Protein AF-A0A8J6L860-F1 (afdb_monomer)

Sequence (988 aa):
MKTRPRNGDGERKEIFDSDAHKYDPVCLTKCSTPLKFLQSPFRNQSGESDSSRTCSDIARYATASSALSSTSIPGWSAEDQSDADRVIGTTGSHSKRRNTMSLLVQPSPELQIHIRKELNEDVNTRDSDLQAIKDWLQKQPHLPDTWDEQRIMTFLRGCKFSLEKCKRKLDMYFTMRAAIPEFFTNRDISRSELQEISKIAQGPPLPGLTPDGKRVTIMRAAIKDFETPNIADVMKIALMIGDVRLAAEEVGVAGDVFILDASVASVNHFSKITPTIVKKFLVCVQEAYPVKLKEVHVVNASPIVDTIINWVKPFIKEKIRNRIHIHSDMESLYKFVPKDILPEEYGGTAGKIDDFNAQWMKTLAEYTPWFKEQESIKADESKRPGKPTNYEDLFGLDVKGCETIAIQSTRSPQDVPSRSKSETLCRQVSPQCVTAPVLKCQIPAAHHANIPTLKPYSPRYRVSAKRDLRAKRGRQRVGAAGNHLKFNIDALCNSISSQSSRRLLHPAAFFLRIIRTDNRLSNFQMPNINFLVLLFTAATSTTCQSMAPFAPDYRTALKLSLLFYEAQRSGRLPESNRVSWRRDSALDDKGLHGEDLSGGYYDASDFVKFSFTMAFTTTILAWGMLSFDDAYTETGQRDHGLDAVKWATDYFIKCHISPFEFYGQVGDFAMDHTFWGRPEDLNMTRPAYKIDVDHPGSDLAGEASAALAAASLLFKHKNRTYSEELLKHAVQLYEFATTHRGLYHDAIPGAKAYYESSGYGDELTWAAVWLYKVTKEVKYIEQAENFYSKFRIKDRPNEFFYNKKVAGIQLLLAEQTLRLEYITTIKNFCDYSINDQTRTPLGLVFIDKSGTLSHAANAAFICLQAALSLNISETSYINFAKEQIDYILGSKGRSFVVGFGQDYPKQPHHSASSCPDLPEPCGWKQFTWKGPNPQILYGALVSGPDQNDHYEDVREEFLYNEVTLDYNAGFQSALAGLIHCEKRKSEG

Radius of gyration: 39.2 Å; Cα contacts (8 Å, |Δi|>4): 1390; chains: 1; bounding box: 128×118×116 Å

Structure (mmCIF, N/CA/C/O backbone):
data_AF-A0A8J6L860-F1
#
_entry.id   AF-A0A8J6L860-F1
#
loop_
_atom_site.group_PDB
_atom_site.id
_atom_site.type_symbol
_atom_site.label_atom_id
_atom_site.label_alt_id
_atom_site.label_comp_id
_atom_site.label_asym_id
_atom_site.label_entity_id
_atom_site.label_seq_id
_atom_site.pdbx_PDB_ins_code
_atom_site.Cartn_x
_atom_site.Cartn_y
_atom_site.Cartn_z
_atom_site.occupancy
_atom_site.B_iso_or_equiv
_atom_site.auth_seq_id
_atom_site.auth_comp_id
_atom_site.auth_asym_id
_atom_site.auth_atom_id
_atom_site.pdbx_PDB_model_num
ATOM 1 N N . MET A 1 1 ? -59.777 -2.600 30.588 1.00 31.81 1 MET A N 1
ATOM 2 C CA . MET A 1 1 ? -60.382 -3.687 31.394 1.00 31.81 1 MET A CA 1
ATOM 3 C C . MET A 1 1 ? -59.303 -4.719 31.722 1.00 31.81 1 MET A C 1
ATOM 5 O O . MET A 1 1 ? -58.434 -4.910 30.889 1.00 31.81 1 MET A O 1
ATOM 9 N N . LYS A 1 2 ? -59.342 -5.275 32.947 1.00 32.47 2 LYS A N 1
ATOM 10 C CA . LYS A 1 2 ? -59.153 -6.692 33.364 1.00 32.47 2 LYS A CA 1
ATOM 11 C C . LYS A 1 2 ? -58.474 -7.682 32.372 1.00 32.47 2 LYS A C 1
ATOM 13 O O . LYS A 1 2 ? -58.843 -7.670 31.211 1.00 32.47 2 LYS A O 1
ATOM 18 N N . THR A 1 3 ? -57.607 -8.641 32.750 1.00 34.12 3 THR A N 1
ATOM 19 C CA . THR A 1 3 ? -57.008 -9.043 34.055 1.00 34.12 3 THR A CA 1
ATOM 20 C C . THR A 1 3 ? -55.812 -10.010 33.849 1.00 34.12 3 THR A C 1
ATOM 22 O O . THR A 1 3 ? -55.745 -10.710 32.849 1.00 34.12 3 THR A O 1
ATOM 25 N N . ARG A 1 4 ? -54.911 -10.070 34.844 1.00 36.47 4 ARG A N 1
ATOM 26 C CA . ARG A 1 4 ? -53.842 -11.078 35.135 1.00 36.47 4 ARG A CA 1
ATOM 27 C C . ARG A 1 4 ? -54.463 -12.365 35.789 1.00 36.47 4 ARG A C 1
ATOM 29 O O . ARG A 1 4 ? -55.690 -12.351 35.900 1.00 36.47 4 ARG A O 1
ATOM 36 N N . PRO A 1 5 ? -53.755 -13.355 36.422 1.00 61.44 5 PRO A N 1
ATOM 37 C CA . PRO A 1 5 ? -52.343 -13.851 36.398 1.00 61.44 5 PRO A CA 1
ATOM 38 C C . PRO A 1 5 ? -52.194 -15.423 36.543 1.00 61.44 5 PRO A C 1
ATOM 40 O O . PRO A 1 5 ? -53.185 -16.132 36.419 1.00 61.44 5 PRO A O 1
ATOM 43 N N . ARG A 1 6 ? -50.997 -15.901 36.988 1.00 35.69 6 ARG A N 1
ATOM 44 C CA . ARG A 1 6 ? -50.663 -17.112 37.825 1.00 35.69 6 ARG A CA 1
ATOM 45 C C . ARG A 1 6 ? -50.344 -18.455 37.135 1.00 35.69 6 ARG A C 1
ATOM 47 O O . ARG A 1 6 ? -50.904 -18.721 36.086 1.00 35.69 6 ARG A O 1
ATOM 54 N N . ASN A 1 7 ? -49.571 -19.397 37.719 1.00 34.84 7 ASN A N 1
ATOM 55 C CA . ASN A 1 7 ? -48.450 -19.461 38.715 1.00 34.84 7 ASN A CA 1
ATOM 56 C C . ASN A 1 7 ? -48.052 -20.964 38.865 1.00 34.84 7 ASN A C 1
ATOM 58 O O . ASN A 1 7 ? -48.911 -21.803 38.607 1.00 34.84 7 ASN A O 1
ATOM 62 N N . GLY A 1 8 ? -46.877 -21.314 39.425 1.00 27.33 8 GLY A N 1
ATOM 63 C CA . GLY A 1 8 ? -46.715 -22.612 40.125 1.00 27.33 8 GLY A CA 1
ATOM 64 C C . GLY A 1 8 ? -45.305 -23.226 40.192 1.00 27.33 8 GLY A C 1
ATOM 65 O O . GLY A 1 8 ? -44.854 -23.812 39.215 1.00 27.33 8 GLY A O 1
ATOM 66 N N . ASP A 1 9 ? -44.666 -23.160 41.365 1.00 32.56 9 ASP A N 1
ATOM 67 C CA . ASP A 1 9 ? -43.409 -23.851 41.722 1.00 32.56 9 ASP A CA 1
ATOM 68 C C . ASP A 1 9 ? -43.644 -25.254 42.340 1.00 32.56 9 ASP A C 1
ATOM 70 O O . ASP A 1 9 ? -44.756 -25.562 42.773 1.00 32.56 9 ASP A O 1
ATOM 74 N N . GLY A 1 10 ? -42.585 -26.071 42.494 1.00 26.58 10 GLY A N 1
ATOM 75 C CA . GLY A 1 10 ? -42.608 -27.287 43.334 1.00 26.58 10 GLY A CA 1
ATOM 76 C C . GLY A 1 10 ? -41.278 -28.069 43.402 1.00 26.58 10 GLY A C 1
ATOM 77 O O . GLY A 1 10 ? -40.791 -28.547 42.384 1.00 26.58 10 GLY A O 1
ATOM 78 N N . GLU A 1 11 ? -40.696 -28.222 44.601 1.00 32.41 11 GLU A N 1
ATOM 79 C CA . GLU A 1 11 ? -39.440 -28.962 44.875 1.00 32.41 11 GLU A CA 1
ATOM 80 C C . GLU A 1 11 ? -39.653 -30.392 45.464 1.00 32.41 11 GLU A C 1
ATOM 82 O O . GLU A 1 11 ? -40.742 -30.692 45.947 1.00 32.41 11 GLU A O 1
ATOM 87 N N . ARG A 1 12 ? -38.531 -31.141 45.627 1.00 31.02 12 ARG A N 1
ATOM 88 C CA . ARG A 1 12 ? -38.214 -32.231 46.613 1.00 31.02 12 ARG A CA 1
ATOM 89 C C . ARG A 1 12 ? -38.563 -33.693 46.257 1.00 31.02 12 ARG A C 1
ATOM 91 O O . ARG A 1 12 ? -39.517 -33.918 45.533 1.00 31.02 12 ARG A O 1
ATOM 98 N N . LYS A 1 13 ? -37.906 -34.737 46.817 1.00 29.11 13 LYS A N 1
ATOM 99 C CA . LYS A 1 13 ? -36.521 -35.008 47.338 1.00 29.11 13 LYS A CA 1
ATOM 100 C C . LYS A 1 13 ? -36.453 -36.512 47.764 1.00 29.11 13 LYS A C 1
ATOM 102 O O . LYS A 1 13 ? -37.504 -37.125 47.883 1.00 29.11 13 LYS A O 1
ATOM 107 N N . GLU A 1 14 ? -35.255 -37.017 48.110 1.00 28.80 14 GLU A N 1
ATOM 108 C CA . GLU A 1 14 ? -34.944 -38.279 48.859 1.00 28.80 14 GLU A CA 1
ATOM 109 C C . GLU A 1 14 ? -34.822 -39.597 48.049 1.00 28.80 14 GLU A C 1
ATOM 111 O O . GLU A 1 14 ? -35.475 -39.711 47.020 1.00 28.80 14 GLU A O 1
ATOM 116 N N . ILE A 1 15 ? -34.104 -40.677 48.431 1.00 28.36 15 ILE A N 1
ATOM 117 C CA . ILE A 1 15 ? -32.822 -41.066 49.117 1.00 28.36 15 ILE A CA 1
ATOM 118 C C . ILE A 1 15 ? -32.886 -42.627 49.220 1.00 28.36 15 ILE A C 1
ATOM 120 O O . ILE A 1 15 ? -33.987 -43.137 49.398 1.00 28.36 15 ILE A O 1
ATOM 124 N N . PHE A 1 16 ? -31.740 -43.339 49.150 1.00 27.27 16 PHE A N 1
ATOM 125 C CA . PHE A 1 16 ? -31.344 -44.600 49.856 1.00 27.27 16 PHE A CA 1
ATOM 126 C C . PHE A 1 16 ? -30.558 -45.626 48.994 1.00 27.27 16 PHE A C 1
ATOM 128 O O . PHE A 1 16 ? -31.070 -46.090 47.983 1.00 27.27 16 PHE A O 1
ATOM 135 N N . ASP A 1 17 ? -29.318 -45.915 49.448 1.00 28.09 17 ASP A N 1
ATOM 136 C CA . ASP A 1 17 ? -28.683 -47.227 49.765 1.00 28.09 17 ASP A CA 1
ATOM 137 C C . ASP A 1 17 ? -28.700 -48.426 48.783 1.00 28.09 17 ASP A C 1
ATOM 139 O O . ASP A 1 17 ? -29.532 -48.511 47.892 1.00 28.09 17 ASP A O 1
ATOM 143 N N . SER A 1 18 ? -27.808 -49.429 48.889 1.00 26.98 18 SER A N 1
ATOM 144 C CA . SER A 1 18 ? -26.554 -49.636 49.662 1.00 26.98 18 SER A CA 1
ATOM 145 C C . SER A 1 18 ? -25.741 -50.789 49.027 1.00 26.98 18 SER A C 1
ATOM 147 O O . SER A 1 18 ? -26.252 -51.481 48.152 1.00 26.98 18 SER A O 1
ATOM 149 N N . ASP A 1 19 ? -24.481 -50.989 49.455 1.00 26.42 19 ASP A N 1
ATOM 150 C CA . ASP A 1 19 ? -23.903 -52.289 49.897 1.00 26.42 19 ASP A CA 1
ATOM 151 C C . ASP A 1 19 ? -22.392 -52.448 49.641 1.00 26.42 19 ASP A C 1
ATOM 153 O O . ASP A 1 19 ? -21.812 -51.905 48.701 1.00 26.42 19 ASP A O 1
ATOM 157 N N . ALA A 1 20 ? -21.733 -53.200 50.534 1.00 28.86 20 ALA A N 1
ATOM 158 C CA . ALA A 1 20 ? -20.285 -53.399 50.558 1.00 28.86 20 ALA A CA 1
ATOM 159 C C . ALA A 1 20 ? -19.888 -54.740 51.198 1.00 28.86 20 ALA A C 1
ATOM 161 O O . ALA A 1 20 ? -20.325 -55.018 52.310 1.00 28.86 20 ALA A O 1
ATOM 162 N N . HIS A 1 21 ? -18.954 -55.490 50.595 1.00 27.77 21 HIS A N 1
ATOM 163 C CA . HIS A 1 21 ? -18.159 -56.579 51.208 1.00 27.77 21 HIS A CA 1
ATOM 164 C C . HIS A 1 21 ? -16.763 -56.588 50.535 1.00 27.77 21 HIS A C 1
ATOM 166 O O . HIS A 1 21 ? -16.681 -56.502 49.317 1.00 27.77 21 HIS A O 1
ATOM 172 N N . LYS A 1 22 ? -15.635 -56.421 51.250 1.00 26.94 22 LYS A N 1
ATOM 173 C CA . LYS A 1 22 ? -14.897 -57.382 52.113 1.00 26.94 22 LYS A CA 1
ATOM 174 C C . LYS A 1 22 ? -14.359 -58.620 51.369 1.00 26.94 22 LYS A C 1
ATOM 176 O O . LYS A 1 22 ? -15.152 -59.493 51.049 1.00 26.94 22 LYS A O 1
ATOM 181 N N . TYR A 1 23 ? -13.032 -58.739 51.213 1.00 24.69 23 TYR A N 1
ATOM 182 C CA . TYR A 1 23 ? -12.157 -59.668 51.971 1.00 24.69 23 TYR A CA 1
ATOM 183 C C . TYR A 1 23 ? -10.672 -59.573 51.523 1.00 24.69 23 TYR A C 1
ATOM 185 O O . TYR A 1 23 ? -10.376 -59.449 50.342 1.00 24.69 23 TYR A O 1
ATOM 193 N N . ASP A 1 24 ? -9.769 -59.636 52.505 1.00 25.81 24 ASP A N 1
ATOM 194 C CA . ASP A 1 24 ? -8.293 -59.819 52.443 1.00 25.81 24 ASP A CA 1
ATOM 195 C C . ASP A 1 24 ? -8.001 -61.313 52.832 1.00 25.81 24 ASP A C 1
ATOM 197 O O . ASP A 1 24 ? -9.002 -62.009 53.065 1.00 25.81 24 ASP A O 1
ATOM 201 N N . PRO A 1 25 ? -6.771 -61.869 53.055 1.00 46.25 25 PRO A N 1
ATOM 202 C CA . PRO A 1 25 ? -5.385 -61.338 52.977 1.00 46.25 25 PRO A CA 1
ATOM 203 C C . PRO A 1 25 ? -4.306 -62.350 52.431 1.00 46.25 25 PRO A C 1
ATOM 205 O O . PRO A 1 25 ? -4.651 -63.369 51.843 1.00 46.25 25 PRO A O 1
ATOM 208 N N . VAL A 1 26 ? -3.007 -62.112 52.753 1.00 26.14 26 VAL A N 1
ATOM 209 C CA . VAL A 1 26 ? -1.888 -63.086 53.028 1.00 26.14 26 VAL A CA 1
ATOM 210 C C . VAL A 1 26 ? -0.647 -63.087 52.083 1.00 26.14 26 VAL A C 1
ATOM 212 O O . VAL A 1 26 ? -0.594 -63.821 51.107 1.00 26.14 26 VAL A O 1
ATOM 215 N N . CYS A 1 27 ? 0.396 -62.342 52.519 1.00 25.17 27 CYS A N 1
ATOM 216 C CA . CYS A 1 27 ? 1.804 -62.764 52.800 1.00 25.17 27 CYS A CA 1
ATOM 217 C C . CYS A 1 27 ? 2.771 -63.256 51.674 1.00 25.17 27 CYS A C 1
ATOM 219 O O . CYS A 1 27 ? 2.351 -63.905 50.733 1.00 25.17 27 CYS A O 1
ATOM 221 N N . LEU A 1 28 ? 4.115 -63.076 51.741 1.00 26.67 28 LEU A N 1
ATOM 222 C CA . LEU A 1 28 ? 5.022 -62.445 52.741 1.00 26.67 28 LEU A CA 1
ATOM 223 C C . LEU A 1 28 ? 6.470 -62.201 52.203 1.00 26.67 28 LEU A C 1
ATOM 225 O O . LEU A 1 28 ? 6.894 -62.878 51.276 1.00 26.67 28 LEU A O 1
ATOM 229 N N . THR A 1 29 ? 7.283 -61.413 52.943 1.00 27.39 29 THR A N 1
ATOM 230 C CA . THR A 1 29 ? 8.785 -61.342 52.938 1.00 27.39 29 THR A CA 1
ATOM 231 C C . THR A 1 29 ? 9.505 -60.810 51.668 1.00 27.39 29 THR A C 1
ATOM 233 O O . THR A 1 29 ? 8.960 -60.900 50.581 1.00 27.39 29 THR A O 1
ATOM 236 N N . LYS A 1 30 ? 10.731 -60.232 51.705 1.00 26.64 30 LYS A N 1
ATOM 237 C CA . LYS A 1 30 ? 11.638 -59.779 52.804 1.00 26.64 30 LYS A CA 1
ATOM 238 C C . LYS A 1 30 ? 12.645 -58.703 52.305 1.00 26.64 30 LYS A C 1
ATOM 240 O O . LYS A 1 30 ? 13.163 -58.884 51.219 1.00 26.64 30 LYS A O 1
ATOM 245 N N . CYS A 1 31 ? 12.980 -57.718 53.162 1.00 24.58 31 CYS A N 1
ATOM 246 C CA . CYS A 1 31 ? 14.293 -57.031 53.374 1.00 24.58 31 CYS A CA 1
ATOM 247 C C . CYS A 1 31 ? 15.133 -56.465 52.181 1.00 24.58 31 CYS A C 1
ATOM 249 O O . CYS A 1 31 ? 15.217 -57.071 51.129 1.00 24.58 31 CYS A O 1
ATOM 251 N N . SER A 1 32 ? 15.893 -55.357 52.287 1.00 24.58 32 SER A N 1
ATOM 252 C CA . SER A 1 32 ? 16.137 -54.392 53.389 1.00 24.58 32 SER A CA 1
ATOM 253 C C . SER A 1 32 ? 16.923 -53.136 52.927 1.00 24.58 32 SER A C 1
ATOM 255 O O . SER A 1 32 ? 17.854 -53.246 52.136 1.00 24.58 32 SER A O 1
ATOM 257 N N . THR A 1 33 ? 16.599 -51.964 53.489 1.00 26.97 33 THR A N 1
ATOM 258 C CA . THR A 1 33 ? 17.367 -50.680 53.523 1.00 26.97 33 THR A CA 1
ATOM 259 C C . THR A 1 33 ? 18.262 -50.619 54.811 1.00 26.97 33 THR A C 1
ATOM 261 O O . THR A 1 33 ? 18.306 -51.673 55.451 1.00 26.97 33 THR A O 1
ATOM 264 N N . PRO A 1 34 ? 18.959 -49.525 55.283 1.00 43.94 34 PRO A N 1
ATOM 265 C CA . PRO A 1 34 ? 18.867 -48.080 54.931 1.00 43.94 34 PRO A CA 1
ATOM 266 C C . PRO A 1 34 ? 20.106 -47.107 55.096 1.00 43.94 34 PRO A C 1
ATOM 268 O O . PRO A 1 34 ? 21.119 -47.435 55.697 1.00 43.94 34 PRO A O 1
ATOM 271 N N . LEU A 1 35 ? 19.909 -45.840 54.660 1.00 27.00 35 LEU A N 1
ATOM 272 C CA . LEU A 1 35 ? 20.277 -44.511 55.258 1.00 27.00 35 LEU A CA 1
ATOM 273 C C . LEU A 1 35 ? 21.695 -44.125 55.779 1.00 27.00 35 LEU A C 1
ATOM 275 O O . LEU A 1 35 ? 22.199 -44.729 56.722 1.00 27.00 35 LEU A O 1
ATOM 279 N N . LYS A 1 36 ? 22.161 -42.916 55.372 1.00 24.98 36 LYS A N 1
ATOM 280 C CA . LYS A 1 36 ? 22.391 -41.655 56.169 1.00 24.98 36 LYS A CA 1
ATOM 281 C C . LYS A 1 36 ? 23.241 -40.633 55.354 1.00 24.98 36 LYS A C 1
ATOM 283 O O . LYS A 1 36 ? 23.889 -41.059 54.412 1.00 24.98 36 LYS A O 1
ATOM 288 N N . PHE A 1 37 ? 23.461 -39.350 55.692 1.00 25.78 37 PHE A N 1
ATOM 289 C CA . PHE A 1 37 ? 22.685 -38.163 56.144 1.00 25.78 37 PHE A CA 1
ATOM 290 C C . PHE A 1 37 ? 23.717 -37.042 56.513 1.00 25.78 37 PHE A C 1
ATOM 292 O O . PHE A 1 37 ? 24.736 -37.366 57.110 1.00 25.78 37 PHE A O 1
ATOM 299 N N . LEU A 1 38 ? 23.385 -35.757 56.277 1.00 27.30 38 LEU A N 1
ATOM 300 C CA . LEU A 1 38 ? 23.886 -34.506 56.929 1.00 27.30 38 LEU A CA 1
ATOM 301 C C . LEU A 1 38 ? 25.161 -33.735 56.452 1.00 27.30 38 LEU A C 1
ATOM 303 O O . LEU A 1 38 ? 26.289 -34.130 56.703 1.00 27.30 38 LEU A O 1
ATOM 307 N N . GLN A 1 39 ? 24.881 -32.495 56.001 1.00 26.42 39 GLN A N 1
ATOM 308 C CA . GLN A 1 39 ? 25.417 -31.177 56.443 1.00 26.42 39 GLN A CA 1
ATOM 309 C C . GLN A 1 39 ? 26.743 -30.545 55.925 1.00 26.42 39 GLN A C 1
ATOM 311 O O . GLN A 1 39 ? 27.729 -31.185 55.593 1.00 26.42 39 GLN A O 1
ATOM 316 N N . SER A 1 40 ? 26.654 -29.204 55.859 1.00 25.06 40 SER A N 1
ATOM 317 C CA . SER A 1 40 ? 27.565 -28.103 55.449 1.00 25.06 40 SER A CA 1
ATOM 318 C C . SER A 1 40 ? 28.614 -27.732 56.544 1.00 25.06 40 SER A C 1
ATOM 320 O O . SER A 1 40 ? 28.620 -28.470 57.528 1.00 25.06 40 SER A O 1
ATOM 322 N N . PRO A 1 41 ? 29.388 -26.594 56.550 1.00 44.06 41 PRO A N 1
ATOM 323 C CA . PRO A 1 41 ? 29.355 -25.351 55.724 1.00 44.06 41 PRO A CA 1
ATOM 324 C C . PRO A 1 41 ? 30.735 -24.655 55.430 1.00 44.06 41 PRO A C 1
ATOM 326 O O . PRO A 1 41 ? 31.785 -25.264 55.582 1.00 44.06 41 PRO A O 1
ATOM 329 N N . PHE A 1 42 ? 30.691 -23.347 55.088 1.00 25.00 42 PHE A N 1
ATOM 330 C CA . PHE A 1 42 ? 31.715 -22.264 55.178 1.00 25.00 42 PHE A CA 1
ATOM 331 C C . PHE A 1 42 ? 32.274 -21.612 53.887 1.00 25.00 42 PHE A C 1
ATOM 333 O O . PHE A 1 42 ? 31.846 -21.928 52.783 1.00 25.00 42 PHE A O 1
ATOM 340 N N . ARG A 1 43 ? 33.007 -20.495 54.071 1.00 25.72 43 ARG A N 1
ATOM 341 C CA . ARG A 1 43 ? 32.874 -19.218 53.328 1.00 25.72 43 ARG A CA 1
ATOM 342 C C . ARG A 1 43 ? 34.220 -18.455 53.248 1.00 25.72 43 ARG A C 1
ATOM 344 O O . ARG A 1 43 ? 34.984 -18.543 54.200 1.00 25.72 43 ARG A O 1
ATOM 351 N N . ASN A 1 44 ? 34.348 -17.566 52.245 1.00 26.69 44 ASN A N 1
ATOM 352 C CA . ASN A 1 44 ? 35.176 -16.329 52.169 1.00 26.69 44 ASN A CA 1
ATOM 353 C C . ASN A 1 44 ? 36.672 -16.350 51.733 1.00 26.69 44 ASN A C 1
ATOM 355 O O . ASN A 1 44 ? 37.453 -17.145 52.232 1.00 26.69 44 ASN A O 1
ATOM 359 N N . GLN A 1 45 ? 37.022 -15.280 50.975 1.00 26.09 45 GLN A N 1
ATOM 360 C CA . GLN A 1 45 ? 38.319 -14.543 50.879 1.00 26.09 45 GLN A CA 1
ATOM 361 C C . GLN A 1 45 ? 39.519 -15.211 50.149 1.00 26.09 45 GLN A C 1
ATOM 363 O O . GLN A 1 45 ? 39.629 -16.427 50.172 1.00 26.09 45 GLN A O 1
ATOM 368 N N . SER A 1 46 ? 40.483 -14.506 49.511 1.00 25.88 46 SER A N 1
ATOM 369 C CA . SER A 1 46 ? 40.605 -13.121 48.952 1.00 25.88 46 SER A CA 1
ATOM 370 C C . SER A 1 46 ? 42.002 -12.904 48.296 1.00 25.88 46 SER A C 1
ATOM 372 O O . SER A 1 46 ? 42.934 -13.584 48.709 1.00 25.88 46 SER A O 1
ATOM 374 N N . GLY A 1 47 ? 42.177 -11.899 47.414 1.00 24.66 47 GLY A N 1
ATOM 375 C CA . GLY A 1 47 ? 43.479 -11.403 46.875 1.00 24.66 47 GLY A CA 1
ATOM 376 C C . GLY A 1 47 ? 43.799 -11.901 45.448 1.00 24.66 47 GLY A C 1
ATOM 377 O O . GLY A 1 47 ? 43.474 -13.044 45.147 1.00 24.66 47 GLY A O 1
ATOM 378 N N . GLU A 1 48 ? 44.273 -11.123 44.455 1.00 26.39 48 GLU A N 1
ATOM 379 C CA . GLU A 1 48 ? 45.360 -10.101 44.386 1.00 26.39 48 GLU A CA 1
ATOM 380 C C . GLU A 1 48 ? 46.758 -10.679 44.706 1.00 26.39 48 GLU A C 1
ATOM 382 O O . GLU A 1 48 ? 46.883 -11.410 45.682 1.00 26.39 48 GLU A O 1
ATOM 387 N N . SER A 1 49 ? 47.845 -10.410 43.959 1.00 25.80 49 SER A N 1
ATOM 388 C CA . SER A 1 49 ? 48.077 -9.606 42.731 1.00 25.80 49 SER A CA 1
ATOM 389 C C . SER A 1 49 ? 49.399 -10.029 42.031 1.00 25.80 49 SER A C 1
ATOM 391 O O . SER A 1 49 ? 50.128 -10.836 42.594 1.00 25.80 49 SER A O 1
ATOM 393 N N . ASP A 1 50 ? 49.707 -9.442 40.855 1.00 26.67 50 ASP A N 1
ATOM 394 C CA . ASP A 1 50 ? 51.063 -9.095 40.337 1.00 26.67 50 ASP A CA 1
ATOM 395 C C . ASP A 1 50 ? 52.192 -10.162 40.186 1.00 26.67 50 ASP A C 1
ATOM 397 O O . ASP A 1 50 ? 52.275 -11.145 40.902 1.00 26.67 50 ASP A O 1
ATOM 401 N N . SER A 1 51 ? 53.211 -10.012 39.321 1.00 26.22 51 SER A N 1
ATOM 402 C CA . SER A 1 51 ? 53.398 -9.198 38.102 1.00 26.22 51 SER A CA 1
ATOM 403 C C . SER A 1 51 ? 54.703 -9.592 37.363 1.00 26.22 51 SER A C 1
ATOM 405 O O . SER A 1 51 ? 55.649 -10.092 37.968 1.00 26.22 51 SER A O 1
ATOM 407 N N . SER A 1 52 ? 54.807 -9.163 36.097 1.00 24.48 52 SER A N 1
ATOM 408 C CA . SER A 1 52 ? 56.040 -8.664 35.444 1.00 24.48 52 SER A CA 1
ATOM 409 C C . SER A 1 52 ? 57.066 -9.618 34.783 1.00 24.48 52 SER A C 1
ATOM 411 O O . SER A 1 52 ? 57.365 -10.700 35.273 1.00 24.48 52 SER A O 1
ATOM 413 N N . ARG A 1 53 ? 57.701 -9.050 33.731 1.00 26.09 53 ARG A N 1
ATOM 414 C CA . ARG A 1 53 ? 59.031 -9.341 33.129 1.00 26.09 53 ARG A CA 1
ATOM 415 C C . ARG A 1 53 ? 59.183 -10.541 32.176 1.00 26.09 53 ARG A C 1
ATOM 417 O O . ARG A 1 53 ? 58.739 -11.630 32.497 1.00 26.09 53 ARG A O 1
ATOM 424 N N . THR A 1 54 ? 59.920 -10.469 31.052 1.00 25.41 54 THR A N 1
ATOM 425 C CA . THR A 1 54 ? 60.288 -9.407 30.055 1.00 25.41 54 THR A CA 1
ATOM 426 C C . THR A 1 54 ? 61.261 -10.044 29.048 1.00 25.41 54 THR A C 1
ATOM 428 O O . THR A 1 54 ? 62.193 -10.668 29.537 1.00 25.41 54 THR A O 1
ATOM 431 N N . CYS A 1 55 ? 61.155 -9.731 27.741 1.00 23.48 55 CYS A N 1
ATOM 432 C CA . CYS A 1 55 ? 62.249 -9.733 26.728 1.00 23.48 55 CYS A CA 1
ATOM 433 C C . CYS A 1 55 ? 63.042 -11.052 26.475 1.00 23.48 55 CYS A C 1
ATOM 435 O O . CYS A 1 55 ? 63.147 -11.902 27.345 1.00 23.48 55 CYS A O 1
ATOM 437 N N . SER A 1 56 ? 63.681 -11.304 25.325 1.00 25.27 56 SER A N 1
ATOM 438 C CA . SER A 1 56 ? 63.667 -10.716 23.967 1.00 25.27 56 SER A CA 1
ATOM 439 C C . SER A 1 56 ? 64.391 -11.686 22.995 1.00 25.27 56 SER A C 1
ATOM 441 O O . SER A 1 56 ? 65.003 -12.646 23.452 1.00 25.27 56 SER A O 1
ATOM 443 N N . ASP A 1 57 ? 64.360 -11.385 21.685 1.00 25.50 57 ASP A N 1
ATOM 444 C CA . ASP A 1 57 ? 65.346 -11.793 20.651 1.00 25.50 57 ASP A CA 1
ATOM 445 C C . ASP A 1 57 ? 65.486 -13.290 20.256 1.00 25.50 57 ASP A C 1
ATOM 447 O O . ASP A 1 57 ? 65.381 -14.190 21.073 1.00 25.50 57 ASP A O 1
ATOM 451 N N . ILE A 1 58 ? 65.891 -13.701 19.047 1.00 25.19 58 ILE A N 1
ATOM 452 C CA . ILE A 1 58 ? 65.696 -13.304 17.638 1.00 25.19 58 ILE A CA 1
ATOM 453 C C . ILE A 1 58 ? 66.315 -14.465 16.807 1.00 25.19 58 ILE A C 1
ATOM 455 O O . ILE A 1 58 ? 67.433 -14.885 17.084 1.00 25.19 58 ILE A O 1
ATOM 459 N N . ALA A 1 59 ? 65.600 -14.955 15.783 1.00 24.77 59 ALA A N 1
ATOM 460 C CA . ALA A 1 59 ? 66.066 -15.674 14.573 1.00 24.77 59 ALA A CA 1
ATOM 461 C C . ALA A 1 59 ? 67.132 -16.814 14.636 1.00 24.77 59 ALA A C 1
ATOM 463 O O . ALA A 1 59 ? 68.298 -16.578 14.939 1.00 24.77 59 ALA A O 1
ATOM 464 N N . ARG A 1 60 ? 66.844 -17.965 13.987 1.00 24.91 60 ARG A N 1
ATOM 465 C CA . ARG A 1 60 ? 67.255 -18.239 12.579 1.00 24.91 60 ARG A CA 1
ATOM 466 C C . ARG A 1 60 ? 66.759 -19.591 12.018 1.00 24.91 60 ARG A C 1
ATOM 468 O O . ARG A 1 60 ? 66.425 -20.517 12.739 1.00 24.91 60 ARG A O 1
ATOM 475 N N . TYR A 1 61 ? 66.728 -19.623 10.687 1.00 24.39 61 TYR A N 1
ATOM 476 C CA . TYR A 1 61 ? 66.281 -20.650 9.738 1.00 24.39 61 TYR A CA 1
ATOM 477 C C . TYR A 1 61 ? 66.613 -22.138 10.004 1.00 24.39 61 TYR A C 1
ATOM 479 O O . TYR A 1 61 ? 67.760 -22.504 10.226 1.00 24.39 61 TYR A O 1
ATOM 487 N N . ALA A 1 62 ? 65.589 -22.970 9.774 1.00 24.58 62 ALA A N 1
ATOM 488 C CA . ALA A 1 62 ? 65.561 -24.195 8.956 1.00 24.58 62 ALA A CA 1
ATOM 489 C C . ALA A 1 62 ? 66.821 -25.088 8.829 1.00 24.58 62 ALA A C 1
ATOM 491 O O . ALA A 1 62 ? 67.757 -24.753 8.108 1.00 24.58 62 ALA A O 1
ATOM 492 N N . THR A 1 63 ? 66.740 -26.325 9.337 1.00 24.08 63 THR A N 1
ATOM 493 C CA . THR A 1 63 ? 66.662 -27.593 8.555 1.00 24.08 63 THR A CA 1
ATOM 494 C C . THR A 1 63 ? 66.998 -28.803 9.438 1.00 24.08 63 THR A C 1
ATOM 496 O O . THR A 1 63 ? 68.085 -28.863 9.993 1.00 24.08 63 THR A O 1
ATOM 499 N N . ALA A 1 64 ? 66.081 -29.776 9.526 1.00 23.64 64 ALA A N 1
ATOM 500 C CA . ALA A 1 64 ? 66.334 -31.224 9.642 1.00 23.64 64 ALA A CA 1
ATOM 501 C C . ALA A 1 64 ? 65.021 -31.936 10.008 1.00 23.64 64 ALA A C 1
ATOM 503 O O . ALA A 1 64 ? 64.422 -31.658 11.043 1.00 23.64 64 ALA A O 1
ATOM 504 N N . SER A 1 65 ? 64.578 -32.856 9.153 1.00 25.11 65 SER A N 1
ATOM 505 C CA . SER A 1 65 ? 63.530 -33.822 9.502 1.00 25.11 65 SER A CA 1
ATOM 506 C C . SER A 1 65 ? 64.136 -35.007 10.276 1.00 25.11 65 SER A C 1
ATOM 508 O O . SER A 1 65 ? 65.355 -35.165 10.319 1.00 25.11 65 SER A O 1
ATOM 510 N N . SER A 1 66 ? 63.272 -35.876 10.806 1.00 26.02 66 SER A N 1
ATOM 511 C CA . SER A 1 66 ? 63.557 -37.180 11.437 1.00 26.02 66 SER A CA 1
ATOM 512 C C . SER A 1 66 ? 64.272 -37.199 12.803 1.00 26.02 66 SER A C 1
ATOM 514 O O . SER A 1 66 ? 65.489 -37.316 12.883 1.00 26.02 66 SER A O 1
ATOM 516 N N . ALA A 1 67 ? 63.478 -37.235 13.881 1.00 25.75 67 ALA A N 1
ATOM 517 C CA . ALA A 1 67 ? 63.519 -38.273 14.929 1.00 25.75 67 ALA A CA 1
ATOM 518 C C . ALA A 1 67 ? 62.352 -38.081 15.926 1.00 25.75 67 ALA A C 1
ATOM 520 O O . ALA A 1 67 ? 61.813 -36.984 16.017 1.00 25.75 67 ALA A O 1
ATOM 521 N N . LEU A 1 68 ? 62.035 -39.133 16.701 1.00 25.50 68 LEU A N 1
ATOM 522 C CA . LEU A 1 68 ? 60.973 -39.236 17.728 1.00 25.50 68 LEU A CA 1
ATOM 523 C C . LEU A 1 68 ? 59.550 -39.393 17.146 1.00 25.50 68 LEU A C 1
ATOM 525 O O . LEU A 1 68 ? 58.906 -38.423 16.773 1.00 25.50 68 LEU A O 1
ATOM 529 N N . SER A 1 69 ? 59.054 -40.604 16.869 1.00 26.77 69 SER A N 1
ATOM 530 C CA . SER A 1 69 ? 58.732 -41.729 17.778 1.00 26.77 69 SER A CA 1
ATOM 531 C C . SER A 1 69 ? 57.525 -41.471 18.692 1.00 26.77 69 SER A C 1
ATOM 533 O O . SER A 1 69 ? 57.656 -40.876 19.758 1.00 26.77 69 SER A O 1
ATOM 535 N N . SER A 1 70 ? 56.378 -41.998 18.258 1.00 35.03 70 SER A N 1
ATOM 536 C CA . SER A 1 70 ? 55.164 -42.330 19.018 1.00 35.03 70 SER A CA 1
ATOM 537 C C . SER A 1 70 ? 55.175 -42.077 20.537 1.00 35.03 70 SER A C 1
ATOM 539 O O . SER A 1 70 ? 55.665 -42.900 21.315 1.00 35.03 70 SER A O 1
ATOM 541 N N . THR A 1 71 ? 54.468 -41.033 20.961 1.00 28.12 71 THR A N 1
ATOM 542 C CA . THR A 1 71 ? 53.832 -40.956 22.283 1.00 28.12 71 THR A CA 1
ATOM 543 C C . THR A 1 71 ? 52.332 -40.765 22.081 1.00 28.12 71 THR A C 1
ATOM 545 O O . THR A 1 71 ? 51.883 -39.762 21.536 1.00 28.12 71 THR A O 1
ATOM 548 N N . SER A 1 72 ? 51.547 -41.763 22.488 1.00 30.91 72 SER A N 1
ATOM 549 C CA . SER A 1 72 ? 50.085 -41.749 22.382 1.00 30.91 72 SER A CA 1
ATOM 550 C C . SER A 1 72 ? 49.478 -40.684 23.297 1.00 30.91 72 SER A C 1
ATOM 552 O O . SER A 1 72 ? 49.731 -40.700 24.505 1.00 30.91 72 SER A O 1
ATOM 554 N N . ILE A 1 73 ? 48.634 -39.809 22.748 1.00 36.66 73 ILE A N 1
ATOM 555 C CA . ILE A 1 73 ? 47.854 -38.846 23.534 1.00 36.66 73 ILE A CA 1
ATOM 556 C C . ILE A 1 73 ? 46.747 -39.617 24.282 1.00 36.66 73 ILE A C 1
ATOM 558 O O . ILE A 1 73 ? 45.957 -40.308 23.633 1.00 36.66 73 ILE A O 1
ATOM 562 N N . PRO A 1 74 ? 46.651 -39.542 25.625 1.00 27.03 74 PRO A N 1
ATOM 563 C CA . PRO A 1 74 ? 45.633 -40.286 26.364 1.00 27.03 74 PRO A CA 1
ATOM 564 C C . PRO A 1 74 ? 44.217 -39.800 26.021 1.00 27.03 74 PRO A C 1
ATOM 566 O O . PRO A 1 74 ? 43.849 -38.676 26.355 1.00 27.03 74 PRO A O 1
ATOM 569 N N . GLY A 1 75 ? 43.417 -40.662 25.386 1.00 37.47 75 GLY A N 1
ATOM 570 C CA . GLY A 1 75 ? 42.002 -40.406 25.082 1.00 37.47 75 GLY A CA 1
ATOM 571 C C . GLY A 1 75 ? 41.592 -40.544 23.613 1.00 37.47 75 GLY A C 1
ATOM 572 O O . GLY A 1 75 ? 40.402 -40.446 23.333 1.00 37.47 75 GLY A O 1
ATOM 573 N N . TRP A 1 76 ? 42.528 -40.779 22.689 1.00 35.28 76 TRP A N 1
ATOM 574 C CA . TRP A 1 76 ? 42.213 -41.049 21.278 1.00 35.28 76 TRP A CA 1
ATOM 575 C C . TRP A 1 76 ? 41.784 -42.505 21.056 1.00 35.28 76 TRP A C 1
ATOM 577 O O . TRP A 1 76 ? 42.324 -43.422 21.682 1.00 35.28 76 TRP A O 1
ATOM 587 N N . SER A 1 77 ? 40.833 -42.723 20.144 1.00 40.50 77 SER A N 1
ATOM 588 C CA . SER A 1 77 ? 40.548 -44.054 19.605 1.00 40.50 77 SER A CA 1
ATOM 589 C C . SER A 1 77 ? 41.564 -44.423 18.514 1.00 40.50 77 SER A C 1
ATOM 591 O O . SER A 1 77 ? 42.231 -43.559 17.942 1.00 40.50 77 SER A O 1
ATOM 593 N N . ALA A 1 78 ? 41.685 -45.715 18.192 1.00 35.03 78 ALA A N 1
ATOM 594 C CA . ALA A 1 78 ? 42.587 -46.171 17.127 1.00 35.03 78 ALA A CA 1
ATOM 595 C C . ALA A 1 78 ? 42.209 -45.612 15.736 1.00 35.03 78 ALA A C 1
ATOM 597 O O . ALA A 1 78 ? 43.059 -45.520 14.851 1.00 35.03 78 ALA A O 1
ATOM 598 N N . GLU A 1 79 ? 40.949 -45.215 15.555 1.00 45.59 79 GLU A N 1
ATOM 599 C CA . GLU A 1 79 ? 40.412 -44.676 14.305 1.00 45.59 79 GLU A CA 1
ATOM 600 C C . GLU A 1 79 ? 40.743 -43.181 14.145 1.00 45.59 79 GLU A C 1
ATOM 602 O O . GLU A 1 79 ? 41.130 -42.774 13.047 1.00 45.59 79 GLU A O 1
ATOM 607 N N . ASP A 1 80 ? 40.736 -42.396 15.235 1.00 39.91 80 ASP A N 1
ATOM 608 C CA . ASP A 1 80 ? 41.181 -40.986 15.245 1.00 39.91 80 ASP A CA 1
ATOM 609 C C . ASP A 1 80 ? 42.644 -40.846 14.789 1.00 39.91 80 ASP A C 1
ATOM 611 O O . ASP A 1 80 ? 42.998 -39.935 14.038 1.00 39.91 80 ASP A O 1
ATOM 615 N N . GLN A 1 81 ? 43.495 -41.793 15.204 1.00 37.31 81 GLN A N 1
ATOM 616 C CA . GLN A 1 81 ? 44.894 -41.864 14.781 1.00 37.31 81 GLN A CA 1
ATOM 617 C C . GLN A 1 81 ? 45.007 -42.139 13.267 1.00 37.31 81 GLN A C 1
ATOM 619 O O . GLN A 1 81 ? 45.825 -41.528 12.583 1.00 37.31 81 GLN A O 1
ATOM 624 N N . SER A 1 82 ? 44.143 -43.009 12.729 1.00 36.06 82 SER A N 1
ATOM 625 C CA . SER A 1 82 ? 44.156 -43.388 11.311 1.00 36.06 82 SER A CA 1
ATOM 626 C C . SER A 1 82 ? 43.674 -42.276 10.367 1.00 36.06 82 SER A C 1
ATOM 628 O O . SER A 1 82 ? 44.208 -42.148 9.267 1.00 36.06 82 SER A O 1
ATOM 630 N N . ASP A 1 83 ? 42.711 -41.443 10.787 1.00 40.12 83 ASP A N 1
ATOM 631 C CA . ASP A 1 83 ? 42.205 -40.309 9.990 1.00 40.12 83 ASP A CA 1
ATOM 632 C C . ASP A 1 83 ? 43.305 -39.227 9.857 1.00 40.12 83 ASP A C 1
ATOM 634 O O . ASP A 1 83 ? 43.445 -38.613 8.800 1.00 40.12 83 ASP A O 1
ATOM 638 N N . ALA A 1 84 ? 44.161 -39.063 10.880 1.00 34.81 84 ALA A N 1
ATOM 639 C CA . ALA A 1 84 ? 45.339 -38.190 10.833 1.00 34.81 84 ALA A CA 1
ATOM 640 C C . ALA A 1 84 ? 46.435 -38.708 9.877 1.00 34.81 84 ALA A C 1
ATOM 642 O O . ALA A 1 84 ? 46.961 -37.937 9.072 1.00 34.81 84 ALA A O 1
ATOM 643 N N . ASP A 1 85 ? 46.737 -40.010 9.902 1.00 31.45 85 ASP A N 1
ATOM 644 C CA . ASP A 1 85 ? 47.722 -40.620 8.993 1.00 31.45 85 ASP A CA 1
ATOM 645 C C . ASP A 1 85 ? 47.229 -40.643 7.530 1.00 31.45 85 ASP A C 1
ATOM 647 O O . ASP A 1 85 ? 48.006 -40.449 6.590 1.00 31.45 85 ASP A O 1
ATOM 651 N N . ARG A 1 86 ? 45.917 -40.809 7.308 1.00 37.34 86 ARG A N 1
ATOM 652 C CA . ARG A 1 86 ? 45.304 -40.850 5.967 1.00 37.34 86 ARG A CA 1
ATOM 653 C C . ARG A 1 86 ? 45.326 -39.495 5.250 1.00 37.34 86 ARG A C 1
ATOM 655 O O . ARG A 1 86 ? 45.417 -39.468 4.024 1.00 37.34 86 ARG A O 1
ATOM 662 N N . VAL A 1 87 ? 45.329 -38.383 5.991 1.00 39.16 87 VAL A N 1
ATOM 663 C CA . VAL A 1 87 ? 45.535 -37.022 5.449 1.00 39.16 87 VAL A CA 1
ATOM 664 C C . VAL A 1 87 ? 46.949 -36.833 4.874 1.00 39.16 87 VAL A C 1
ATOM 666 O O . VAL A 1 87 ? 47.144 -36.007 3.983 1.00 39.16 87 VAL A O 1
ATOM 669 N N . ILE A 1 88 ? 47.933 -37.618 5.327 1.00 32.94 88 ILE A N 1
ATOM 670 C CA . ILE A 1 88 ? 49.340 -37.506 4.907 1.00 32.94 88 ILE A CA 1
ATOM 671 C C . ILE A 1 88 ? 49.650 -38.376 3.671 1.00 32.94 88 ILE A C 1
ATOM 673 O O . ILE A 1 88 ? 50.621 -38.109 2.960 1.00 32.94 88 ILE A O 1
ATOM 677 N N . GLY A 1 89 ? 48.821 -39.381 3.353 1.00 32.47 89 GLY A N 1
ATOM 678 C CA . GLY A 1 89 ? 49.113 -40.338 2.283 1.00 32.47 89 GLY A CA 1
ATOM 679 C C . GLY A 1 89 ? 47.916 -40.805 1.455 1.00 32.47 89 GLY A C 1
ATOM 680 O O . GLY A 1 89 ? 47.284 -41.803 1.785 1.00 32.47 89 GLY A O 1
ATOM 681 N N . THR A 1 90 ? 47.685 -40.179 0.296 1.00 27.78 90 THR A N 1
ATOM 682 C CA . THR A 1 90 ? 47.259 -40.876 -0.942 1.00 27.78 90 THR A CA 1
ATOM 683 C C . THR A 1 90 ? 47.393 -39.967 -2.170 1.00 27.78 90 THR A C 1
ATOM 685 O O . THR A 1 90 ? 46.865 -38.859 -2.211 1.00 27.78 90 THR A O 1
ATOM 688 N N . THR A 1 91 ? 48.089 -40.443 -3.204 1.00 32.03 91 THR A N 1
ATOM 689 C CA . THR A 1 91 ? 48.250 -39.760 -4.498 1.00 32.03 91 THR A CA 1
ATOM 690 C C . THR A 1 91 ? 47.509 -40.521 -5.600 1.00 32.03 91 THR A C 1
ATOM 692 O O . THR A 1 91 ? 47.759 -41.704 -5.813 1.00 32.03 91 THR A O 1
ATOM 695 N N . GLY A 1 92 ? 46.616 -39.853 -6.343 1.00 24.16 92 GLY A N 1
ATOM 696 C CA . GLY A 1 92 ? 45.932 -40.480 -7.482 1.00 24.16 92 GLY A CA 1
ATOM 697 C C . GLY A 1 92 ? 44.897 -39.603 -8.202 1.00 24.16 92 GLY A C 1
ATOM 698 O O . GLY A 1 92 ? 43.887 -39.232 -7.628 1.00 24.16 92 GLY A O 1
ATOM 699 N N . SER A 1 93 ? 45.131 -39.348 -9.495 1.00 24.36 93 SER A N 1
ATOM 700 C CA . SER A 1 93 ? 44.137 -38.924 -10.507 1.00 24.36 93 SER A CA 1
ATOM 701 C C . SER A 1 93 ? 43.427 -37.548 -10.406 1.00 24.36 93 SER A C 1
ATOM 703 O O . SER A 1 93 ? 42.210 -37.453 -10.310 1.00 24.36 93 SER A O 1
ATOM 705 N N . HIS A 1 94 ? 44.191 -36.485 -10.678 1.00 30.50 94 HIS A N 1
ATOM 706 C CA . HIS A 1 94 ? 43.849 -35.471 -11.701 1.00 30.50 94 HIS A CA 1
ATOM 707 C C . HIS A 1 94 ? 42.548 -34.637 -11.571 1.00 30.50 94 HIS A C 1
ATOM 709 O O . HIS A 1 94 ? 41.666 -34.669 -12.424 1.00 30.50 94 HIS A O 1
ATOM 715 N N . SER A 1 95 ? 42.580 -33.668 -10.655 1.00 30.88 95 SER A N 1
ATOM 716 C CA . SER A 1 95 ? 42.256 -32.270 -10.992 1.00 30.88 95 SER A CA 1
ATOM 717 C C . SER A 1 95 ? 43.318 -31.364 -10.358 1.00 30.88 95 SER A C 1
ATOM 719 O O . SER A 1 95 ? 43.875 -31.702 -9.311 1.00 30.88 95 SER A O 1
ATOM 721 N N . LYS A 1 96 ? 43.689 -30.251 -11.006 1.00 34.59 96 LYS A N 1
ATOM 722 C CA . LYS A 1 96 ? 44.802 -29.396 -10.550 1.00 34.59 96 LYS A CA 1
ATOM 723 C C . LYS A 1 96 ? 44.441 -28.691 -9.234 1.00 34.59 96 LYS A C 1
ATOM 725 O O . LYS A 1 96 ? 43.876 -27.598 -9.278 1.00 34.59 96 LYS A O 1
ATOM 730 N N . ARG A 1 97 ? 44.854 -29.249 -8.085 1.00 40.66 97 ARG A N 1
ATOM 731 C CA . ARG A 1 97 ? 44.944 -28.509 -6.811 1.00 40.66 97 ARG A CA 1
ATOM 732 C C . ARG A 1 97 ? 45.867 -27.299 -7.015 1.00 40.66 97 ARG A C 1
ATOM 734 O O . ARG A 1 97 ? 47.088 -27.438 -7.028 1.00 40.66 97 ARG A O 1
ATOM 741 N N . ARG A 1 98 ? 45.280 -26.118 -7.245 1.00 47.94 98 ARG A N 1
ATOM 742 C CA . ARG A 1 98 ? 45.995 -24.831 -7.175 1.00 47.94 98 ARG A CA 1
ATOM 743 C C . ARG A 1 98 ? 46.344 -24.561 -5.711 1.00 47.94 98 ARG A C 1
ATOM 745 O O . ARG A 1 98 ? 45.750 -25.151 -4.816 1.00 47.94 98 ARG A O 1
ATOM 752 N N . ASN A 1 99 ? 47.342 -23.717 -5.479 1.00 39.12 99 ASN A N 1
ATOM 753 C CA . ASN A 1 99 ? 48.053 -23.617 -4.205 1.00 39.12 99 ASN A CA 1
ATOM 754 C C . ASN A 1 99 ? 47.247 -22.863 -3.114 1.00 39.12 99 ASN A C 1
ATOM 756 O O . ASN A 1 99 ? 47.615 -21.766 -2.710 1.00 39.12 99 ASN A O 1
ATOM 760 N N . THR A 1 100 ? 46.122 -23.426 -2.659 1.00 45.91 100 THR A N 1
ATOM 761 C CA . THR A 1 100 ? 45.167 -22.806 -1.714 1.00 45.91 100 THR A CA 1
ATOM 762 C C . THR A 1 100 ? 45.622 -22.783 -0.253 1.00 45.91 100 THR A C 1
ATOM 764 O O . THR A 1 100 ? 45.029 -22.055 0.545 1.00 45.91 100 THR A O 1
ATOM 767 N N . MET A 1 101 ? 46.685 -23.514 0.106 1.00 42.03 101 MET A N 1
ATOM 768 C CA . MET A 1 101 ? 47.159 -23.687 1.492 1.00 42.03 101 MET A CA 1
ATOM 769 C C . MET A 1 101 ? 47.553 -22.393 2.234 1.00 42.03 101 MET A C 1
ATOM 771 O O . MET A 1 101 ? 47.758 -22.440 3.442 1.00 42.03 101 MET A O 1
ATOM 775 N N . SER A 1 102 ? 47.657 -21.243 1.557 1.00 59.97 102 SER A N 1
ATOM 776 C CA . SER A 1 102 ? 48.016 -19.958 2.179 1.00 59.97 102 SER A CA 1
ATOM 777 C C . SER A 1 102 ? 46.849 -18.989 2.413 1.00 59.97 102 SER A C 1
ATOM 779 O O . SER A 1 102 ? 47.097 -17.880 2.880 1.00 59.97 102 SER A O 1
ATOM 781 N N . LEU A 1 103 ? 45.615 -19.322 2.013 1.00 80.62 103 LEU A N 1
ATOM 782 C CA . LEU A 1 103 ? 44.503 -18.355 2.016 1.00 80.62 103 LEU A CA 1
ATOM 783 C C . LEU A 1 103 ? 43.676 -18.378 3.306 1.00 80.62 103 LEU A C 1
ATOM 785 O O . LEU A 1 103 ? 43.286 -17.329 3.808 1.00 80.62 103 LEU A O 1
ATOM 789 N N . LEU A 1 104 ? 43.395 -19.571 3.831 1.00 90.19 104 LEU A N 1
ATOM 790 C CA . LEU A 1 104 ? 42.548 -19.784 5.003 1.00 90.19 104 LEU A CA 1
ATOM 791 C C . LEU A 1 104 ? 43.174 -20.846 5.909 1.00 90.19 104 LEU A C 1
ATOM 793 O O . LEU A 1 104 ? 43.385 -21.983 5.480 1.00 90.19 104 LEU A O 1
ATOM 797 N N . VAL A 1 105 ? 43.427 -20.495 7.173 1.00 91.19 105 VAL A N 1
ATOM 798 C CA . VAL A 1 105 ? 43.878 -21.457 8.186 1.00 91.19 105 VAL A CA 1
ATOM 799 C C . VAL A 1 105 ? 42.735 -22.432 8.463 1.00 91.19 105 VAL A C 1
ATOM 801 O O . VAL A 1 105 ? 41.602 -22.015 8.727 1.00 91.19 105 VAL A O 1
ATOM 804 N N . GLN A 1 106 ? 43.028 -23.728 8.368 1.00 91.62 106 GLN A N 1
ATOM 805 C CA . GLN A 1 106 ? 42.083 -24.798 8.688 1.00 91.62 106 GLN A CA 1
ATOM 806 C C . GLN A 1 106 ? 42.018 -25.018 10.212 1.00 91.62 106 GLN A C 1
ATOM 808 O O . GLN A 1 106 ? 42.999 -24.739 10.905 1.00 91.62 106 GLN A O 1
ATOM 813 N N . PRO A 1 107 ? 40.902 -25.530 10.763 1.00 91.56 107 PRO A N 1
ATOM 814 C CA . PRO A 1 107 ? 40.809 -25.827 12.192 1.00 91.56 107 PRO A CA 1
ATOM 815 C C . PRO A 1 107 ? 41.858 -26.859 12.641 1.00 91.56 107 PRO A C 1
ATOM 817 O O . PRO A 1 107 ? 42.108 -27.836 11.927 1.00 91.56 107 PRO A O 1
ATOM 820 N N . SER A 1 108 ? 42.432 -26.683 13.838 1.00 91.38 108 SER A N 1
ATOM 821 C CA . SER A 1 108 ? 43.334 -27.682 14.441 1.00 91.38 108 SER A CA 1
ATOM 822 C C . SER A 1 108 ? 42.596 -29.005 14.710 1.00 91.38 108 SER A C 1
ATOM 824 O O . SER A 1 108 ? 41.368 -28.982 14.831 1.00 91.38 108 SER A O 1
ATOM 826 N N . PRO A 1 109 ? 43.283 -30.156 14.832 1.00 89.88 109 PRO A N 1
ATOM 827 C CA . PRO A 1 109 ? 42.634 -31.450 15.073 1.00 89.88 109 PRO A CA 1
ATOM 828 C C . PRO A 1 109 ? 41.655 -31.447 16.261 1.00 89.88 109 PRO A C 1
ATOM 830 O O . PRO A 1 109 ? 40.553 -31.982 16.167 1.00 89.88 109 PRO A O 1
ATOM 833 N N . GLU A 1 110 ? 41.998 -30.758 17.349 1.00 88.50 110 GLU A N 1
ATOM 834 C CA . GLU A 1 110 ? 41.161 -30.619 18.548 1.00 88.50 110 GLU A CA 1
ATOM 835 C C . GLU A 1 110 ? 39.877 -29.833 18.243 1.00 88.50 110 GLU A C 1
ATOM 837 O O . GLU A 1 110 ? 38.776 -30.205 18.660 1.00 88.50 110 GLU A O 1
ATOM 842 N N . LEU A 1 111 ? 40.008 -28.755 17.467 1.00 90.44 111 LEU A N 1
ATOM 843 C CA . LEU A 1 111 ? 38.893 -27.916 17.044 1.00 90.44 111 LEU A CA 1
ATOM 844 C C . LEU A 1 111 ? 38.020 -28.618 15.992 1.00 90.44 111 LEU A C 1
ATOM 846 O O . LEU A 1 111 ? 36.800 -28.451 16.001 1.00 90.44 111 LEU A O 1
ATOM 850 N N . GLN A 1 112 ? 38.604 -29.466 15.138 1.00 91.12 112 GLN A N 1
ATOM 851 C CA . GLN A 1 112 ? 37.860 -30.315 14.205 1.00 91.12 112 GLN A CA 1
ATOM 852 C C . GLN A 1 112 ? 36.927 -31.279 14.940 1.00 91.12 112 GLN A C 1
ATOM 854 O O . GLN A 1 112 ? 35.790 -31.437 14.507 1.00 91.12 112 GLN A O 1
ATOM 859 N N . ILE A 1 113 ? 37.343 -31.880 16.062 1.00 88.69 113 ILE A N 1
ATOM 860 C CA . ILE A 1 113 ? 36.470 -32.751 16.873 1.00 88.69 113 ILE A CA 1
ATOM 861 C C . ILE A 1 113 ? 35.235 -31.970 17.359 1.00 88.69 113 ILE A C 1
ATOM 863 O O . ILE A 1 113 ? 34.104 -32.458 17.266 1.00 88.69 113 ILE A O 1
ATOM 867 N N . HIS A 1 114 ? 35.427 -30.730 17.824 1.00 88.31 114 HIS A N 1
ATOM 868 C CA . HIS A 1 114 ? 34.321 -29.862 18.235 1.00 88.31 114 HIS A CA 1
ATOM 869 C C . HIS A 1 114 ? 33.402 -29.494 17.059 1.00 88.31 114 HIS A C 1
ATOM 871 O O . HIS A 1 114 ? 32.179 -29.613 17.169 1.00 88.31 114 HIS A O 1
ATOM 877 N N . ILE A 1 115 ? 33.981 -29.099 15.921 1.00 91.31 115 ILE A N 1
ATOM 878 C CA . ILE A 1 115 ? 33.237 -28.737 14.709 1.00 91.31 115 ILE A CA 1
ATOM 879 C C . ILE A 1 115 ? 32.447 -29.940 14.186 1.00 91.31 115 ILE A C 1
ATOM 881 O O . ILE A 1 115 ? 31.240 -29.811 14.008 1.00 91.31 115 ILE A O 1
ATOM 885 N N . ARG A 1 116 ? 33.063 -31.118 14.009 1.00 91.00 116 ARG A N 1
ATOM 886 C CA . ARG A 1 116 ? 32.384 -32.348 13.554 1.00 91.00 116 ARG A CA 1
ATOM 887 C C . ARG A 1 116 ? 31.149 -32.634 14.416 1.00 91.00 116 ARG A C 1
ATOM 889 O O . ARG A 1 116 ? 30.050 -32.786 13.885 1.00 91.00 116 ARG A O 1
ATOM 896 N N . LYS A 1 117 ? 31.292 -32.559 15.747 1.00 89.06 117 LYS A N 1
ATOM 897 C CA . LYS A 1 117 ? 30.176 -32.698 16.698 1.00 89.06 117 LYS A CA 1
ATOM 898 C C . LYS A 1 117 ? 29.098 -31.622 16.531 1.00 89.06 117 LYS A C 1
ATOM 900 O O . LYS A 1 117 ? 27.916 -31.946 16.592 1.00 89.06 117 LYS A O 1
ATOM 905 N N . GLU A 1 118 ? 29.458 -30.355 16.317 1.00 88.50 118 GLU A N 1
ATOM 906 C CA . GLU A 1 118 ? 28.463 -29.313 16.038 1.00 88.50 118 GLU A CA 1
ATOM 907 C C . GLU A 1 118 ? 27.739 -29.551 14.696 1.00 88.50 118 GLU A C 1
ATOM 909 O O . GLU A 1 118 ? 26.549 -29.241 14.562 1.00 88.50 118 GLU A O 1
ATOM 914 N N . LEU A 1 119 ? 28.439 -30.059 13.685 1.00 90.00 119 LEU A N 1
ATOM 915 C CA . LEU A 1 119 ? 27.902 -30.265 12.342 1.00 90.00 119 LEU A CA 1
ATOM 916 C C . LEU A 1 119 ? 27.177 -31.602 12.170 1.00 90.00 119 LEU A C 1
ATOM 918 O O . LEU A 1 119 ? 26.647 -31.840 11.089 1.00 90.00 119 LEU A O 1
ATOM 922 N N . ASN A 1 120 ? 27.105 -32.433 13.212 1.00 92.38 120 ASN A N 1
ATOM 923 C CA . ASN A 1 120 ? 26.646 -33.820 13.126 1.00 92.38 120 ASN A CA 1
ATOM 924 C C . ASN A 1 120 ? 27.416 -34.625 12.052 1.00 92.38 120 ASN A C 1
ATOM 926 O O . ASN A 1 120 ? 26.834 -35.478 11.391 1.00 92.38 120 ASN A O 1
ATOM 930 N N . GLU A 1 121 ? 28.704 -34.328 11.851 1.00 92.38 121 GLU A N 1
ATOM 931 C CA . GLU A 1 121 ? 29.584 -35.092 10.962 1.00 92.38 121 GLU A CA 1
ATOM 932 C C . GLU A 1 121 ? 30.066 -36.346 11.691 1.00 92.38 121 GLU A C 1
ATOM 934 O O . GLU A 1 121 ? 30.918 -36.267 12.579 1.00 92.38 121 GLU A O 1
ATOM 939 N N . ASP A 1 122 ? 29.519 -37.499 11.315 1.00 90.31 122 ASP A N 1
ATOM 940 C CA . ASP A 1 122 ? 30.031 -38.805 11.718 1.00 90.31 122 ASP A CA 1
ATOM 941 C C . ASP A 1 122 ? 30.997 -39.327 10.644 1.00 90.31 122 ASP A C 1
ATOM 943 O O . ASP A 1 122 ? 30.664 -39.457 9.465 1.00 90.31 122 ASP A O 1
ATOM 947 N N . VAL A 1 123 ? 32.225 -39.617 11.073 1.00 87.44 123 VAL A N 1
ATOM 948 C CA . VAL A 1 123 ? 33.335 -40.065 10.220 1.00 87.44 123 VAL A CA 1
ATOM 949 C C . VAL A 1 123 ? 33.006 -41.385 9.516 1.00 87.44 123 VAL A C 1
ATOM 951 O O . VAL A 1 123 ? 33.463 -41.605 8.398 1.00 87.44 123 VAL A O 1
ATOM 954 N N . ASN A 1 124 ? 32.168 -42.226 10.127 1.00 90.38 124 ASN A N 1
ATOM 955 C CA . ASN A 1 124 ? 31.793 -43.536 9.596 1.00 90.38 124 ASN A CA 1
ATOM 956 C C . ASN A 1 124 ? 30.736 -43.463 8.486 1.00 90.38 124 ASN A C 1
ATOM 958 O O . ASN A 1 124 ? 30.614 -44.392 7.689 1.00 90.38 124 ASN A O 1
ATOM 962 N N . THR A 1 125 ? 29.963 -42.375 8.430 1.00 92.31 125 THR A N 1
ATOM 963 C CA . THR A 1 125 ? 28.835 -42.217 7.499 1.00 92.31 125 THR A CA 1
ATOM 964 C C . THR A 1 125 ? 29.038 -41.103 6.471 1.00 92.31 125 THR A C 1
ATOM 966 O O . THR A 1 125 ? 28.454 -41.193 5.391 1.00 92.31 125 THR A O 1
ATOM 969 N N . ARG A 1 126 ? 29.926 -40.122 6.716 1.00 92.75 126 ARG A N 1
ATOM 970 C CA . ARG A 1 126 ? 30.160 -38.964 5.822 1.00 92.75 126 ARG A CA 1
ATOM 971 C C . ARG A 1 126 ? 30.425 -39.333 4.354 1.00 92.75 126 ARG A C 1
ATOM 973 O O . ARG A 1 126 ? 29.921 -38.657 3.460 1.00 92.75 126 ARG A O 1
ATOM 980 N N . ASP A 1 127 ? 31.170 -40.410 4.101 1.00 94.31 127 ASP A N 1
ATOM 981 C CA . ASP A 1 127 ? 31.527 -40.845 2.742 1.00 94.31 127 ASP A CA 1
ATOM 982 C C . ASP A 1 127 ? 30.333 -41.530 2.043 1.00 94.31 127 ASP A C 1
ATOM 984 O O . ASP A 1 127 ? 30.121 -41.364 0.840 1.00 94.31 127 ASP A O 1
ATOM 988 N N . SER A 1 128 ? 29.490 -42.235 2.810 1.00 95.75 128 SER A N 1
ATOM 989 C CA . SER A 1 128 ? 28.223 -42.798 2.325 1.00 95.75 128 SER A CA 1
ATOM 990 C C . SER A 1 128 ? 27.189 -41.703 2.047 1.00 95.75 128 SER A C 1
ATOM 992 O O . SER A 1 128 ? 26.463 -41.788 1.059 1.00 95.75 128 SER A O 1
ATOM 994 N N . ASP A 1 129 ? 27.135 -40.660 2.877 1.00 96.56 129 ASP A N 1
ATOM 995 C CA . ASP A 1 129 ? 26.271 -39.492 2.676 1.00 96.56 129 ASP A CA 1
ATOM 996 C C . ASP A 1 129 ? 26.693 -38.681 1.440 1.00 96.56 129 ASP A C 1
ATOM 998 O O . ASP A 1 129 ? 25.846 -38.281 0.636 1.00 96.56 129 ASP A O 1
ATOM 1002 N N . LEU A 1 130 ? 28.002 -38.497 1.234 1.00 96.56 130 LEU A N 1
ATOM 1003 C CA . LEU A 1 130 ? 28.566 -37.922 0.010 1.00 96.56 130 LEU A CA 1
ATOM 1004 C C . LEU A 1 130 ? 28.142 -38.730 -1.224 1.00 96.56 130 LEU A C 1
ATOM 1006 O O . LEU A 1 130 ? 27.653 -38.154 -2.200 1.00 96.56 130 LEU A O 1
ATOM 1010 N N . GLN A 1 131 ? 28.270 -40.059 -1.172 1.00 97.19 131 GLN A N 1
ATOM 1011 C CA . GLN A 1 131 ? 27.845 -40.922 -2.272 1.00 97.19 131 GLN A CA 1
ATOM 1012 C C . GLN A 1 131 ? 26.325 -40.862 -2.499 1.00 97.19 131 GLN A C 1
ATOM 1014 O O . GLN A 1 131 ? 25.894 -40.768 -3.645 1.00 97.19 131 GLN A O 1
ATOM 1019 N N . ALA A 1 132 ? 25.508 -40.797 -1.445 1.00 97.44 132 ALA A N 1
ATOM 1020 C CA . ALA A 1 132 ? 24.055 -40.662 -1.561 1.00 97.44 132 ALA A CA 1
ATOM 1021 C C . ALA A 1 132 ? 23.616 -39.346 -2.240 1.00 97.44 132 ALA A C 1
ATOM 1023 O O . ALA A 1 132 ? 22.602 -39.324 -2.944 1.00 97.44 132 ALA A O 1
ATOM 1024 N N . ILE A 1 133 ? 24.370 -38.251 -2.067 1.00 98.00 133 ILE A N 1
ATOM 1025 C CA . ILE A 1 133 ? 24.137 -36.996 -2.800 1.00 98.00 133 ILE A CA 1
ATOM 1026 C C . ILE A 1 133 ? 24.574 -37.113 -4.267 1.00 98.00 133 ILE A C 1
ATOM 1028 O O . ILE A 1 133 ? 23.827 -36.679 -5.145 1.00 98.00 133 ILE A O 1
ATOM 1032 N N . LYS A 1 134 ? 25.721 -37.742 -4.557 1.00 97.69 134 LYS A N 1
ATOM 1033 C CA . LYS A 1 134 ? 26.177 -38.008 -5.938 1.00 97.69 134 LYS A CA 1
ATOM 1034 C C . LYS A 1 134 ? 25.170 -38.874 -6.709 1.00 97.69 134 LYS A C 1
ATOM 1036 O O . LYS A 1 134 ? 24.745 -38.504 -7.801 1.00 97.69 134 LYS A O 1
ATOM 1041 N N . ASP A 1 135 ? 24.704 -39.961 -6.098 1.00 96.88 135 ASP A N 1
ATOM 1042 C CA . ASP A 1 135 ? 23.683 -40.861 -6.648 1.00 96.88 135 ASP A CA 1
ATOM 1043 C C . ASP A 1 135 ? 22.320 -40.178 -6.843 1.00 96.88 135 ASP A C 1
ATOM 1045 O O . ASP A 1 135 ? 21.493 -40.652 -7.625 1.00 96.88 135 ASP A O 1
ATOM 1049 N N . TRP A 1 136 ? 22.034 -39.111 -6.090 1.00 96.81 136 TRP A N 1
ATOM 1050 C CA . TRP A 1 136 ? 20.825 -38.305 -6.255 1.00 96.81 136 TRP A CA 1
ATOM 1051 C C . TRP A 1 136 ? 20.961 -37.297 -7.403 1.00 96.81 136 TRP A C 1
ATOM 1053 O O . TRP A 1 136 ? 20.015 -37.182 -8.185 1.00 96.81 136 TRP A O 1
ATOM 1063 N N . LEU A 1 137 ? 22.118 -36.634 -7.544 1.00 96.25 137 LEU A N 1
ATOM 1064 C CA . LEU A 1 137 ? 22.414 -35.709 -8.649 1.00 96.25 137 LEU A CA 1
ATOM 1065 C C . LEU A 1 137 ? 22.266 -36.402 -10.010 1.00 96.25 137 LEU A C 1
ATOM 1067 O O . LEU A 1 137 ? 21.532 -35.911 -10.861 1.00 96.25 137 LEU A O 1
ATOM 1071 N N . GLN A 1 138 ? 22.820 -37.609 -10.168 1.00 95.00 138 GLN A N 1
ATOM 1072 C CA . GLN A 1 138 ? 22.659 -38.431 -11.381 1.00 95.00 138 GLN A CA 1
ATOM 1073 C C . GLN A 1 138 ? 21.197 -38.767 -11.732 1.00 95.00 138 GLN A C 1
ATOM 1075 O O . GLN A 1 138 ? 20.898 -39.129 -12.868 1.00 95.00 138 GLN A O 1
ATOM 1080 N N . LYS A 1 139 ? 20.274 -38.668 -10.766 1.00 94.88 139 LYS A N 1
ATOM 1081 C CA . LYS A 1 139 ? 18.834 -38.915 -10.949 1.00 94.88 139 LYS A CA 1
ATOM 1082 C C . LYS A 1 139 ? 18.033 -37.626 -11.177 1.00 94.88 139 LYS A C 1
ATOM 1084 O O . LYS A 1 139 ? 16.820 -37.717 -11.350 1.00 94.88 139 LYS A O 1
ATOM 1089 N N . GLN A 1 140 ? 18.667 -36.449 -11.145 1.00 95.31 140 GLN A N 1
ATOM 1090 C CA . GLN A 1 140 ? 18.028 -35.151 -11.376 1.00 95.31 140 GLN A CA 1
ATOM 1091 C C . GLN A 1 140 ? 18.363 -34.645 -12.790 1.00 95.31 140 GLN A C 1
ATOM 1093 O O . GLN A 1 140 ? 19.415 -34.041 -12.979 1.00 95.31 140 GLN A O 1
ATOM 1098 N N . PRO A 1 141 ? 17.496 -34.853 -13.799 1.00 94.06 141 PRO A N 1
ATOM 1099 C CA . PRO A 1 141 ? 17.815 -34.538 -15.198 1.00 94.06 141 PRO A CA 1
ATOM 1100 C C . PRO A 1 141 ? 18.010 -33.039 -15.498 1.00 94.06 141 PRO A C 1
ATOM 1102 O O . PRO A 1 141 ? 18.521 -32.699 -16.564 1.00 94.06 141 PRO A O 1
ATOM 1105 N N . HIS A 1 142 ? 17.622 -32.146 -14.582 1.00 94.75 142 HIS A N 1
ATOM 1106 C CA . HIS A 1 142 ? 17.864 -30.700 -14.645 1.00 94.75 142 HIS A CA 1
ATOM 1107 C C . HIS A 1 142 ? 19.145 -30.236 -13.946 1.00 94.75 142 HIS A C 1
ATOM 1109 O O . HIS A 1 142 ? 19.488 -29.064 -14.069 1.00 94.75 142 HIS A O 1
ATOM 1115 N N . LEU A 1 143 ? 19.840 -31.096 -13.198 1.00 95.19 143 LEU A N 1
ATOM 1116 C CA . LEU A 1 143 ? 21.076 -30.747 -12.489 1.00 95.19 143 LEU A CA 1
ATOM 1117 C C . LEU A 1 143 ? 22.300 -31.372 -13.182 1.00 95.19 143 LEU A C 1
ATOM 1119 O O . LEU A 1 143 ? 22.148 -32.298 -13.979 1.00 95.19 143 LEU A O 1
ATOM 1123 N N . PRO A 1 144 ? 23.525 -30.897 -12.888 1.00 93.06 144 PRO A N 1
ATOM 1124 C CA . PRO A 1 144 ? 24.740 -31.585 -13.311 1.00 93.06 144 PRO A CA 1
ATOM 1125 C C . PRO A 1 144 ? 24.784 -33.017 -12.757 1.00 93.06 144 PRO A C 1
ATOM 1127 O O . PRO A 1 144 ? 24.614 -33.227 -11.555 1.00 93.06 144 PRO A O 1
ATOM 1130 N N . ASP A 1 145 ? 25.056 -33.990 -13.628 1.00 86.94 145 ASP A N 1
ATOM 1131 C CA . ASP A 1 145 ? 25.191 -35.412 -13.278 1.00 86.94 145 ASP A CA 1
ATOM 1132 C C . ASP A 1 145 ? 26.415 -35.702 -12.388 1.00 86.94 145 ASP A C 1
ATOM 1134 O O . ASP A 1 145 ? 26.459 -36.688 -11.648 1.00 86.94 145 ASP A O 1
ATOM 1138 N N . THR A 1 146 ? 27.406 -34.816 -12.452 1.00 86.88 146 THR A N 1
ATOM 1139 C CA . THR A 1 146 ? 28.687 -34.880 -11.763 1.00 86.88 146 THR A CA 1
ATOM 1140 C C . THR A 1 146 ? 29.087 -33.489 -11.272 1.00 86.88 146 THR A C 1
ATOM 1142 O O . THR A 1 146 ? 28.857 -32.471 -11.928 1.00 86.88 146 THR A O 1
ATOM 1145 N N . TRP A 1 147 ? 29.687 -33.425 -10.081 1.00 92.19 147 TRP A N 1
ATOM 1146 C CA . TRP A 1 147 ? 30.211 -32.184 -9.513 1.00 92.19 147 TRP A CA 1
ATOM 1147 C C . TRP A 1 147 ? 31.353 -32.461 -8.530 1.00 92.19 147 TRP A C 1
ATOM 1149 O O . TRP A 1 147 ? 31.640 -33.608 -8.194 1.00 92.19 147 TRP A O 1
ATOM 1159 N N . ASP A 1 148 ? 32.015 -31.395 -8.088 1.00 90.75 148 ASP A N 1
ATOM 1160 C CA . ASP A 1 148 ? 33.181 -31.447 -7.207 1.00 90.75 148 ASP A CA 1
ATOM 1161 C C . ASP A 1 148 ? 32.828 -32.003 -5.812 1.00 90.75 148 ASP A C 1
ATOM 1163 O O . ASP A 1 148 ? 32.017 -31.428 -5.081 1.00 90.75 148 ASP A O 1
ATOM 1167 N N . GLU A 1 149 ? 33.451 -33.124 -5.437 1.00 93.69 149 GLU A N 1
ATOM 1168 C CA . GLU A 1 149 ? 33.162 -33.839 -4.187 1.00 93.69 149 GLU A CA 1
ATOM 1169 C C . GLU A 1 149 ? 33.469 -33.015 -2.932 1.00 93.69 149 GLU A C 1
ATOM 1171 O O . GLU A 1 149 ? 32.708 -33.071 -1.964 1.00 93.69 149 GLU A O 1
ATOM 1176 N N . GLN A 1 150 ? 34.534 -32.206 -2.950 1.00 91.31 150 GLN A N 1
ATOM 1177 C CA . GLN A 1 150 ? 34.894 -31.349 -1.822 1.00 91.31 150 GLN A CA 1
ATOM 1178 C C . GLN A 1 150 ? 33.822 -30.275 -1.606 1.00 91.31 150 GLN A C 1
ATOM 1180 O O . GLN A 1 150 ? 33.421 -30.008 -0.473 1.00 91.31 150 GLN A O 1
ATOM 1185 N N . ARG A 1 151 ? 33.291 -29.696 -2.687 1.00 94.06 151 ARG A N 1
ATOM 1186 C CA . ARG A 1 151 ? 32.193 -28.723 -2.613 1.00 94.06 151 ARG A CA 1
ATOM 1187 C C . ARG A 1 151 ? 30.890 -29.386 -2.159 1.00 94.06 151 ARG A C 1
ATOM 1189 O O . ARG A 1 151 ? 30.196 -28.795 -1.332 1.00 94.06 151 ARG A O 1
ATOM 1196 N N . ILE A 1 152 ? 30.584 -30.615 -2.591 1.00 95.81 152 ILE A N 1
ATOM 1197 C CA . ILE A 1 152 ? 29.443 -31.390 -2.055 1.00 95.81 152 ILE A CA 1
ATOM 1198 C C . ILE A 1 152 ? 29.617 -31.643 -0.546 1.00 95.81 152 ILE A C 1
ATOM 1200 O O . ILE A 1 152 ? 28.679 -31.424 0.223 1.00 95.81 152 ILE A O 1
ATOM 1204 N N . MET A 1 153 ? 30.818 -32.017 -0.095 1.00 94.88 153 MET A N 1
ATOM 1205 C CA . MET A 1 153 ? 31.131 -32.204 1.326 1.00 94.88 153 MET A CA 1
ATOM 1206 C C . MET A 1 153 ? 30.955 -30.900 2.128 1.00 94.88 153 MET A C 1
ATOM 1208 O O . MET A 1 153 ? 30.341 -30.899 3.198 1.00 94.88 153 MET A O 1
ATOM 1212 N N . THR A 1 154 ? 31.380 -29.754 1.587 1.00 94.94 154 THR A N 1
ATOM 1213 C CA . THR A 1 154 ? 31.104 -28.434 2.182 1.00 94.94 154 THR A CA 1
ATOM 1214 C C . THR A 1 154 ? 29.597 -28.141 2.265 1.00 94.94 154 THR A C 1
ATOM 1216 O O . THR A 1 154 ? 29.129 -27.590 3.266 1.00 94.94 154 THR A O 1
ATOM 1219 N N . PHE A 1 155 ? 28.800 -28.561 1.275 1.00 96.19 155 PHE A N 1
ATOM 1220 C CA . PHE A 1 155 ? 27.336 -28.469 1.333 1.00 96.19 155 PHE A CA 1
ATOM 1221 C C . PHE A 1 155 ? 26.725 -29.362 2.425 1.00 96.19 155 PHE A C 1
ATOM 1223 O O . PHE A 1 155 ? 25.861 -28.886 3.169 1.00 96.19 155 PHE A O 1
ATOM 1230 N N . LEU A 1 156 ? 27.182 -30.609 2.582 1.00 95.56 156 LEU A N 1
ATOM 1231 C CA . LEU A 1 156 ? 26.771 -31.502 3.678 1.00 95.56 156 LEU A CA 1
ATOM 1232 C C . LEU A 1 156 ? 27.084 -30.881 5.049 1.00 95.56 156 LEU A C 1
ATOM 1234 O O . LEU A 1 156 ? 26.188 -30.741 5.888 1.00 95.56 156 LEU A O 1
ATOM 1238 N N . ARG A 1 157 ? 28.310 -30.381 5.237 1.00 94.12 157 ARG A N 1
ATOM 1239 C CA . ARG A 1 157 ? 28.765 -29.665 6.445 1.00 94.12 157 ARG A CA 1
ATOM 1240 C C . ARG A 1 157 ? 27.981 -28.388 6.742 1.00 94.12 157 ARG A C 1
ATOM 1242 O O . ARG A 1 157 ? 27.769 -28.049 7.909 1.00 94.12 157 ARG A O 1
ATOM 1249 N N . GLY A 1 158 ? 27.544 -27.653 5.721 1.00 91.88 158 GLY A N 1
ATOM 1250 C CA . GLY A 1 158 ? 26.637 -26.510 5.879 1.00 91.88 158 GLY A CA 1
ATOM 1251 C C . GLY A 1 158 ? 25.220 -26.919 6.286 1.00 91.88 158 GLY A C 1
ATOM 1252 O O . GLY A 1 158 ? 24.573 -26.248 7.090 1.00 91.88 158 GLY A O 1
ATOM 1253 N N . CYS A 1 159 ? 24.761 -28.067 5.789 1.00 93.75 159 CYS A N 1
ATOM 1254 C CA . CYS A 1 159 ? 23.443 -28.637 6.070 1.00 93.75 159 CYS A CA 1
ATOM 1255 C C . CYS A 1 159 ? 23.366 -29.451 7.371 1.00 93.75 159 CYS A C 1
ATOM 1257 O O . CYS A 1 159 ? 22.286 -29.951 7.702 1.00 93.75 159 CYS A O 1
ATOM 1259 N N . LYS A 1 160 ? 24.478 -29.563 8.109 1.00 93.31 160 LYS A N 1
ATOM 1260 C CA . LYS A 1 160 ? 24.662 -30.454 9.265 1.00 93.31 160 LYS A CA 1
ATOM 1261 C C . LYS A 1 160 ? 24.339 -31.925 8.945 1.00 93.31 160 LYS A C 1
ATOM 1263 O O . LYS A 1 160 ? 23.490 -32.522 9.607 1.00 93.31 160 LYS A O 1
ATOM 1268 N N . PHE A 1 161 ? 24.892 -32.427 7.835 1.00 94.06 161 PHE A N 1
ATOM 1269 C CA . PHE A 1 161 ? 24.687 -33.778 7.277 1.00 94.06 161 PHE A CA 1
ATOM 1270 C C . PHE A 1 161 ? 23.218 -34.183 7.037 1.00 94.06 161 PHE A C 1
ATOM 1272 O O . PHE A 1 161 ? 22.882 -35.326 6.756 1.00 94.06 161 PHE A O 1
ATOM 1279 N N . SER A 1 162 ? 22.298 -33.216 7.037 1.00 95.81 162 SER A N 1
ATOM 1280 C CA . SER A 1 162 ? 20.910 -33.450 6.652 1.00 95.81 162 SER A CA 1
ATOM 1281 C C . SER A 1 162 ? 20.801 -33.535 5.127 1.00 95.81 162 SER A C 1
ATOM 1283 O O . SER A 1 162 ? 20.717 -32.500 4.459 1.00 95.81 162 SER A O 1
ATOM 1285 N N . LEU A 1 163 ? 20.769 -34.760 4.588 1.00 95.88 163 LEU A N 1
ATOM 1286 C CA . LEU A 1 163 ? 20.694 -35.032 3.145 1.00 95.88 163 LEU A CA 1
ATOM 1287 C C . LEU A 1 163 ? 19.590 -34.221 2.446 1.00 95.88 163 LEU A C 1
ATOM 1289 O O . LEU A 1 163 ? 19.864 -33.538 1.468 1.00 95.88 163 LEU A O 1
ATOM 1293 N N . GLU A 1 164 ? 18.370 -34.189 2.986 1.00 94.56 164 GLU A N 1
ATOM 1294 C CA . GLU A 1 164 ? 17.250 -33.435 2.389 1.00 94.56 164 GLU A CA 1
ATOM 1295 C C . GLU A 1 164 ? 17.469 -31.913 2.357 1.00 94.56 164 GLU A C 1
ATOM 1297 O O . GLU A 1 164 ? 17.026 -31.230 1.432 1.00 94.56 164 GLU A O 1
ATOM 1302 N N . LYS A 1 165 ? 18.189 -31.352 3.338 1.00 93.31 165 LYS A N 1
ATOM 1303 C CA . LYS A 1 165 ? 18.596 -29.938 3.284 1.00 93.31 165 LYS A CA 1
ATOM 1304 C C . LYS A 1 165 ? 19.702 -29.735 2.251 1.00 93.31 165 LYS A C 1
ATOM 1306 O O . LYS A 1 165 ? 19.654 -28.741 1.536 1.00 93.31 165 LYS A O 1
ATOM 1311 N N . CYS A 1 166 ? 20.645 -30.673 2.152 1.00 96.25 166 CYS A N 1
ATOM 1312 C CA . CYS A 1 166 ? 21.730 -30.646 1.174 1.00 96.25 166 CYS A CA 1
ATOM 1313 C C . CYS A 1 166 ? 21.187 -30.663 -0.259 1.00 96.25 166 CYS A C 1
ATOM 1315 O O . CYS A 1 166 ? 21.468 -29.734 -1.011 1.00 96.25 166 CYS A O 1
ATOM 1317 N N . LYS A 1 167 ? 20.308 -31.619 -0.586 1.00 96.25 167 LYS A N 1
ATOM 1318 C CA . LYS A 1 167 ? 19.600 -31.714 -1.873 1.00 96.25 167 LYS A CA 1
ATOM 1319 C C . LYS A 1 167 ? 18.900 -30.404 -2.237 1.00 96.25 167 LYS A C 1
ATOM 1321 O O . LYS A 1 167 ? 19.172 -29.838 -3.290 1.00 96.25 167 LYS A O 1
ATOM 1326 N N . ARG A 1 168 ? 18.068 -29.863 -1.332 1.00 93.81 168 ARG A N 1
ATOM 1327 C CA . ARG A 1 168 ? 17.350 -28.597 -1.573 1.00 93.81 168 ARG A CA 1
ATOM 1328 C C . ARG A 1 168 ? 18.294 -27.409 -1.784 1.00 93.81 168 ARG A C 1
ATOM 1330 O O . ARG A 1 168 ? 18.024 -26.580 -2.646 1.00 93.81 168 ARG A O 1
ATOM 1337 N N . LYS A 1 169 ? 19.386 -27.311 -1.014 1.00 94.88 169 LYS A N 1
ATOM 1338 C CA . LYS A 1 169 ? 20.379 -26.239 -1.186 1.00 94.88 169 LYS A CA 1
ATOM 1339 C C . LYS A 1 169 ? 21.157 -26.378 -2.496 1.00 94.88 169 LYS A C 1
ATOM 1341 O O . LYS A 1 169 ? 21.365 -25.369 -3.155 1.00 94.88 169 LYS A O 1
ATOM 1346 N N . LEU A 1 170 ? 21.554 -27.590 -2.887 1.00 96.19 170 LEU A N 1
ATOM 1347 C CA . LEU A 1 170 ? 22.260 -27.856 -4.147 1.00 96.19 170 LEU A CA 1
ATOM 1348 C C . LEU A 1 170 ? 21.386 -27.553 -5.367 1.00 96.19 170 LEU A C 1
ATOM 1350 O O . LEU A 1 170 ? 21.837 -26.864 -6.278 1.00 96.19 170 LEU A O 1
ATOM 1354 N N . ASP A 1 171 ? 20.131 -28.004 -5.360 1.00 94.19 171 ASP A N 1
ATOM 1355 C CA . ASP A 1 171 ? 19.165 -27.690 -6.415 1.00 94.19 171 ASP A CA 1
ATOM 1356 C C . ASP A 1 171 ? 19.002 -26.166 -6.561 1.00 94.19 171 ASP A C 1
ATOM 1358 O O . ASP A 1 171 ? 19.252 -25.603 -7.630 1.00 94.19 171 ASP A O 1
ATOM 1362 N N . MET A 1 172 ? 18.729 -25.474 -5.448 1.00 93.19 172 MET A N 1
ATOM 1363 C CA . MET A 1 172 ? 18.641 -24.014 -5.416 1.00 93.19 172 MET A CA 1
ATOM 1364 C C . MET A 1 172 ? 19.943 -23.349 -5.891 1.00 93.19 172 MET A C 1
ATOM 1366 O O . MET A 1 172 ? 19.897 -22.390 -6.651 1.00 93.19 172 MET A O 1
ATOM 1370 N N . TYR A 1 173 ? 21.114 -23.867 -5.511 1.00 95.38 173 TYR A N 1
ATOM 1371 C CA . TYR A 1 173 ? 22.418 -23.355 -5.940 1.00 95.38 173 TYR A CA 1
ATOM 1372 C C . TYR A 1 173 ? 22.600 -23.388 -7.459 1.00 95.38 173 TYR A C 1
ATOM 1374 O O . TYR A 1 173 ? 22.963 -22.367 -8.042 1.00 95.38 173 TYR A O 1
ATOM 1382 N N . PHE A 1 174 ? 22.295 -24.500 -8.127 1.00 95.06 174 PHE A N 1
ATOM 1383 C CA . PHE A 1 174 ? 22.365 -24.556 -9.591 1.00 95.06 174 PHE A CA 1
ATOM 1384 C C . PHE A 1 174 ? 21.258 -23.736 -10.269 1.00 95.06 174 PHE A C 1
ATOM 1386 O O . PHE A 1 174 ? 21.505 -23.142 -11.321 1.00 95.06 174 PHE A O 1
ATOM 1393 N N . THR A 1 175 ? 20.083 -23.637 -9.643 1.00 93.31 175 THR A N 1
ATOM 1394 C CA . THR A 1 175 ? 18.950 -22.826 -10.118 1.00 93.31 175 THR A CA 1
ATOM 1395 C C . THR A 1 175 ? 19.281 -21.331 -10.103 1.00 93.31 175 THR A C 1
ATOM 1397 O O . THR A 1 175 ? 19.154 -20.663 -11.125 1.00 93.31 175 THR A O 1
ATOM 1400 N N . MET A 1 176 ? 19.810 -20.797 -8.994 1.00 91.88 176 MET A N 1
ATOM 1401 C CA . MET A 1 176 ? 20.219 -19.385 -8.883 1.00 91.88 176 MET A CA 1
ATOM 1402 C C . MET A 1 176 ? 21.278 -18.988 -9.916 1.00 91.88 176 MET A C 1
ATOM 1404 O O . MET A 1 176 ? 21.257 -17.864 -10.414 1.00 91.88 176 MET A O 1
ATOM 1408 N N . ARG A 1 177 ? 22.174 -19.916 -10.277 1.00 93.06 177 ARG A N 1
ATOM 1409 C CA . ARG A 1 177 ? 23.215 -19.708 -11.299 1.00 93.06 177 ARG A CA 1
ATOM 1410 C C . ARG A 1 177 ? 22.662 -19.617 -12.720 1.00 93.06 177 ARG A C 1
ATOM 1412 O O . ARG A 1 177 ? 23.290 -18.984 -13.563 1.00 93.06 177 ARG A O 1
ATOM 1419 N N . ALA A 1 178 ? 21.513 -20.239 -12.986 1.00 89.88 178 ALA A N 1
ATOM 1420 C CA . ALA A 1 178 ? 20.773 -20.047 -14.229 1.00 89.88 178 ALA A CA 1
ATOM 1421 C C . ALA A 1 178 ? 19.915 -18.781 -14.189 1.00 89.88 178 ALA A C 1
ATOM 1423 O O . ALA A 1 178 ? 19.894 -18.034 -15.164 1.00 89.88 178 ALA A O 1
ATOM 1424 N N . ALA A 1 179 ? 19.252 -18.536 -13.059 1.00 89.31 179 ALA A N 1
ATOM 1425 C CA . ALA A 1 179 ? 18.289 -17.461 -12.902 1.00 89.31 179 ALA A CA 1
ATOM 1426 C C . ALA A 1 179 ? 18.932 -16.063 -12.894 1.00 89.31 179 ALA A C 1
ATOM 1428 O O . ALA A 1 179 ? 18.414 -15.178 -13.562 1.00 89.31 179 ALA A O 1
ATOM 1429 N N . ILE A 1 180 ? 20.031 -15.847 -12.156 1.00 91.56 180 ILE A N 1
ATOM 1430 C CA . ILE A 1 180 ? 20.555 -14.501 -11.844 1.00 91.56 180 ILE A CA 1
ATOM 1431 C C . ILE A 1 180 ? 21.878 -14.223 -12.598 1.00 91.56 180 ILE A C 1
ATOM 1433 O O . ILE A 1 180 ? 22.968 -14.287 -12.004 1.00 91.56 180 ILE A O 1
ATOM 1437 N N . PRO A 1 181 ? 21.849 -13.936 -13.916 1.00 90.50 181 PRO A N 1
ATOM 1438 C CA . PRO A 1 181 ? 23.061 -13.725 -14.701 1.00 90.50 181 PRO A CA 1
ATOM 1439 C C . PRO A 1 181 ? 23.875 -12.516 -14.229 1.00 90.50 181 PRO A C 1
ATOM 1441 O O . PRO A 1 181 ? 25.101 -12.537 -14.360 1.00 90.50 181 PRO A O 1
ATOM 1444 N N . GLU A 1 182 ? 23.244 -11.500 -13.630 1.00 91.50 182 GLU A N 1
ATOM 1445 C CA . GLU A 1 182 ? 23.923 -10.318 -13.095 1.00 91.50 182 GLU A CA 1
ATOM 1446 C C . GLU A 1 182 ? 24.896 -10.645 -11.951 1.00 91.50 182 GLU A C 1
ATOM 1448 O O . GLU A 1 182 ? 25.849 -9.896 -11.745 1.00 91.50 182 GLU A O 1
ATOM 1453 N N . PHE A 1 183 ? 24.720 -11.782 -11.265 1.00 94.25 183 PHE A N 1
ATOM 1454 C CA . PHE A 1 183 ? 25.656 -12.296 -10.259 1.00 94.25 183 PHE A CA 1
ATOM 1455 C C . PHE A 1 183 ? 26.583 -13.392 -10.796 1.00 94.25 183 PHE A C 1
ATOM 1457 O O . PHE A 1 183 ? 27.736 -13.467 -10.374 1.00 94.25 183 PHE A O 1
ATOM 1464 N N . PHE A 1 184 ? 26.099 -14.262 -11.690 1.00 94.50 184 PHE A N 1
ATOM 1465 C CA . PHE A 1 184 ? 26.796 -15.510 -12.032 1.00 94.50 184 PHE A CA 1
ATOM 1466 C C . PHE A 1 184 ? 27.506 -15.533 -13.395 1.00 94.50 184 PHE A C 1
ATOM 1468 O O . PHE A 1 184 ? 28.295 -16.452 -13.629 1.00 94.50 184 PHE A O 1
ATOM 1475 N N . THR A 1 185 ? 27.313 -14.518 -14.245 1.00 92.00 185 THR A N 1
ATOM 1476 C CA . THR A 1 185 ? 28.032 -14.362 -15.528 1.00 92.00 185 THR A CA 1
ATOM 1477 C C . THR A 1 185 ? 29.129 -13.299 -15.471 1.00 92.00 185 THR A C 1
ATOM 1479 O O . THR A 1 185 ? 29.108 -12.405 -14.618 1.00 92.00 185 THR A O 1
ATOM 1482 N N . ASN A 1 186 ? 30.068 -13.367 -16.420 1.00 93.25 186 ASN A N 1
ATOM 1483 C CA . ASN A 1 186 ? 31.182 -12.428 -16.575 1.00 93.25 186 ASN A CA 1
ATOM 1484 C C . ASN A 1 186 ? 32.055 -12.300 -15.310 1.00 93.25 186 ASN A C 1
ATOM 1486 O O . ASN A 1 186 ? 32.509 -11.209 -14.957 1.00 93.25 186 ASN A O 1
ATOM 1490 N N . ARG A 1 187 ? 32.282 -13.415 -14.605 1.00 94.62 187 ARG A N 1
ATOM 1491 C CA . ARG A 1 187 ? 32.959 -13.428 -13.295 1.00 94.62 187 ARG A CA 1
ATOM 1492 C C . ARG A 1 187 ? 34.482 -13.439 -13.424 1.00 94.62 187 ARG A C 1
ATOM 1494 O O . ARG A 1 187 ? 35.140 -14.450 -13.195 1.00 94.62 187 ARG A O 1
ATOM 1501 N N . ASP A 1 188 ? 35.028 -12.282 -13.778 1.00 94.69 188 ASP A N 1
ATOM 1502 C CA . ASP A 1 188 ? 36.462 -12.044 -13.933 1.00 94.69 188 ASP A CA 1
ATOM 1503 C C . ASP A 1 188 ? 36.866 -10.738 -13.236 1.00 94.69 188 ASP A C 1
ATOM 1505 O O . ASP A 1 188 ? 36.519 -9.647 -13.686 1.00 94.69 188 ASP A O 1
ATOM 1509 N N . ILE A 1 189 ? 37.617 -10.850 -12.136 1.00 94.25 189 ILE A N 1
ATOM 1510 C CA . ILE A 1 189 ? 38.041 -9.704 -11.313 1.00 94.25 189 ILE A CA 1
ATOM 1511 C C . ILE A 1 189 ? 39.033 -8.776 -12.038 1.00 94.25 189 ILE A C 1
ATOM 1513 O O . ILE A 1 189 ? 39.305 -7.680 -11.560 1.00 94.25 189 ILE A O 1
ATOM 1517 N N . SER A 1 190 ? 39.592 -9.195 -13.182 1.00 92.44 190 SER A N 1
ATOM 1518 C CA . SER A 1 190 ? 40.475 -8.347 -13.993 1.00 92.44 190 SER A CA 1
ATOM 1519 C C . SER A 1 190 ? 39.726 -7.306 -14.835 1.00 92.44 190 SER A C 1
ATOM 1521 O O . SER A 1 190 ? 40.349 -6.388 -15.366 1.00 92.44 190 SER A O 1
ATOM 1523 N N . ARG A 1 191 ? 38.393 -7.413 -14.932 1.00 92.81 191 ARG A N 1
ATOM 1524 C CA . ARG A 1 191 ? 37.540 -6.445 -15.631 1.00 92.81 191 ARG A CA 1
ATOM 1525 C C . ARG A 1 191 ? 37.520 -5.104 -14.898 1.00 92.81 191 ARG A C 1
ATOM 1527 O O . ARG A 1 191 ? 37.360 -5.067 -13.679 1.00 92.81 191 ARG A O 1
ATOM 1534 N N . SER A 1 192 ? 37.626 -4.014 -15.655 1.00 90.06 192 SER A N 1
ATOM 1535 C CA . SER A 1 192 ? 37.699 -2.627 -15.168 1.00 90.06 192 SER A CA 1
ATOM 1536 C C . SER A 1 192 ? 36.672 -2.294 -14.083 1.00 90.06 192 SER A C 1
ATOM 1538 O O . SER A 1 192 ? 37.017 -1.768 -13.031 1.00 90.06 192 SER A O 1
ATOM 1540 N N . GLU A 1 193 ? 35.414 -2.653 -14.312 1.00 90.06 193 GLU A N 1
ATOM 1541 C CA . GLU A 1 193 ? 34.291 -2.388 -13.423 1.00 90.06 193 GLU A CA 1
ATOM 1542 C C . GLU A 1 193 ? 34.431 -3.101 -12.069 1.00 90.06 193 GLU A C 1
ATOM 1544 O O . GLU A 1 193 ? 34.157 -2.501 -11.031 1.00 90.06 193 GLU A O 1
ATOM 1549 N N . LEU A 1 194 ? 34.938 -4.341 -12.046 1.00 92.38 194 LEU A N 1
ATOM 1550 C CA . LEU A 1 194 ? 35.160 -5.074 -10.798 1.00 92.38 194 LEU A CA 1
ATOM 1551 C C . LEU A 1 194 ? 36.454 -4.627 -10.104 1.00 92.38 194 LEU A C 1
ATOM 1553 O O . LEU A 1 194 ? 36.509 -4.608 -8.875 1.00 92.38 194 LEU A O 1
ATOM 1557 N N . GLN A 1 195 ? 37.467 -4.201 -10.869 1.00 90.62 195 GLN A N 1
ATOM 1558 C CA . GLN A 1 195 ? 38.682 -3.602 -10.318 1.00 90.62 195 GLN A CA 1
ATOM 1559 C C . GLN A 1 195 ? 38.387 -2.290 -9.589 1.00 90.62 195 GLN A C 1
ATOM 1561 O O . GLN A 1 195 ? 38.810 -2.149 -8.442 1.00 90.62 195 GLN A O 1
ATOM 1566 N N . GLU A 1 196 ? 37.636 -1.357 -10.185 1.00 88.25 196 GLU A N 1
ATOM 1567 C CA . GLU A 1 196 ? 37.250 -0.117 -9.495 1.00 88.25 196 GLU A CA 1
ATOM 1568 C C . GLU A 1 196 ? 36.407 -0.405 -8.245 1.00 88.25 196 GLU A C 1
ATOM 1570 O O . GLU A 1 196 ? 36.667 0.159 -7.181 1.00 88.25 196 GLU A O 1
ATOM 1575 N N . ILE A 1 197 ? 35.476 -1.362 -8.317 1.00 88.25 197 ILE A N 1
ATOM 1576 C CA . ILE A 1 197 ? 34.692 -1.774 -7.146 1.00 88.25 197 ILE A CA 1
ATOM 1577 C C . ILE A 1 197 ? 35.581 -2.356 -6.042 1.00 88.25 197 ILE A C 1
ATOM 1579 O O . ILE A 1 197 ? 35.379 -2.009 -4.884 1.00 88.25 197 ILE A O 1
ATOM 1583 N N . SER A 1 198 ? 36.595 -3.165 -6.364 1.00 87.38 198 SER A N 1
ATOM 1584 C CA . SER A 1 198 ? 37.499 -3.760 -5.362 1.00 87.38 198 SER A CA 1
ATOM 1585 C C . SER A 1 198 ? 38.377 -2.748 -4.605 1.00 87.38 198 SER A C 1
ATOM 1587 O O . SER A 1 198 ? 38.875 -3.055 -3.518 1.00 87.38 198 SER A O 1
ATOM 1589 N N . LYS A 1 199 ? 38.554 -1.536 -5.159 1.00 86.00 199 LYS A N 1
ATOM 1590 C CA . LYS A 1 199 ? 39.204 -0.392 -4.490 1.00 86.00 199 LYS A CA 1
ATOM 1591 C C . LYS A 1 199 ? 38.248 0.347 -3.554 1.00 86.00 199 LYS A C 1
ATOM 1593 O O . LYS A 1 199 ? 38.691 0.968 -2.595 1.00 86.00 199 LYS A O 1
ATOM 1598 N N . ILE A 1 200 ? 36.951 0.306 -3.856 1.00 86.75 200 ILE A N 1
ATOM 1599 C CA . ILE A 1 200 ? 35.890 1.005 -3.126 1.00 86.75 200 ILE A CA 1
ATOM 1600 C C . ILE A 1 200 ? 35.366 0.138 -1.982 1.00 86.75 200 ILE A C 1
ATOM 1602 O O . ILE A 1 200 ? 35.365 0.578 -0.838 1.00 86.75 200 ILE A O 1
ATOM 1606 N N . ALA A 1 201 ? 34.932 -1.087 -2.277 1.00 88.50 201 ALA A N 1
ATOM 1607 C CA . ALA A 1 201 ? 34.281 -2.006 -1.353 1.00 88.50 201 ALA A CA 1
ATOM 1608 C C . ALA A 1 201 ? 35.143 -3.255 -1.135 1.00 88.50 201 ALA A C 1
ATOM 1610 O O . ALA A 1 201 ? 35.587 -3.901 -2.083 1.00 88.50 201 ALA A O 1
ATOM 1611 N N . GLN A 1 202 ? 35.349 -3.608 0.130 1.00 91.94 202 GLN A N 1
ATOM 1612 C CA . GLN A 1 202 ? 36.186 -4.725 0.553 1.00 91.94 202 GLN A CA 1
ATOM 1613 C C . GLN A 1 202 ? 35.368 -5.684 1.409 1.00 91.94 202 GLN A C 1
ATOM 1615 O O . GLN A 1 202 ? 34.592 -5.257 2.263 1.00 91.94 202 GLN A O 1
ATOM 1620 N N . GLY A 1 203 ? 35.552 -6.982 1.177 1.00 93.81 203 GLY A N 1
ATOM 1621 C CA . GLY A 1 203 ? 34.836 -8.047 1.878 1.00 93.81 203 GLY A CA 1
ATOM 1622 C C . GLY A 1 203 ? 35.683 -9.268 2.258 1.00 93.81 203 GLY A C 1
ATOM 1623 O O . GLY A 1 203 ? 35.161 -10.372 2.097 1.00 93.81 203 GLY A O 1
ATOM 1624 N N . PRO A 1 204 ? 36.971 -9.151 2.656 1.00 94.94 204 PRO A N 1
ATOM 1625 C CA . PRO A 1 204 ? 37.834 -10.314 2.840 1.00 94.94 204 PRO A CA 1
ATOM 1626 C C . PRO A 1 204 ? 37.404 -11.196 4.031 1.00 94.94 204 PRO A C 1
ATOM 1628 O O . PRO A 1 204 ? 37.286 -10.719 5.166 1.00 94.94 204 PRO A O 1
ATOM 1631 N N . PRO A 1 205 ? 37.240 -12.513 3.813 1.00 95.56 205 PRO A N 1
ATOM 1632 C CA . PRO A 1 205 ? 37.336 -13.517 4.865 1.00 95.56 205 PRO A CA 1
ATOM 1633 C C . PRO A 1 205 ? 38.738 -13.499 5.481 1.00 95.56 205 PRO A C 1
ATOM 1635 O O . PRO A 1 205 ? 39.737 -13.561 4.762 1.00 95.56 205 PRO A O 1
ATOM 1638 N N . LEU A 1 206 ? 38.816 -13.438 6.808 1.00 95.19 206 LEU A N 1
ATOM 1639 C CA . LEU A 1 206 ? 40.086 -13.428 7.529 1.00 95.19 206 LEU A CA 1
ATOM 1640 C C . LEU A 1 206 ? 40.701 -14.840 7.572 1.00 95.19 206 LEU A C 1
ATOM 1642 O O . LEU A 1 206 ? 39.966 -15.828 7.700 1.00 95.19 206 LEU A O 1
ATOM 1646 N N . PRO A 1 207 ? 42.040 -14.967 7.509 1.00 91.62 207 PRO A N 1
ATOM 1647 C CA . PRO A 1 207 ? 42.700 -16.270 7.484 1.00 91.62 207 PRO A CA 1
ATOM 1648 C C . PRO A 1 207 ? 42.568 -17.026 8.811 1.00 91.62 207 PRO A C 1
ATOM 1650 O O . PRO A 1 207 ? 42.563 -18.255 8.799 1.00 91.62 207 PRO A O 1
ATOM 1653 N N . GLY A 1 208 ? 42.431 -16.318 9.937 1.00 90.69 208 GLY A N 1
ATOM 1654 C CA . GLY A 1 208 ? 42.232 -16.901 11.266 1.00 90.69 208 GLY A CA 1
ATOM 1655 C C . GLY A 1 208 ? 40.816 -17.439 11.517 1.00 90.69 208 GLY A C 1
ATOM 1656 O O . GLY A 1 208 ? 39.889 -17.240 10.726 1.00 90.69 208 GLY A O 1
ATOM 1657 N N . LEU A 1 209 ? 40.662 -18.116 12.654 1.00 92.62 209 LEU A N 1
ATOM 1658 C CA . LEU A 1 209 ? 39.397 -18.627 13.186 1.00 92.62 209 LEU A CA 1
ATOM 1659 C C . LEU A 1 209 ? 39.214 -18.131 14.621 1.00 92.62 209 LEU A C 1
ATOM 1661 O O . LEU A 1 209 ? 40.195 -17.939 15.337 1.00 92.62 209 LEU A O 1
ATOM 1665 N N . THR A 1 210 ? 37.969 -17.976 15.066 1.00 93.19 210 THR A N 1
ATOM 1666 C CA . THR A 1 210 ? 37.681 -17.807 16.499 1.00 93.19 210 THR A CA 1
ATOM 1667 C C . THR A 1 210 ? 38.039 -19.088 17.282 1.00 93.19 210 THR A C 1
ATOM 1669 O O . THR A 1 210 ? 38.085 -20.170 16.690 1.00 93.19 210 THR A O 1
ATOM 1672 N N . PRO A 1 211 ? 38.230 -19.024 18.615 1.00 90.19 211 PRO A N 1
ATOM 1673 C CA . PRO A 1 211 ? 38.474 -20.196 19.464 1.00 90.19 211 PRO A CA 1
ATOM 1674 C C . PRO A 1 211 ? 37.391 -21.283 19.391 1.00 90.19 211 PRO A C 1
ATOM 1676 O O . PRO A 1 211 ? 37.677 -22.449 19.637 1.00 90.19 211 PRO A O 1
ATOM 1679 N N . ASP A 1 212 ? 36.156 -20.917 19.034 1.00 89.94 212 ASP A N 1
ATOM 1680 C CA . ASP A 1 212 ? 35.042 -21.836 18.770 1.00 89.94 212 ASP A CA 1
ATOM 1681 C C . ASP A 1 212 ? 34.874 -22.194 17.275 1.00 89.94 212 ASP A C 1
ATOM 1683 O O . ASP A 1 212 ? 33.870 -22.777 16.871 1.00 89.94 212 ASP A O 1
ATOM 1687 N N . GLY A 1 213 ? 35.874 -21.884 16.444 1.00 92.62 213 GLY A N 1
ATOM 1688 C CA . GLY A 1 213 ? 36.010 -22.382 15.075 1.00 92.62 213 GLY A CA 1
ATOM 1689 C C . GLY A 1 213 ? 35.123 -21.709 14.035 1.00 92.62 213 GLY A C 1
ATOM 1690 O O . GLY A 1 213 ? 34.788 -22.340 13.030 1.00 92.62 213 GLY A O 1
ATOM 1691 N N . LYS A 1 214 ? 34.724 -20.453 14.250 1.00 94.50 214 LYS A N 1
ATOM 1692 C CA . LYS A 1 214 ? 33.985 -19.643 13.271 1.00 94.50 214 LYS A CA 1
ATOM 1693 C C . LYS A 1 214 ? 34.949 -18.866 12.369 1.00 94.50 214 LYS A C 1
ATOM 1695 O O . LYS A 1 214 ? 35.982 -18.376 12.827 1.00 94.50 214 LYS A O 1
ATOM 1700 N N . ARG A 1 215 ? 34.580 -18.698 11.096 1.00 94.81 215 ARG A N 1
ATOM 1701 C CA . ARG A 1 215 ? 35.276 -17.813 10.146 1.00 94.81 215 ARG A CA 1
ATOM 1702 C C . ARG A 1 215 ? 34.730 -16.394 10.272 1.00 94.81 215 ARG A C 1
ATOM 1704 O O . ARG A 1 215 ? 33.517 -16.206 10.200 1.00 94.81 215 ARG A O 1
ATOM 1711 N N . VAL A 1 216 ? 35.609 -15.403 10.398 1.00 96.38 216 VAL A N 1
ATOM 1712 C CA . VAL A 1 216 ? 35.237 -13.979 10.386 1.00 96.38 216 VAL A CA 1
ATOM 1713 C C . VAL A 1 216 ? 35.401 -13.417 8.972 1.00 96.38 216 VAL A C 1
ATOM 1715 O O . VAL A 1 216 ? 36.402 -13.682 8.313 1.00 96.38 216 VAL A O 1
ATOM 1718 N N . THR A 1 217 ? 34.428 -12.642 8.495 1.00 96.19 217 THR A N 1
ATOM 1719 C CA . THR A 1 217 ? 34.511 -11.853 7.253 1.00 96.19 217 THR A CA 1
ATOM 1720 C C . THR A 1 217 ? 34.204 -10.397 7.576 1.00 96.19 217 THR A C 1
ATOM 1722 O O . THR A 1 217 ? 33.176 -10.122 8.195 1.00 96.19 217 THR A O 1
ATOM 1725 N N . ILE A 1 218 ? 35.074 -9.469 7.173 1.00 95.38 218 ILE A N 1
ATOM 1726 C CA . ILE A 1 218 ? 34.859 -8.030 7.388 1.00 95.38 218 ILE A CA 1
ATOM 1727 C C . ILE A 1 218 ? 34.428 -7.386 6.075 1.00 95.38 218 ILE A C 1
ATOM 1729 O O . ILE A 1 218 ? 35.072 -7.585 5.050 1.00 95.38 218 ILE A O 1
ATOM 1733 N N . MET A 1 219 ? 33.345 -6.613 6.116 1.00 93.25 219 MET A N 1
ATOM 1734 C CA . MET A 1 219 ? 32.805 -5.853 4.993 1.00 93.25 219 MET A CA 1
ATOM 1735 C C . MET A 1 219 ? 32.896 -4.357 5.307 1.00 93.25 219 MET A C 1
ATOM 1737 O O . MET A 1 219 ? 32.257 -3.890 6.249 1.00 93.25 219 MET A O 1
ATOM 1741 N N . ARG A 1 220 ? 33.674 -3.607 4.518 1.00 90.19 220 ARG A N 1
ATOM 1742 C CA . ARG A 1 220 ? 33.853 -2.147 4.638 1.00 90.19 220 ARG A CA 1
ATOM 1743 C C . ARG A 1 220 ? 33.863 -1.483 3.260 1.00 90.19 220 ARG A C 1
ATOM 1745 O O . ARG A 1 220 ? 34.112 -2.160 2.263 1.00 90.19 220 ARG A O 1
ATOM 1752 N N . ALA A 1 221 ? 33.697 -0.161 3.197 1.00 85.25 221 ALA A N 1
ATOM 1753 C CA . ALA A 1 221 ? 34.261 0.603 2.081 1.00 85.25 221 ALA A CA 1
ATOM 1754 C C . ALA A 1 221 ? 35.617 1.189 2.503 1.00 85.25 221 ALA A C 1
ATOM 1756 O O . ALA A 1 221 ? 35.771 1.653 3.632 1.00 85.25 221 ALA A O 1
ATOM 1757 N N . ALA A 1 222 ? 36.608 1.126 1.616 1.00 81.69 222 ALA A N 1
ATOM 1758 C CA . ALA A 1 222 ? 37.973 1.590 1.870 1.00 81.69 222 ALA A CA 1
ATOM 1759 C C . ALA A 1 222 ? 38.153 3.099 1.620 1.00 81.69 222 ALA A C 1
ATOM 1761 O O . ALA A 1 222 ? 39.130 3.693 2.072 1.00 81.69 222 ALA A O 1
ATOM 1762 N N . ILE A 1 223 ? 37.204 3.727 0.921 1.00 78.56 223 ILE A N 1
ATOM 1763 C CA . ILE A 1 223 ? 37.193 5.155 0.586 1.00 78.56 223 ILE A CA 1
ATOM 1764 C C . ILE A 1 223 ? 35.912 5.770 1.166 1.00 78.56 223 ILE A C 1
ATOM 1766 O O . ILE A 1 223 ? 34.867 5.122 1.176 1.00 78.56 223 ILE A O 1
ATOM 1770 N N . LYS A 1 224 ? 35.986 7.005 1.678 1.00 67.38 224 LYS A N 1
ATOM 1771 C CA . LYS A 1 224 ? 34.832 7.715 2.267 1.00 67.38 224 LYS A CA 1
ATOM 1772 C C . LYS A 1 224 ? 33.921 8.370 1.233 1.00 67.38 224 LYS A C 1
ATOM 1774 O O . LYS A 1 224 ? 32.707 8.308 1.387 1.00 67.38 224 LYS A O 1
ATOM 1779 N N . ASP A 1 225 ? 34.517 8.950 0.196 1.00 68.06 225 ASP A N 1
ATOM 1780 C CA . ASP A 1 225 ? 33.825 9.727 -0.829 1.00 68.06 225 ASP A CA 1
ATOM 1781 C C . ASP A 1 225 ? 33.947 9.010 -2.180 1.00 68.06 225 ASP A C 1
ATOM 1783 O O . ASP A 1 225 ? 34.994 9.049 -2.828 1.00 68.06 225 ASP A O 1
ATOM 1787 N N . PHE A 1 226 ? 32.889 8.313 -2.594 1.00 70.25 226 PHE A N 1
ATOM 1788 C CA . PHE A 1 226 ? 32.809 7.638 -3.889 1.00 70.25 226 PHE A CA 1
ATOM 1789 C C . PHE A 1 226 ? 31.376 7.682 -4.429 1.00 70.25 226 PHE A C 1
ATOM 1791 O O . PHE A 1 226 ? 30.407 7.701 -3.671 1.00 70.25 226 PHE A O 1
ATOM 1798 N N . GLU A 1 227 ? 31.217 7.677 -5.753 1.00 70.00 227 GLU A N 1
ATOM 1799 C CA . GLU A 1 227 ? 29.896 7.461 -6.338 1.00 70.00 227 GLU A CA 1
ATOM 1800 C C . GLU A 1 227 ? 29.466 6.012 -6.130 1.00 70.00 227 GLU A C 1
ATOM 1802 O O . GLU A 1 227 ? 30.212 5.088 -6.453 1.00 70.00 227 GLU A O 1
ATOM 1807 N N . THR A 1 228 ? 28.242 5.811 -5.642 1.00 64.94 228 THR A N 1
ATOM 1808 C CA . THR A 1 228 ? 27.674 4.486 -5.384 1.00 64.94 228 THR A CA 1
ATOM 1809 C C . THR A 1 228 ? 27.843 3.575 -6.605 1.00 64.94 228 THR A C 1
ATOM 1811 O O . THR A 1 228 ? 27.267 3.884 -7.660 1.00 64.94 228 THR A O 1
ATOM 1814 N N . PRO A 1 229 ? 28.626 2.486 -6.496 1.00 72.12 229 PRO A N 1
ATOM 1815 C CA . PRO A 1 229 ? 28.927 1.619 -7.626 1.00 72.12 229 PRO A CA 1
ATOM 1816 C C . PRO A 1 229 ? 27.711 0.776 -8.019 1.00 72.12 229 PRO A C 1
ATOM 1818 O O . PRO A 1 229 ? 26.678 0.789 -7.345 1.00 72.12 229 PRO A O 1
ATOM 1821 N N . ASN A 1 230 ? 27.845 -0.017 -9.086 1.00 83.88 230 ASN A N 1
ATOM 1822 C CA . ASN A 1 230 ? 26.861 -1.050 -9.381 1.00 83.88 230 ASN A CA 1
ATOM 1823 C C . ASN A 1 230 ? 26.822 -2.081 -8.239 1.00 83.88 230 ASN A C 1
ATOM 1825 O O . ASN A 1 230 ? 27.728 -2.897 -8.068 1.00 83.88 230 ASN A O 1
ATOM 1829 N N . ILE A 1 231 ? 25.744 -2.052 -7.459 1.00 86.31 231 ILE A N 1
ATOM 1830 C CA . ILE A 1 231 ? 25.554 -2.901 -6.281 1.00 86.31 231 ILE A CA 1
ATOM 1831 C C . ILE A 1 231 ? 25.500 -4.387 -6.664 1.00 86.31 231 ILE A C 1
ATOM 1833 O O . ILE A 1 231 ? 25.966 -5.235 -5.901 1.00 86.31 231 ILE A O 1
ATOM 1837 N N . ALA A 1 232 ? 25.016 -4.711 -7.869 1.00 89.75 232 ALA A N 1
ATOM 1838 C CA . ALA A 1 232 ? 25.022 -6.082 -8.372 1.00 89.75 232 ALA A CA 1
ATOM 1839 C C . ALA A 1 232 ? 26.449 -6.630 -8.545 1.00 89.75 232 ALA A C 1
ATOM 1841 O O . ALA A 1 232 ? 26.694 -7.802 -8.268 1.00 89.75 232 ALA A O 1
ATOM 1842 N N . ASP A 1 233 ? 27.407 -5.779 -8.919 1.00 91.94 233 ASP A N 1
ATOM 1843 C CA . ASP A 1 233 ? 28.809 -6.165 -9.068 1.00 91.94 233 ASP A CA 1
ATOM 1844 C C . ASP A 1 233 ? 29.544 -6.272 -7.716 1.00 91.94 233 ASP A C 1
ATOM 1846 O O . ASP A 1 233 ? 30.382 -7.157 -7.540 1.00 91.94 233 ASP A O 1
ATOM 1850 N N . VAL A 1 234 ? 29.166 -5.473 -6.708 1.00 90.62 234 VAL A N 1
ATOM 1851 C CA . VAL A 1 234 ? 29.615 -5.683 -5.312 1.00 90.62 234 VAL A CA 1
ATOM 1852 C C . VAL A 1 234 ? 29.155 -7.061 -4.810 1.00 90.62 234 VAL A C 1
ATOM 1854 O O . VAL A 1 234 ? 29.940 -7.841 -4.266 1.00 90.62 234 VAL A O 1
ATOM 1857 N N . MET A 1 235 ? 27.882 -7.394 -5.042 1.00 92.88 235 MET A N 1
ATOM 1858 C CA . MET A 1 235 ? 27.290 -8.686 -4.678 1.00 92.88 235 MET A CA 1
ATOM 1859 C C . MET A 1 235 ? 27.905 -9.854 -5.468 1.00 92.88 235 MET A C 1
ATOM 1861 O O . MET A 1 235 ? 28.154 -10.914 -4.891 1.00 92.88 235 MET A O 1
ATOM 1865 N N . LYS A 1 236 ? 28.235 -9.653 -6.751 1.00 95.38 236 LYS A N 1
ATOM 1866 C CA . LYS A 1 236 ? 28.986 -10.605 -7.587 1.00 95.38 236 LYS A CA 1
ATOM 1867 C C . LYS A 1 236 ? 30.343 -10.947 -6.976 1.00 95.38 236 LYS A C 1
ATOM 1869 O O . LYS A 1 236 ? 30.644 -12.130 -6.839 1.00 95.38 236 LYS A O 1
ATOM 1874 N N . ILE A 1 237 ? 31.133 -9.956 -6.550 1.00 95.44 237 ILE A N 1
ATOM 1875 C CA . ILE A 1 237 ? 32.438 -10.198 -5.905 1.00 95.44 237 ILE A CA 1
ATOM 1876 C C . ILE A 1 237 ? 32.260 -10.995 -4.601 1.00 95.44 237 ILE A C 1
ATOM 1878 O O . ILE A 1 237 ? 32.986 -11.963 -4.370 1.00 95.44 237 ILE A O 1
ATOM 1882 N N . ALA A 1 238 ? 31.249 -10.674 -3.785 1.00 95.00 238 ALA A N 1
ATOM 1883 C CA . ALA A 1 238 ? 30.945 -11.438 -2.572 1.00 95.00 238 ALA A CA 1
ATOM 1884 C C . ALA A 1 238 ? 30.575 -12.910 -2.868 1.00 95.00 238 ALA A C 1
ATOM 1886 O O . ALA A 1 238 ? 31.026 -13.818 -2.166 1.00 95.00 238 ALA A O 1
ATOM 1887 N N . LEU A 1 239 ? 29.810 -13.174 -3.935 1.00 95.88 239 LEU A N 1
ATOM 1888 C CA . LEU A 1 239 ? 29.463 -14.534 -4.372 1.00 95.88 239 LEU A CA 1
ATOM 1889 C C . LEU A 1 239 ? 30.641 -15.264 -5.044 1.00 95.88 239 LEU A C 1
ATOM 1891 O O . LEU A 1 239 ? 30.759 -16.479 -4.902 1.00 95.88 239 LEU A O 1
ATOM 1895 N N . MET A 1 240 ? 31.556 -14.549 -5.708 1.00 96.50 240 MET A N 1
ATOM 1896 C CA . MET A 1 240 ? 32.826 -15.099 -6.205 1.00 96.50 240 MET A CA 1
ATOM 1897 C C . MET A 1 240 ? 33.723 -15.569 -5.051 1.00 96.50 240 MET A C 1
ATOM 1899 O O . MET A 1 240 ? 34.232 -16.689 -5.096 1.00 96.50 240 MET A O 1
ATOM 1903 N N . ILE A 1 241 ? 33.857 -14.766 -3.988 1.00 95.50 241 ILE A N 1
ATOM 1904 C CA . ILE A 1 241 ? 34.538 -15.164 -2.742 1.00 95.50 241 ILE A CA 1
ATOM 1905 C C . ILE A 1 241 ? 33.841 -16.386 -2.129 1.00 95.50 241 ILE A C 1
ATOM 1907 O O . ILE A 1 241 ? 34.505 -17.367 -1.789 1.00 95.50 241 ILE A O 1
ATOM 1911 N N . GLY A 1 242 ? 32.506 -16.366 -2.040 1.00 94.19 242 GLY A N 1
ATOM 1912 C CA . GLY A 1 242 ? 31.707 -17.495 -1.560 1.00 94.19 242 GLY A CA 1
ATOM 1913 C C . GLY A 1 242 ? 31.972 -18.791 -2.333 1.00 94.19 242 GLY A C 1
ATOM 1914 O O . GLY A 1 242 ? 32.189 -19.832 -1.719 1.00 94.19 242 GLY A O 1
ATOM 1915 N N . ASP A 1 243 ? 32.023 -18.729 -3.666 1.00 94.25 243 ASP A N 1
ATOM 1916 C CA . ASP A 1 243 ? 32.309 -19.877 -4.536 1.00 94.25 243 ASP A CA 1
ATOM 1917 C C . ASP A 1 243 ? 33.711 -20.465 -4.319 1.00 94.25 243 ASP A C 1
ATOM 1919 O O . ASP A 1 243 ? 33.848 -21.689 -4.291 1.00 94.25 243 ASP A O 1
ATOM 1923 N N . VAL A 1 244 ? 34.734 -19.623 -4.127 1.00 94.69 244 VAL A N 1
ATOM 1924 C CA . VAL A 1 244 ? 36.107 -20.072 -3.820 1.00 94.69 244 VAL A CA 1
ATOM 1925 C C . VAL A 1 244 ? 36.182 -20.684 -2.418 1.00 94.69 244 VAL A C 1
ATOM 1927 O O . VAL A 1 244 ? 36.800 -21.735 -2.234 1.00 94.69 244 VAL A O 1
ATOM 1930 N N . ARG A 1 245 ? 35.492 -20.097 -1.429 1.00 93.31 245 ARG A N 1
ATOM 1931 C CA . ARG A 1 245 ? 35.417 -20.643 -0.061 1.00 93.31 245 ARG A CA 1
ATOM 1932 C C . ARG A 1 245 ? 34.828 -22.053 -0.002 1.00 93.31 245 ARG A C 1
ATOM 1934 O O . ARG A 1 245 ? 35.252 -22.825 0.851 1.00 93.31 245 ARG A O 1
ATOM 1941 N N . LEU A 1 246 ? 33.916 -22.422 -0.911 1.00 91.44 246 LEU A N 1
ATOM 1942 C CA . LEU A 1 246 ? 33.357 -23.783 -0.960 1.00 91.44 246 LEU A CA 1
ATOM 1943 C C . LEU A 1 246 ? 34.424 -24.872 -1.147 1.00 91.44 246 LEU A C 1
ATOM 1945 O O . LEU A 1 246 ? 34.222 -25.990 -0.673 1.00 91.44 246 LEU A O 1
ATOM 1949 N N . ALA A 1 247 ? 35.524 -24.548 -1.834 1.00 87.25 247 ALA A N 1
ATOM 1950 C CA . ALA A 1 247 ? 36.668 -25.435 -2.028 1.00 87.25 247 ALA A CA 1
ATOM 1951 C C . ALA A 1 247 ? 37.795 -25.187 -1.004 1.00 87.25 247 ALA A C 1
ATOM 1953 O O . ALA A 1 247 ? 38.483 -26.129 -0.628 1.00 87.25 247 ALA A O 1
ATOM 1954 N N . ALA A 1 248 ? 37.983 -23.942 -0.544 1.00 88.62 248 ALA A N 1
ATOM 1955 C CA . ALA A 1 248 ? 39.079 -23.570 0.361 1.00 88.62 248 ALA A CA 1
ATOM 1956 C C . ALA A 1 248 ? 38.847 -23.918 1.851 1.00 88.62 248 ALA A C 1
ATOM 1958 O O . ALA A 1 248 ? 39.800 -23.950 2.627 1.00 88.62 248 ALA A O 1
ATOM 1959 N N . GLU A 1 249 ? 37.608 -24.168 2.283 1.00 88.12 249 GLU A N 1
ATOM 1960 C CA . GLU A 1 249 ? 37.286 -24.607 3.654 1.00 88.12 249 GLU A CA 1
ATOM 1961 C C . GLU A 1 249 ? 37.308 -26.152 3.733 1.00 88.12 249 GLU A C 1
ATOM 1963 O O . GLU A 1 249 ? 36.269 -26.798 3.881 1.00 88.12 249 GLU A O 1
ATOM 1968 N N . GLU A 1 250 ? 38.497 -26.753 3.596 1.00 83.31 250 GLU A N 1
ATOM 1969 C CA . GLU A 1 250 ? 38.706 -28.201 3.395 1.00 83.31 250 GLU A CA 1
ATOM 1970 C C . GLU A 1 250 ? 38.077 -29.092 4.479 1.00 83.31 250 GLU A C 1
ATOM 1972 O O . GLU A 1 250 ? 37.511 -30.144 4.165 1.00 83.31 250 GLU A O 1
ATOM 1977 N N . VAL A 1 251 ? 38.126 -28.666 5.747 1.00 81.44 251 VAL A N 1
ATOM 1978 C CA . VAL A 1 251 ? 37.547 -29.411 6.888 1.00 81.44 251 VAL A CA 1
ATOM 1979 C C . VAL A 1 251 ? 36.231 -28.797 7.395 1.00 81.44 251 VAL A C 1
ATOM 1981 O O . VAL A 1 251 ? 35.498 -29.405 8.172 1.00 81.44 251 VAL A O 1
ATOM 1984 N N . GLY A 1 252 ? 35.876 -27.614 6.892 1.00 84.06 252 GLY A N 1
ATOM 1985 C CA . GLY A 1 252 ? 34.704 -26.853 7.312 1.00 84.06 252 GLY A CA 1
ATOM 1986 C C . GLY A 1 252 ? 34.850 -26.162 8.674 1.00 84.06 252 GLY A C 1
ATOM 1987 O O . GLY A 1 252 ? 35.661 -26.524 9.520 1.00 84.06 252 GLY A O 1
ATOM 1988 N N . VAL A 1 253 ? 34.018 -25.140 8.880 1.00 92.25 253 VAL A N 1
ATOM 1989 C CA . VAL A 1 253 ? 33.997 -24.293 10.085 1.00 92.25 253 VAL A CA 1
ATOM 1990 C C . VAL A 1 253 ? 32.696 -24.461 10.878 1.00 92.25 253 VAL A C 1
ATOM 1992 O O . VAL A 1 253 ? 31.663 -24.866 10.325 1.00 92.25 253 VAL A O 1
ATOM 1995 N N . ALA A 1 254 ? 32.717 -24.108 12.166 1.00 90.88 254 ALA A N 1
ATOM 1996 C CA . ALA A 1 254 ? 31.540 -24.075 13.043 1.00 90.88 254 ALA A CA 1
ATOM 1997 C C . ALA A 1 254 ? 30.422 -23.195 12.450 1.00 90.88 254 ALA A C 1
ATOM 1999 O O . ALA A 1 254 ? 29.237 -23.544 12.459 1.00 90.88 254 ALA A O 1
ATOM 2000 N N . GLY A 1 255 ? 30.814 -22.064 11.863 1.00 92.44 255 GLY A N 1
ATOM 2001 C CA . GLY A 1 255 ? 29.968 -21.195 11.057 1.00 92.44 255 GLY A CA 1
ATOM 2002 C C . GLY A 1 255 ? 30.658 -19.882 10.710 1.00 92.44 255 GLY A C 1
ATOM 2003 O O . GLY A 1 255 ? 31.877 -19.768 10.824 1.00 92.44 255 GLY A O 1
ATOM 2004 N N . ASP A 1 256 ? 29.865 -18.901 10.296 1.00 93.25 256 ASP A N 1
ATOM 2005 C CA . ASP A 1 256 ? 30.346 -17.620 9.781 1.00 93.25 256 ASP A CA 1
ATOM 2006 C C . ASP A 1 256 ? 29.931 -16.462 10.698 1.00 93.25 256 ASP A C 1
ATOM 2008 O O . ASP A 1 256 ? 28.783 -16.398 11.151 1.00 93.25 256 ASP A O 1
ATOM 2012 N N . VAL A 1 257 ? 30.858 -15.535 10.930 1.00 96.00 257 VAL A N 1
ATOM 2013 C CA . VAL A 1 257 ? 30.640 -14.244 11.591 1.00 96.00 257 VAL A CA 1
ATOM 2014 C C . VAL A 1 257 ? 30.933 -13.143 10.581 1.00 96.00 257 VAL A C 1
ATOM 2016 O O . VAL A 1 257 ? 32.003 -13.130 9.972 1.00 96.00 257 VAL A O 1
ATOM 2019 N N . PHE A 1 258 ? 30.001 -12.210 10.410 1.00 95.38 258 PHE A N 1
ATOM 2020 C CA . PHE A 1 258 ? 30.198 -11.046 9.545 1.00 95.38 258 PHE A CA 1
ATOM 2021 C C . PHE A 1 258 ? 30.344 -9.786 10.388 1.00 95.38 258 PHE A C 1
ATOM 2023 O O . PHE A 1 258 ? 29.533 -9.550 11.280 1.00 95.38 258 PHE A O 1
ATOM 2030 N N . ILE A 1 259 ? 31.351 -8.969 10.092 1.00 96.00 259 ILE A N 1
ATOM 2031 C CA . ILE A 1 259 ? 31.523 -7.634 10.668 1.00 96.00 259 ILE A CA 1
ATOM 2032 C C . ILE A 1 259 ? 31.250 -6.625 9.556 1.00 96.00 259 ILE A C 1
ATOM 2034 O O . ILE A 1 259 ? 31.930 -6.633 8.534 1.00 96.00 259 ILE A O 1
ATOM 2038 N N . LEU A 1 260 ? 30.241 -5.781 9.742 1.00 92.44 260 LEU A N 1
ATOM 2039 C CA . LEU A 1 260 ? 29.855 -4.714 8.828 1.00 92.44 260 LEU A CA 1
ATOM 2040 C C . LEU A 1 260 ? 30.367 -3.388 9.394 1.00 92.44 260 LEU A C 1
ATOM 2042 O O . LEU A 1 260 ? 29.904 -2.939 10.444 1.00 92.44 260 LEU A O 1
ATOM 2046 N N . ASP A 1 261 ? 31.322 -2.768 8.710 1.00 91.56 261 ASP A N 1
ATOM 2047 C CA . ASP A 1 261 ? 31.841 -1.453 9.067 1.00 91.56 261 ASP A CA 1
ATOM 2048 C C . ASP A 1 261 ? 31.020 -0.358 8.382 1.00 91.56 261 ASP A C 1
ATOM 2050 O O . ASP A 1 261 ? 31.077 -0.167 7.165 1.00 91.56 261 ASP A O 1
ATOM 2054 N N . ALA A 1 262 ? 30.244 0.365 9.185 1.00 86.31 262 ALA A N 1
ATOM 2055 C CA . ALA A 1 262 ? 29.349 1.414 8.726 1.00 86.31 262 ALA A CA 1
ATOM 2056 C C . ALA A 1 262 ? 29.954 2.831 8.807 1.00 86.31 262 ALA A C 1
ATOM 2058 O O . ALA A 1 262 ? 29.235 3.804 8.578 1.00 86.31 262 ALA A O 1
ATOM 2059 N N . SER A 1 263 ? 31.267 2.969 9.053 1.00 82.75 263 SER A N 1
ATOM 2060 C CA . SER A 1 263 ? 31.983 4.264 9.149 1.00 82.75 263 SER A CA 1
ATOM 2061 C C . SER A 1 263 ? 31.863 5.170 7.914 1.00 82.75 263 SER A C 1
ATOM 2063 O O . SER A 1 263 ? 32.159 6.366 7.977 1.00 82.75 263 SER A O 1
ATOM 2065 N N . VAL A 1 264 ? 31.448 4.583 6.794 1.00 71.50 264 VAL A N 1
ATOM 2066 C CA . VAL A 1 264 ? 31.299 5.175 5.459 1.00 71.50 264 VAL A CA 1
ATOM 2067 C C . VAL A 1 264 ? 29.860 5.074 4.929 1.00 71.50 264 VAL A C 1
ATOM 2069 O O . VAL A 1 264 ? 29.595 5.412 3.778 1.00 71.50 264 VAL A O 1
ATOM 2072 N N . ALA A 1 265 ? 28.904 4.590 5.730 1.00 68.38 265 ALA A N 1
ATOM 2073 C CA . ALA A 1 265 ? 27.511 4.466 5.309 1.00 68.38 265 ALA A CA 1
ATOM 2074 C C . ALA A 1 265 ? 26.849 5.853 5.193 1.00 68.38 265 ALA A C 1
ATOM 2076 O O . ALA A 1 265 ? 26.814 6.620 6.155 1.00 68.38 265 ALA A O 1
ATOM 2077 N N . SER A 1 266 ? 26.302 6.165 4.014 1.00 68.50 266 SER A N 1
ATOM 2078 C CA . SER A 1 266 ? 25.613 7.426 3.712 1.00 68.50 266 SER A CA 1
ATOM 2079 C C . SER A 1 266 ? 24.309 7.167 2.949 1.00 68.50 266 SER A C 1
ATOM 2081 O O . SER A 1 266 ? 24.134 6.096 2.362 1.00 68.50 266 SER A O 1
ATOM 2083 N N . VAL A 1 267 ? 23.398 8.150 2.922 1.00 60.94 267 VAL A N 1
ATOM 2084 C CA . VAL A 1 267 ? 22.136 8.051 2.155 1.00 60.94 267 VAL A CA 1
ATOM 2085 C C . VAL A 1 267 ? 22.440 7.843 0.669 1.00 60.94 267 VAL A C 1
ATOM 2087 O O . VAL A 1 267 ? 21.837 6.991 0.020 1.00 60.94 267 VAL A O 1
ATOM 2090 N N . ASN A 1 268 ? 23.450 8.546 0.149 1.00 65.69 268 ASN A N 1
ATOM 2091 C CA . ASN A 1 268 ? 23.870 8.450 -1.246 1.00 65.69 268 ASN A CA 1
ATOM 2092 C C . ASN A 1 268 ? 24.338 7.026 -1.591 1.00 65.69 268 ASN A C 1
ATOM 2094 O O . ASN A 1 268 ? 23.932 6.488 -2.623 1.00 65.69 268 ASN A O 1
ATOM 2098 N N . HIS A 1 269 ? 25.097 6.380 -0.697 1.00 66.44 269 HIS A N 1
ATOM 2099 C CA . HIS A 1 269 ? 25.553 4.991 -0.857 1.00 66.44 269 HIS A CA 1
ATOM 2100 C C . HIS A 1 269 ? 24.402 3.968 -0.831 1.00 66.44 269 HIS A C 1
ATOM 2102 O O . HIS A 1 269 ? 24.538 2.889 -1.404 1.00 66.44 269 HIS A O 1
ATOM 2108 N N . PHE A 1 270 ? 23.260 4.308 -0.224 1.00 64.31 270 PHE A N 1
ATOM 2109 C CA . PHE A 1 270 ? 22.067 3.453 -0.182 1.00 64.31 270 PHE A CA 1
ATOM 2110 C C . PHE A 1 270 ? 21.043 3.725 -1.290 1.00 64.31 270 PHE A C 1
ATOM 2112 O O . PHE A 1 270 ? 20.328 2.805 -1.673 1.00 64.31 270 PHE A O 1
ATOM 2119 N N . SER A 1 271 ? 21.004 4.932 -1.861 1.00 64.62 271 SER A N 1
ATOM 2120 C CA . SER A 1 271 ? 20.008 5.326 -2.877 1.00 64.62 271 SER A CA 1
ATOM 2121 C C . SER A 1 271 ? 19.959 4.436 -4.132 1.00 64.62 271 SER A C 1
ATOM 2123 O O . SER A 1 271 ? 18.898 4.295 -4.729 1.00 64.62 271 SER A O 1
ATOM 2125 N N . LYS A 1 272 ? 21.070 3.783 -4.514 1.00 69.44 272 LYS A N 1
ATOM 2126 C CA . LYS A 1 272 ? 21.123 2.848 -5.660 1.00 69.44 272 LYS A CA 1
ATOM 2127 C C . LYS A 1 272 ? 20.883 1.372 -5.282 1.00 69.44 272 LYS A C 1
ATOM 2129 O O . LYS A 1 272 ? 21.040 0.490 -6.126 1.00 69.44 272 LYS A O 1
ATOM 2134 N N . ILE A 1 273 ? 20.549 1.068 -4.024 1.00 75.69 273 ILE A N 1
ATOM 2135 C CA . ILE A 1 273 ? 20.297 -0.301 -3.546 1.00 75.69 273 ILE A CA 1
ATOM 2136 C C . ILE A 1 273 ? 18.799 -0.610 -3.667 1.00 75.69 273 ILE A C 1
ATOM 2138 O O . ILE A 1 273 ? 17.996 -0.200 -2.832 1.00 75.69 273 ILE A O 1
ATOM 2142 N N . THR A 1 274 ? 18.408 -1.377 -4.687 1.00 78.50 274 THR A N 1
ATOM 2143 C CA . THR A 1 274 ? 16.998 -1.762 -4.873 1.00 78.50 274 THR A CA 1
ATOM 2144 C C . THR A 1 274 ? 16.581 -2.914 -3.941 1.00 78.50 274 THR A C 1
ATOM 2146 O O . THR A 1 274 ? 17.385 -3.813 -3.666 1.00 78.50 274 THR A O 1
ATOM 2149 N N . PRO A 1 275 ? 15.308 -2.978 -3.493 1.00 76.62 275 PRO A N 1
ATOM 2150 C CA . PRO A 1 275 ? 14.784 -4.144 -2.770 1.00 76.62 275 PRO A CA 1
ATOM 2151 C C . PRO A 1 275 ? 14.967 -5.446 -3.566 1.00 76.62 275 PRO A C 1
ATOM 2153 O O . PRO A 1 275 ? 15.330 -6.481 -3.013 1.00 76.62 275 PRO A O 1
ATOM 2156 N N . THR A 1 276 ? 14.778 -5.359 -4.884 1.00 81.94 276 THR A N 1
ATOM 2157 C CA . THR A 1 276 ? 14.964 -6.409 -5.893 1.00 81.94 276 THR A CA 1
ATOM 2158 C C . THR A 1 276 ? 16.347 -7.059 -5.810 1.00 81.94 276 THR A C 1
ATOM 2160 O O . THR A 1 276 ? 16.437 -8.276 -5.637 1.00 81.94 276 THR A O 1
ATOM 2163 N N . ILE A 1 277 ? 17.436 -6.281 -5.893 1.00 85.44 277 ILE A N 1
ATOM 2164 C CA . ILE A 1 277 ? 18.797 -6.848 -5.898 1.00 85.44 277 ILE A CA 1
ATOM 2165 C C . ILE A 1 277 ? 19.173 -7.428 -4.525 1.00 85.44 277 ILE A C 1
ATOM 2167 O O . ILE A 1 277 ? 19.783 -8.496 -4.444 1.00 85.44 277 ILE A O 1
ATOM 2171 N N . VAL A 1 278 ? 18.708 -6.796 -3.441 1.00 84.75 278 VAL A N 1
ATOM 2172 C CA . VAL A 1 278 ? 18.889 -7.288 -2.066 1.00 84.75 278 VAL A CA 1
ATOM 2173 C C . VAL A 1 278 ? 18.136 -8.597 -1.833 1.00 84.75 278 VAL A C 1
ATOM 2175 O O . VAL A 1 278 ? 18.715 -9.527 -1.276 1.00 84.75 278 VAL A O 1
ATOM 2178 N N . LYS A 1 279 ? 16.888 -8.728 -2.305 1.00 83.81 279 LYS A N 1
ATOM 2179 C CA . LYS A 1 279 ? 16.099 -9.967 -2.202 1.00 83.81 279 LYS A CA 1
ATOM 2180 C C . LYS A 1 279 ? 16.774 -11.114 -2.959 1.00 83.81 279 LYS A C 1
ATOM 2182 O O . LYS A 1 279 ? 16.965 -12.177 -2.373 1.00 83.81 279 LYS A O 1
ATOM 2187 N N . LYS A 1 280 ? 17.228 -10.888 -4.201 1.00 89.19 280 LYS A N 1
ATOM 2188 C CA . LYS A 1 280 ? 17.994 -11.877 -4.991 1.00 89.19 280 LYS A CA 1
ATOM 2189 C C . LYS A 1 280 ? 19.251 -12.355 -4.254 1.00 89.19 280 LYS A C 1
ATOM 2191 O O . LYS A 1 280 ? 19.475 -13.559 -4.123 1.00 89.19 280 LYS A O 1
ATOM 2196 N N . PHE A 1 281 ? 20.052 -11.427 -3.723 1.00 90.62 281 PHE A N 1
ATOM 2197 C CA . PHE A 1 281 ? 21.271 -11.754 -2.974 1.00 90.62 281 PHE A CA 1
ATOM 2198 C C . PHE A 1 281 ? 20.971 -12.502 -1.667 1.00 90.62 281 PHE A C 1
ATOM 2200 O O . PHE A 1 281 ? 21.615 -13.504 -1.355 1.00 90.62 281 PHE A O 1
ATOM 2207 N N . LEU A 1 282 ? 19.948 -12.073 -0.925 1.00 88.00 282 LEU A N 1
ATOM 2208 C CA . LEU A 1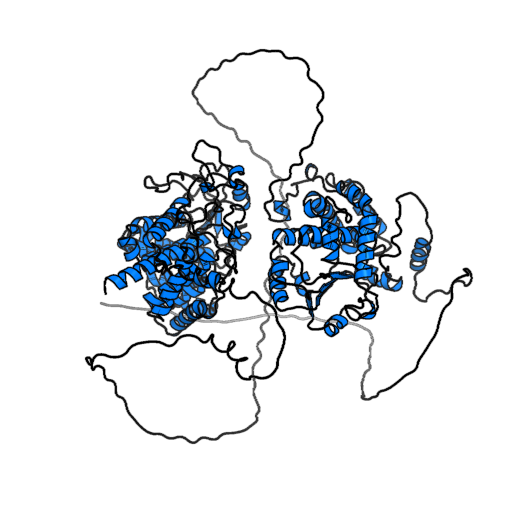 282 ? 19.523 -12.727 0.309 1.00 88.00 282 LEU A CA 1
ATOM 2209 C C . LEU A 1 282 ? 18.953 -14.132 0.074 1.00 88.00 282 LEU A C 1
ATOM 2211 O O . LEU A 1 282 ? 19.159 -14.990 0.931 1.00 88.00 282 LEU A O 1
ATOM 2215 N N . VAL A 1 283 ? 18.290 -14.399 -1.057 1.00 87.25 283 VAL A N 1
ATOM 2216 C CA . VAL A 1 283 ? 17.877 -15.759 -1.456 1.00 87.25 283 VAL A CA 1
ATOM 2217 C C . VAL A 1 283 ? 19.098 -16.609 -1.820 1.00 87.25 283 VAL A C 1
ATOM 2219 O O . VAL A 1 283 ? 19.211 -17.733 -1.329 1.00 87.25 283 VAL A O 1
ATOM 2222 N N . CYS A 1 284 ? 20.068 -16.065 -2.568 1.00 91.50 284 CYS A N 1
ATOM 2223 C CA . CYS A 1 284 ? 21.335 -16.757 -2.834 1.00 91.50 284 CYS A CA 1
ATOM 2224 C C . CYS A 1 284 ? 22.022 -17.193 -1.532 1.00 91.50 284 CYS A C 1
ATOM 2226 O O . CYS A 1 284 ? 22.302 -18.375 -1.342 1.00 91.50 284 CYS A O 1
ATOM 2228 N N . VAL A 1 285 ? 22.261 -16.264 -0.604 1.00 89.38 285 VAL A N 1
ATOM 2229 C CA . VAL A 1 285 ? 23.017 -16.553 0.624 1.00 89.38 285 VAL A CA 1
ATOM 2230 C C . VAL A 1 285 ? 22.229 -17.433 1.607 1.00 89.38 285 VAL A C 1
ATOM 2232 O O . VAL A 1 285 ? 22.814 -18.332 2.210 1.00 89.38 285 VAL A O 1
ATOM 2235 N N . GLN A 1 286 ? 20.914 -17.225 1.771 1.00 85.19 286 GLN A N 1
ATOM 2236 C CA . GLN A 1 286 ? 20.110 -17.990 2.740 1.00 85.19 286 GLN A CA 1
ATOM 2237 C C . GLN A 1 286 ? 19.665 -19.360 2.219 1.00 85.19 286 GLN A C 1
ATOM 2239 O O . GLN A 1 286 ? 19.721 -20.338 2.970 1.00 85.19 286 GLN A O 1
ATOM 2244 N N . GLU A 1 287 ? 19.252 -19.468 0.953 1.00 86.94 287 GLU A N 1
ATOM 2245 C CA . GLU A 1 287 ? 18.668 -20.695 0.397 1.00 86.94 287 GLU A CA 1
ATOM 2246 C C . GLU A 1 287 ? 19.662 -21.484 -0.451 1.00 86.94 287 GLU A C 1
ATOM 2248 O O . GLU A 1 287 ? 19.765 -22.693 -0.262 1.00 86.94 287 GLU A O 1
ATOM 2253 N N . ALA A 1 288 ? 20.474 -20.831 -1.279 1.00 92.00 288 ALA A N 1
ATOM 2254 C CA . ALA A 1 288 ? 21.383 -21.511 -2.202 1.00 92.00 288 ALA A CA 1
ATOM 2255 C C . ALA A 1 288 ? 22.723 -21.917 -1.550 1.00 92.00 288 ALA A C 1
ATOM 2257 O O . ALA A 1 288 ? 23.116 -23.079 -1.597 1.00 92.00 288 ALA A O 1
ATOM 2258 N N . TYR A 1 289 ? 23.417 -20.996 -0.877 1.00 93.81 289 TYR A N 1
ATOM 2259 C CA . TYR A 1 289 ? 24.737 -21.278 -0.296 1.00 93.81 289 TYR A CA 1
ATOM 2260 C C . TYR A 1 289 ? 24.658 -22.042 1.044 1.00 93.81 289 TYR A C 1
ATOM 2262 O O . TYR A 1 289 ? 23.712 -21.860 1.816 1.00 93.81 289 TYR A O 1
ATOM 2270 N N . PRO A 1 290 ? 25.662 -22.870 1.389 1.00 91.94 290 PRO A N 1
ATOM 2271 C CA . PRO A 1 290 ? 25.719 -23.648 2.632 1.00 91.94 290 PRO A CA 1
ATOM 2272 C C . PRO A 1 290 ? 26.231 -22.841 3.849 1.00 91.94 290 PRO A C 1
ATOM 2274 O O . PRO A 1 290 ? 26.795 -23.408 4.785 1.00 91.94 290 PRO A O 1
ATOM 2277 N N . VAL A 1 291 ? 26.042 -21.516 3.844 1.00 87.12 291 VAL A N 1
ATOM 2278 C CA . VAL A 1 291 ? 26.529 -20.586 4.879 1.00 87.12 291 VAL A CA 1
ATOM 2279 C C . VAL A 1 291 ? 25.815 -20.824 6.211 1.00 87.12 291 VAL A C 1
ATOM 2281 O O . VAL A 1 291 ? 24.584 -20.865 6.287 1.00 87.12 291 VAL A O 1
ATOM 2284 N N . LYS A 1 292 ? 26.591 -20.930 7.295 1.00 88.81 292 LYS A N 1
ATOM 2285 C CA . LYS A 1 292 ? 26.081 -21.132 8.661 1.00 88.81 292 LYS A CA 1
ATOM 2286 C C . LYS A 1 292 ? 26.275 -19.856 9.462 1.00 88.81 292 LYS A C 1
ATOM 2288 O O . LYS A 1 292 ? 27.046 -19.827 10.419 1.00 88.81 292 LYS A O 1
ATOM 2293 N N . LEU A 1 293 ? 25.549 -18.808 9.080 1.00 90.38 293 LEU A N 1
ATOM 2294 C CA . LEU A 1 293 ? 25.595 -17.521 9.768 1.00 90.38 293 LEU A CA 1
ATOM 2295 C C . LEU A 1 293 ? 25.340 -17.708 11.273 1.00 90.38 293 LEU A C 1
ATOM 2297 O O . LEU A 1 293 ? 24.292 -18.241 11.663 1.00 90.38 293 LEU A O 1
ATOM 2301 N N . LYS A 1 294 ? 26.301 -17.311 12.109 1.00 92.81 294 LYS A N 1
ATOM 2302 C CA . LYS A 1 294 ? 26.219 -17.347 13.575 1.00 92.81 294 LYS A CA 1
ATOM 2303 C C . LYS A 1 294 ? 25.813 -15.987 14.113 1.00 92.81 294 LYS A C 1
ATOM 2305 O O . LYS A 1 294 ? 24.786 -15.904 14.779 1.00 92.81 294 LYS A O 1
ATOM 2310 N N . GLU A 1 295 ? 26.579 -14.965 13.751 1.00 93.12 295 GLU A N 1
ATOM 2311 C CA . GLU A 1 295 ? 26.510 -13.601 14.276 1.00 93.12 295 GLU A CA 1
ATOM 2312 C C . GLU A 1 295 ? 26.785 -12.598 13.142 1.00 93.12 295 GLU A C 1
ATOM 2314 O O . GLU A 1 295 ? 27.559 -12.870 12.219 1.00 93.12 295 GLU A O 1
ATOM 2319 N N . VAL A 1 296 ? 26.133 -11.440 13.210 1.00 93.12 296 VAL A N 1
ATOM 2320 C CA . VAL A 1 296 ? 26.423 -10.254 12.402 1.00 93.12 296 VAL A CA 1
ATOM 2321 C C . VAL A 1 296 ? 26.705 -9.120 13.374 1.00 93.12 296 VAL A C 1
ATOM 2323 O O . VAL A 1 296 ? 25.872 -8.804 14.218 1.00 93.12 296 VAL A O 1
ATOM 2326 N N . HIS A 1 297 ? 27.865 -8.499 13.258 1.00 94.75 297 HIS A N 1
ATOM 2327 C CA . HIS A 1 297 ? 28.274 -7.368 14.074 1.00 94.75 297 HIS A CA 1
ATOM 2328 C C . HIS A 1 297 ? 28.302 -6.116 13.209 1.00 94.75 297 HIS A C 1
ATOM 2330 O O . HIS A 1 297 ? 28.883 -6.139 12.131 1.00 94.75 297 HIS A O 1
ATOM 2336 N N . VAL A 1 298 ? 27.699 -5.024 13.668 1.00 92.75 298 VAL A N 1
ATOM 2337 C CA . VAL A 1 298 ? 27.761 -3.728 12.988 1.00 92.75 298 VAL A CA 1
ATOM 2338 C C . VAL A 1 298 ? 28.577 -2.780 13.850 1.00 92.75 298 VAL A C 1
ATOM 2340 O O . VAL A 1 298 ? 28.241 -2.562 15.013 1.00 92.75 298 VAL A O 1
ATOM 2343 N N . VAL A 1 299 ? 29.663 -2.254 13.290 1.00 93.12 299 VAL A N 1
ATOM 2344 C CA . VAL A 1 299 ? 30.611 -1.359 13.969 1.00 93.12 299 VAL A CA 1
ATOM 2345 C C . VAL A 1 299 ? 30.677 -0.011 13.266 1.00 93.12 299 VAL A C 1
ATOM 2347 O O . VAL A 1 299 ? 30.296 0.109 12.101 1.00 93.12 299 VAL A O 1
ATOM 2350 N N . ASN A 1 300 ? 31.163 1.009 13.979 1.00 87.94 300 ASN A N 1
ATOM 2351 C CA . ASN A 1 300 ? 31.234 2.392 13.495 1.00 87.94 300 ASN A CA 1
ATOM 2352 C C . ASN A 1 300 ? 29.875 2.917 12.986 1.00 87.94 300 ASN A C 1
ATOM 2354 O O . ASN A 1 300 ? 29.807 3.677 12.020 1.00 87.94 300 ASN A O 1
ATOM 2358 N N . ALA A 1 301 ? 28.784 2.474 13.616 1.00 81.31 301 ALA A N 1
ATOM 2359 C CA . ALA A 1 301 ? 27.434 2.804 13.196 1.00 81.31 301 ALA A CA 1
ATOM 2360 C C . ALA A 1 301 ? 27.106 4.281 13.459 1.00 81.31 301 ALA A C 1
ATOM 2362 O O . ALA A 1 301 ? 27.173 4.754 14.592 1.00 81.31 301 ALA A O 1
ATOM 2363 N N . SER A 1 302 ? 26.706 5.000 12.410 1.00 77.81 302 SER A N 1
ATOM 2364 C CA . SER A 1 302 ? 26.033 6.296 12.534 1.00 77.81 302 SER A CA 1
ATOM 2365 C C . SER A 1 302 ? 24.504 6.095 12.570 1.00 77.81 302 SER A C 1
ATOM 2367 O O . SER A 1 302 ? 24.031 5.020 12.195 1.00 77.81 302 SER A O 1
ATOM 2369 N N . PRO A 1 303 ? 23.692 7.096 12.972 1.00 72.06 303 PRO A N 1
ATOM 2370 C CA . PRO A 1 303 ? 22.233 6.939 13.103 1.00 72.06 303 PRO A CA 1
ATOM 2371 C C . PRO A 1 303 ? 21.491 6.476 11.833 1.00 72.06 303 PRO A C 1
ATOM 2373 O O . PRO A 1 303 ? 20.372 5.974 11.910 1.00 72.06 303 PRO A O 1
ATOM 2376 N N . ILE A 1 304 ? 22.109 6.594 10.651 1.00 67.38 304 ILE A N 1
ATOM 2377 C CA . ILE A 1 304 ? 21.558 6.056 9.396 1.00 67.38 304 ILE A CA 1
ATOM 2378 C C . ILE A 1 304 ? 21.468 4.520 9.395 1.00 67.38 304 ILE A C 1
ATOM 2380 O O . ILE A 1 304 ? 20.627 3.943 8.706 1.00 67.38 304 ILE A O 1
ATOM 2384 N N . VAL A 1 305 ? 22.308 3.844 10.184 1.00 69.94 305 VAL A N 1
ATOM 2385 C CA . VAL A 1 305 ? 22.387 2.380 10.250 1.00 69.94 305 VAL A CA 1
ATOM 2386 C C . VAL A 1 305 ? 21.094 1.770 10.771 1.00 69.94 305 VAL A C 1
ATOM 2388 O O . VAL A 1 305 ? 20.676 0.738 10.256 1.00 69.94 305 VAL A O 1
ATOM 2391 N N . ASP A 1 306 ? 20.400 2.424 11.702 1.00 73.75 306 ASP A N 1
ATOM 2392 C CA . ASP A 1 306 ? 19.094 1.953 12.172 1.00 73.75 306 ASP A CA 1
ATOM 2393 C C . ASP A 1 306 ? 18.032 2.030 11.065 1.00 73.75 306 ASP A C 1
ATOM 2395 O O . ASP A 1 306 ? 17.201 1.131 10.932 1.00 73.75 306 ASP A O 1
ATOM 2399 N N . THR A 1 307 ? 18.096 3.059 10.211 1.00 66.94 307 THR A N 1
ATOM 2400 C CA . THR A 1 307 ? 17.219 3.194 9.033 1.00 66.94 307 THR A CA 1
ATOM 2401 C C . THR A 1 307 ? 17.482 2.060 8.041 1.00 66.94 307 THR A C 1
ATOM 2403 O O . THR A 1 307 ? 16.553 1.380 7.607 1.00 66.94 307 THR A O 1
ATOM 2406 N N . ILE A 1 308 ? 18.759 1.791 7.754 1.00 67.75 308 ILE A N 1
ATOM 2407 C CA . ILE A 1 308 ? 19.205 0.692 6.889 1.00 67.75 308 ILE A CA 1
ATOM 2408 C C . ILE A 1 308 ? 18.751 -0.659 7.450 1.00 67.75 308 ILE A C 1
ATOM 2410 O O . ILE A 1 308 ? 18.114 -1.438 6.745 1.00 67.75 308 ILE A O 1
ATOM 2414 N N . ILE A 1 309 ? 19.032 -0.943 8.725 1.00 71.44 309 ILE A N 1
ATOM 2415 C CA . ILE A 1 309 ? 18.670 -2.212 9.365 1.00 71.44 309 ILE A CA 1
ATOM 2416 C C . ILE A 1 309 ? 17.156 -2.407 9.338 1.00 71.44 309 ILE A C 1
ATOM 2418 O O . ILE A 1 309 ? 16.714 -3.505 9.007 1.00 71.44 309 ILE A O 1
ATOM 2422 N N . ASN A 1 310 ? 16.362 -1.369 9.620 1.00 72.25 310 ASN A N 1
ATOM 2423 C CA . ASN A 1 310 ? 14.903 -1.445 9.551 1.00 72.25 310 ASN A CA 1
ATOM 2424 C C . ASN A 1 310 ? 14.380 -1.651 8.118 1.00 72.25 310 ASN A C 1
ATOM 2426 O O . ASN A 1 310 ? 13.417 -2.398 7.956 1.00 72.25 310 ASN A O 1
ATOM 2430 N N . TRP A 1 311 ? 15.034 -1.095 7.093 1.00 71.19 311 TRP A N 1
ATOM 2431 C CA . TRP A 1 311 ? 14.691 -1.319 5.681 1.00 71.19 311 TRP A CA 1
ATOM 2432 C C . TRP A 1 311 ? 15.068 -2.721 5.174 1.00 71.19 311 TRP A C 1
ATOM 2434 O O . TRP A 1 311 ? 14.289 -3.331 4.446 1.00 71.19 311 TRP A O 1
ATOM 2444 N N . VAL A 1 312 ? 16.216 -3.286 5.579 1.00 66.69 312 VAL A N 1
ATOM 2445 C CA . VAL A 1 312 ? 16.584 -4.672 5.207 1.00 66.69 312 VAL A CA 1
ATOM 2446 C C . VAL A 1 312 ? 15.782 -5.700 6.031 1.00 66.69 312 VAL A C 1
ATOM 2448 O O . VAL A 1 312 ? 15.539 -6.818 5.571 1.00 66.69 312 VAL A O 1
ATOM 2451 N N . LYS A 1 313 ? 15.322 -5.333 7.239 1.00 73.88 313 LYS A N 1
ATOM 2452 C CA . LYS A 1 313 ? 14.612 -6.204 8.198 1.00 73.88 313 LYS A CA 1
ATOM 2453 C C . LYS A 1 313 ? 13.537 -7.100 7.570 1.00 73.88 313 LYS A C 1
ATOM 2455 O O . LYS A 1 313 ? 13.589 -8.297 7.863 1.00 73.88 313 LYS A O 1
ATOM 2460 N N . PRO A 1 314 ? 12.602 -6.615 6.722 1.00 73.75 314 PRO A N 1
ATOM 2461 C CA . PRO A 1 314 ? 11.540 -7.437 6.140 1.00 73.75 314 PRO A CA 1
ATOM 2462 C C . PRO A 1 314 ? 12.082 -8.648 5.371 1.00 73.75 314 PRO A C 1
ATOM 2464 O O . PRO A 1 314 ? 11.560 -9.748 5.527 1.00 73.75 314 PRO A O 1
ATOM 2467 N N . PHE A 1 315 ? 13.191 -8.477 4.645 1.00 70.44 315 PHE A N 1
ATOM 2468 C CA . PHE A 1 315 ? 13.831 -9.513 3.823 1.00 70.44 315 PHE A CA 1
ATOM 2469 C C . PHE A 1 315 ? 14.696 -10.503 4.629 1.00 70.44 315 PHE A C 1
ATOM 2471 O O . PHE A 1 315 ? 15.074 -11.566 4.131 1.00 70.44 315 PHE A O 1
ATOM 2478 N N . ILE A 1 316 ? 15.015 -10.173 5.884 1.00 74.38 316 ILE A N 1
ATOM 2479 C CA . ILE A 1 316 ? 15.817 -11.005 6.786 1.00 74.38 316 ILE A CA 1
ATOM 2480 C C . ILE A 1 316 ? 14.888 -11.899 7.613 1.00 74.38 316 ILE A C 1
ATOM 2482 O O . ILE A 1 316 ? 14.027 -11.405 8.343 1.00 74.38 316 ILE A O 1
ATOM 2486 N N . LYS A 1 317 ? 15.106 -13.221 7.576 1.00 75.94 317 LYS A N 1
ATOM 2487 C CA . LYS A 1 317 ? 14.394 -14.184 8.437 1.00 75.94 317 LYS A CA 1
ATOM 2488 C C . LYS A 1 317 ? 14.628 -13.871 9.918 1.00 75.94 317 LYS A C 1
ATOM 2490 O O . LYS A 1 317 ? 15.749 -13.563 10.313 1.00 75.94 317 LYS A O 1
ATOM 2495 N N . GLU A 1 318 ? 13.606 -14.025 10.761 1.00 78.25 318 GLU A N 1
ATOM 2496 C CA . GLU A 1 318 ? 13.651 -13.704 12.203 1.00 78.25 318 GLU A CA 1
ATOM 2497 C C . GLU A 1 318 ? 14.886 -14.279 12.922 1.00 78.25 318 GLU A C 1
ATOM 2499 O O . GLU A 1 318 ? 15.586 -13.575 13.648 1.00 78.25 318 GLU A O 1
ATOM 2504 N N . LYS A 1 319 ? 15.233 -15.536 12.619 1.00 78.25 319 LYS A N 1
ATOM 2505 C CA . LYS A 1 319 ? 16.432 -16.215 13.131 1.00 78.25 319 LYS A CA 1
ATOM 2506 C C . LYS A 1 319 ? 17.740 -15.456 12.871 1.00 78.25 319 LYS A C 1
ATOM 2508 O O . LYS A 1 319 ? 18.666 -15.598 13.660 1.00 78.25 319 LYS A O 1
ATOM 2513 N N . ILE A 1 320 ? 17.843 -14.713 11.769 1.00 80.94 320 ILE A N 1
ATOM 2514 C CA . ILE A 1 320 ? 19.004 -13.876 11.439 1.00 80.94 320 ILE A CA 1
ATOM 2515 C C . ILE A 1 320 ? 18.872 -12.490 12.080 1.00 80.94 320 ILE A C 1
ATOM 2517 O O . ILE A 1 320 ? 19.868 -11.993 12.592 1.00 80.94 320 ILE A O 1
ATOM 2521 N N . ARG A 1 321 ? 17.665 -11.901 12.148 1.00 80.94 321 ARG A N 1
ATOM 2522 C CA . ARG A 1 321 ? 17.433 -10.626 12.866 1.00 80.94 321 ARG A CA 1
ATOM 2523 C C . ARG A 1 321 ? 17.946 -10.698 14.309 1.00 80.94 321 ARG A C 1
ATOM 2525 O O . ARG A 1 321 ? 18.655 -9.806 14.753 1.00 80.94 321 ARG A O 1
ATOM 2532 N N . ASN A 1 322 ? 17.677 -11.813 14.991 1.00 86.06 322 ASN A N 1
ATOM 2533 C CA . ASN A 1 322 ? 18.088 -12.069 16.379 1.00 86.06 322 ASN A CA 1
ATOM 2534 C C . ASN A 1 322 ? 19.598 -12.360 16.555 1.00 86.06 322 ASN A C 1
ATOM 2536 O O . ASN A 1 322 ? 20.024 -12.733 17.645 1.00 86.06 322 ASN A O 1
ATOM 2540 N N . ARG A 1 323 ? 20.397 -12.239 15.487 1.00 89.50 323 ARG A N 1
ATOM 2541 C CA . ARG A 1 323 ? 21.858 -12.443 15.457 1.00 89.50 323 ARG A CA 1
ATOM 2542 C C . ARG A 1 323 ? 22.620 -11.189 15.030 1.00 89.50 323 ARG A C 1
ATOM 2544 O O . ARG A 1 323 ? 23.826 -11.264 14.814 1.00 89.50 323 ARG A O 1
ATOM 2551 N N . ILE A 1 324 ? 21.919 -10.068 14.854 1.00 89.81 324 ILE A N 1
ATOM 2552 C CA . ILE A 1 324 ? 22.519 -8.771 14.545 1.00 89.81 324 ILE A CA 1
ATOM 2553 C C . ILE A 1 324 ? 22.824 -8.064 15.867 1.00 89.81 324 ILE A C 1
ATOM 2555 O O . ILE A 1 324 ? 21.936 -7.860 16.693 1.00 89.81 324 ILE A O 1
ATOM 2559 N N . HIS A 1 325 ? 24.081 -7.678 16.048 1.00 91.25 325 HIS A N 1
ATOM 2560 C CA . HIS A 1 325 ? 24.590 -6.956 17.206 1.00 91.25 325 HIS A CA 1
ATOM 2561 C C . HIS A 1 325 ? 25.177 -5.628 16.725 1.00 91.25 325 HIS A C 1
ATOM 2563 O O . HIS A 1 325 ? 26.086 -5.627 15.898 1.00 91.25 325 HIS A O 1
ATOM 2569 N N . ILE A 1 326 ? 24.661 -4.506 17.224 1.00 89.88 326 ILE A N 1
ATOM 2570 C CA . ILE A 1 326 ? 25.194 -3.172 16.926 1.00 89.88 326 ILE A CA 1
ATOM 2571 C C . ILE A 1 326 ? 26.112 -2.770 18.082 1.00 89.88 326 ILE A C 1
ATOM 2573 O O . ILE A 1 326 ? 25.718 -2.865 19.245 1.00 89.88 326 ILE A O 1
ATOM 2577 N N . HIS A 1 327 ? 27.327 -2.344 17.753 1.00 91.31 327 HIS A N 1
ATOM 2578 C CA . HIS A 1 327 ? 28.388 -2.033 18.706 1.00 91.31 327 HIS A CA 1
ATOM 2579 C C . HIS A 1 327 ? 28.632 -0.525 18.769 1.00 91.31 327 HIS A C 1
ATOM 2581 O O . HIS A 1 327 ? 28.881 0.110 17.743 1.00 91.31 327 HIS A O 1
ATOM 2587 N N . SER A 1 328 ? 28.590 0.045 19.976 1.00 84.75 328 SER A N 1
ATOM 2588 C CA . SER A 1 328 ? 28.906 1.460 20.237 1.00 84.75 328 SER A CA 1
ATOM 2589 C C . SER A 1 328 ? 30.397 1.777 20.105 1.00 84.75 328 SER A C 1
ATOM 2591 O O . SER A 1 328 ? 30.778 2.919 19.861 1.00 84.75 328 SER A O 1
ATOM 2593 N N . ASP A 1 329 ? 31.235 0.762 20.299 1.00 89.25 329 ASP A N 1
ATOM 2594 C CA . ASP A 1 329 ? 32.685 0.848 20.427 1.00 89.25 329 ASP A CA 1
ATOM 2595 C C . ASP A 1 329 ? 33.315 -0.534 20.179 1.00 89.25 329 ASP A C 1
ATOM 2597 O O . ASP A 1 329 ? 32.642 -1.566 20.250 1.00 89.25 329 ASP A O 1
ATOM 2601 N N . MET A 1 330 ? 34.621 -0.584 19.910 1.00 91.81 330 MET A N 1
ATOM 2602 C CA . MET A 1 330 ? 35.298 -1.856 19.622 1.00 91.81 330 MET A CA 1
ATOM 2603 C C . MET A 1 330 ? 35.431 -2.771 20.851 1.00 91.81 330 MET A C 1
ATOM 2605 O O . MET A 1 330 ? 35.474 -3.987 20.692 1.00 91.81 330 MET A O 1
ATOM 2609 N N . GLU A 1 331 ? 35.402 -2.236 22.076 1.00 93.00 331 GLU A N 1
ATOM 2610 C CA . GLU A 1 331 ? 35.412 -3.056 23.300 1.00 93.00 331 GLU A CA 1
ATOM 2611 C C . GLU A 1 331 ? 34.116 -3.877 23.448 1.00 93.00 331 GLU A C 1
ATOM 2613 O O . GLU A 1 331 ? 34.117 -4.968 24.023 1.00 93.00 331 GLU A O 1
ATOM 2618 N N . SER A 1 332 ? 32.998 -3.404 22.887 1.00 93.56 332 SER A N 1
ATOM 2619 C CA . SER A 1 332 ? 31.770 -4.190 22.755 1.00 93.56 332 SER A CA 1
ATOM 2620 C C . SER A 1 332 ? 31.864 -5.294 21.687 1.00 93.56 332 SER A C 1
ATOM 2622 O O . SER A 1 332 ? 31.353 -6.388 21.938 1.00 93.56 332 SER A O 1
ATOM 2624 N N . LEU A 1 333 ? 32.612 -5.087 20.591 1.00 95.06 333 LEU A N 1
ATOM 2625 C CA . LEU A 1 333 ? 32.924 -6.132 19.600 1.00 95.06 333 LEU A CA 1
ATOM 2626 C C . LEU A 1 333 ? 33.837 -7.226 20.179 1.00 95.06 333 LEU A C 1
ATOM 2628 O O . LEU A 1 333 ? 33.563 -8.410 19.968 1.00 95.06 333 LEU A O 1
ATOM 2632 N N . TYR A 1 334 ? 34.884 -6.859 20.930 1.00 95.06 334 TYR A N 1
ATOM 2633 C CA . TYR A 1 334 ? 35.884 -7.814 21.441 1.00 95.06 334 TYR A CA 1
ATOM 2634 C C . TYR A 1 334 ? 35.309 -8.882 22.393 1.00 95.06 334 TYR A C 1
ATOM 2636 O O . TYR A 1 334 ? 35.951 -9.897 22.654 1.00 95.06 334 TYR A O 1
ATOM 2644 N N . LYS A 1 335 ? 34.081 -8.685 22.892 1.00 92.19 335 LYS A N 1
ATOM 2645 C CA . LYS A 1 335 ? 33.325 -9.670 23.691 1.00 92.19 335 LYS A CA 1
ATOM 2646 C C . LYS A 1 335 ? 32.802 -10.851 22.863 1.00 92.19 335 LYS A C 1
ATOM 2648 O O . LYS A 1 335 ? 32.443 -11.870 23.445 1.00 92.19 335 LYS A O 1
ATOM 2653 N N . PHE A 1 336 ? 32.736 -10.700 21.540 1.00 91.31 336 PHE A N 1
ATOM 2654 C CA . PHE A 1 336 ? 32.231 -11.697 20.591 1.00 91.31 336 PHE A CA 1
ATOM 2655 C C . PHE A 1 336 ? 33.338 -12.205 19.659 1.00 91.31 336 PHE A C 1
ATOM 2657 O O . PHE A 1 336 ? 33.436 -13.406 19.412 1.00 91.31 336 PHE A O 1
ATOM 2664 N N . VAL A 1 337 ? 34.193 -11.300 19.167 1.00 94.00 337 VAL A N 1
ATOM 2665 C CA . VAL A 1 337 ? 35.287 -11.621 18.239 1.00 94.00 337 VAL A CA 1
ATOM 2666 C C . VAL A 1 337 ? 36.629 -11.263 18.883 1.00 94.00 337 VAL A C 1
ATOM 2668 O O . VAL A 1 337 ? 36.853 -10.084 19.155 1.00 94.00 337 VAL A O 1
ATOM 2671 N N . PRO A 1 338 ? 37.530 -12.233 19.132 1.00 93.19 338 PRO A N 1
ATOM 2672 C CA . PRO A 1 338 ? 38.812 -11.962 19.776 1.00 93.19 338 PRO A CA 1
ATOM 2673 C C . PRO A 1 338 ? 39.672 -10.955 19.015 1.00 93.19 338 PRO A C 1
ATOM 2675 O O . PRO A 1 338 ? 39.706 -10.926 17.785 1.00 93.19 338 PRO A O 1
ATOM 2678 N N . LYS A 1 339 ? 40.378 -10.121 19.776 1.00 93.94 339 LYS A N 1
ATOM 2679 C CA . LYS A 1 339 ? 41.149 -8.990 19.255 1.00 93.94 339 LYS A CA 1
ATOM 2680 C C . LYS A 1 339 ? 42.352 -9.430 18.419 1.00 93.94 339 LYS A C 1
ATOM 2682 O O . LYS A 1 339 ? 42.669 -8.796 17.424 1.00 93.94 339 LYS A O 1
ATOM 2687 N N . ASP A 1 340 ? 42.995 -10.532 18.782 1.00 92.50 340 ASP A N 1
ATOM 2688 C CA . ASP A 1 340 ? 44.189 -11.064 18.121 1.00 92.50 340 ASP A CA 1
ATOM 2689 C C . ASP A 1 340 ? 43.949 -11.486 16.661 1.00 92.50 340 ASP A C 1
ATOM 2691 O O . ASP A 1 340 ? 44.835 -11.303 15.824 1.00 92.50 340 ASP A O 1
ATOM 2695 N N . ILE A 1 341 ? 42.740 -11.969 16.339 1.00 92.56 341 ILE A N 1
ATOM 2696 C CA . ILE A 1 341 ? 42.358 -12.388 14.979 1.00 92.56 341 ILE A CA 1
ATOM 2697 C C . ILE A 1 341 ? 41.805 -11.254 14.103 1.00 92.56 341 ILE A C 1
ATOM 2699 O O . ILE A 1 341 ? 41.526 -11.481 12.925 1.00 92.56 341 ILE A O 1
ATOM 2703 N N . LEU A 1 342 ? 41.616 -10.052 14.656 1.00 95.94 342 LEU A N 1
ATOM 2704 C CA . LEU A 1 342 ? 41.147 -8.883 13.912 1.00 95.94 342 LEU A CA 1
ATOM 2705 C C . LEU A 1 342 ? 42.316 -8.139 13.232 1.00 95.94 342 LEU A C 1
ATOM 2707 O O . LEU A 1 342 ? 43.455 -8.219 13.705 1.00 95.94 342 LEU A O 1
ATOM 2711 N N . PRO A 1 343 ? 42.060 -7.394 12.140 1.00 95.81 343 PRO A N 1
ATOM 2712 C CA . PRO A 1 343 ? 43.068 -6.531 11.530 1.00 95.81 343 PRO A CA 1
ATOM 2713 C C . PRO A 1 343 ? 43.492 -5.355 12.423 1.00 95.81 343 PRO A C 1
ATOM 2715 O O . PRO A 1 343 ? 42.761 -4.957 13.336 1.00 95.81 343 PRO A O 1
ATOM 2718 N N . GLU A 1 344 ? 44.642 -4.755 12.109 1.00 95.69 344 GLU A N 1
ATOM 2719 C CA . GLU A 1 344 ? 45.193 -3.562 12.776 1.00 95.69 344 GLU A CA 1
ATOM 2720 C C . GLU A 1 344 ? 44.175 -2.408 12.842 1.00 95.69 344 GLU A C 1
ATOM 2722 O O . GLU A 1 344 ? 44.050 -1.737 13.867 1.00 95.69 344 GLU A O 1
ATOM 2727 N N . GLU A 1 345 ? 43.387 -2.211 11.779 1.00 93.44 345 GLU A N 1
ATOM 2728 C CA . GLU A 1 345 ? 42.367 -1.158 11.680 1.00 93.44 345 GLU A CA 1
ATOM 2729 C C . GLU A 1 345 ? 41.213 -1.327 12.687 1.00 93.44 345 GLU A C 1
ATOM 2731 O O . GLU A 1 345 ? 40.543 -0.354 13.032 1.00 93.44 345 GLU A O 1
ATOM 2736 N N . TYR A 1 346 ? 41.015 -2.546 13.195 1.00 94.31 346 TYR A N 1
ATOM 2737 C CA . TYR A 1 346 ? 40.047 -2.893 14.240 1.00 94.31 346 TYR A CA 1
ATOM 2738 C C . TYR A 1 346 ? 40.747 -3.179 15.578 1.00 94.31 346 TYR A C 1
ATOM 2740 O O . TYR A 1 346 ? 40.216 -3.894 16.424 1.00 94.31 346 TYR A O 1
ATOM 2748 N N . GLY A 1 347 ? 41.956 -2.633 15.766 1.00 92.62 347 GLY A N 1
ATOM 2749 C CA . GLY A 1 347 ? 42.750 -2.733 16.991 1.00 92.62 347 GLY A CA 1
ATOM 2750 C C . GLY A 1 347 ? 43.393 -4.099 17.239 1.00 92.62 347 GLY A C 1
ATOM 2751 O O . GLY A 1 347 ? 43.881 -4.328 18.348 1.00 92.62 347 GLY A O 1
ATOM 2752 N N . GLY A 1 348 ? 43.363 -5.001 16.257 1.00 94.00 348 GLY A N 1
ATOM 2753 C CA . GLY A 1 348 ? 43.903 -6.350 16.366 1.00 94.00 348 GLY A CA 1
ATOM 2754 C C . GLY A 1 348 ? 45.349 -6.502 15.902 1.00 94.00 348 GLY A C 1
ATOM 2755 O O . GLY A 1 348 ? 46.063 -5.523 15.692 1.00 94.00 348 GLY A O 1
ATOM 2756 N N . THR A 1 349 ? 45.793 -7.755 15.773 1.00 93.62 349 THR A N 1
ATOM 2757 C CA . THR A 1 349 ? 47.189 -8.114 15.453 1.00 93.62 349 THR A CA 1
ATOM 2758 C C . THR A 1 349 ? 47.334 -9.055 14.256 1.00 93.62 349 THR A C 1
ATOM 2760 O O . THR A 1 349 ? 48.432 -9.540 14.000 1.00 93.62 349 THR A O 1
ATOM 2763 N N . ALA A 1 350 ? 46.260 -9.327 13.508 1.00 90.31 350 ALA A N 1
ATOM 2764 C CA . ALA A 1 350 ? 46.312 -10.256 12.376 1.00 90.31 350 ALA A CA 1
ATOM 2765 C C . ALA A 1 350 ? 47.104 -9.714 11.165 1.00 90.31 350 ALA A C 1
ATOM 2767 O O . ALA A 1 350 ? 47.506 -10.495 10.304 1.00 90.31 350 ALA A O 1
ATOM 2768 N N . GLY A 1 351 ? 47.321 -8.397 11.093 1.00 93.19 351 GLY A N 1
ATOM 2769 C CA . GLY A 1 351 ? 47.851 -7.676 9.931 1.00 93.19 351 GLY A CA 1
ATOM 2770 C C . GLY A 1 351 ? 46.825 -6.678 9.388 1.00 93.19 351 GLY A C 1
ATOM 2771 O O . GLY A 1 351 ? 45.825 -6.398 10.049 1.00 93.19 351 GLY A O 1
ATOM 2772 N N . LYS A 1 352 ? 47.051 -6.134 8.191 1.00 94.75 352 LYS A N 1
ATOM 2773 C CA . LYS A 1 352 ? 46.178 -5.106 7.599 1.00 94.75 352 LYS A CA 1
ATOM 2774 C C . LYS A 1 352 ? 45.078 -5.713 6.748 1.00 94.75 352 LYS A C 1
ATOM 2776 O O . LYS A 1 352 ? 45.310 -6.649 5.982 1.00 94.75 352 LYS A O 1
ATOM 2781 N N . ILE A 1 353 ? 43.880 -5.139 6.819 1.00 93.31 353 ILE A N 1
ATOM 2782 C CA . ILE A 1 353 ? 42.746 -5.626 6.021 1.00 93.31 353 ILE A CA 1
ATOM 2783 C C . ILE A 1 353 ? 42.967 -5.454 4.508 1.00 93.31 353 ILE A C 1
ATOM 2785 O O . ILE A 1 353 ? 42.497 -6.283 3.726 1.00 93.31 353 ILE A O 1
ATOM 2789 N N . ASP A 1 354 ? 43.725 -4.435 4.094 1.00 92.50 354 ASP A N 1
ATOM 2790 C CA . ASP A 1 354 ? 44.066 -4.206 2.685 1.00 92.50 354 ASP A CA 1
ATOM 2791 C C . ASP A 1 354 ? 44.950 -5.323 2.106 1.00 92.50 354 ASP A C 1
ATOM 2793 O O . ASP A 1 354 ? 44.738 -5.730 0.961 1.00 92.50 354 ASP A O 1
ATOM 2797 N N . ASP A 1 355 ? 45.861 -5.894 2.903 1.00 94.00 355 ASP A N 1
ATOM 2798 C CA . ASP A 1 355 ? 46.705 -7.023 2.488 1.00 94.00 355 ASP A CA 1
ATOM 2799 C C . ASP A 1 355 ? 45.861 -8.295 2.287 1.00 94.00 355 ASP A C 1
ATOM 2801 O O . ASP A 1 355 ? 46.009 -8.995 1.279 1.00 94.00 355 ASP A O 1
ATOM 2805 N N . PHE A 1 356 ? 44.904 -8.560 3.187 1.00 93.56 356 PHE A N 1
ATOM 2806 C CA . PHE A 1 356 ? 43.943 -9.657 3.021 1.00 93.56 356 PHE A CA 1
ATOM 2807 C C . PHE A 1 356 ? 43.048 -9.451 1.796 1.00 93.56 356 PHE A C 1
ATOM 2809 O O . PHE A 1 356 ? 42.832 -10.387 1.024 1.00 93.56 356 PHE A O 1
ATOM 2816 N N . ASN A 1 357 ? 42.545 -8.233 1.574 1.00 93.69 357 ASN A N 1
ATOM 2817 C CA . ASN A 1 357 ? 41.739 -7.925 0.395 1.00 93.69 357 ASN A CA 1
ATOM 2818 C C . ASN A 1 357 ? 42.551 -8.122 -0.896 1.00 93.69 357 ASN A C 1
ATOM 2820 O O . ASN A 1 357 ? 42.070 -8.772 -1.822 1.00 93.69 357 ASN A O 1
ATOM 2824 N N . ALA A 1 358 ? 43.804 -7.658 -0.943 1.00 93.25 358 ALA A N 1
ATOM 2825 C CA . ALA A 1 358 ? 44.704 -7.874 -2.075 1.00 93.25 358 ALA A CA 1
ATOM 2826 C C . ALA A 1 358 ? 44.986 -9.369 -2.327 1.00 93.25 358 ALA A C 1
ATOM 2828 O O . ALA A 1 358 ? 44.961 -9.813 -3.478 1.00 93.25 358 ALA A O 1
ATOM 2829 N N . GLN A 1 359 ? 45.185 -10.169 -1.271 1.00 94.31 359 GLN A N 1
ATOM 2830 C CA . GLN A 1 359 ? 45.351 -11.623 -1.377 1.00 94.31 359 GLN A CA 1
ATOM 2831 C C . GLN A 1 359 ? 44.097 -12.302 -1.956 1.00 94.31 359 GLN A C 1
ATOM 2833 O O . GLN A 1 359 ? 44.206 -13.165 -2.837 1.00 94.31 359 GLN A O 1
ATOM 2838 N N . TRP A 1 360 ? 42.904 -11.887 -1.521 1.00 95.25 360 TRP A N 1
ATOM 2839 C CA . TRP A 1 360 ? 41.639 -12.375 -2.072 1.00 95.25 360 TRP A CA 1
ATOM 2840 C C . TRP A 1 360 ? 41.436 -11.949 -3.527 1.00 95.25 360 TRP A C 1
ATOM 2842 O O . TRP A 1 360 ? 41.128 -12.807 -4.350 1.00 95.25 360 TRP A O 1
ATOM 2852 N N . MET A 1 361 ? 41.678 -10.685 -3.891 1.00 94.88 361 MET A N 1
ATOM 2853 C CA . MET A 1 361 ? 41.549 -10.221 -5.282 1.00 94.88 361 MET A CA 1
ATOM 2854 C C . MET A 1 361 ? 42.525 -10.943 -6.219 1.00 94.88 361 MET A C 1
ATOM 2856 O O . MET A 1 361 ? 42.130 -11.384 -7.300 1.00 94.88 361 MET A O 1
ATOM 2860 N N . LYS A 1 362 ? 43.774 -11.163 -5.783 1.00 94.75 362 LYS A N 1
ATOM 2861 C CA . LYS A 1 362 ? 44.741 -11.999 -6.509 1.00 94.75 362 LYS A CA 1
ATOM 2862 C C . LYS A 1 362 ? 44.214 -13.425 -6.695 1.00 94.75 362 LYS A C 1
ATOM 2864 O O . LYS A 1 362 ? 44.274 -13.960 -7.800 1.00 94.75 362 LYS A O 1
ATOM 2869 N N . THR A 1 363 ? 43.651 -14.020 -5.644 1.00 94.62 363 THR A N 1
ATOM 2870 C CA . THR A 1 363 ? 43.067 -15.365 -5.721 1.00 94.62 363 THR A CA 1
ATOM 2871 C C . THR A 1 363 ? 41.889 -15.414 -6.696 1.00 94.62 363 THR A C 1
ATOM 2873 O O . THR A 1 363 ? 41.824 -16.319 -7.521 1.00 94.62 363 THR A O 1
ATOM 2876 N N . LEU A 1 364 ? 40.990 -14.424 -6.681 1.00 95.75 364 LEU A N 1
ATOM 2877 C CA . LEU A 1 364 ? 39.887 -14.348 -7.644 1.00 95.75 364 LEU A CA 1
ATOM 2878 C C . LEU A 1 364 ? 40.396 -14.285 -9.096 1.00 95.75 364 LEU A C 1
ATOM 2880 O O . LEU A 1 364 ? 39.817 -14.943 -9.958 1.00 95.75 364 LEU A O 1
ATOM 2884 N N . ALA A 1 365 ? 41.504 -13.580 -9.358 1.00 95.06 365 ALA A N 1
ATOM 2885 C CA . ALA A 1 365 ? 42.125 -13.511 -10.684 1.00 95.06 365 ALA A CA 1
ATOM 2886 C C . ALA A 1 365 ? 42.736 -14.858 -11.105 1.00 95.06 365 ALA A C 1
ATOM 2888 O O . ALA A 1 365 ? 42.550 -15.307 -12.236 1.00 95.06 365 ALA A O 1
ATOM 2889 N N . GLU A 1 366 ? 43.396 -15.558 -10.178 1.00 95.00 366 GLU A N 1
ATOM 2890 C CA . GLU A 1 366 ? 43.869 -16.930 -10.400 1.00 95.00 366 GLU A CA 1
ATOM 2891 C C . GLU A 1 366 ? 42.710 -17.917 -10.640 1.00 95.00 366 GLU A C 1
ATOM 2893 O O . GLU A 1 366 ? 42.904 -18.944 -11.296 1.00 95.00 366 GLU A O 1
ATOM 2898 N N . TYR A 1 367 ? 41.498 -17.613 -10.161 1.00 94.88 367 TYR A N 1
ATOM 2899 C CA . TYR A 1 367 ? 40.279 -18.396 -10.381 1.00 94.88 367 TYR A CA 1
ATOM 2900 C C . TYR A 1 367 ? 39.471 -17.996 -11.632 1.00 94.88 367 TYR A C 1
ATOM 2902 O O . TYR A 1 367 ? 38.619 -18.789 -12.031 1.00 94.88 367 TYR A O 1
ATOM 2910 N N . THR A 1 368 ? 39.758 -16.885 -12.327 1.00 94.12 368 THR A N 1
ATOM 2911 C CA . THR A 1 368 ? 39.050 -16.465 -13.564 1.00 94.12 368 THR A CA 1
ATOM 2912 C C . THR A 1 368 ? 38.824 -17.607 -14.582 1.00 94.12 368 THR A C 1
ATOM 2914 O O . THR A 1 368 ? 37.685 -17.785 -15.027 1.00 94.12 368 THR A O 1
ATOM 2917 N N . PRO A 1 369 ? 39.816 -18.465 -14.921 1.00 95.31 369 PRO A N 1
ATOM 2918 C CA . PRO A 1 369 ? 39.590 -19.582 -15.848 1.00 95.31 369 PRO A CA 1
ATOM 2919 C C . PRO A 1 369 ? 38.565 -20.610 -15.343 1.00 95.31 369 PRO A C 1
ATOM 2921 O O . PRO A 1 369 ? 37.831 -21.187 -16.139 1.00 95.31 369 PRO A O 1
ATOM 2924 N N . TRP A 1 370 ? 38.508 -20.823 -14.025 1.00 94.19 370 TRP A N 1
ATOM 2925 C CA . TRP A 1 370 ? 37.543 -21.719 -13.387 1.00 94.19 370 TRP A CA 1
ATOM 2926 C C . TRP A 1 370 ? 36.162 -21.069 -13.298 1.00 94.19 370 TRP A C 1
ATOM 2928 O O . TRP A 1 370 ? 35.166 -21.717 -13.597 1.00 94.19 370 TRP A O 1
ATOM 2938 N N . PHE A 1 371 ? 36.071 -19.774 -12.973 1.00 95.25 371 PHE A N 1
ATOM 2939 C CA . PHE A 1 371 ? 34.787 -19.073 -12.966 1.00 95.25 371 PHE A CA 1
ATOM 2940 C C . PHE A 1 371 ? 34.076 -19.170 -14.317 1.00 95.25 371 PHE A C 1
ATOM 2942 O O . PHE A 1 371 ? 32.876 -19.450 -14.316 1.00 95.25 371 PHE A O 1
ATOM 2949 N N . LYS A 1 372 ? 34.829 -19.026 -15.419 1.00 93.12 372 LYS A N 1
ATOM 2950 C CA . LYS A 1 372 ? 34.364 -19.169 -16.808 1.00 93.12 372 LYS A CA 1
ATOM 2951 C C . LYS A 1 372 ? 33.836 -20.572 -17.126 1.00 93.12 372 LYS A C 1
ATOM 2953 O O . LYS A 1 372 ? 32.783 -20.699 -17.740 1.00 93.12 372 LYS A O 1
ATOM 2958 N N . GLU A 1 373 ? 34.533 -21.620 -16.690 1.00 92.62 373 GLU A N 1
ATOM 2959 C CA . GLU A 1 373 ? 34.065 -23.012 -16.793 1.00 92.62 373 GLU A CA 1
ATOM 2960 C C . GLU A 1 373 ? 32.733 -23.196 -16.040 1.00 92.62 373 GLU A C 1
ATOM 2962 O O . GLU A 1 373 ? 31.749 -23.698 -16.588 1.00 92.62 373 GLU A O 1
ATOM 2967 N N . GLN A 1 374 ? 32.664 -22.682 -14.809 1.00 89.62 374 GLN A N 1
ATOM 2968 C CA . GLN A 1 374 ? 31.491 -22.775 -13.941 1.00 89.62 374 GLN A CA 1
ATOM 2969 C C . GLN A 1 374 ? 30.278 -21.941 -14.419 1.00 89.62 374 GLN A C 1
ATOM 2971 O O . GLN A 1 374 ? 29.203 -22.106 -13.845 1.00 89.62 374 GLN A O 1
ATOM 2976 N N . GLU A 1 375 ? 30.383 -21.065 -15.430 1.00 89.38 375 GLU A N 1
ATOM 2977 C CA . GLU A 1 375 ? 29.207 -20.371 -16.012 1.00 89.38 375 GLU A CA 1
ATOM 2978 C C . GLU A 1 375 ? 28.314 -21.323 -16.830 1.00 89.38 375 GLU A C 1
ATOM 2980 O O . GLU A 1 375 ? 27.115 -21.083 -16.985 1.00 89.38 375 GLU A O 1
ATOM 2985 N N . SER A 1 376 ? 28.881 -22.436 -17.311 1.00 89.06 376 SER A N 1
ATOM 2986 C CA . SER A 1 376 ? 28.133 -23.508 -17.982 1.00 89.06 376 SER A CA 1
ATOM 2987 C C . SER A 1 376 ? 27.440 -24.473 -17.007 1.00 89.06 376 SER A C 1
ATOM 2989 O O . SER A 1 376 ? 26.486 -25.147 -17.387 1.00 89.06 376 SER A O 1
ATOM 2991 N N . ILE A 1 377 ? 27.880 -24.508 -15.743 1.00 92.62 377 ILE A N 1
ATOM 2992 C CA . ILE A 1 377 ? 27.408 -25.444 -14.713 1.00 92.62 377 ILE A CA 1
ATOM 2993 C C . ILE A 1 377 ? 26.301 -24.772 -13.888 1.00 92.62 377 ILE A C 1
ATOM 2995 O O . ILE A 1 377 ? 26.551 -24.016 -12.939 1.00 92.62 377 ILE A O 1
ATOM 2999 N N . LYS A 1 378 ? 25.062 -25.040 -14.301 1.00 93.25 378 LYS A N 1
ATOM 3000 C CA . LYS A 1 378 ? 23.810 -24.458 -13.800 1.00 93.25 378 LYS A CA 1
ATOM 3001 C C . LYS A 1 378 ? 22.638 -25.408 -14.078 1.00 93.25 378 LYS A C 1
ATOM 3003 O O . LYS A 1 378 ? 22.818 -26.387 -14.798 1.00 93.25 378 LYS A O 1
ATOM 3008 N N . ALA A 1 379 ? 21.465 -25.129 -13.514 1.00 93.12 379 ALA A N 1
ATOM 3009 C CA . ALA A 1 379 ? 20.279 -25.945 -13.760 1.00 93.12 379 ALA A CA 1
ATOM 3010 C C . ALA A 1 379 ? 19.724 -25.742 -15.184 1.00 93.12 379 ALA A C 1
ATOM 3012 O O . ALA A 1 379 ? 19.750 -24.632 -15.720 1.00 93.12 379 ALA A O 1
ATOM 3013 N N . ASP A 1 380 ? 19.19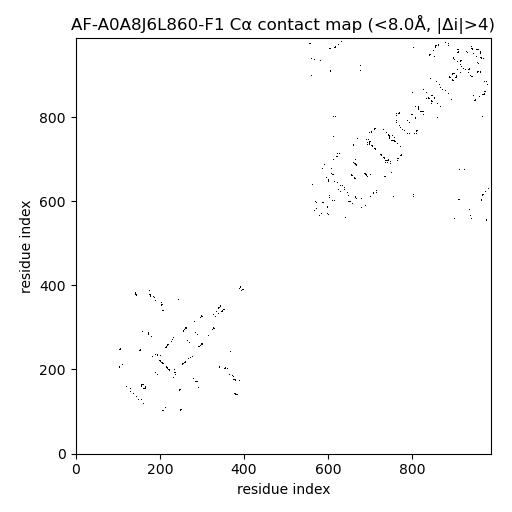5 -26.814 -15.769 1.00 92.50 380 ASP A N 1
ATOM 3014 C CA . ASP A 1 380 ? 18.414 -26.814 -17.006 1.00 92.50 380 ASP A CA 1
ATOM 3015 C C . ASP A 1 380 ? 16.934 -27.035 -16.667 1.00 92.50 380 ASP A C 1
ATOM 3017 O O . ASP A 1 380 ? 16.439 -28.164 -16.621 1.00 92.50 380 ASP A O 1
ATOM 3021 N N . GLU A 1 381 ? 16.226 -25.935 -16.406 1.00 89.12 381 GLU A N 1
ATOM 3022 C CA . GLU A 1 381 ? 14.817 -25.944 -15.993 1.00 89.12 381 GLU A CA 1
ATOM 3023 C C . GLU A 1 381 ? 13.883 -26.645 -16.994 1.00 89.12 381 GLU A C 1
ATOM 3025 O O . GLU A 1 381 ? 12.836 -27.148 -16.590 1.00 89.12 381 GLU A O 1
ATOM 3030 N N . SER A 1 382 ? 14.271 -26.765 -18.273 1.00 88.81 382 SER A N 1
ATOM 3031 C CA . SER A 1 382 ? 13.482 -27.489 -19.284 1.00 88.81 382 SER A CA 1
ATOM 3032 C C . SER A 1 382 ? 13.371 -28.994 -19.008 1.00 88.81 382 SER A C 1
ATOM 3034 O O . SER A 1 382 ? 12.467 -29.655 -19.519 1.00 88.81 382 SER A O 1
ATOM 3036 N N . LYS A 1 383 ? 14.274 -29.536 -18.181 1.00 92.00 383 LYS A N 1
ATOM 3037 C CA . LYS A 1 383 ? 14.335 -30.953 -17.807 1.00 92.00 383 LYS A CA 1
ATOM 3038 C C . LYS A 1 383 ? 13.810 -31.232 -16.398 1.00 92.00 383 LYS A C 1
ATOM 3040 O O . LYS A 1 383 ? 13.827 -32.390 -15.983 1.00 92.00 383 LYS A O 1
ATOM 3045 N N . ARG A 1 384 ? 13.380 -30.217 -15.636 1.00 92.44 384 ARG A N 1
ATOM 3046 C CA . ARG A 1 384 ? 13.027 -30.383 -14.215 1.00 92.44 384 ARG A CA 1
ATOM 3047 C C . ARG A 1 384 ? 11.817 -31.316 -14.050 1.00 92.44 384 ARG A C 1
ATOM 3049 O O . ARG A 1 384 ? 10.779 -31.067 -14.660 1.00 92.44 384 ARG A O 1
ATOM 3056 N N . PRO A 1 385 ? 11.887 -32.356 -13.195 1.00 82.50 385 PRO A N 1
ATOM 3057 C CA . PRO A 1 385 ? 10.714 -33.154 -12.853 1.00 82.50 385 PRO A CA 1
ATOM 3058 C C . PRO A 1 385 ? 9.670 -32.309 -12.102 1.00 82.50 385 PRO A C 1
ATOM 3060 O O . PRO A 1 385 ? 9.934 -31.830 -11.000 1.00 82.50 385 PRO A O 1
ATOM 3063 N N . GLY A 1 386 ? 8.474 -32.156 -12.675 1.00 78.56 386 GLY A N 1
ATOM 3064 C CA . GLY A 1 386 ? 7.383 -31.358 -12.098 1.00 78.56 386 GLY A CA 1
ATOM 3065 C C . GLY A 1 386 ? 7.249 -29.973 -12.741 1.00 78.56 386 GLY A C 1
ATOM 3066 O O . GLY A 1 386 ? 7.490 -29.821 -13.935 1.00 78.56 386 GLY A O 1
ATOM 3067 N N . LYS A 1 387 ? 6.821 -28.965 -11.967 1.00 68.56 387 LYS A N 1
ATOM 3068 C CA . LYS A 1 387 ? 6.769 -27.569 -12.437 1.00 68.56 387 LYS A CA 1
ATOM 3069 C C . LYS A 1 387 ? 8.209 -27.021 -12.524 1.00 68.56 387 LYS A C 1
ATOM 3071 O O . LYS A 1 387 ? 8.938 -27.156 -11.537 1.00 68.56 387 LYS A O 1
ATOM 3076 N N . PRO A 1 388 ? 8.625 -26.398 -13.643 1.00 71.38 388 PRO A N 1
ATOM 3077 C CA . PRO A 1 388 ? 9.862 -25.625 -13.704 1.00 71.38 388 PRO A CA 1
ATOM 3078 C C . PRO A 1 388 ? 9.882 -24.533 -12.634 1.00 71.38 388 PRO A C 1
ATOM 3080 O O . PRO A 1 388 ? 8.843 -23.956 -12.306 1.00 71.38 388 PRO A O 1
ATOM 3083 N N . THR A 1 389 ? 11.064 -24.225 -12.114 1.00 68.88 389 THR A N 1
ATOM 3084 C CA . THR A 1 389 ? 11.233 -23.165 -11.122 1.00 68.88 389 THR A CA 1
ATOM 3085 C C . THR A 1 389 ? 11.395 -21.839 -11.863 1.00 68.88 389 THR A C 1
ATOM 3087 O O . THR A 1 389 ? 12.483 -21.523 -12.345 1.00 68.88 389 THR A O 1
ATOM 3090 N N . ASN A 1 390 ? 10.307 -21.079 -12.016 1.00 61.31 390 ASN A N 1
ATOM 3091 C CA . ASN A 1 390 ? 10.343 -19.787 -12.704 1.00 61.31 390 ASN A CA 1
ATOM 3092 C C . ASN A 1 390 ? 10.903 -18.675 -11.794 1.00 61.31 390 ASN A C 1
ATOM 3094 O O . ASN A 1 390 ? 11.009 -18.799 -10.571 1.00 61.31 390 ASN A O 1
ATOM 3098 N N . TYR A 1 391 ? 11.282 -17.564 -12.422 1.00 57.03 391 TYR A N 1
ATOM 3099 C CA . TYR A 1 391 ? 11.850 -16.404 -11.734 1.00 57.03 391 TYR A CA 1
ATOM 3100 C C . TYR A 1 391 ? 10.859 -15.758 -10.750 1.00 57.03 391 TYR A C 1
ATOM 3102 O O . TYR A 1 391 ? 11.238 -15.301 -9.669 1.00 57.03 391 TYR A O 1
ATOM 3110 N N . GLU A 1 392 ? 9.580 -15.781 -11.124 1.00 53.25 392 GLU A N 1
ATOM 3111 C CA . GLU A 1 392 ? 8.456 -15.250 -10.357 1.00 53.25 392 GLU A CA 1
ATOM 3112 C C . GLU A 1 392 ? 8.250 -16.024 -9.042 1.00 53.25 392 GLU A C 1
ATOM 3114 O O . GLU A 1 392 ? 8.230 -15.394 -7.988 1.00 53.25 392 GLU A O 1
ATOM 3119 N N . ASP A 1 393 ? 8.207 -17.367 -9.050 1.00 59.69 393 ASP A N 1
ATOM 3120 C CA . ASP A 1 393 ? 8.064 -18.180 -7.826 1.00 59.69 393 ASP A CA 1
ATOM 3121 C C . ASP A 1 393 ? 9.268 -17.997 -6.874 1.00 59.69 393 ASP A C 1
ATOM 3123 O O . ASP A 1 393 ? 9.121 -18.026 -5.650 1.00 59.69 393 ASP A O 1
ATOM 3127 N N . LEU A 1 394 ? 10.478 -17.820 -7.423 1.00 59.12 394 LEU A N 1
ATOM 3128 C CA . LEU A 1 394 ? 11.726 -17.720 -6.651 1.00 59.12 394 LEU A CA 1
ATOM 3129 C C . LEU A 1 394 ? 11.887 -16.401 -5.910 1.00 59.12 394 LEU A C 1
ATOM 3131 O O . LEU A 1 394 ? 12.385 -16.373 -4.779 1.00 59.12 394 LEU A O 1
ATOM 3135 N N . PHE A 1 395 ? 11.534 -15.301 -6.570 1.00 64.06 395 PHE A N 1
ATOM 3136 C CA . PHE A 1 395 ? 11.814 -13.972 -6.051 1.00 64.06 395 PHE A CA 1
ATOM 3137 C C . PHE A 1 395 ? 10.567 -13.128 -5.833 1.00 64.06 395 PHE A C 1
ATOM 3139 O O . PHE A 1 395 ? 10.694 -12.103 -5.170 1.00 64.06 395 PHE A O 1
ATOM 3146 N N . GLY A 1 396 ? 9.385 -13.514 -6.316 1.00 49.56 396 GLY A N 1
ATOM 3147 C CA . GLY A 1 396 ? 8.195 -12.656 -6.331 1.00 49.56 396 GLY A CA 1
ATOM 3148 C C . GLY A 1 396 ? 8.505 -11.313 -6.992 1.00 49.56 396 GLY A C 1
ATOM 3149 O O . GLY A 1 396 ? 8.318 -10.273 -6.365 1.00 49.56 396 GLY A O 1
ATOM 3150 N N . LEU A 1 397 ? 9.142 -11.367 -8.165 1.00 37.69 397 LEU A N 1
ATOM 3151 C CA . LEU A 1 397 ? 9.631 -10.226 -8.936 1.00 37.69 397 LEU A CA 1
ATOM 3152 C C . LEU A 1 397 ? 9.414 -10.519 -10.421 1.00 37.69 397 LEU A C 1
ATOM 3154 O O . LEU A 1 397 ? 10.011 -11.463 -10.943 1.00 37.69 397 LEU A O 1
ATOM 3158 N N . ASP A 1 398 ? 8.638 -9.672 -11.092 1.00 33.91 398 ASP A N 1
ATOM 3159 C CA . ASP A 1 398 ? 8.581 -9.645 -12.550 1.00 33.91 398 ASP A CA 1
ATOM 3160 C C . ASP A 1 398 ? 9.966 -9.337 -13.120 1.00 33.91 398 ASP A C 1
ATOM 3162 O O . ASP A 1 398 ? 10.541 -8.275 -12.871 1.00 33.91 398 ASP A O 1
ATOM 3166 N N . VAL A 1 399 ? 10.502 -10.251 -13.930 1.00 26.56 399 VAL A N 1
ATOM 3167 C CA . VAL A 1 399 ? 11.644 -9.957 -14.801 1.00 26.56 399 VAL A CA 1
ATOM 3168 C C . VAL A 1 399 ? 11.378 -10.522 -16.184 1.00 26.56 399 VAL A C 1
ATOM 3170 O O . VAL A 1 399 ? 11.656 -11.682 -16.485 1.00 26.56 399 VAL A O 1
ATOM 3173 N N . LYS A 1 400 ? 10.903 -9.647 -17.069 1.00 29.42 400 LYS A N 1
ATOM 3174 C CA . LYS A 1 400 ? 10.994 -9.879 -18.507 1.00 29.42 400 LYS A CA 1
ATOM 3175 C C . LYS A 1 400 ? 12.399 -9.582 -19.010 1.00 29.42 400 LYS A C 1
ATOM 3177 O O . LYS A 1 400 ? 12.952 -8.524 -18.725 1.00 29.42 400 LYS A O 1
ATOM 3182 N N . GLY A 1 401 ? 12.868 -10.438 -19.914 1.00 29.27 401 GLY A N 1
ATOM 3183 C CA . GLY A 1 401 ? 13.787 -10.025 -20.972 1.00 29.27 401 GLY A CA 1
ATOM 3184 C C . GLY A 1 401 ? 15.254 -10.386 -20.769 1.00 29.27 401 GLY A C 1
ATOM 3185 O O . GLY A 1 401 ? 16.081 -9.509 -20.546 1.00 29.27 401 GLY A O 1
ATOM 3186 N N . CYS A 1 402 ? 15.601 -11.655 -21.003 1.00 23.16 402 CYS A N 1
ATOM 3187 C CA . CYS A 1 402 ? 16.914 -11.993 -21.560 1.00 23.16 402 CYS A CA 1
ATOM 3188 C C . CYS A 1 402 ? 16.890 -13.330 -22.326 1.00 23.16 402 CYS A C 1
ATOM 3190 O O . CYS A 1 402 ? 17.544 -14.297 -21.938 1.00 23.16 402 CYS A O 1
ATOM 3192 N N . GLU A 1 403 ? 16.153 -13.400 -23.441 1.00 26.58 403 GLU A N 1
ATOM 3193 C CA . GLU A 1 403 ? 16.431 -14.456 -24.421 1.00 26.58 403 GLU A CA 1
ATOM 3194 C C . GLU A 1 403 ? 17.705 -14.104 -25.191 1.00 26.58 403 GLU A C 1
ATOM 3196 O O . GLU A 1 403 ? 17.822 -13.059 -25.834 1.00 26.58 403 GLU A O 1
ATOM 3201 N N . THR A 1 404 ? 18.696 -14.986 -25.085 1.00 26.23 404 THR A N 1
ATOM 3202 C CA . THR A 1 404 ? 19.979 -14.832 -25.768 1.00 26.23 404 THR A CA 1
ATOM 3203 C C . THR A 1 404 ? 19.804 -15.157 -27.247 1.00 26.23 404 THR A C 1
ATOM 3205 O O . THR A 1 404 ? 19.382 -16.260 -27.591 1.00 26.23 404 THR A O 1
ATOM 3208 N N . ILE A 1 405 ? 20.184 -14.228 -28.128 1.00 25.30 405 ILE A N 1
ATOM 3209 C CA . ILE A 1 405 ? 20.211 -14.460 -29.577 1.00 25.30 405 ILE A CA 1
ATOM 3210 C C . ILE A 1 405 ? 21.225 -15.570 -29.882 1.00 25.30 405 ILE A C 1
ATOM 3212 O O . ILE A 1 405 ? 22.436 -15.341 -29.927 1.00 25.30 405 ILE A O 1
ATOM 3216 N N . ALA A 1 406 ? 20.728 -16.783 -30.117 1.00 24.78 406 ALA A N 1
ATOM 3217 C CA . ALA A 1 406 ? 21.526 -17.884 -30.629 1.00 24.78 406 ALA A CA 1
ATOM 3218 C C . ALA A 1 406 ? 21.818 -17.646 -32.118 1.00 24.78 406 ALA A C 1
ATOM 3220 O O . ALA A 1 406 ? 21.014 -17.965 -32.993 1.00 24.78 406 ALA A O 1
ATOM 3221 N N . ILE A 1 407 ? 22.990 -17.079 -32.407 1.00 27.00 407 ILE A N 1
ATOM 3222 C CA . ILE A 1 407 ? 23.515 -16.969 -33.771 1.00 27.00 407 ILE A CA 1
ATOM 3223 C C . ILE A 1 407 ? 23.783 -18.387 -34.294 1.00 27.00 407 ILE A C 1
ATOM 3225 O O . ILE A 1 407 ? 24.812 -18.984 -33.976 1.00 27.00 407 ILE A O 1
ATOM 3229 N N . GLN A 1 408 ? 22.885 -18.921 -35.124 1.00 25.25 408 GLN A N 1
ATOM 3230 C CA . GLN A 1 408 ? 23.211 -20.043 -36.003 1.00 25.25 408 GLN A CA 1
ATOM 3231 C C . GLN A 1 408 ? 23.643 -19.534 -37.379 1.00 25.25 408 GLN A C 1
ATOM 3233 O O . GLN A 1 408 ? 23.078 -18.599 -37.945 1.00 25.25 408 GLN A O 1
ATOM 3238 N N . SER A 1 409 ? 24.721 -20.132 -37.879 1.00 26.14 409 SER A N 1
ATOM 3239 C CA . SER A 1 409 ? 25.473 -19.659 -39.037 1.00 26.14 409 SER A CA 1
ATOM 3240 C C . SER A 1 409 ? 24.742 -19.865 -40.360 1.00 26.14 409 SER A C 1
ATOM 3242 O O . SER A 1 409 ? 24.170 -20.924 -40.615 1.00 26.14 409 SER A O 1
ATOM 3244 N N . THR A 1 410 ? 24.896 -18.901 -41.260 1.00 25.91 410 THR A N 1
ATOM 3245 C CA . THR A 1 410 ? 24.466 -18.993 -42.653 1.00 25.91 410 THR A CA 1
ATOM 3246 C C . THR A 1 410 ? 25.271 -20.033 -43.445 1.00 25.91 410 THR A C 1
ATOM 3248 O O . THR A 1 410 ? 26.499 -19.984 -43.505 1.00 25.91 410 THR A O 1
ATOM 3251 N N . ARG A 1 411 ? 24.571 -20.928 -44.155 1.00 26.53 411 ARG A N 1
ATOM 3252 C CA . ARG A 1 411 ? 25.090 -21.614 -45.351 1.00 26.53 411 ARG A CA 1
ATOM 3253 C C . ARG A 1 411 ? 24.021 -21.655 -46.448 1.00 26.53 411 ARG A C 1
ATOM 3255 O O . ARG A 1 411 ? 23.031 -22.352 -46.300 1.00 26.53 411 ARG A O 1
ATOM 3262 N N . SER A 1 412 ? 24.287 -20.862 -47.492 1.00 25.88 412 SER A N 1
ATOM 3263 C CA . SER A 1 412 ? 23.910 -20.955 -48.923 1.00 25.88 412 SER A CA 1
ATOM 3264 C C . SER A 1 412 ? 22.565 -21.581 -49.375 1.00 25.88 412 SER A C 1
ATOM 3266 O O . SER A 1 412 ? 22.220 -22.677 -48.945 1.00 25.88 412 SER A O 1
A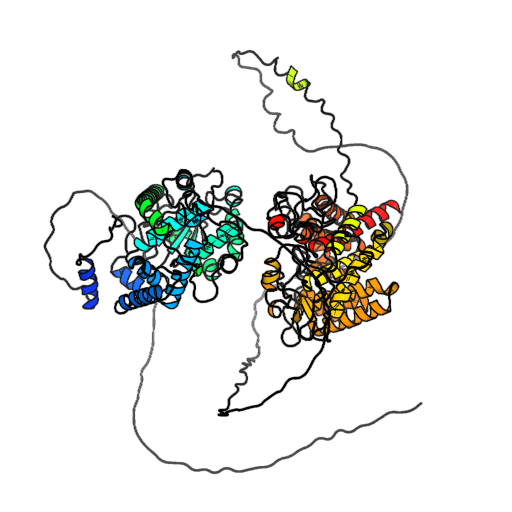TOM 3268 N N . PRO A 1 413 ? 21.865 -20.962 -50.352 1.00 36.72 413 PRO A N 1
ATOM 3269 C CA . PRO A 1 413 ? 20.559 -21.410 -50.847 1.00 36.72 413 PRO A CA 1
ATOM 3270 C C . PRO A 1 413 ? 20.644 -22.402 -52.020 1.00 36.72 413 PRO A C 1
ATOM 3272 O O . PRO A 1 413 ? 21.616 -22.370 -52.774 1.00 36.72 413 PRO A O 1
ATOM 3275 N N . GLN A 1 414 ? 19.560 -23.151 -52.263 1.00 26.20 414 GLN A N 1
ATOM 3276 C CA . GLN A 1 414 ? 19.138 -23.533 -53.620 1.00 26.20 414 GLN A CA 1
ATOM 3277 C C . GLN A 1 414 ? 17.632 -23.877 -53.704 1.00 26.20 414 GLN A C 1
ATOM 3279 O O . GLN A 1 414 ? 17.057 -24.449 -52.784 1.00 26.20 414 GLN A O 1
ATOM 3284 N N . ASP A 1 415 ? 17.048 -23.486 -54.839 1.00 25.11 415 ASP A N 1
ATOM 3285 C CA . ASP A 1 415 ? 15.861 -24.018 -55.530 1.00 25.11 415 ASP A CA 1
ATOM 3286 C C . ASP A 1 415 ? 14.424 -23.834 -54.975 1.00 25.11 415 ASP A C 1
ATOM 3288 O O . ASP A 1 415 ? 13.830 -24.644 -54.267 1.00 25.11 415 ASP A O 1
ATOM 3292 N N . VAL A 1 416 ? 13.817 -22.762 -55.495 1.00 24.91 416 VAL A N 1
ATOM 3293 C CA . VAL A 1 416 ? 12.389 -22.557 -55.833 1.00 24.91 416 VAL A CA 1
ATOM 3294 C C . VAL A 1 416 ? 12.093 -23.481 -57.058 1.00 24.91 416 VAL A C 1
ATOM 3296 O O . VAL A 1 416 ? 13.001 -23.573 -57.887 1.00 24.91 416 VAL A O 1
ATOM 3299 N N . PRO A 1 417 ? 10.902 -24.120 -57.282 1.00 37.25 417 PRO A N 1
ATOM 3300 C CA . PRO A 1 417 ? 9.666 -23.345 -57.437 1.00 37.25 417 PRO A CA 1
ATOM 3301 C C . PRO A 1 417 ? 8.259 -23.973 -57.220 1.00 37.25 417 PRO A C 1
ATOM 3303 O O . PRO A 1 417 ? 7.912 -25.046 -57.699 1.00 37.25 417 PRO A O 1
ATOM 3306 N N . SER A 1 418 ? 7.360 -23.087 -56.768 1.00 24.12 418 SER A N 1
ATOM 3307 C CA . SER A 1 418 ? 5.996 -22.851 -57.301 1.00 24.12 418 SER A CA 1
ATOM 3308 C C . SER A 1 418 ? 4.858 -23.883 -57.156 1.00 24.12 418 SER A C 1
ATOM 3310 O O . SER A 1 418 ? 4.924 -24.990 -57.678 1.00 24.12 418 SER A O 1
ATOM 3312 N N . ARG A 1 419 ? 3.724 -23.378 -56.631 1.00 25.77 419 ARG A N 1
ATOM 3313 C CA . ARG A 1 419 ? 2.325 -23.391 -57.158 1.00 25.77 419 ARG A CA 1
ATOM 3314 C C . ARG A 1 419 ? 1.352 -23.449 -55.965 1.00 25.77 419 ARG A C 1
ATOM 3316 O O . ARG A 1 419 ? 1.395 -24.403 -55.209 1.00 25.77 419 ARG A O 1
ATOM 3323 N N . SER A 1 420 ? 0.616 -22.395 -55.599 1.00 24.34 420 SER A N 1
ATOM 3324 C CA . SER A 1 420 ? -0.422 -21.604 -56.302 1.00 24.34 420 SER A CA 1
ATOM 3325 C C . SER A 1 420 ? -1.831 -22.205 -56.211 1.00 24.34 420 SER A C 1
ATOM 3327 O O . SER A 1 420 ? -2.009 -23.345 -56.628 1.00 24.34 420 SER A O 1
ATOM 3329 N N . LYS A 1 421 ? -2.804 -21.333 -55.884 1.00 26.84 421 LYS A N 1
ATOM 3330 C CA . LYS A 1 421 ? -4.277 -21.506 -55.906 1.00 26.84 421 LYS A CA 1
ATOM 3331 C C . LYS A 1 421 ? -4.852 -22.286 -54.708 1.00 26.84 421 LYS A C 1
ATOM 3333 O O . LYS A 1 421 ? -4.365 -23.371 -54.435 1.00 26.84 421 LYS A O 1
ATOM 3338 N N . SER A 1 422 ? -5.754 -21.773 -53.856 1.00 25.64 422 SER A N 1
ATOM 3339 C CA . SER A 1 422 ? -6.902 -20.820 -53.917 1.00 25.64 422 SER A CA 1
ATOM 3340 C C . SER A 1 422 ? -8.256 -21.536 -53.904 1.00 25.64 422 SER A C 1
ATOM 3342 O O . SER A 1 422 ? -8.329 -22.669 -54.357 1.00 25.64 422 SER A O 1
ATOM 3344 N N . GLU A 1 423 ? -9.298 -20.818 -53.451 1.00 26.28 423 GLU A N 1
ATOM 3345 C CA . GLU A 1 423 ? -10.710 -21.242 -53.305 1.00 26.28 423 GLU A CA 1
ATOM 3346 C C . GLU A 1 423 ? -10.930 -22.096 -52.034 1.00 26.28 423 GLU A C 1
ATOM 3348 O O . GLU A 1 423 ? -10.389 -23.184 -51.900 1.00 26.28 423 GLU A O 1
ATOM 3353 N N . THR A 1 424 ? -11.583 -21.635 -50.958 1.00 25.38 424 THR A N 1
ATOM 3354 C CA . THR A 1 424 ? -12.727 -20.710 -50.778 1.00 25.38 424 THR A CA 1
ATOM 3355 C C . THR A 1 424 ? -14.039 -21.258 -51.351 1.00 25.38 424 THR A C 1
ATOM 3357 O O . THR A 1 424 ? -14.244 -21.134 -52.549 1.00 25.38 424 THR A O 1
ATOM 3360 N N . LEU A 1 425 ? -14.958 -21.757 -50.503 1.00 25.91 425 LEU A N 1
ATOM 3361 C CA . LEU A 1 425 ? -16.259 -21.109 -50.207 1.00 25.91 425 LEU A CA 1
ATOM 3362 C C . LEU A 1 425 ? -17.127 -21.921 -49.202 1.00 25.91 425 LEU A C 1
ATOM 3364 O O . LEU A 1 425 ? -17.510 -23.046 -49.479 1.00 25.91 425 LEU A O 1
ATOM 3368 N N . CYS A 1 426 ? -17.523 -21.264 -48.104 1.00 23.58 426 CYS A N 1
ATOM 3369 C CA . CYS A 1 426 ? -18.883 -21.199 -47.526 1.00 23.58 426 CYS A CA 1
ATOM 3370 C C . CYS A 1 426 ? -19.775 -22.419 -47.160 1.00 23.58 426 CYS A C 1
ATOM 3372 O O . CYS A 1 426 ? -19.990 -23.332 -47.944 1.00 23.58 426 CYS A O 1
ATOM 3374 N N . ARG A 1 427 ? -20.576 -22.140 -46.102 1.00 26.00 427 ARG A N 1
ATOM 3375 C CA . ARG A 1 427 ? -21.989 -22.540 -45.845 1.00 26.00 427 ARG A CA 1
ATOM 3376 C C . ARG A 1 427 ? -22.263 -23.968 -45.316 1.00 26.00 427 ARG A C 1
ATOM 3378 O O . ARG A 1 427 ? -21.610 -24.908 -45.730 1.00 26.00 427 ARG A O 1
ATOM 3385 N N . GLN A 1 428 ? -23.277 -24.213 -44.466 1.00 25.39 428 GLN A N 1
ATOM 3386 C CA . GLN A 1 428 ? -24.037 -23.365 -43.512 1.00 25.39 428 GLN A CA 1
ATOM 3387 C C . GLN A 1 428 ? -24.983 -24.254 -42.657 1.00 25.39 428 GLN A C 1
ATOM 3389 O O . GLN A 1 428 ? -25.461 -25.259 -43.164 1.00 25.39 428 GLN A O 1
ATOM 3394 N N . VAL A 1 429 ? -25.358 -23.787 -41.455 1.00 24.73 429 VAL A N 1
ATOM 3395 C CA . VAL A 1 429 ? -26.518 -24.216 -40.619 1.00 24.73 429 VAL A CA 1
ATOM 3396 C C . VAL A 1 429 ? -26.468 -25.603 -39.923 1.00 24.73 429 VAL A C 1
ATOM 3398 O O . VAL A 1 429 ? -26.126 -26.628 -40.498 1.00 24.73 429 VAL A O 1
ATOM 3401 N N . SER A 1 430 ? -26.851 -25.580 -38.639 1.00 24.19 430 SER A N 1
ATOM 3402 C CA . SER A 1 430 ? -27.072 -26.678 -37.671 1.00 24.19 430 SER A CA 1
ATOM 3403 C C . SER A 1 430 ? -28.468 -27.344 -37.854 1.00 24.19 430 SER A C 1
ATOM 3405 O O . SER A 1 430 ? -29.075 -27.151 -38.905 1.00 24.19 430 SER A O 1
ATOM 3407 N N . PRO A 1 431 ? -29.120 -27.969 -36.841 1.00 47.47 431 PRO A N 1
ATOM 3408 C CA . PRO A 1 431 ? -28.664 -28.779 -35.692 1.00 47.47 431 PRO A CA 1
ATOM 3409 C C . PRO A 1 431 ? -29.382 -30.161 -35.619 1.00 47.47 431 PRO A C 1
ATOM 3411 O O . PRO A 1 431 ? -30.344 -30.377 -36.348 1.00 47.47 431 PRO A O 1
ATOM 3414 N N . GLN A 1 432 ? -29.019 -31.046 -34.670 1.00 24.25 432 GLN A N 1
ATOM 3415 C CA . GLN A 1 432 ? -29.958 -31.700 -33.715 1.00 24.25 432 GLN A CA 1
ATOM 3416 C C . GLN A 1 432 ? -29.273 -32.709 -32.762 1.00 24.25 432 GLN A C 1
ATOM 3418 O O . GLN A 1 432 ? -28.141 -33.132 -32.979 1.00 24.25 432 GLN A O 1
ATOM 3423 N N . CYS A 1 433 ? -29.958 -33.021 -31.656 1.00 23.70 433 CYS A N 1
ATOM 3424 C CA . CYS A 1 433 ? -29.517 -33.871 -30.538 1.00 23.70 433 CYS A CA 1
ATOM 3425 C C . CYS A 1 433 ? -29.610 -35.385 -30.831 1.00 23.70 433 CYS A C 1
ATOM 3427 O O . CYS A 1 433 ? -30.275 -35.761 -31.788 1.00 23.70 433 CYS A O 1
ATOM 3429 N N . VAL A 1 434 ? -29.081 -36.237 -29.926 1.00 24.98 434 VAL A N 1
ATOM 3430 C CA . VAL A 1 434 ? -29.852 -37.279 -29.180 1.00 24.98 434 VAL A CA 1
ATOM 3431 C C . VAL A 1 434 ? -28.957 -38.153 -28.254 1.00 24.98 434 VAL A C 1
ATOM 3433 O O . VAL A 1 434 ? -28.056 -38.839 -28.712 1.00 24.98 434 VAL A O 1
ATOM 3436 N N . THR A 1 435 ? -29.270 -38.104 -26.947 1.00 24.30 435 THR A N 1
ATOM 3437 C CA . THR A 1 435 ? -29.128 -39.100 -25.838 1.00 24.30 435 THR A CA 1
ATOM 3438 C C . THR A 1 435 ? -27.830 -39.874 -25.505 1.00 24.30 435 THR A C 1
ATOM 3440 O O . THR A 1 435 ? -27.079 -40.328 -26.356 1.00 24.30 435 THR A O 1
ATOM 3443 N N . ALA A 1 436 ? -27.669 -40.124 -24.193 1.00 25.20 436 ALA A N 1
ATOM 3444 C CA . ALA A 1 436 ? -26.658 -40.974 -23.541 1.00 25.20 436 ALA A CA 1
ATOM 3445 C C . ALA A 1 436 ? -26.917 -42.499 -23.679 1.00 25.20 436 ALA A C 1
ATOM 3447 O O . ALA A 1 436 ? -27.928 -42.903 -24.256 1.00 25.20 436 ALA A O 1
ATOM 3448 N N . PRO A 1 437 ? -26.068 -43.355 -23.068 1.00 30.97 437 PRO A N 1
ATOM 3449 C CA . PRO A 1 437 ? -26.546 -43.981 -21.823 1.00 30.97 437 PRO A CA 1
ATOM 3450 C C . PRO A 1 437 ? -25.513 -44.112 -20.680 1.00 30.97 437 PRO A C 1
ATOM 3452 O O . PRO A 1 437 ? -24.304 -44.006 -20.856 1.00 30.97 437 PRO A O 1
ATOM 3455 N N . VAL A 1 438 ? -26.045 -44.383 -19.484 1.00 26.47 438 VAL A N 1
ATOM 3456 C CA . VAL A 1 438 ? -25.344 -44.627 -18.208 1.00 26.47 438 VAL A CA 1
ATOM 3457 C C . VAL A 1 438 ? -25.128 -46.128 -17.986 1.00 26.47 438 VAL A C 1
ATOM 3459 O O . VAL A 1 438 ? -26.035 -46.906 -18.280 1.00 26.47 438 VAL A O 1
ATOM 3462 N N . LEU A 1 439 ? -24.028 -46.537 -17.332 1.00 23.95 439 LEU A N 1
ATOM 3463 C CA . LEU A 1 439 ? -23.994 -47.819 -16.610 1.00 23.95 439 LEU A CA 1
ATOM 3464 C C . LEU A 1 439 ? -23.098 -47.814 -15.350 1.00 23.95 439 LEU A C 1
ATOM 3466 O O . LEU A 1 439 ? -21.949 -47.387 -15.357 1.00 23.95 439 LEU A O 1
ATOM 3470 N N . LYS A 1 440 ? -23.708 -48.299 -14.262 1.00 23.25 440 LYS A N 1
ATOM 3471 C CA . LYS A 1 440 ? -23.172 -48.686 -12.936 1.00 23.25 440 LYS A CA 1
ATOM 3472 C C . LYS A 1 440 ? -22.265 -49.936 -13.062 1.00 23.25 440 LYS A C 1
ATOM 3474 O O . LYS A 1 440 ? -22.314 -50.576 -14.103 1.00 23.25 440 LYS A O 1
ATOM 3479 N N . CYS A 1 441 ? -21.514 -50.463 -12.086 1.00 22.94 441 CYS A N 1
ATOM 3480 C CA . CYS A 1 441 ? -21.130 -50.171 -10.686 1.00 22.94 441 CYS A CA 1
ATOM 3481 C C . CYS A 1 441 ? -19.998 -51.175 -10.339 1.00 22.94 441 CYS A C 1
ATOM 3483 O O . CYS A 1 441 ? -20.019 -52.260 -10.911 1.00 22.94 441 CYS A O 1
ATOM 3485 N N . GLN A 1 442 ? -19.153 -50.929 -9.323 1.00 23.45 442 GLN A N 1
ATOM 3486 C CA . GLN A 1 442 ? -18.971 -51.851 -8.173 1.00 23.45 442 GLN A CA 1
ATOM 3487 C C . GLN A 1 442 ? -17.972 -51.332 -7.120 1.00 23.45 442 GLN A C 1
ATOM 3489 O O . GLN A 1 442 ? -17.169 -50.442 -7.377 1.00 23.45 442 GLN A O 1
ATOM 3494 N N . ILE A 1 443 ? -18.104 -51.879 -5.910 1.00 25.94 443 ILE A N 1
ATOM 3495 C CA . ILE A 1 443 ? -17.446 -51.507 -4.646 1.00 25.94 443 ILE A CA 1
ATOM 3496 C C . ILE A 1 443 ? -16.634 -52.724 -4.162 1.00 25.94 443 ILE A C 1
ATOM 3498 O O . ILE A 1 443 ? -17.039 -53.854 -4.442 1.00 25.94 443 ILE A O 1
ATOM 3502 N N . PRO A 1 444 ? -15.562 -52.532 -3.373 1.00 26.88 444 PRO A N 1
ATOM 3503 C CA . PRO A 1 444 ? -15.474 -53.300 -2.123 1.00 26.88 444 PRO A CA 1
ATOM 3504 C C . PRO A 1 444 ? -15.303 -52.411 -0.880 1.00 26.88 444 PRO A C 1
ATOM 3506 O O . PRO A 1 444 ? -14.500 -51.482 -0.855 1.00 26.88 444 PRO A O 1
ATOM 3509 N N . ALA A 1 445 ? -16.050 -52.746 0.171 1.00 24.38 445 ALA A N 1
ATOM 3510 C CA . ALA A 1 445 ? -15.802 -52.328 1.554 1.00 24.38 445 ALA A CA 1
ATOM 3511 C C . ALA A 1 445 ? -14.997 -53.455 2.259 1.00 24.38 445 ALA A C 1
ATOM 3513 O O . ALA A 1 445 ? -14.789 -54.504 1.656 1.00 24.38 445 ALA A O 1
ATOM 3514 N N . ALA A 1 446 ? -14.515 -53.383 3.501 1.00 25.59 446 ALA A N 1
ATOM 3515 C CA . ALA A 1 446 ? -14.551 -52.383 4.571 1.00 25.59 446 ALA A CA 1
ATOM 3516 C C . ALA A 1 446 ? -13.354 -52.656 5.515 1.00 25.59 446 ALA A C 1
ATOM 3518 O O . ALA A 1 446 ? -12.806 -53.753 5.466 1.00 25.59 446 ALA A O 1
ATOM 3519 N N . HIS A 1 447 ? -13.037 -51.755 6.455 1.00 26.36 447 HIS A N 1
ATOM 3520 C CA . HIS A 1 447 ? -12.867 -52.150 7.868 1.00 26.36 447 HIS A CA 1
ATOM 3521 C C . HIS A 1 447 ? -12.842 -50.937 8.814 1.00 26.36 447 HIS A C 1
ATOM 3523 O O . HIS A 1 447 ? -12.128 -49.965 8.591 1.00 26.36 447 HIS A O 1
ATOM 3529 N N . HIS A 1 448 ? -13.629 -51.017 9.891 1.00 26.52 448 HIS A N 1
ATOM 3530 C CA . HIS A 1 448 ? -13.658 -50.043 10.986 1.00 26.52 448 HIS A CA 1
ATOM 3531 C C . HIS A 1 448 ? -12.555 -50.302 12.022 1.00 26.52 448 HIS A C 1
ATOM 3533 O O . HIS A 1 448 ? -12.312 -51.451 12.388 1.00 26.52 448 HIS A O 1
ATOM 3539 N N . ALA A 1 449 ? -12.038 -49.225 12.620 1.00 25.64 449 ALA A N 1
ATOM 3540 C CA . ALA A 1 449 ? -11.538 -49.205 13.996 1.00 25.64 449 ALA A CA 1
ATOM 3541 C C . ALA A 1 449 ? -11.900 -47.855 14.651 1.00 25.64 449 ALA A C 1
ATOM 3543 O O . ALA A 1 449 ? -11.950 -46.827 13.978 1.00 25.64 449 ALA A O 1
ATOM 3544 N N . ASN A 1 450 ? -12.208 -47.869 15.949 1.00 24.89 450 ASN A N 1
ATOM 3545 C CA . ASN A 1 450 ? -12.843 -46.770 16.688 1.00 24.89 450 ASN A CA 1
ATOM 3546 C C . ASN A 1 450 ? -11.890 -46.144 17.727 1.00 24.89 450 ASN A C 1
ATOM 3548 O O . ASN A 1 450 ? -11.302 -46.915 18.473 1.00 24.89 450 ASN A O 1
ATOM 3552 N N . ILE A 1 451 ? -11.926 -44.798 17.867 1.00 25.28 451 ILE A N 1
ATOM 3553 C CA . ILE A 1 451 ? -11.982 -44.026 19.151 1.00 25.28 451 ILE A CA 1
ATOM 3554 C C . ILE A 1 451 ? -10.720 -44.121 20.078 1.00 25.28 451 ILE A C 1
ATOM 3556 O O . ILE A 1 451 ? -10.190 -45.212 20.242 1.00 25.28 451 ILE A O 1
ATOM 3560 N N . PRO A 1 452 ? -10.217 -43.036 20.740 1.00 29.72 452 PRO A N 1
ATOM 3561 C CA . PRO A 1 452 ? -11.012 -41.978 21.380 1.00 29.72 452 PRO A CA 1
ATOM 3562 C C . PRO A 1 452 ? -10.602 -40.502 21.213 1.00 29.72 452 PRO A C 1
ATOM 3564 O O . PRO A 1 452 ? -9.449 -40.114 21.058 1.00 29.72 452 PRO A O 1
ATOM 3567 N N . THR A 1 453 ? -11.619 -39.670 21.436 1.00 25.19 453 THR A N 1
ATOM 3568 C CA . THR A 1 453 ? -11.565 -38.246 21.789 1.00 25.19 453 THR A CA 1
ATOM 3569 C C . THR A 1 453 ? -10.870 -37.973 23.131 1.00 25.19 453 THR A C 1
ATOM 3571 O O . THR A 1 453 ? -11.184 -38.633 24.124 1.00 25.19 453 THR A O 1
ATOM 3574 N N . LEU A 1 454 ? -10.072 -36.903 23.215 1.00 24.55 454 LEU A N 1
ATOM 3575 C CA . LEU A 1 454 ? -9.621 -36.302 24.479 1.00 24.55 454 LEU A CA 1
ATOM 3576 C C . LEU A 1 454 ? -10.349 -34.973 24.746 1.00 24.55 454 LEU A C 1
ATOM 3578 O O . LEU A 1 454 ? -10.477 -34.133 23.858 1.00 24.55 454 LEU A O 1
ATOM 3582 N N . LYS A 1 455 ? -10.826 -34.786 25.984 1.00 25.17 455 LYS A N 1
ATOM 3583 C CA . LYS A 1 455 ? -11.441 -33.541 26.490 1.00 25.17 455 LYS A CA 1
ATOM 3584 C C . LYS A 1 455 ? -10.419 -32.707 27.295 1.00 25.17 455 LYS A C 1
ATOM 3586 O O . LYS A 1 455 ? -9.393 -33.248 27.704 1.00 25.17 455 LYS A O 1
ATOM 3591 N N . PRO A 1 456 ? -10.656 -31.395 27.496 1.00 27.53 456 PRO A N 1
ATOM 3592 C CA . PRO A 1 456 ? -9.595 -30.441 27.822 1.00 27.53 456 PRO A CA 1
ATOM 3593 C C . PRO A 1 456 ? -9.189 -30.418 29.301 1.00 27.53 456 PRO A C 1
ATOM 3595 O O . PRO A 1 456 ? -10.015 -30.593 30.197 1.00 27.53 456 PRO A O 1
ATOM 3598 N N . TYR A 1 457 ? -7.918 -30.090 29.548 1.00 23.08 457 TYR A N 1
ATOM 3599 C CA . TYR A 1 457 ? -7.385 -29.792 30.878 1.00 23.08 457 TYR A CA 1
ATOM 3600 C C . TYR A 1 457 ? -7.509 -28.300 31.214 1.00 23.08 457 TYR A C 1
ATOM 3602 O O . TYR A 1 457 ? -7.083 -27.440 30.448 1.00 23.08 457 TYR A O 1
ATOM 3610 N N . SER A 1 458 ? -8.013 -28.000 32.412 1.00 23.00 458 SER A N 1
ATOM 3611 C CA . SER A 1 458 ? -7.999 -26.660 33.011 1.00 23.00 458 SER A CA 1
ATOM 3612 C C . SER A 1 458 ? -7.227 -26.672 34.335 1.00 23.00 458 SER A C 1
ATOM 3614 O O . SER A 1 458 ? -7.529 -27.529 35.170 1.00 23.00 458 SER A O 1
ATOM 3616 N N . PRO A 1 459 ? -6.350 -25.696 34.623 1.00 27.86 459 PRO A N 1
ATOM 3617 C CA . PRO A 1 459 ? -5.878 -25.440 35.977 1.00 27.86 459 PRO A CA 1
ATOM 3618 C C . PRO A 1 459 ? -6.670 -24.288 36.615 1.00 27.86 459 PRO A C 1
ATOM 3620 O O . PRO A 1 459 ? -6.535 -23.127 36.234 1.00 27.86 459 PRO A O 1
ATOM 3623 N N . ARG A 1 460 ? -7.468 -24.593 37.646 1.00 22.38 460 ARG A N 1
ATOM 3624 C CA . ARG A 1 460 ? -7.921 -23.580 38.614 1.00 22.38 460 ARG A CA 1
ATOM 3625 C C . ARG A 1 460 ? -6.811 -23.364 39.644 1.00 22.38 460 ARG A C 1
ATOM 3627 O O . ARG A 1 460 ? -6.455 -24.313 40.332 1.00 22.38 460 ARG A O 1
ATOM 3634 N N . TYR A 1 461 ? -6.377 -22.123 39.853 1.00 23.97 461 TYR A N 1
ATOM 3635 C CA . TYR A 1 461 ? -5.694 -21.722 41.088 1.00 23.97 461 TYR A CA 1
ATOM 3636 C C . TYR A 1 461 ? -6.522 -20.671 41.832 1.00 23.97 461 TYR A C 1
ATOM 3638 O O . TYR A 1 461 ? -6.946 -19.672 41.256 1.00 23.97 461 TYR A O 1
ATOM 3646 N N . ARG A 1 462 ? -6.786 -20.922 43.121 1.00 20.38 462 ARG A N 1
ATOM 3647 C CA . ARG A 1 462 ? -7.579 -20.047 43.999 1.00 20.38 462 ARG A CA 1
ATOM 3648 C C . ARG A 1 462 ? -7.091 -20.148 45.448 1.00 20.38 462 ARG A C 1
ATOM 3650 O O . ARG A 1 462 ? -7.559 -21.000 46.193 1.00 20.38 462 ARG A O 1
ATOM 3657 N N . VAL A 1 463 ? -6.196 -19.248 45.852 1.00 24.69 463 VAL A N 1
ATOM 3658 C CA . VAL A 1 463 ? -5.817 -18.967 47.254 1.00 24.69 463 VAL A CA 1
ATOM 3659 C C . VAL A 1 463 ? -5.600 -17.446 47.314 1.00 24.69 463 VAL A C 1
ATOM 3661 O O . VAL A 1 463 ? -4.727 -16.931 46.633 1.00 24.69 463 VAL A O 1
ATOM 3664 N N . SER A 1 464 ? -6.564 -16.662 47.807 1.00 23.22 464 SER A N 1
ATOM 3665 C CA . SER A 1 464 ? -6.796 -16.317 49.224 1.00 23.22 464 SER A CA 1
ATOM 3666 C C . SER A 1 464 ? -5.744 -15.355 49.798 1.00 23.22 464 SER A C 1
ATOM 3668 O O . SER A 1 464 ? -4.568 -15.684 49.896 1.00 23.22 464 SER A O 1
ATOM 3670 N N . ALA A 1 465 ? -6.201 -14.175 50.224 1.00 25.94 465 ALA A N 1
ATOM 3671 C CA . ALA A 1 465 ? -5.376 -13.068 50.710 1.00 25.94 465 ALA A CA 1
ATOM 3672 C C . ALA A 1 465 ? -5.187 -13.048 52.242 1.00 25.94 465 ALA A C 1
ATOM 3674 O O . ALA A 1 465 ? -6.073 -13.475 52.980 1.00 25.94 465 ALA A O 1
ATOM 3675 N N . LYS A 1 466 ? -4.075 -12.444 52.695 1.00 24.27 466 LYS A N 1
ATOM 3676 C CA . LYS A 1 466 ? -3.839 -11.722 53.975 1.00 24.27 466 LYS A CA 1
ATOM 3677 C C . LYS A 1 466 ? -2.457 -11.041 53.839 1.00 24.27 466 LYS A C 1
ATOM 3679 O O . LYS A 1 466 ? -1.511 -11.734 53.497 1.00 24.27 466 LYS A O 1
ATOM 3684 N N . ARG A 1 467 ? -2.328 -9.709 53.742 1.00 27.88 467 ARG A N 1
ATOM 3685 C CA . ARG A 1 467 ? -2.410 -8.610 54.743 1.00 27.88 467 ARG A CA 1
ATOM 3686 C C . ARG A 1 467 ? -1.224 -8.512 55.721 1.00 27.88 467 ARG A C 1
ATOM 3688 O O . ARG A 1 467 ? -0.818 -9.521 56.278 1.00 27.88 467 ARG A O 1
ATOM 3695 N N . ASP A 1 468 ? -0.842 -7.249 55.972 1.00 27.80 468 ASP A N 1
ATOM 3696 C CA . ASP A 1 468 ? 0.021 -6.706 57.046 1.00 27.80 468 ASP A CA 1
ATOM 3697 C C . ASP A 1 468 ? 1.561 -6.862 56.864 1.00 27.80 468 ASP A C 1
ATOM 3699 O O . ASP A 1 468 ? 2.012 -7.880 56.361 1.00 27.80 468 ASP A O 1
ATOM 3703 N N . LEU A 1 469 ? 2.449 -5.885 57.179 1.00 26.22 469 LEU A N 1
ATOM 3704 C CA . LEU A 1 469 ? 2.345 -4.682 58.045 1.00 26.22 469 LEU A CA 1
ATOM 3705 C C . LEU A 1 469 ? 3.384 -3.542 57.726 1.00 26.22 469 LEU A C 1
ATOM 3707 O O . LEU A 1 469 ? 4.558 -3.811 57.521 1.00 26.22 469 LEU A O 1
ATOM 3711 N N . ARG A 1 470 ? 2.943 -2.266 57.819 1.00 27.41 470 ARG A N 1
ATOM 3712 C CA . ARG A 1 470 ? 3.629 -0.988 58.237 1.00 27.41 470 ARG A CA 1
ATOM 3713 C C . ARG A 1 470 ? 5.110 -0.626 57.907 1.00 27.41 470 ARG A C 1
ATOM 3715 O O . ARG A 1 470 ? 6.019 -1.190 58.501 1.00 27.41 470 ARG A O 1
ATOM 3722 N N . ALA A 1 471 ? 5.285 0.612 57.397 1.00 26.59 471 ALA A N 1
ATOM 3723 C CA . ALA A 1 471 ? 5.885 1.798 58.085 1.00 26.59 471 ALA A CA 1
ATOM 3724 C C . ALA A 1 471 ? 5.558 3.106 57.290 1.00 26.59 471 ALA A C 1
ATOM 3726 O O . ALA A 1 471 ? 5.657 3.088 56.074 1.00 26.59 471 ALA A O 1
ATOM 3727 N N . LYS A 1 472 ? 4.928 4.179 57.831 1.00 27.75 472 LYS A N 1
ATOM 3728 C CA . LYS A 1 472 ? 5.459 5.309 58.664 1.00 27.75 472 LYS A CA 1
ATOM 3729 C C . LYS A 1 472 ? 6.561 6.125 57.938 1.00 27.75 472 LYS A C 1
ATOM 3731 O O . LYS A 1 472 ? 7.550 5.514 57.581 1.00 27.75 472 LYS A O 1
ATOM 3736 N N . ARG A 1 473 ? 6.545 7.463 57.743 1.00 28.58 473 ARG A N 1
ATOM 3737 C CA . ARG A 1 473 ? 5.770 8.674 58.186 1.00 28.58 473 ARG A CA 1
ATOM 3738 C C . ARG A 1 473 ? 5.730 9.686 56.994 1.00 28.58 473 A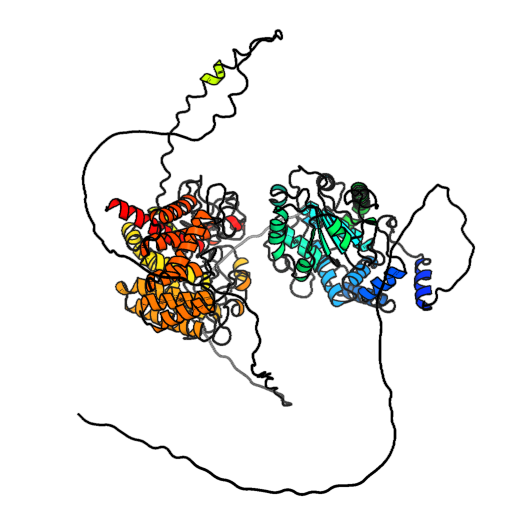RG A C 1
ATOM 3740 O O . ARG A 1 473 ? 6.414 9.436 56.018 1.00 28.58 473 ARG A O 1
ATOM 3747 N N . GLY A 1 474 ? 5.022 10.826 56.974 1.00 25.97 474 GLY A N 1
ATOM 3748 C CA . GLY A 1 474 ? 4.222 11.539 57.983 1.00 25.97 474 GLY A CA 1
ATOM 3749 C C . GLY A 1 474 ? 3.357 12.662 57.361 1.00 25.97 474 GLY A C 1
ATOM 3750 O O . GLY A 1 474 ? 3.432 12.916 56.166 1.00 25.97 474 GLY A O 1
ATOM 3751 N N . ARG A 1 475 ? 2.494 13.297 58.168 1.00 28.52 475 ARG A N 1
ATOM 3752 C CA . ARG A 1 475 ? 1.515 14.328 57.751 1.00 28.52 475 ARG A CA 1
ATOM 3753 C C . ARG A 1 475 ? 2.018 15.745 58.046 1.00 28.52 475 ARG A C 1
ATOM 3755 O O . ARG A 1 475 ? 2.604 15.931 59.107 1.00 28.52 475 ARG A O 1
ATOM 3762 N N . GLN A 1 476 ? 1.507 16.737 57.313 1.00 25.86 476 GLN A N 1
ATOM 3763 C CA . GLN A 1 476 ? 0.856 17.887 57.962 1.00 25.86 476 GLN A CA 1
ATOM 3764 C C . GLN A 1 476 ? -0.265 18.487 57.092 1.00 25.86 476 GLN A C 1
ATOM 3766 O O . GLN A 1 476 ? -0.201 18.457 55.868 1.00 25.86 476 GLN A O 1
ATOM 3771 N N . ARG A 1 477 ? -1.328 18.964 57.752 1.00 26.33 477 ARG A N 1
ATOM 3772 C CA . ARG A 1 477 ? -2.474 19.704 57.190 1.00 26.33 477 ARG A CA 1
ATOM 3773 C C . ARG A 1 477 ? -2.468 21.103 57.806 1.00 26.33 477 ARG A C 1
ATOM 3775 O O . ARG A 1 477 ? -2.297 21.168 59.020 1.00 26.33 477 ARG A O 1
ATOM 3782 N N . VAL A 1 478 ? -2.858 22.125 57.047 1.00 27.00 478 VAL A N 1
ATOM 3783 C CA . VAL A 1 478 ? -3.746 23.221 57.498 1.00 27.00 478 VAL A CA 1
ATOM 3784 C C . VAL A 1 478 ? -4.637 23.596 56.299 1.00 27.00 478 VAL A C 1
ATOM 3786 O O . VAL A 1 478 ? -4.258 23.328 55.161 1.00 27.00 478 VAL A O 1
ATOM 3789 N N . GLY A 1 479 ? -5.836 24.132 56.532 1.00 25.19 479 GLY A N 1
ATOM 3790 C CA . GLY A 1 479 ? -6.750 24.595 55.480 1.00 25.19 479 GLY A CA 1
ATOM 3791 C C . GLY A 1 479 ? -7.475 25.884 55.879 1.00 25.19 479 GLY A C 1
ATOM 3792 O O . GLY A 1 479 ? -7.033 26.551 56.811 1.00 25.19 479 GLY A O 1
ATOM 3793 N N . ALA A 1 480 ? -8.621 26.132 55.228 1.00 26.33 480 ALA A N 1
ATOM 3794 C CA . ALA A 1 480 ? -9.423 27.370 55.197 1.00 26.33 480 ALA A CA 1
ATOM 3795 C C . ALA A 1 480 ? -8.912 28.408 54.175 1.00 26.33 480 ALA A C 1
ATOM 3797 O O . ALA A 1 480 ? -7.710 28.529 53.989 1.00 26.33 480 ALA A O 1
ATOM 3798 N N . ALA A 1 481 ? -9.709 29.249 53.514 1.00 27.05 481 ALA A N 1
ATOM 3799 C CA . ALA A 1 481 ? -11.129 29.352 53.135 1.00 27.05 481 ALA A CA 1
ATOM 3800 C C . ALA A 1 481 ? -11.311 30.829 52.710 1.00 27.05 481 ALA A C 1
ATOM 3802 O O . ALA A 1 481 ? -10.781 31.698 53.399 1.00 27.05 481 ALA A O 1
ATOM 3803 N N . GLY A 1 482 ? -12.078 31.142 51.658 1.00 24.55 482 GLY A N 1
ATOM 3804 C CA . GLY A 1 482 ? -12.537 32.525 51.436 1.00 24.55 482 GLY A CA 1
ATOM 3805 C C . GLY A 1 482 ? -12.710 32.984 49.984 1.00 24.55 482 GLY A C 1
ATOM 3806 O O . GLY A 1 482 ? -11.747 33.017 49.230 1.00 24.55 482 GLY A O 1
ATOM 3807 N N . ASN A 1 483 ? -13.927 33.468 49.701 1.00 26.84 483 ASN A N 1
ATOM 3808 C CA . ASN A 1 483 ? -14.321 34.456 48.678 1.00 26.84 483 ASN A CA 1
ATOM 3809 C C . ASN A 1 483 ? -14.351 33.991 47.201 1.00 26.84 483 ASN A C 1
ATOM 3811 O O . ASN A 1 483 ? -13.363 33.524 46.653 1.00 26.84 483 ASN A O 1
ATOM 3815 N N . HIS A 1 484 ? -15.531 33.935 46.558 1.00 27.23 484 HIS A N 1
ATOM 3816 C CA . HIS A 1 484 ? -16.324 35.062 45.997 1.00 27.23 484 HIS A CA 1
ATOM 3817 C C . HIS A 1 484 ? -15.557 35.762 44.854 1.00 27.23 484 HIS A C 1
ATOM 3819 O O . HIS A 1 484 ? -14.527 36.363 45.111 1.00 27.23 484 HIS A O 1
ATOM 3825 N N . LEU A 1 485 ? -15.987 35.741 43.584 1.00 25.11 485 LEU A N 1
ATOM 3826 C CA . LEU A 1 485 ? -17.323 36.082 43.070 1.00 25.11 485 LEU A CA 1
ATOM 3827 C C . LEU A 1 485 ? -17.542 35.495 41.650 1.00 25.11 485 LEU A C 1
ATOM 3829 O O . LEU A 1 485 ? -16.585 35.300 40.907 1.00 25.11 485 LEU A O 1
ATOM 3833 N N . LYS A 1 486 ? -18.800 35.292 41.230 1.00 26.23 486 LYS A N 1
ATOM 3834 C CA . LYS A 1 486 ? -19.153 35.254 39.793 1.00 26.23 486 LYS A CA 1
ATOM 3835 C C . LYS A 1 486 ? -19.129 36.689 39.250 1.00 26.23 486 LYS A C 1
ATOM 3837 O O . LYS A 1 486 ? -19.566 37.568 39.983 1.00 26.23 486 LYS A O 1
ATOM 3842 N N . PHE A 1 487 ? -18.810 36.894 37.972 1.00 24.00 487 PHE A N 1
ATOM 3843 C CA . PHE A 1 487 ? -19.784 37.473 37.033 1.00 24.00 487 PHE A CA 1
ATOM 3844 C C . PHE A 1 487 ? -19.392 37.236 35.567 1.00 24.00 487 PHE A C 1
ATOM 3846 O O . PHE A 1 487 ? -18.220 37.177 35.213 1.00 24.00 487 PHE A O 1
ATOM 3853 N N . ASN A 1 488 ? -20.429 37.056 34.755 1.00 26.48 488 ASN A N 1
ATOM 3854 C CA . ASN A 1 488 ? -20.428 37.070 33.294 1.00 26.48 488 ASN A CA 1
ATOM 3855 C C . ASN A 1 488 ? -20.699 38.515 32.821 1.00 26.48 488 ASN A C 1
ATOM 3857 O O . ASN A 1 488 ? -21.285 39.251 33.614 1.00 26.48 488 ASN A O 1
ATOM 3861 N N . ILE A 1 489 ? -20.372 38.890 31.577 1.00 23.69 489 ILE A N 1
ATOM 3862 C CA . ILE A 1 489 ? -21.217 39.734 30.693 1.00 23.69 489 ILE A CA 1
ATOM 3863 C C . ILE A 1 489 ? -20.507 40.079 29.376 1.00 23.69 489 ILE A C 1
ATOM 3865 O O . ILE A 1 489 ? -19.320 40.398 29.337 1.00 23.69 489 ILE A O 1
ATOM 3869 N N . ASP A 1 490 ? -21.302 40.018 28.312 1.00 23.73 490 ASP A N 1
ATOM 3870 C CA . ASP A 1 490 ? -20.987 40.367 26.933 1.00 23.73 490 ASP A CA 1
ATOM 3871 C C . ASP A 1 490 ? -20.864 41.881 26.661 1.00 23.73 490 ASP A C 1
ATOM 3873 O O . ASP A 1 490 ? -21.281 42.728 27.446 1.00 23.73 490 ASP A O 1
ATOM 3877 N N . ALA A 1 491 ? -20.422 42.176 25.437 1.00 24.17 491 ALA A N 1
ATOM 3878 C CA . ALA A 1 491 ? -20.762 43.367 24.656 1.00 24.17 491 ALA A CA 1
ATOM 3879 C C . ALA A 1 491 ? -20.317 44.753 25.172 1.00 24.17 491 ALA A C 1
ATOM 3881 O O . ALA A 1 491 ? -21.018 45.440 25.911 1.00 24.17 491 ALA A O 1
ATOM 3882 N N . LEU A 1 492 ? -19.280 45.284 24.514 1.00 22.84 492 LEU A N 1
ATOM 3883 C CA . LEU A 1 492 ? -19.395 46.623 23.930 1.00 22.84 492 LEU A CA 1
ATOM 3884 C C . LEU A 1 492 ? -18.714 46.659 22.554 1.00 22.84 492 LEU A C 1
ATOM 3886 O O . LEU A 1 492 ? -17.505 46.465 22.441 1.00 22.84 492 LEU A O 1
ATOM 3890 N N . CYS A 1 493 ? -19.494 46.895 21.500 1.00 23.58 493 CYS A N 1
ATOM 3891 C CA . CYS A 1 493 ? -18.969 47.136 20.159 1.00 23.58 493 CYS A CA 1
ATOM 3892 C C . CYS A 1 493 ? -18.655 48.625 19.931 1.00 23.58 493 CYS A C 1
ATOM 3894 O O . CYS A 1 493 ? -19.285 49.501 20.517 1.00 23.58 493 CYS A O 1
ATOM 3896 N N . ASN A 1 494 ? -17.799 48.845 18.929 1.00 26.34 494 ASN A N 1
ATOM 3897 C CA . ASN A 1 494 ? -17.647 50.039 18.087 1.00 26.34 494 ASN A CA 1
ATOM 3898 C C . ASN A 1 494 ? -16.642 51.144 18.472 1.00 26.34 494 ASN A C 1
ATOM 3900 O O . ASN A 1 494 ? -16.799 51.884 19.434 1.00 26.34 494 ASN A O 1
ATOM 3904 N N . SER A 1 495 ? -15.749 51.360 17.493 1.00 23.89 495 SER A N 1
ATOM 3905 C CA . SER A 1 495 ? -15.191 52.646 17.053 1.00 23.89 495 SER A CA 1
ATOM 3906 C C . SER A 1 495 ? -14.135 53.341 17.923 1.00 23.89 495 SER A C 1
ATOM 3908 O O . SER A 1 495 ? -14.464 54.108 18.820 1.00 23.89 495 SER A O 1
ATOM 3910 N N . ILE A 1 496 ? -12.874 53.265 17.473 1.00 25.41 496 ILE A N 1
ATOM 3911 C CA . ILE A 1 496 ? -12.115 54.437 16.983 1.00 25.41 496 ILE A CA 1
ATOM 3912 C C . ILE A 1 496 ? -11.012 53.970 16.012 1.00 25.41 496 ILE A C 1
ATOM 3914 O O . ILE A 1 496 ? -10.568 52.825 16.047 1.00 25.41 496 ILE A O 1
ATOM 3918 N N . SER A 1 497 ? -10.635 54.848 15.083 1.00 24.75 497 SER A N 1
ATOM 3919 C CA . SER A 1 497 ? -9.868 54.550 13.871 1.00 24.75 497 SER A CA 1
ATOM 3920 C C . SER A 1 497 ? -8.402 55.007 13.881 1.00 24.75 497 SER A C 1
ATOM 3922 O O . SER A 1 497 ? -8.080 56.062 14.424 1.00 24.75 497 SER A O 1
ATOM 3924 N N . SER A 1 498 ? -7.615 54.354 13.015 1.00 24.91 498 SER A N 1
ATOM 3925 C CA . SER A 1 498 ? -6.437 54.877 12.289 1.00 24.91 498 SER A CA 1
ATOM 3926 C C . SER A 1 498 ? -5.053 54.862 12.963 1.00 24.91 498 SER A C 1
ATOM 3928 O O . SER A 1 498 ? -4.914 55.084 14.158 1.00 24.91 498 SER A O 1
ATOM 3930 N N . GLN A 1 499 ? -4.037 54.694 12.096 1.00 24.77 499 GLN A N 1
ATOM 3931 C CA . GLN A 1 499 ? -2.583 54.735 12.345 1.00 24.77 499 GLN A CA 1
ATOM 3932 C C . GLN A 1 499 ? -2.025 53.548 13.177 1.00 24.77 499 GLN A C 1
ATOM 3934 O O . GLN A 1 499 ? -2.618 53.132 14.156 1.00 24.77 499 GLN A O 1
ATOM 3939 N N . SER A 1 500 ? -0.881 52.928 12.850 1.00 24.67 500 SER A N 1
ATOM 3940 C CA . SER A 1 500 ? 0.103 53.202 11.785 1.00 24.67 500 SER A CA 1
ATOM 3941 C C . SER A 1 500 ? 0.867 51.938 11.328 1.00 24.67 500 SER A C 1
ATOM 3943 O O . SER A 1 500 ? 0.728 50.846 11.867 1.00 24.67 500 SER A O 1
ATOM 3945 N N . SER A 1 501 ? 1.623 52.097 10.241 1.00 24.97 501 SER A N 1
ATOM 3946 C CA . SER A 1 501 ? 2.197 51.053 9.383 1.00 24.97 501 SER A CA 1
ATOM 3947 C C . SER A 1 501 ? 3.555 50.456 9.811 1.00 24.97 501 SER A C 1
ATOM 3949 O O . SER A 1 501 ? 4.439 51.189 10.233 1.00 24.97 501 SER A O 1
ATOM 3951 N N . ARG A 1 502 ? 3.768 49.195 9.382 1.00 28.14 502 ARG A N 1
ATOM 3952 C CA . ARG A 1 502 ? 5.014 48.588 8.823 1.00 28.14 502 ARG A CA 1
ATOM 3953 C C . ARG A 1 502 ? 6.166 48.088 9.731 1.00 28.14 502 ARG A C 1
ATOM 3955 O O . ARG A 1 502 ? 6.935 48.865 10.271 1.00 28.14 502 ARG A O 1
ATOM 3962 N N . ARG A 1 503 ? 6.435 46.784 9.514 1.00 28.88 503 ARG A N 1
ATOM 3963 C CA . ARG A 1 503 ? 7.739 46.092 9.314 1.00 28.88 503 ARG A CA 1
ATOM 3964 C C . ARG A 1 503 ? 8.743 46.004 10.473 1.00 28.88 503 ARG A C 1
ATOM 3966 O O . ARG A 1 503 ? 9.279 47.008 10.913 1.00 28.88 503 ARG A O 1
ATOM 3973 N N . LEU A 1 504 ? 9.227 44.777 10.692 1.00 26.61 504 LEU A N 1
ATOM 3974 C CA . LEU A 1 504 ? 10.664 44.458 10.657 1.00 26.61 504 LEU A CA 1
ATOM 3975 C C . LEU A 1 504 ? 10.874 42.994 10.223 1.00 26.61 504 LEU A C 1
ATOM 3977 O O . LEU A 1 504 ? 10.009 42.152 10.448 1.00 26.61 504 LEU A O 1
ATOM 3981 N N . LEU A 1 505 ? 11.981 42.725 9.525 1.00 30.48 505 LEU A N 1
ATOM 3982 C CA . LEU A 1 505 ? 12.298 41.450 8.866 1.00 30.48 505 LEU A CA 1
ATOM 3983 C C . LEU A 1 505 ? 13.609 40.850 9.402 1.00 30.48 505 LEU A C 1
ATOM 3985 O O . LEU A 1 505 ? 14.487 41.573 9.859 1.00 30.48 505 LEU A O 1
ATOM 3989 N N . HIS A 1 506 ? 13.676 39.523 9.278 1.00 28.80 506 HIS A N 1
ATOM 3990 C CA . HIS A 1 506 ? 14.763 38.549 9.460 1.00 28.80 506 HIS A CA 1
ATOM 3991 C C . HIS A 1 506 ? 16.235 39.010 9.659 1.00 28.80 506 HIS A C 1
ATOM 3993 O O . HIS A 1 506 ? 16.712 39.915 8.971 1.00 28.80 506 HIS A O 1
ATOM 3999 N N . PRO A 1 507 ? 17.028 38.289 10.487 1.00 29.25 507 PRO A N 1
ATOM 4000 C CA . PRO A 1 507 ? 18.459 38.537 10.653 1.00 29.25 507 PRO A CA 1
ATOM 4001 C C . PRO A 1 507 ? 19.316 37.821 9.594 1.00 29.25 507 PRO A C 1
ATOM 4003 O O . PRO A 1 507 ? 19.403 36.597 9.571 1.00 29.25 507 PRO A O 1
ATOM 4006 N N . ALA A 1 508 ? 20.024 38.595 8.767 1.00 27.97 508 ALA A N 1
ATOM 4007 C CA . ALA A 1 508 ? 21.089 38.110 7.872 1.00 27.97 508 ALA A CA 1
ATOM 4008 C C . ALA A 1 508 ? 22.275 39.101 7.786 1.00 27.97 508 ALA A C 1
ATOM 4010 O O . ALA A 1 508 ? 22.964 39.192 6.775 1.00 27.97 508 ALA A O 1
ATOM 4011 N N . ALA A 1 509 ? 22.495 39.895 8.843 1.00 30.86 509 ALA A N 1
ATOM 4012 C CA . ALA A 1 509 ? 23.336 41.098 8.809 1.00 30.86 509 ALA A CA 1
ATOM 4013 C C . ALA A 1 509 ? 24.443 41.138 9.887 1.00 30.86 509 ALA A C 1
ATOM 4015 O O . ALA A 1 509 ? 24.811 42.218 10.347 1.00 30.86 509 ALA A O 1
ATOM 4016 N N . PHE A 1 510 ? 24.967 39.980 10.316 1.00 29.66 510 PHE A N 1
ATOM 4017 C CA . PHE A 1 510 ? 25.949 39.913 11.416 1.00 29.66 510 PHE A CA 1
ATOM 4018 C C . PHE A 1 510 ? 27.384 39.515 11.013 1.00 29.66 510 PHE A C 1
ATOM 4020 O O . PHE A 1 510 ? 28.306 39.757 11.783 1.00 29.66 510 PHE A O 1
ATOM 4027 N N . PHE A 1 511 ? 27.612 38.973 9.807 1.00 25.78 511 PHE A N 1
ATOM 4028 C CA . PHE A 1 511 ? 28.936 38.457 9.397 1.00 25.78 511 PHE A CA 1
ATOM 4029 C C . PHE A 1 511 ? 29.741 39.339 8.420 1.00 25.78 511 PHE A C 1
ATOM 4031 O O . PHE A 1 511 ? 30.857 38.986 8.058 1.00 25.78 511 PHE A O 1
ATOM 4038 N N . LEU A 1 512 ? 29.230 40.517 8.040 1.00 26.58 512 LEU A N 1
ATOM 4039 C CA . LEU A 1 512 ? 29.928 41.498 7.183 1.00 26.58 512 LEU A CA 1
ATOM 4040 C C . LEU A 1 512 ? 30.275 42.801 7.931 1.00 26.58 512 LEU A C 1
ATOM 4042 O O . LEU A 1 512 ? 30.210 43.894 7.368 1.00 26.58 512 LEU A O 1
ATOM 4046 N N . ARG A 1 513 ? 30.614 42.705 9.226 1.00 27.31 513 ARG A N 1
ATOM 4047 C CA . ARG A 1 513 ? 30.935 43.877 10.069 1.00 27.31 513 ARG A CA 1
ATOM 4048 C C . ARG A 1 513 ? 32.221 43.761 10.897 1.00 27.31 513 ARG A C 1
ATOM 4050 O O . ARG A 1 513 ? 32.422 44.530 11.831 1.00 27.31 513 ARG A O 1
ATOM 4057 N N . ILE A 1 514 ? 33.111 42.848 10.518 1.00 30.45 514 ILE A N 1
ATOM 4058 C CA . ILE A 1 514 ? 34.511 42.826 10.960 1.00 30.45 514 ILE A CA 1
ATOM 4059 C C . ILE A 1 514 ? 35.369 43.125 9.719 1.00 30.45 514 ILE A C 1
ATOM 4061 O O . ILE A 1 514 ? 35.017 42.698 8.623 1.00 30.45 514 ILE A O 1
ATOM 4065 N N . ILE A 1 515 ? 36.467 43.874 9.891 1.00 28.53 515 ILE A N 1
ATOM 4066 C CA . ILE A 1 515 ? 37.306 44.483 8.832 1.00 28.53 515 ILE A CA 1
ATOM 4067 C C . ILE A 1 515 ? 36.703 45.758 8.196 1.00 28.53 515 ILE A C 1
ATOM 4069 O O . ILE A 1 515 ? 36.372 45.784 7.012 1.00 28.53 515 ILE A O 1
ATOM 4073 N N . ARG A 1 516 ? 36.655 46.864 8.965 1.00 28.73 516 ARG A N 1
ATOM 4074 C CA . ARG A 1 516 ? 37.008 48.217 8.459 1.00 28.73 516 ARG A CA 1
ATOM 4075 C C . ARG A 1 516 ? 37.167 49.291 9.554 1.00 28.73 516 ARG A C 1
ATOM 4077 O O . ARG A 1 516 ? 36.422 50.258 9.576 1.00 28.73 516 ARG A O 1
ATOM 4084 N N . THR A 1 517 ? 38.191 49.157 10.398 1.00 31.53 517 THR A N 1
ATOM 4085 C CA . THR A 1 517 ? 38.877 50.285 11.073 1.00 31.53 517 THR A CA 1
ATOM 4086 C C . THR A 1 517 ? 40.214 49.802 11.643 1.00 31.53 517 THR A C 1
ATOM 4088 O O . THR A 1 517 ? 40.255 49.351 12.781 1.00 31.53 517 THR A O 1
ATOM 4091 N N . ASP A 1 518 ? 41.295 49.877 10.868 1.00 28.53 518 ASP A N 1
ATOM 4092 C CA . ASP A 1 518 ? 42.436 50.728 11.241 1.00 28.53 518 ASP A CA 1
ATOM 4093 C C . ASP A 1 518 ? 43.351 50.955 10.027 1.00 28.53 518 ASP A C 1
ATOM 4095 O O . ASP A 1 518 ? 43.325 50.194 9.059 1.00 28.53 518 ASP A O 1
ATOM 4099 N N . ASN A 1 519 ? 44.121 52.037 10.054 1.00 32.00 519 ASN A N 1
ATOM 4100 C CA . ASN A 1 519 ? 44.862 52.559 8.916 1.00 32.00 519 ASN A CA 1
ATOM 4101 C C . ASN A 1 519 ? 46.357 52.640 9.265 1.00 32.00 519 ASN A C 1
ATOM 4103 O O . ASN A 1 519 ? 46.826 53.685 9.713 1.00 32.00 519 ASN A O 1
ATOM 4107 N N . ARG A 1 520 ? 47.099 51.534 9.081 1.00 31.19 520 ARG A N 1
ATOM 4108 C CA . ARG A 1 520 ? 48.580 51.476 9.040 1.00 31.19 520 ARG A CA 1
ATOM 4109 C C . ARG A 1 520 ? 49.077 50.064 8.695 1.00 31.19 520 ARG A C 1
ATOM 4111 O O . ARG A 1 520 ? 49.213 49.226 9.576 1.00 31.19 520 ARG A O 1
ATOM 4118 N N . LEU A 1 521 ? 49.405 49.831 7.426 1.00 29.22 521 LEU A N 1
ATOM 4119 C CA . LEU A 1 521 ? 50.737 49.397 6.969 1.00 29.22 521 LEU A CA 1
ATOM 4120 C C . LEU A 1 521 ? 50.735 49.251 5.441 1.00 29.22 521 LEU A C 1
ATOM 4122 O O . LEU A 1 521 ? 49.706 49.006 4.816 1.00 29.22 521 LEU A O 1
ATOM 4126 N N . SER A 1 522 ? 51.887 49.528 4.844 1.00 28.55 522 SER A N 1
ATOM 4127 C CA . SER A 1 522 ? 52.058 49.837 3.426 1.00 28.55 522 SER A CA 1
ATOM 4128 C C . SER A 1 522 ? 52.448 48.630 2.566 1.00 28.55 522 SER A C 1
ATOM 4130 O O . SER A 1 522 ? 53.011 47.657 3.054 1.00 28.55 522 SER A O 1
ATOM 4132 N N . ASN A 1 523 ? 52.244 48.795 1.253 1.00 35.84 523 ASN A N 1
ATOM 4133 C CA . ASN A 1 523 ? 52.811 48.012 0.149 1.00 35.84 523 ASN A CA 1
ATOM 4134 C C . ASN A 1 523 ? 52.313 46.563 -0.016 1.00 35.84 523 ASN A C 1
ATOM 4136 O O . ASN A 1 523 ? 52.887 45.637 0.538 1.00 35.84 523 ASN A O 1
ATOM 4140 N N . PHE A 1 524 ? 51.383 46.358 -0.954 1.00 29.11 524 PHE A N 1
ATOM 4141 C CA . PHE A 1 524 ? 51.684 45.579 -2.167 1.00 29.11 524 PHE A CA 1
ATOM 4142 C C . PHE A 1 524 ? 50.749 46.005 -3.314 1.00 29.11 524 PHE A C 1
ATOM 4144 O O . PHE A 1 524 ? 49.640 46.485 -3.089 1.00 29.11 524 PHE A O 1
ATOM 4151 N N . GLN A 1 525 ? 51.237 45.904 -4.548 1.00 39.25 525 GLN A N 1
ATOM 4152 C CA . GLN A 1 525 ? 50.684 46.557 -5.737 1.00 39.25 525 GLN A CA 1
ATOM 4153 C C . GLN A 1 525 ? 50.228 45.494 -6.746 1.00 39.25 525 GLN A C 1
ATOM 4155 O O . GLN A 1 525 ? 51.031 44.622 -7.051 1.00 39.25 525 GLN A O 1
ATOM 4160 N N . MET A 1 526 ? 49.004 45.578 -7.290 1.00 29.84 526 MET A N 1
ATOM 4161 C CA . MET A 1 526 ? 48.630 45.023 -8.611 1.00 29.84 526 MET A CA 1
ATOM 4162 C C . MET A 1 526 ? 47.278 45.589 -9.116 1.00 29.84 526 MET A C 1
ATOM 4164 O O . MET A 1 526 ? 46.388 45.841 -8.301 1.00 29.84 526 MET A O 1
ATOM 4168 N N . PRO A 1 527 ? 47.104 45.816 -10.436 1.00 37.12 527 PRO A N 1
ATOM 4169 C CA . PRO A 1 527 ? 45.893 46.406 -11.016 1.00 37.12 527 PRO A CA 1
ATOM 4170 C C . PRO A 1 527 ? 44.905 45.359 -11.573 1.00 37.12 527 PRO A C 1
ATOM 4172 O O . PRO A 1 527 ? 45.342 44.344 -12.105 1.00 37.12 527 PRO A O 1
ATOM 4175 N N . ASN A 1 528 ? 43.595 45.668 -11.501 1.00 43.00 528 ASN A N 1
ATOM 4176 C CA . ASN A 1 528 ? 42.468 45.232 -12.375 1.00 43.00 528 ASN A CA 1
ATOM 4177 C C . ASN A 1 528 ? 41.149 44.972 -11.611 1.00 43.00 528 ASN A C 1
ATOM 4179 O O . ASN A 1 528 ? 40.606 43.873 -11.634 1.00 43.00 528 ASN A O 1
ATOM 4183 N N . ILE A 1 529 ? 40.585 46.003 -10.966 1.00 41.16 529 ILE A N 1
ATOM 4184 C CA . ILE A 1 529 ? 39.252 45.924 -10.320 1.00 41.16 529 ILE A CA 1
ATOM 4185 C C . ILE A 1 529 ? 38.155 46.635 -11.142 1.00 41.16 529 ILE A C 1
ATOM 4187 O O . ILE A 1 529 ? 36.990 46.241 -11.101 1.00 41.16 529 ILE A O 1
ATOM 4191 N N . ASN A 1 530 ? 38.512 47.620 -11.975 1.00 39.06 530 ASN A N 1
ATOM 4192 C CA . ASN A 1 530 ? 37.533 48.463 -12.679 1.00 39.06 530 ASN A CA 1
ATOM 4193 C C . ASN A 1 530 ? 36.757 47.760 -13.813 1.00 39.06 530 ASN A C 1
ATOM 4195 O O . ASN A 1 530 ? 35.763 48.310 -14.277 1.00 39.06 530 ASN A O 1
ATOM 4199 N N . PHE A 1 531 ? 37.155 46.554 -14.238 1.00 39.75 531 PHE A N 1
ATOM 4200 C CA . PHE A 1 531 ? 36.408 45.779 -15.241 1.00 39.75 531 PHE A CA 1
ATOM 4201 C C . PHE A 1 531 ? 35.289 44.914 -14.624 1.00 39.75 531 PHE A C 1
ATOM 4203 O O . PHE A 1 531 ? 34.291 44.646 -15.285 1.00 39.75 531 PHE A O 1
ATOM 4210 N N . LEU A 1 532 ? 35.399 44.521 -13.343 1.00 36.53 532 LEU A N 1
ATOM 4211 C CA . LEU A 1 532 ? 34.358 43.727 -12.666 1.00 36.53 532 LEU A CA 1
ATOM 4212 C C . LEU A 1 532 ? 33.155 44.569 -12.217 1.00 36.53 532 LEU A C 1
ATOM 4214 O O . LEU A 1 532 ? 3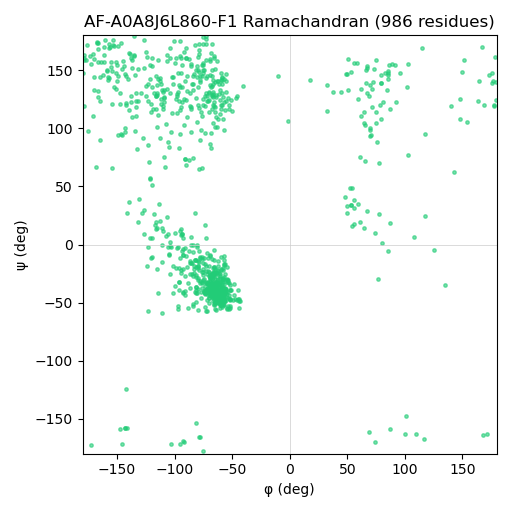2.027 44.080 -12.224 1.00 36.53 532 LEU A O 1
ATOM 4218 N N . VAL A 1 533 ? 33.371 45.832 -11.836 1.00 40.88 533 VAL A N 1
ATOM 4219 C CA . VAL A 1 533 ? 32.299 46.691 -11.296 1.00 40.88 533 VAL A CA 1
ATOM 4220 C C . VAL A 1 533 ? 31.244 47.032 -12.359 1.00 40.88 533 VAL A C 1
ATOM 4222 O O . VAL A 1 533 ? 30.073 47.176 -12.022 1.00 40.88 533 VAL A O 1
ATOM 4225 N N . LEU A 1 534 ? 31.626 47.090 -13.642 1.00 34.00 534 LEU A N 1
ATOM 4226 C CA . LEU A 1 534 ? 30.698 47.368 -14.747 1.00 34.00 534 LEU A CA 1
ATOM 4227 C C . LEU A 1 534 ? 29.814 46.164 -15.129 1.00 34.00 534 LEU A C 1
ATOM 4229 O O . LEU A 1 534 ? 28.732 46.351 -15.675 1.00 34.00 534 LEU A O 1
ATOM 4233 N N . LEU A 1 535 ? 30.255 44.936 -14.832 1.00 32.94 535 LEU A N 1
ATOM 4234 C CA . LEU A 1 535 ? 29.477 43.713 -15.071 1.00 32.94 535 LEU A CA 1
ATOM 4235 C C . LEU A 1 535 ? 28.446 43.448 -13.962 1.00 32.94 535 LEU A C 1
ATOM 4237 O O . LEU A 1 535 ? 27.405 42.850 -14.221 1.00 32.94 535 LEU A O 1
ATOM 4241 N N . PHE A 1 536 ? 28.691 43.933 -12.740 1.00 33.84 536 PHE A N 1
ATOM 4242 C CA . PHE A 1 536 ? 27.788 43.727 -11.600 1.00 33.84 536 PHE A CA 1
ATOM 4243 C C . PHE A 1 536 ? 26.560 44.652 -11.571 1.00 33.84 536 PHE A C 1
ATOM 4245 O O . PHE A 1 536 ? 25.584 44.338 -10.894 1.00 33.84 536 PHE A O 1
ATOM 4252 N N . THR A 1 537 ? 26.566 45.770 -12.302 1.00 32.78 537 THR A N 1
ATOM 4253 C CA . THR A 1 537 ? 25.433 46.717 -12.358 1.00 32.78 537 THR A CA 1
ATOM 4254 C C . THR A 1 537 ? 24.447 46.454 -13.500 1.00 32.78 537 THR A C 1
ATOM 4256 O O . THR A 1 537 ? 23.370 47.043 -13.508 1.00 32.78 537 THR A O 1
ATOM 4259 N N . ALA A 1 538 ? 24.765 45.546 -14.429 1.00 31.61 538 ALA A N 1
ATOM 4260 C CA . ALA A 1 538 ? 23.883 45.157 -15.536 1.00 31.61 538 ALA A CA 1
ATOM 4261 C C . ALA A 1 538 ? 23.001 43.922 -15.237 1.00 31.61 538 ALA A C 1
ATOM 4263 O O . ALA A 1 538 ? 22.146 43.574 -16.046 1.00 31.61 538 ALA A O 1
ATOM 4264 N N . ALA A 1 539 ? 23.194 43.259 -14.089 1.00 33.78 539 ALA A N 1
ATOM 4265 C CA . ALA A 1 539 ? 22.563 41.975 -13.752 1.00 33.78 539 ALA A CA 1
ATOM 4266 C C . ALA A 1 539 ? 21.426 42.063 -12.706 1.00 33.78 539 ALA A C 1
ATOM 4268 O O . ALA A 1 539 ? 20.952 41.037 -12.224 1.00 33.78 539 ALA A O 1
ATOM 4269 N N . THR A 1 540 ? 20.984 43.268 -12.327 1.00 37.03 540 THR A N 1
ATOM 4270 C CA . THR A 1 540 ? 19.981 43.493 -11.261 1.00 37.03 540 THR A CA 1
ATOM 4271 C C . THR A 1 540 ? 18.692 44.167 -11.747 1.00 37.03 540 THR A C 1
ATOM 4273 O O . THR A 1 540 ? 17.973 44.791 -10.969 1.00 37.03 540 THR A O 1
ATOM 4276 N N . SER A 1 541 ? 18.359 43.997 -13.030 1.00 34.84 541 SER A N 1
ATOM 4277 C CA . SER A 1 541 ? 17.084 44.415 -13.635 1.00 34.84 541 SER A CA 1
ATOM 4278 C C . SER A 1 541 ? 16.195 43.243 -14.075 1.00 34.84 541 SER A C 1
ATOM 4280 O O . SER A 1 541 ? 15.263 43.434 -14.855 1.00 34.84 541 SER A O 1
ATOM 4282 N N . THR A 1 542 ? 16.405 42.038 -13.530 1.00 35.78 542 THR A N 1
ATOM 4283 C CA . THR A 1 542 ? 15.391 40.978 -13.601 1.00 35.78 542 THR A CA 1
ATOM 4284 C C . THR A 1 542 ? 14.189 41.419 -12.775 1.00 35.78 542 THR A C 1
ATOM 4286 O O . THR A 1 542 ? 14.226 41.415 -11.543 1.00 35.78 542 THR A O 1
ATOM 4289 N N . THR A 1 543 ? 13.118 41.831 -13.451 1.00 35.03 543 THR A N 1
ATOM 4290 C CA . THR A 1 543 ? 11.839 42.149 -12.815 1.00 35.03 543 THR A CA 1
ATOM 4291 C C . THR A 1 543 ? 11.402 40.981 -11.944 1.00 35.03 543 THR A C 1
ATOM 4293 O O . THR A 1 543 ? 11.116 39.900 -12.461 1.00 35.03 543 THR A O 1
ATOM 4296 N N . CYS A 1 544 ? 11.311 41.209 -10.633 1.00 34.06 544 CYS A N 1
ATOM 4297 C CA . CYS A 1 544 ? 10.639 40.297 -9.720 1.00 34.06 544 CYS A CA 1
ATOM 4298 C C . CYS A 1 544 ? 9.140 40.338 -10.040 1.00 34.06 544 CYS A C 1
ATOM 4300 O O . CYS A 1 544 ? 8.374 41.090 -9.439 1.00 34.06 544 CYS A O 1
ATOM 4302 N N . GLN A 1 545 ? 8.736 39.565 -11.049 1.00 32.16 545 GLN A N 1
ATOM 4303 C CA . GLN A 1 545 ? 7.347 39.188 -11.223 1.00 32.16 545 GLN A CA 1
ATOM 4304 C C . GLN A 1 545 ? 6.966 38.413 -9.967 1.00 32.16 545 GLN A C 1
ATOM 4306 O O . GLN A 1 545 ? 7.483 37.324 -9.720 1.00 32.16 545 GLN A O 1
ATOM 4311 N N . SER A 1 546 ? 6.082 38.986 -9.152 1.00 33.97 546 SER A N 1
ATOM 4312 C CA . SER A 1 546 ? 5.383 38.207 -8.141 1.00 33.97 546 SER A CA 1
ATOM 4313 C C . SER A 1 546 ? 4.640 37.103 -8.883 1.00 33.97 546 SER A C 1
ATOM 4315 O O . SER A 1 546 ? 3.669 37.398 -9.587 1.00 33.97 546 SER A O 1
ATOM 4317 N N . MET A 1 547 ? 5.103 35.856 -8.766 1.00 39.25 547 MET A N 1
ATOM 4318 C CA . MET A 1 547 ? 4.310 34.723 -9.229 1.00 39.25 547 MET A CA 1
ATOM 4319 C C . MET A 1 547 ? 2.948 34.832 -8.549 1.00 39.25 547 MET A C 1
ATOM 4321 O O . MET A 1 547 ? 2.877 35.003 -7.328 1.00 39.25 547 MET A O 1
ATOM 4325 N N . ALA A 1 548 ? 1.879 34.816 -9.345 1.00 46.88 548 ALA A N 1
ATOM 4326 C CA . ALA A 1 548 ? 0.534 34.804 -8.796 1.00 46.88 548 ALA A CA 1
ATOM 4327 C C . ALA A 1 548 ? 0.412 33.602 -7.840 1.00 46.88 548 ALA A C 1
ATOM 4329 O O . ALA A 1 548 ? 0.979 32.545 -8.138 1.00 46.88 548 ALA A O 1
ATOM 4330 N N . PRO A 1 549 ? -0.270 33.746 -6.689 1.00 63.53 549 PRO A N 1
ATOM 4331 C CA . PRO A 1 549 ? -0.433 32.637 -5.760 1.00 63.53 549 PRO A CA 1
ATOM 4332 C C . PRO A 1 549 ? -1.070 31.452 -6.490 1.00 63.53 549 PRO A C 1
ATOM 4334 O O . PRO A 1 549 ? -2.059 31.621 -7.204 1.00 63.53 549 PRO A O 1
ATOM 4337 N N . PHE A 1 550 ? -0.482 30.266 -6.328 1.00 77.44 550 PHE A N 1
ATOM 4338 C CA . PHE A 1 550 ? -0.984 29.050 -6.955 1.00 77.44 550 PHE A CA 1
ATOM 4339 C C . PHE A 1 550 ? -2.419 28.778 -6.480 1.00 77.44 550 PHE A C 1
ATOM 4341 O O . PHE A 1 550 ? -2.670 28.577 -5.292 1.00 77.44 550 PHE A O 1
ATOM 4348 N N . ALA A 1 551 ? -3.355 28.807 -7.424 1.00 83.25 551 ALA A N 1
ATOM 4349 C CA . ALA A 1 551 ? -4.777 28.596 -7.202 1.00 83.25 551 ALA A CA 1
ATOM 4350 C C . ALA A 1 551 ? -5.244 27.501 -8.175 1.00 83.25 551 ALA A C 1
ATOM 4352 O O . ALA A 1 551 ? -5.544 27.807 -9.332 1.00 83.25 551 ALA A O 1
ATOM 4353 N N . PRO A 1 552 ? -5.220 26.221 -7.763 1.00 87.75 552 PRO A N 1
ATOM 4354 C CA . PRO A 1 552 ? -5.633 25.127 -8.626 1.00 87.75 552 PRO A CA 1
ATOM 4355 C C . PRO A 1 552 ? -7.159 25.082 -8.737 1.00 87.75 552 PRO A C 1
ATOM 4357 O O . PRO A 1 552 ? -7.878 25.371 -7.783 1.00 87.75 552 PRO A O 1
ATOM 4360 N N . ASP A 1 553 ? -7.665 24.660 -9.894 1.00 95.25 553 ASP A N 1
ATOM 4361 C CA . ASP A 1 553 ? -9.099 24.445 -10.081 1.00 95.25 553 ASP A CA 1
ATOM 4362 C C . ASP A 1 553 ? -9.544 23.114 -9.449 1.00 95.25 553 ASP A C 1
ATOM 4364 O O . ASP A 1 553 ? -9.576 22.063 -10.099 1.00 95.25 553 ASP A O 1
ATOM 4368 N N . TYR A 1 554 ? -9.927 23.161 -8.170 1.00 98.12 554 TYR A N 1
ATOM 4369 C CA . TYR A 1 554 ? -10.478 21.999 -7.469 1.00 98.12 554 TYR A CA 1
ATOM 4370 C C . TYR A 1 554 ? -11.741 21.434 -8.141 1.00 98.12 554 TYR A C 1
ATOM 4372 O O . TYR A 1 554 ? -11.989 20.234 -8.036 1.00 98.12 554 TYR A O 1
ATOM 4380 N N . ARG A 1 555 ? -12.543 22.259 -8.834 1.00 97.88 555 ARG A N 1
ATOM 4381 C CA . ARG A 1 555 ? -13.806 21.834 -9.469 1.00 97.88 555 ARG A CA 1
ATOM 4382 C C . ARG A 1 555 ? -13.518 20.927 -10.660 1.00 97.88 555 ARG A C 1
ATOM 4384 O O . ARG A 1 555 ? -14.147 19.877 -10.801 1.00 97.88 555 ARG A O 1
ATOM 4391 N N . THR A 1 556 ? -12.511 21.279 -11.461 1.00 98.25 556 THR A N 1
ATOM 4392 C CA . THR A 1 556 ? -11.980 20.385 -12.497 1.00 98.25 556 THR A CA 1
ATOM 4393 C C . THR A 1 556 ? -11.372 19.127 -11.877 1.00 98.25 556 THR A C 1
ATOM 4395 O O . THR A 1 556 ? -11.728 18.032 -12.305 1.00 98.25 556 THR A O 1
ATOM 4398 N N . ALA A 1 557 ? -10.533 19.237 -10.839 1.00 98.44 557 ALA A N 1
ATOM 4399 C CA . ALA A 1 557 ? -9.934 18.062 -10.194 1.00 98.44 557 ALA A CA 1
ATOM 4400 C C . ALA A 1 557 ? -10.987 17.072 -9.648 1.00 98.44 557 ALA A C 1
ATOM 4402 O O . ALA A 1 557 ? -10.859 15.866 -9.860 1.00 98.44 557 ALA A O 1
ATOM 4403 N N . LEU A 1 558 ? -12.068 17.570 -9.029 1.00 98.69 558 LEU A N 1
ATOM 4404 C CA . LEU A 1 558 ? -13.186 16.761 -8.526 1.00 98.69 558 LEU A CA 1
ATOM 4405 C C . LEU A 1 558 ? -13.882 15.998 -9.661 1.00 98.69 558 LEU A C 1
ATOM 4407 O O . LEU A 1 558 ? -14.125 14.796 -9.553 1.00 98.69 558 LEU A O 1
ATOM 4411 N N . LYS A 1 559 ? -14.165 16.685 -10.776 1.00 98.56 559 LYS A N 1
ATOM 4412 C CA . LYS A 1 559 ? -14.748 16.069 -11.974 1.00 98.56 559 LYS A CA 1
ATOM 4413 C C . LYS A 1 559 ? -13.835 14.994 -12.565 1.00 98.56 559 LYS A C 1
ATOM 4415 O O . LYS A 1 559 ? -14.337 13.944 -12.960 1.00 98.56 559 LYS A O 1
ATOM 4420 N N . LEU A 1 560 ? -12.526 15.246 -12.644 1.00 98.69 560 LEU A N 1
ATOM 4421 C CA . LEU A 1 560 ? -11.574 14.262 -13.159 1.00 98.69 560 LEU A CA 1
ATOM 4422 C C . LEU A 1 560 ? -11.506 13.034 -12.242 1.00 98.69 560 LEU A C 1
ATOM 4424 O O . LEU A 1 560 ? -11.581 11.922 -12.746 1.00 98.69 560 LEU A O 1
ATOM 4428 N N . SER A 1 561 ? -11.445 13.205 -10.918 1.00 98.75 561 SER A N 1
ATOM 4429 C CA . SER A 1 561 ? -11.397 12.084 -9.960 1.00 98.75 561 SER A CA 1
ATOM 4430 C C . SER A 1 561 ? -12.590 11.119 -10.105 1.00 98.75 561 SER A C 1
ATOM 4432 O O . SER A 1 561 ? -12.416 9.905 -10.025 1.00 98.75 561 SER A O 1
ATOM 4434 N N . LEU A 1 562 ? -13.778 11.626 -10.459 1.00 98.69 562 LEU A N 1
ATOM 4435 C CA . LEU A 1 562 ? -14.933 10.783 -10.797 1.00 98.69 562 LEU A CA 1
ATOM 4436 C C . LEU A 1 562 ? -14.779 10.017 -12.121 1.00 98.69 562 LEU A C 1
ATOM 4438 O O . LEU A 1 562 ? -15.299 8.910 -12.238 1.00 98.69 562 LEU A O 1
ATOM 4442 N N . LEU A 1 563 ? -14.069 10.569 -13.111 1.00 98.75 563 LEU A N 1
ATOM 4443 C CA . LEU A 1 563 ? -13.760 9.854 -14.356 1.00 98.75 563 LEU A CA 1
ATOM 4444 C C . LEU A 1 563 ? -12.773 8.702 -14.127 1.00 98.75 563 LEU A C 1
ATOM 4446 O O . LEU A 1 563 ? -12.874 7.698 -14.828 1.00 98.75 563 LEU A O 1
ATOM 4450 N N . PHE A 1 564 ? -11.887 8.794 -13.129 1.00 98.81 564 PHE A N 1
ATOM 4451 C CA . PHE A 1 564 ? -11.045 7.665 -12.726 1.00 98.81 564 PHE A CA 1
ATOM 4452 C C . PHE A 1 564 ? -11.897 6.490 -12.235 1.00 98.81 564 PHE A C 1
ATOM 4454 O O . PHE A 1 564 ? -11.746 5.383 -12.742 1.00 98.81 564 PHE A O 1
ATOM 4461 N N . TYR A 1 565 ? -12.866 6.721 -11.342 1.00 98.69 565 TYR A N 1
ATOM 4462 C CA . TYR A 1 565 ? -13.772 5.647 -10.920 1.00 98.69 565 TYR A CA 1
ATOM 4463 C C . TYR A 1 565 ? -14.557 5.059 -12.099 1.00 98.69 565 TYR A C 1
ATOM 4465 O O . TYR A 1 565 ? -14.658 3.841 -12.215 1.00 98.69 565 TYR A O 1
ATOM 4473 N N . GLU A 1 566 ? -15.045 5.881 -13.035 1.00 98.69 566 GLU A N 1
ATOM 4474 C CA . GLU A 1 566 ? -15.661 5.362 -14.267 1.00 98.69 566 GLU A CA 1
ATOM 4475 C C . GLU A 1 566 ? -14.699 4.494 -15.096 1.00 98.69 566 GLU A C 1
ATOM 4477 O O . GLU A 1 566 ? -15.117 3.463 -15.623 1.00 98.69 566 GLU A O 1
ATOM 4482 N N . ALA A 1 567 ? -13.413 4.852 -15.148 1.00 98.56 567 ALA A N 1
ATOM 4483 C CA . ALA A 1 567 ? -12.375 4.079 -15.823 1.00 98.56 567 ALA A CA 1
ATOM 4484 C C . ALA A 1 567 ? -12.054 2.738 -15.133 1.00 98.56 567 ALA A C 1
ATOM 4486 O O . ALA A 1 567 ? -11.673 1.795 -15.829 1.00 98.56 567 ALA A O 1
ATOM 4487 N N . GLN A 1 568 ? -12.296 2.613 -13.822 1.00 98.69 568 GLN A N 1
ATOM 4488 C CA . GLN A 1 568 ? -12.140 1.370 -13.052 1.00 98.69 568 GLN A CA 1
ATOM 4489 C C . GLN A 1 568 ? -13.358 0.424 -13.116 1.00 98.69 568 GLN A C 1
ATOM 4491 O O . GLN A 1 568 ? -13.300 -0.685 -12.589 1.00 98.69 568 GLN A O 1
ATOM 4496 N N . ARG A 1 569 ? -14.495 0.812 -13.716 1.00 98.69 569 ARG A N 1
ATOM 4497 C CA . ARG A 1 569 ? -15.731 -0.004 -13.688 1.00 98.69 569 ARG A CA 1
ATOM 4498 C C . ARG A 1 569 ? -15.554 -1.383 -14.338 1.00 98.69 569 ARG A C 1
ATOM 4500 O O . ARG A 1 569 ? -15.204 -1.469 -15.512 1.00 98.69 569 ARG A O 1
ATOM 4507 N N . SER A 1 570 ? -15.860 -2.450 -13.609 1.00 98.62 570 SER A N 1
ATOM 4508 C CA . SER A 1 570 ? -15.991 -3.815 -14.132 1.00 98.62 570 SER A CA 1
ATOM 4509 C C . SER A 1 570 ? -17.456 -4.132 -14.463 1.00 98.62 570 SER A C 1
ATOM 4511 O O . SER A 1 570 ? -18.361 -3.472 -13.951 1.00 98.62 570 SER A O 1
ATOM 4513 N N . GLY A 1 571 ? -17.713 -5.146 -15.292 1.00 98.31 571 GLY A N 1
ATOM 4514 C CA . GLY A 1 571 ? -19.055 -5.558 -15.705 1.00 98.31 571 GLY A CA 1
ATOM 4515 C C . GLY A 1 571 ? -19.582 -4.813 -16.934 1.00 98.31 571 GLY A C 1
ATOM 4516 O O . GLY A 1 571 ? -18.831 -4.265 -17.741 1.00 98.31 571 GLY A O 1
ATOM 4517 N N . ARG A 1 572 ? -20.911 -4.815 -17.081 1.00 98.44 572 ARG A N 1
ATOM 4518 C CA . ARG A 1 572 ? -21.620 -4.143 -18.177 1.00 98.44 572 ARG A CA 1
ATOM 4519 C C . ARG A 1 572 ? -21.720 -2.644 -17.922 1.00 98.44 572 ARG A C 1
ATOM 4521 O O . ARG A 1 572 ? -22.381 -2.243 -16.967 1.00 98.44 572 ARG A O 1
ATOM 4528 N N . LEU A 1 573 ? -21.118 -1.827 -18.780 1.00 98.19 573 LEU A N 1
ATOM 4529 C CA . LEU A 1 573 ? -21.099 -0.374 -18.634 1.00 98.19 573 LEU A CA 1
ATOM 4530 C C . LEU A 1 573 ? -22.456 0.251 -19.020 1.00 98.19 573 LEU A C 1
ATOM 4532 O O . LEU A 1 573 ? -23.179 -0.287 -19.865 1.00 98.19 573 LEU A O 1
ATOM 4536 N N . PRO A 1 574 ? -22.840 1.389 -18.412 1.00 95.81 574 PRO A N 1
ATOM 4537 C CA . PRO A 1 574 ? -24.069 2.082 -18.772 1.00 95.81 574 PRO A CA 1
ATOM 4538 C C . PRO A 1 574 ? -23.896 2.826 -20.102 1.00 95.81 574 PRO A C 1
ATOM 4540 O O . PRO A 1 574 ? -22.802 3.277 -20.437 1.00 95.81 574 PRO A O 1
ATOM 4543 N N . GLU A 1 575 ? -24.996 3.058 -20.823 1.00 93.44 575 GLU A N 1
ATOM 4544 C CA . GLU A 1 575 ? -24.996 3.873 -22.055 1.00 93.44 575 GLU A CA 1
ATOM 4545 C C . GLU A 1 575 ? -24.524 5.322 -21.815 1.00 93.44 575 GLU A C 1
ATOM 4547 O O . GLU A 1 575 ? -24.066 5.992 -22.735 1.00 93.44 575 GLU A O 1
ATOM 4552 N N . SER A 1 576 ? -24.591 5.796 -20.566 1.00 93.19 576 SER A N 1
ATOM 4553 C CA . SER A 1 576 ? -24.097 7.099 -20.109 1.00 93.19 576 SER A CA 1
ATOM 4554 C C . SER A 1 576 ? -22.607 7.128 -19.725 1.00 93.19 576 SER A C 1
ATOM 4556 O O . SER A 1 576 ? -22.146 8.141 -19.196 1.00 93.19 576 SER A O 1
ATOM 4558 N N . ASN A 1 577 ? -21.850 6.044 -19.949 1.00 93.94 577 ASN A N 1
ATOM 4559 C CA . ASN A 1 577 ? -20.420 5.963 -19.634 1.00 93.94 577 ASN A CA 1
ATOM 4560 C C . ASN A 1 577 ? -19.624 7.102 -20.301 1.00 93.94 577 ASN A C 1
ATOM 4562 O O . ASN A 1 577 ? -19.629 7.235 -21.526 1.00 93.94 577 ASN A O 1
ATOM 4566 N N . ARG A 1 578 ? -18.898 7.900 -19.504 1.00 96.69 578 ARG A N 1
ATOM 4567 C CA . ARG A 1 578 ? -18.122 9.047 -20.008 1.00 96.69 578 ARG A CA 1
ATOM 4568 C C . ARG A 1 578 ? -16.713 8.658 -20.470 1.00 96.69 578 ARG A C 1
ATOM 4570 O O . ARG A 1 578 ? -16.064 9.441 -21.160 1.00 96.69 578 ARG A O 1
ATOM 4577 N N . VAL A 1 579 ? -16.239 7.461 -20.115 1.00 97.31 579 VAL A N 1
ATOM 4578 C CA . VAL A 1 579 ? -14.897 6.956 -20.444 1.00 97.31 579 VAL A CA 1
ATOM 4579 C C . VAL A 1 579 ? -14.971 6.079 -21.697 1.00 97.31 579 VAL A C 1
ATOM 4581 O O . VAL A 1 579 ? -15.064 4.857 -21.620 1.00 97.31 579 VAL A O 1
ATOM 4584 N N . SER A 1 580 ? -14.958 6.714 -22.872 1.00 94.56 580 SER A N 1
ATOM 4585 C CA . SER A 1 580 ? -15.278 6.086 -24.169 1.00 94.56 580 SER A CA 1
ATOM 4586 C C . SER A 1 580 ? -14.352 4.947 -24.618 1.00 94.56 580 SER A C 1
ATOM 4588 O O . SER A 1 580 ? -14.719 4.186 -25.513 1.00 94.56 580 SER A O 1
ATOM 4590 N N . TRP A 1 581 ? -13.152 4.839 -24.042 1.00 96.25 581 TRP A N 1
ATOM 4591 C CA . TRP A 1 581 ? -12.189 3.776 -24.346 1.00 96.25 581 TRP A CA 1
ATOM 4592 C C . TRP A 1 581 ? -12.404 2.498 -23.518 1.00 96.25 581 TRP A C 1
ATOM 4594 O O . TRP A 1 581 ? -11.914 1.440 -23.908 1.00 96.25 581 TRP A O 1
ATOM 4604 N N . ARG A 1 582 ? -13.178 2.565 -22.425 1.00 97.75 582 ARG A N 1
ATOM 4605 C CA . ARG A 1 582 ? -13.643 1.396 -21.660 1.00 97.75 582 ARG A CA 1
ATOM 4606 C C . ARG A 1 582 ? -14.907 0.798 -22.280 1.00 97.75 582 ARG A C 1
ATOM 4608 O O . ARG A 1 582 ? -15.764 1.532 -22.776 1.00 97.75 582 ARG A O 1
ATOM 4615 N N . ARG A 1 583 ? -15.053 -0.529 -22.221 1.00 96.62 583 ARG A N 1
ATOM 4616 C CA . ARG A 1 583 ? -16.262 -1.261 -22.644 1.00 96.62 583 ARG A CA 1
ATOM 4617 C C . ARG A 1 583 ? -16.646 -2.335 -21.619 1.00 96.62 583 ARG A C 1
ATOM 4619 O O . ARG A 1 583 ? -15.984 -2.499 -20.594 1.00 96.62 583 ARG A O 1
ATOM 4626 N N . ASP A 1 584 ? -17.735 -3.040 -21.920 1.00 98.19 584 ASP A N 1
ATOM 4627 C CA . ASP A 1 584 ? -18.218 -4.207 -21.176 1.00 98.19 584 ASP A CA 1
ATOM 4628 C C . ASP A 1 584 ? -17.095 -5.242 -20.982 1.00 98.19 584 ASP A C 1
ATOM 4630 O O . ASP A 1 584 ? -16.499 -5.708 -21.955 1.00 98.19 584 ASP A O 1
ATOM 4634 N N . SER A 1 585 ? -16.826 -5.622 -19.732 1.00 97.81 585 SER A N 1
ATOM 4635 C CA . SER A 1 585 ? -15.751 -6.553 -19.370 1.00 97.81 585 SER A CA 1
ATOM 4636 C C . SER A 1 585 ? -16.139 -7.451 -18.195 1.00 97.81 585 SER A C 1
ATOM 4638 O O . SER A 1 585 ? -17.025 -7.108 -17.416 1.00 97.81 585 SER A O 1
ATOM 4640 N N . ALA A 1 586 ? -15.480 -8.610 -18.055 1.00 96.81 586 ALA A N 1
ATOM 4641 C CA . ALA A 1 586 ? -15.707 -9.564 -16.956 1.00 96.81 586 ALA A CA 1
ATOM 4642 C C . ALA A 1 586 ? -17.201 -9.887 -16.689 1.00 96.81 586 ALA A C 1
ATOM 4644 O O . ALA A 1 586 ? -17.653 -9.979 -15.548 1.00 96.81 586 ALA A O 1
ATOM 4645 N N . LEU A 1 587 ? -17.983 -10.044 -17.766 1.00 96.94 587 LEU A N 1
ATOM 4646 C CA . LEU A 1 587 ? -19.434 -10.273 -17.703 1.00 96.94 587 LEU A CA 1
ATOM 4647 C C . LEU A 1 587 ? -19.814 -11.621 -17.068 1.00 96.94 587 LEU A C 1
ATOM 4649 O O . LEU A 1 587 ? -20.910 -11.750 -16.535 1.00 96.94 587 LEU A O 1
ATOM 4653 N N . ASP A 1 588 ? -18.902 -12.596 -17.109 1.00 95.44 588 ASP A N 1
ATOM 4654 C CA . ASP A 1 588 ? -19.066 -13.942 -16.547 1.00 95.44 588 ASP A CA 1
ATOM 4655 C C . ASP A 1 588 ? -18.525 -14.088 -15.106 1.00 95.44 588 ASP A C 1
ATOM 4657 O O . ASP A 1 588 ? -18.445 -15.215 -14.602 1.00 95.44 588 ASP A O 1
ATOM 4661 N N . ASP A 1 589 ? -18.145 -12.983 -14.442 1.00 97.94 589 ASP A N 1
ATOM 4662 C CA . ASP A 1 589 ? -17.763 -12.969 -13.020 1.00 97.94 589 ASP A CA 1
ATOM 4663 C C . ASP A 1 589 ? -18.912 -13.542 -12.171 1.00 97.94 589 ASP A C 1
ATOM 4665 O O . ASP A 1 589 ? -20.004 -12.970 -12.112 1.00 97.94 589 ASP A O 1
ATOM 4669 N N . LYS A 1 590 ? -18.670 -14.678 -11.506 1.00 97.56 590 LYS A N 1
ATOM 4670 C CA . LYS A 1 590 ? -19.710 -15.437 -10.799 1.00 97.56 590 LYS A CA 1
ATOM 4671 C C . LYS A 1 590 ? -19.197 -16.202 -9.586 1.00 97.56 590 LYS A C 1
ATOM 4673 O O . LYS A 1 590 ? -18.026 -16.572 -9.524 1.00 97.56 590 LYS A O 1
ATOM 4678 N N . GLY A 1 591 ? -20.102 -16.456 -8.647 1.00 96.56 591 GLY A N 1
ATOM 4679 C CA . GLY A 1 591 ? -19.852 -17.243 -7.447 1.00 96.56 591 GLY A CA 1
ATOM 4680 C C . GLY A 1 591 ? -19.719 -18.747 -7.712 1.00 96.56 591 GLY A C 1
ATOM 4681 O O . GLY A 1 591 ? -19.828 -19.238 -8.839 1.00 96.56 591 GLY A O 1
ATOM 4682 N N . LEU A 1 592 ? -19.480 -19.493 -6.632 1.00 91.19 592 LEU A N 1
ATOM 4683 C CA . LEU A 1 592 ? -19.205 -20.937 -6.645 1.00 91.19 592 LEU A CA 1
ATOM 4684 C C . LEU A 1 592 ? -20.417 -21.770 -7.094 1.00 91.19 592 LEU A C 1
ATOM 4686 O O . LEU A 1 592 ? -20.251 -22.914 -7.522 1.00 91.19 592 LEU A O 1
ATOM 4690 N N . HIS A 1 593 ? -21.622 -21.206 -7.014 1.00 94.56 593 HIS A N 1
ATOM 4691 C CA . HIS A 1 593 ? -22.880 -21.830 -7.414 1.00 94.56 593 HIS A CA 1
ATOM 4692 C C . HIS A 1 593 ? -23.565 -21.093 -8.581 1.00 94.56 593 HIS A C 1
ATOM 4694 O O . HIS A 1 593 ? -24.708 -21.402 -8.917 1.00 94.56 593 HIS A O 1
ATOM 4700 N N . GLY A 1 594 ? -22.851 -20.182 -9.254 1.00 96.00 594 GLY A N 1
ATOM 4701 C CA . GLY A 1 594 ? -23.348 -19.428 -10.409 1.00 96.00 594 GLY A CA 1
ATOM 4702 C C . GLY A 1 594 ? -24.091 -18.138 -10.052 1.00 96.00 594 GLY A C 1
ATOM 4703 O O . GLY A 1 594 ? -24.831 -17.618 -10.883 1.00 96.00 594 GLY A O 1
ATOM 4704 N N . GLU A 1 595 ? -23.902 -17.627 -8.838 1.00 98.19 595 GLU A N 1
ATOM 4705 C CA . GLU A 1 595 ? -24.375 -16.313 -8.405 1.00 98.19 595 GLU A CA 1
ATOM 4706 C C . GLU A 1 595 ? -23.741 -15.218 -9.279 1.00 98.19 595 GLU A C 1
ATOM 4708 O O . GLU A 1 595 ? -22.535 -15.246 -9.504 1.00 98.19 595 GLU A O 1
ATOM 4713 N N . ASP A 1 596 ? -24.522 -14.259 -9.781 1.00 98.31 596 ASP A N 1
ATOM 4714 C CA . ASP A 1 596 ? -23.994 -13.142 -10.577 1.00 98.31 596 ASP A CA 1
ATOM 4715 C C . ASP A 1 596 ? -23.131 -12.227 -9.698 1.00 98.31 596 ASP A C 1
ATOM 4717 O O . ASP A 1 596 ? -23.651 -11.595 -8.783 1.00 98.31 596 ASP A O 1
ATOM 4721 N N . LEU A 1 597 ? -21.834 -12.128 -10.001 1.00 98.56 597 LEU A N 1
ATOM 4722 C CA . LEU A 1 597 ? -20.888 -11.217 -9.348 1.00 98.56 597 LEU A CA 1
ATOM 4723 C C . LEU A 1 597 ? -20.346 -10.156 -10.322 1.00 98.56 597 LEU A C 1
ATOM 4725 O O . LEU A 1 597 ? -19.362 -9.483 -10.012 1.00 98.56 597 LEU A O 1
ATOM 4729 N N . SER A 1 598 ? -20.964 -9.970 -11.492 1.00 98.06 598 SER A N 1
ATOM 4730 C CA . SER A 1 598 ? -20.588 -8.926 -12.454 1.00 98.06 598 SER A CA 1
ATOM 4731 C C . SER A 1 598 ? -20.834 -7.519 -11.891 1.00 98.06 598 SER A C 1
ATOM 4733 O O . SER A 1 598 ? -21.734 -7.303 -11.073 1.00 98.06 598 SER A O 1
ATOM 4735 N N . GLY A 1 599 ? -20.055 -6.532 -12.338 1.00 98.38 599 GLY A N 1
ATOM 4736 C CA . GLY A 1 599 ? -20.071 -5.178 -11.772 1.00 98.38 599 GLY A CA 1
ATOM 4737 C C . GLY A 1 599 ? -18.914 -4.934 -10.801 1.00 98.38 599 GLY A C 1
ATOM 4738 O O . GLY A 1 599 ? -17.940 -5.692 -10.780 1.00 98.38 599 GLY A O 1
ATOM 4739 N N . GLY A 1 600 ? -19.033 -3.882 -9.989 1.00 98.62 600 GLY A N 1
ATOM 4740 C CA . GLY A 1 600 ? -17.986 -3.451 -9.061 1.00 98.62 600 GLY A CA 1
ATOM 4741 C C . GLY A 1 600 ? -16.822 -2.769 -9.780 1.00 98.62 600 GLY A C 1
ATOM 4742 O O . GLY A 1 600 ? -16.908 -2.440 -10.966 1.00 98.62 600 GLY A O 1
ATOM 4743 N N . TYR A 1 601 ? -15.731 -2.535 -9.061 1.00 98.81 601 TYR A N 1
ATOM 4744 C CA . TYR A 1 601 ? -14.548 -1.860 -9.589 1.00 98.81 601 TYR A CA 1
ATOM 4745 C C . TYR A 1 601 ? -13.336 -2.787 -9.648 1.00 98.81 601 TYR A C 1
ATOM 4747 O O . TYR A 1 601 ? -13.121 -3.588 -8.742 1.00 98.81 601 TYR A O 1
ATOM 4755 N N . TYR A 1 602 ? -12.537 -2.646 -10.700 1.00 98.25 602 TYR A N 1
ATOM 4756 C CA . TYR A 1 602 ? -11.156 -3.105 -10.705 1.00 98.25 602 TYR A CA 1
ATOM 4757 C C . TYR A 1 602 ? -10.329 -2.227 -9.771 1.00 98.25 602 TYR A C 1
ATOM 4759 O O . TYR A 1 602 ? -10.516 -1.008 -9.728 1.00 98.25 602 TYR A O 1
ATOM 4767 N N . ASP A 1 603 ? -9.462 -2.853 -8.992 1.00 94.12 603 ASP A N 1
ATOM 4768 C CA . ASP A 1 603 ? -8.859 -2.203 -7.838 1.00 94.12 603 ASP A CA 1
ATOM 4769 C C . ASP A 1 603 ? -7.742 -1.213 -8.199 1.00 94.12 603 ASP A C 1
ATOM 4771 O O . ASP A 1 603 ? -7.746 -0.074 -7.725 1.00 94.12 603 ASP A O 1
ATOM 4775 N N . ALA A 1 604 ? -6.835 -1.619 -9.088 1.00 92.94 604 ALA A N 1
ATOM 4776 C CA . ALA A 1 604 ? -5.627 -0.863 -9.392 1.00 92.94 604 ALA A CA 1
ATOM 4777 C C . ALA A 1 604 ? -5.274 -0.919 -10.888 1.00 92.94 604 ALA A C 1
ATOM 4779 O O . ALA A 1 604 ? -6.086 -0.564 -11.746 1.00 92.94 604 ALA A O 1
ATOM 4780 N N . SER A 1 605 ? -4.050 -1.352 -11.206 1.00 85.25 605 SER A N 1
ATOM 4781 C CA . SER A 1 605 ? -3.569 -1.579 -12.570 1.00 85.25 605 SER A CA 1
ATOM 4782 C C . SER A 1 605 ? -4.125 -2.845 -13.215 1.00 85.25 605 SER A C 1
ATOM 4784 O O . SER A 1 605 ? -4.104 -2.946 -14.445 1.00 85.25 605 SER A O 1
ATOM 4786 N N . ASP A 1 606 ? -4.587 -3.774 -12.379 1.00 86.88 606 ASP A N 1
ATOM 4787 C CA . ASP A 1 606 ? -5.079 -5.104 -12.708 1.00 86.88 606 ASP A CA 1
ATOM 4788 C C . ASP A 1 606 ? -6.603 -5.149 -12.864 1.00 86.88 606 ASP A C 1
ATOM 4790 O O . ASP A 1 606 ? -7.287 -4.121 -12.887 1.00 86.88 606 ASP A O 1
ATOM 4794 N N . PHE A 1 607 ? -7.140 -6.360 -12.994 1.00 94.50 607 PHE A N 1
ATOM 4795 C CA . PHE A 1 607 ? -8.568 -6.610 -13.105 1.00 94.50 607 PHE A CA 1
ATOM 4796 C C . PHE A 1 607 ? -9.126 -7.426 -11.931 1.00 94.50 607 PHE A C 1
ATOM 4798 O O . PHE A 1 607 ? -10.230 -7.985 -12.016 1.00 94.50 607 PHE A O 1
ATOM 4805 N N . VAL A 1 608 ? -8.423 -7.469 -10.799 1.00 95.06 608 VAL A N 1
ATOM 4806 C CA . VAL A 1 608 ? -8.926 -8.089 -9.571 1.00 95.06 608 VAL A CA 1
ATOM 4807 C C . VAL A 1 608 ? -9.915 -7.142 -8.888 1.00 95.06 608 VAL A C 1
ATOM 4809 O O . VAL A 1 608 ? -9.770 -5.920 -8.882 1.00 95.06 608 VAL A O 1
ATOM 4812 N N . LYS A 1 609 ? -10.976 -7.715 -8.319 1.00 97.94 609 LYS A N 1
ATOM 4813 C CA . LYS A 1 609 ? -11.997 -6.990 -7.553 1.00 97.94 609 LYS A CA 1
ATOM 4814 C C . LYS A 1 609 ? -11.805 -7.250 -6.069 1.00 97.94 609 LYS A C 1
ATOM 4816 O O . LYS A 1 609 ? -12.461 -8.128 -5.508 1.00 97.94 609 LYS A O 1
ATOM 4821 N N . PHE A 1 610 ? -10.909 -6.501 -5.434 1.00 97.44 610 PHE A N 1
ATOM 4822 C CA . PHE A 1 610 ? -10.706 -6.556 -3.988 1.00 97.44 610 PHE A CA 1
ATOM 4823 C C . PHE A 1 610 ? -11.834 -5.811 -3.266 1.00 97.44 610 PHE A C 1
ATOM 4825 O O . PHE A 1 610 ? -11.951 -4.591 -3.324 1.00 97.44 610 PHE A O 1
ATOM 4832 N N . SER A 1 611 ? -12.705 -6.543 -2.569 1.00 98.12 611 SER A N 1
ATOM 4833 C CA . SER A 1 611 ? -13.875 -5.923 -1.930 1.00 98.12 611 SER A CA 1
ATOM 4834 C C . SER A 1 611 ? -13.518 -5.137 -0.663 1.00 98.12 611 SER A C 1
ATOM 4836 O O . SER A 1 611 ? -14.327 -4.326 -0.229 1.00 98.12 611 SER A O 1
ATOM 4838 N N . PHE A 1 612 ? -12.329 -5.332 -0.075 1.00 98.31 612 PHE A N 1
ATOM 4839 C CA . PHE A 1 612 ? -11.911 -4.628 1.148 1.00 98.31 612 PHE A CA 1
ATOM 4840 C C . PHE A 1 612 ? -11.551 -3.157 0.875 1.00 98.31 612 PHE A C 1
ATOM 4842 O O . PHE A 1 612 ? -12.146 -2.255 1.465 1.00 98.31 612 PHE A O 1
ATOM 4849 N N . THR A 1 613 ? -10.652 -2.911 -0.079 1.00 97.44 613 THR A N 1
ATOM 4850 C CA . THR A 1 613 ? -10.317 -1.574 -0.603 1.00 97.44 613 THR A CA 1
ATOM 4851 C C . THR A 1 613 ? -11.522 -0.907 -1.247 1.00 97.44 613 THR A C 1
ATOM 4853 O O . THR A 1 613 ? -11.848 0.228 -0.907 1.00 97.44 613 THR A O 1
ATOM 4856 N N . MET A 1 614 ? -12.257 -1.628 -2.102 1.00 98.75 614 MET A N 1
ATOM 4857 C CA . MET A 1 614 ? -13.469 -1.106 -2.736 1.00 98.75 614 MET A CA 1
ATOM 4858 C C . MET A 1 614 ? -14.508 -0.657 -1.699 1.00 98.75 614 MET A C 1
ATOM 4860 O O . MET A 1 614 ? -15.154 0.377 -1.890 1.00 98.75 614 MET A O 1
ATOM 4864 N N . ALA A 1 615 ? -14.677 -1.398 -0.597 1.00 98.88 615 ALA A N 1
ATOM 4865 C CA . ALA A 1 615 ? -15.577 -1.006 0.482 1.00 98.88 615 ALA A CA 1
ATOM 4866 C C . ALA A 1 615 ? -15.078 0.263 1.183 1.00 98.88 615 ALA A C 1
ATOM 4868 O O . ALA A 1 615 ? -15.844 1.219 1.276 1.00 98.88 615 ALA A O 1
ATOM 4869 N N . PHE A 1 616 ? -13.794 0.335 1.558 1.00 98.81 616 PHE A N 1
ATOM 4870 C CA . PHE A 1 616 ? -13.199 1.547 2.135 1.00 98.81 616 PHE A CA 1
ATOM 4871 C C . PHE A 1 616 ? -13.418 2.772 1.238 1.00 98.81 616 PHE A C 1
ATOM 4873 O O . PHE A 1 616 ? -14.002 3.762 1.682 1.00 98.81 616 PHE A O 1
ATOM 4880 N N . THR A 1 617 ? -13.048 2.686 -0.042 1.00 98.88 617 THR A N 1
ATOM 4881 C CA . THR A 1 617 ? -13.285 3.739 -1.039 1.00 98.88 617 THR A CA 1
ATOM 4882 C C . THR A 1 617 ? -14.747 4.166 -1.062 1.00 98.88 617 THR A C 1
ATOM 4884 O O . THR A 1 617 ? -15.048 5.357 -1.003 1.00 98.88 617 THR A O 1
ATOM 4887 N N . THR A 1 618 ? -15.674 3.207 -1.074 1.00 98.94 618 THR A N 1
ATOM 4888 C CA . THR A 1 618 ? -17.117 3.480 -1.082 1.00 98.94 618 THR A CA 1
ATOM 4889 C C . THR A 1 618 ? -17.572 4.212 0.182 1.00 98.94 618 THR A C 1
ATOM 4891 O O . THR A 1 618 ? -18.330 5.178 0.079 1.00 98.94 618 THR A O 1
ATOM 4894 N N . THR A 1 619 ? -17.085 3.814 1.363 1.00 98.94 619 THR A N 1
ATOM 4895 C CA . THR A 1 619 ? -17.376 4.490 2.635 1.00 98.94 619 THR A CA 1
ATOM 4896 C C . THR A 1 619 ? -16.875 5.931 2.629 1.00 98.94 619 THR A C 1
ATOM 4898 O O . THR A 1 619 ? -17.612 6.837 3.022 1.00 98.94 619 THR A O 1
ATOM 4901 N N . ILE A 1 620 ? -15.645 6.173 2.159 1.00 98.88 620 ILE A N 1
ATOM 4902 C CA . ILE A 1 620 ? -15.054 7.518 2.141 1.00 98.88 620 ILE A CA 1
ATOM 4903 C C . ILE A 1 620 ? -15.729 8.414 1.100 1.00 98.88 620 ILE A C 1
ATOM 4905 O O . ILE A 1 620 ? -16.083 9.543 1.434 1.00 98.88 620 ILE A O 1
ATOM 4909 N N . LEU A 1 621 ? -16.004 7.916 -0.111 1.00 98.88 621 LEU A N 1
ATOM 4910 C CA . LEU A 1 621 ? -16.767 8.658 -1.120 1.00 98.88 621 LEU A CA 1
ATOM 4911 C C . LEU A 1 621 ? -18.161 9.037 -0.604 1.00 98.88 621 LEU A C 1
ATOM 4913 O O . LEU A 1 621 ? -18.564 10.197 -0.705 1.00 98.88 621 LEU A O 1
ATOM 4917 N N . ALA A 1 622 ? -18.878 8.090 0.010 1.00 98.88 622 ALA A N 1
ATOM 4918 C CA . ALA A 1 622 ? -20.177 8.365 0.608 1.00 98.88 622 ALA A CA 1
ATOM 4919 C C . ALA A 1 622 ? -20.080 9.389 1.753 1.00 98.88 622 ALA A C 1
ATOM 4921 O O . ALA A 1 622 ? -20.931 10.272 1.850 1.00 98.88 622 ALA A O 1
ATOM 4922 N N . TRP A 1 623 ? -19.033 9.333 2.585 1.00 98.81 623 TRP A N 1
ATOM 4923 C CA . TRP A 1 623 ? -18.791 10.323 3.640 1.00 98.81 623 TRP A CA 1
ATOM 4924 C C . TRP A 1 623 ? -18.511 11.717 3.069 1.00 98.81 623 TRP A C 1
ATOM 4926 O O . TRP A 1 623 ? -19.172 12.672 3.474 1.00 98.81 623 TRP A O 1
ATOM 4936 N N . GLY A 1 624 ? -17.608 11.844 2.094 1.00 98.62 624 GLY A N 1
ATOM 4937 C CA . GLY A 1 624 ? -17.304 13.117 1.437 1.00 98.62 624 GLY A CA 1
ATOM 4938 C C . GLY A 1 624 ? -18.537 13.752 0.789 1.00 98.62 624 GLY A C 1
ATOM 4939 O O . GLY A 1 624 ? -18.753 14.954 0.926 1.00 98.62 624 GLY A O 1
ATOM 4940 N N . MET A 1 625 ? -19.396 12.948 0.153 1.00 98.56 625 MET A N 1
ATOM 4941 C CA . MET A 1 625 ? -20.675 13.420 -0.391 1.00 98.56 625 MET A CA 1
ATOM 4942 C C . MET A 1 625 ? -21.689 13.812 0.692 1.00 98.56 625 MET A C 1
ATOM 4944 O O . MET A 1 625 ? -22.394 14.800 0.526 1.00 98.56 625 MET A O 1
ATOM 4948 N N . LEU A 1 626 ? -21.760 13.077 1.806 1.00 98.44 626 LEU A N 1
ATOM 4949 C CA . LEU A 1 626 ? -22.629 13.417 2.940 1.00 98.44 626 LEU A CA 1
ATOM 4950 C C . LEU A 1 626 ? -22.208 14.713 3.646 1.00 98.44 626 LEU A C 1
ATOM 4952 O O . LEU A 1 626 ? -23.069 15.425 4.159 1.00 98.44 626 LEU A O 1
ATOM 4956 N N . SER A 1 627 ? -20.906 15.004 3.697 1.00 97.94 627 SER A N 1
ATOM 4957 C CA . SER A 1 627 ? -20.371 16.225 4.307 1.00 97.94 627 SER A CA 1
ATOM 4958 C C . SER A 1 627 ? -20.449 17.446 3.387 1.00 97.94 627 SER A C 1
ATOM 4960 O O . SER A 1 627 ? -20.687 18.547 3.876 1.00 97.94 627 SER A O 1
ATOM 4962 N N . PHE A 1 628 ? -20.240 17.262 2.078 1.00 98.12 628 PHE A N 1
ATOM 4963 C CA . PHE A 1 628 ? -19.990 18.347 1.115 1.00 98.12 628 PHE A CA 1
ATOM 4964 C C . PHE A 1 628 ? -20.879 18.242 -0.144 1.00 98.12 628 PHE A C 1
ATOM 4966 O O . PHE A 1 628 ? -20.430 18.482 -1.267 1.00 98.12 628 PHE A O 1
ATOM 4973 N N . ASP A 1 629 ? -22.150 17.851 0.023 1.00 97.06 629 ASP A N 1
ATOM 4974 C CA . ASP A 1 629 ? -23.141 17.688 -1.064 1.00 97.06 629 ASP A CA 1
ATOM 4975 C C . ASP A 1 629 ? -23.283 18.947 -1.941 1.00 97.06 629 ASP A C 1
ATOM 4977 O O . ASP A 1 629 ? -23.533 18.865 -3.146 1.00 97.06 629 ASP A O 1
ATOM 4981 N N . ASP A 1 630 ? -23.063 20.124 -1.356 1.00 96.75 630 ASP A N 1
ATOM 4982 C CA . ASP A 1 630 ? -23.125 21.412 -2.034 1.00 96.75 630 ASP A CA 1
ATOM 4983 C C . ASP A 1 630 ? -21.988 21.613 -3.048 1.00 96.75 630 ASP A C 1
ATOM 4985 O O . ASP A 1 630 ? -22.248 22.124 -4.136 1.00 96.75 630 ASP A O 1
ATOM 4989 N N . ALA A 1 631 ? -20.773 21.139 -2.755 1.00 97.69 631 ALA A N 1
ATOM 4990 C CA . ALA A 1 631 ? -19.652 21.145 -3.698 1.00 97.69 631 ALA A CA 1
ATOM 4991 C C . ALA A 1 631 ? -19.915 20.228 -4.905 1.00 97.69 631 ALA A C 1
ATOM 4993 O O . ALA A 1 631 ? -19.662 20.599 -6.056 1.00 97.69 631 ALA A O 1
ATOM 4994 N N . TYR A 1 632 ? -20.488 19.045 -4.668 1.00 98.19 632 TYR A N 1
ATOM 4995 C CA . TYR A 1 632 ? -20.916 18.140 -5.740 1.00 98.19 632 TYR A CA 1
ATOM 4996 C C . TYR A 1 632 ? -22.091 18.714 -6.553 1.00 98.19 632 TYR A C 1
ATOM 4998 O O . TYR A 1 632 ? -22.176 18.487 -7.762 1.00 98.19 632 TYR A O 1
ATOM 5006 N N . THR A 1 633 ? -22.987 19.472 -5.914 1.00 97.12 633 THR A N 1
ATOM 5007 C CA . THR A 1 633 ? -24.119 20.143 -6.570 1.00 97.12 633 THR A CA 1
ATOM 5008 C C . THR A 1 633 ? -23.655 21.295 -7.461 1.00 97.12 633 THR A C 1
ATOM 5010 O O . THR A 1 633 ? -24.014 21.334 -8.635 1.00 97.12 633 THR A O 1
ATOM 5013 N N . GLU A 1 634 ? -22.820 22.200 -6.941 1.00 95.12 634 GLU A N 1
ATOM 5014 C CA . GLU A 1 634 ? -22.293 23.364 -7.671 1.00 95.12 634 GLU A CA 1
ATOM 5015 C C . GLU A 1 634 ? -21.494 22.952 -8.916 1.00 95.12 634 GLU A C 1
ATOM 5017 O O . GLU A 1 634 ? -21.625 23.550 -9.982 1.00 95.12 634 GLU A O 1
ATOM 5022 N N . THR A 1 635 ? -20.704 21.882 -8.807 1.00 96.25 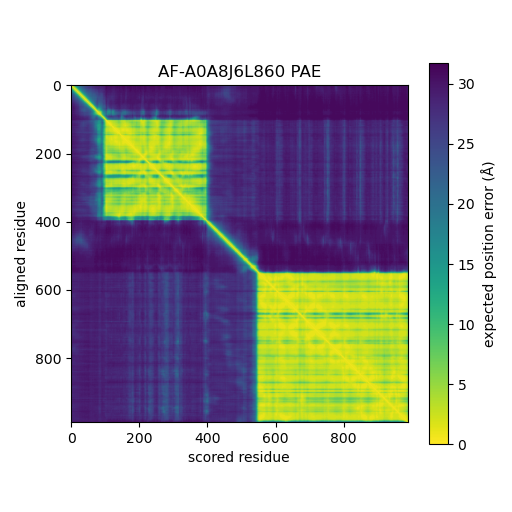635 THR A N 1
ATOM 5023 C CA . THR A 1 635 ? -19.897 21.344 -9.915 1.00 96.25 635 THR A CA 1
ATOM 5024 C C . THR A 1 635 ? -20.687 20.472 -10.900 1.00 96.25 635 THR A C 1
ATOM 5026 O O . THR A 1 635 ? -20.113 19.941 -11.857 1.00 96.25 635 THR A O 1
ATOM 5029 N N . GLY A 1 636 ? -21.991 20.271 -10.674 1.00 97.62 636 GLY A N 1
ATOM 5030 C CA . GLY A 1 636 ? -22.828 19.371 -11.472 1.00 97.62 636 GLY A CA 1
ATOM 5031 C C . GLY A 1 636 ? -22.375 17.905 -11.431 1.00 97.62 636 GLY A C 1
ATOM 5032 O O . GLY A 1 636 ? -22.712 17.134 -12.324 1.00 97.62 636 GLY A O 1
ATOM 5033 N N . GLN A 1 637 ? -21.576 17.514 -10.432 1.00 97.94 637 GLN A N 1
ATOM 5034 C CA . GLN A 1 637 ? -21.029 16.161 -10.293 1.00 97.94 637 GLN A CA 1
ATOM 5035 C C . GLN A 1 637 ? -21.822 15.272 -9.324 1.00 97.94 637 GLN A C 1
ATOM 5037 O O . GLN A 1 637 ? -21.512 14.091 -9.190 1.00 97.94 637 GLN A O 1
ATOM 5042 N N . ARG A 1 638 ? -22.862 15.804 -8.671 1.00 97.75 638 ARG A N 1
ATOM 5043 C CA . ARG A 1 638 ? -23.680 15.098 -7.673 1.00 97.75 638 ARG A CA 1
ATOM 5044 C C . ARG A 1 638 ? -24.224 13.755 -8.148 1.00 97.75 638 ARG A C 1
ATOM 5046 O O . ARG A 1 638 ? -24.090 12.765 -7.435 1.00 97.75 638 ARG A O 1
ATOM 5053 N N . ASP A 1 639 ? -24.809 13.700 -9.340 1.00 97.75 639 ASP A N 1
ATOM 5054 C CA . ASP A 1 639 ? -25.361 12.444 -9.852 1.00 97.75 639 ASP A CA 1
ATOM 5055 C C . ASP A 1 639 ? -24.261 11.450 -10.242 1.00 97.75 639 ASP A C 1
ATOM 5057 O O . ASP A 1 639 ? -24.370 10.280 -9.898 1.00 97.75 639 ASP A O 1
ATOM 5061 N N . HIS A 1 640 ? -23.143 11.917 -10.804 1.00 98.25 640 HIS A N 1
ATOM 5062 C CA . HIS A 1 640 ? -21.979 11.070 -11.083 1.00 98.25 640 HIS A CA 1
ATOM 5063 C C . HIS A 1 640 ? -21.323 10.505 -9.811 1.00 98.25 640 HIS A C 1
ATOM 5065 O O . HIS A 1 640 ? -20.906 9.351 -9.803 1.00 98.25 640 HIS A O 1
ATOM 5071 N N . GLY A 1 641 ? -21.264 11.280 -8.722 1.00 98.25 641 GLY A N 1
ATOM 5072 C CA . GLY A 1 641 ? -20.799 10.793 -7.419 1.00 98.25 641 GLY A CA 1
ATOM 5073 C C . GLY A 1 641 ? -21.737 9.745 -6.817 1.00 98.25 641 GLY A C 1
ATOM 5074 O O . GLY A 1 641 ? -21.284 8.721 -6.309 1.00 98.25 641 GLY A O 1
ATOM 5075 N N . LEU A 1 642 ? -23.052 9.947 -6.948 1.00 98.56 642 LEU A N 1
ATOM 5076 C CA . LEU A 1 642 ? -24.040 8.950 -6.540 1.00 98.56 642 LEU A CA 1
ATOM 5077 C C . LEU A 1 642 ? -23.912 7.674 -7.371 1.00 98.56 642 LEU A C 1
ATOM 5079 O O . LEU A 1 642 ? -23.896 6.591 -6.798 1.00 98.56 642 LEU A O 1
ATOM 5083 N N . ASP A 1 643 ? -23.755 7.780 -8.688 1.00 98.44 643 ASP A N 1
ATOM 5084 C CA . ASP A 1 643 ? -23.526 6.626 -9.558 1.00 98.44 643 ASP A CA 1
ATOM 5085 C C . ASP A 1 643 ? -22.207 5.913 -9.217 1.00 98.44 643 ASP A C 1
ATOM 5087 O O . ASP A 1 643 ? -22.135 4.688 -9.312 1.00 98.44 643 ASP A O 1
ATOM 5091 N N . ALA A 1 644 ? -21.177 6.643 -8.770 1.00 98.62 644 ALA A N 1
ATOM 5092 C CA . ALA A 1 644 ? -19.918 6.054 -8.323 1.00 98.62 644 ALA A CA 1
ATOM 5093 C C . ALA A 1 644 ? -20.085 5.213 -7.041 1.00 98.62 644 ALA A C 1
ATOM 5095 O O . ALA A 1 644 ? -19.615 4.074 -6.992 1.00 98.62 644 ALA A O 1
ATOM 5096 N N . VAL A 1 645 ? -20.810 5.721 -6.035 1.00 98.88 645 VAL A N 1
ATOM 5097 C CA . VAL A 1 645 ? -21.145 4.967 -4.807 1.00 98.88 645 VAL A CA 1
ATOM 5098 C C . VAL A 1 645 ? -22.127 3.823 -5.106 1.00 98.88 645 VAL A C 1
ATOM 5100 O O . VAL A 1 645 ? -22.015 2.733 -4.536 1.00 98.88 645 VAL A O 1
ATOM 5103 N N . LYS A 1 646 ? -23.084 4.031 -6.021 1.00 98.81 646 LYS A N 1
ATOM 5104 C CA . LYS A 1 646 ? -24.057 3.002 -6.407 1.00 98.81 646 LYS A CA 1
ATOM 5105 C C . LYS A 1 646 ? -23.371 1.798 -7.053 1.00 98.81 646 LYS A C 1
ATOM 5107 O O . LYS A 1 646 ? -23.678 0.672 -6.689 1.00 98.81 646 LYS A O 1
ATOM 5112 N N . TRP A 1 647 ? -22.401 2.036 -7.935 1.00 98.88 647 TRP A N 1
ATOM 5113 C CA . TRP A 1 647 ? -21.694 0.983 -8.669 1.00 98.88 647 TRP A CA 1
ATOM 5114 C C . TRP A 1 647 ? -21.027 -0.069 -7.769 1.00 98.88 647 TRP A C 1
ATOM 5116 O O . TRP A 1 647 ? -21.103 -1.265 -8.046 1.00 98.88 647 TRP A O 1
ATOM 5126 N N . ALA A 1 648 ? -20.398 0.369 -6.673 1.00 98.88 648 ALA A N 1
ATOM 5127 C CA . ALA A 1 648 ? -19.801 -0.542 -5.699 1.00 98.88 648 ALA A CA 1
ATOM 5128 C C . ALA A 1 648 ? -20.866 -1.224 -4.832 1.00 98.88 648 ALA A C 1
ATOM 5130 O O . ALA A 1 648 ? -20.781 -2.416 -4.554 1.00 98.88 648 ALA A O 1
ATOM 5131 N N . THR A 1 649 ? -21.891 -0.477 -4.415 1.00 98.94 649 THR A N 1
ATOM 5132 C CA . THR A 1 649 ? -22.919 -1.009 -3.512 1.00 98.94 649 THR A CA 1
ATOM 5133 C C . THR A 1 649 ? -23.866 -2.008 -4.178 1.00 98.94 649 THR A C 1
ATOM 5135 O O . THR A 1 649 ? -24.221 -2.991 -3.533 1.00 98.94 649 THR A O 1
ATOM 5138 N N . ASP A 1 650 ? -24.173 -1.851 -5.470 1.00 98.94 650 ASP A N 1
ATOM 5139 C CA . ASP A 1 650 ? -24.852 -2.877 -6.277 1.00 98.94 650 ASP A CA 1
ATOM 5140 C C . ASP A 1 650 ? -24.044 -4.188 -6.287 1.00 98.94 650 ASP A C 1
ATOM 5142 O O . ASP A 1 650 ? -24.600 -5.276 -6.134 1.00 98.94 650 ASP A O 1
ATOM 5146 N N . TYR A 1 651 ? -22.717 -4.092 -6.418 1.00 98.94 651 TYR A N 1
ATOM 5147 C CA . TYR A 1 651 ? -21.815 -5.243 -6.365 1.00 98.94 651 TYR A CA 1
ATOM 5148 C C . TYR A 1 651 ? -21.735 -5.861 -4.959 1.00 98.94 651 TYR A C 1
ATOM 5150 O O . TYR A 1 651 ? -21.796 -7.080 -4.836 1.00 98.94 651 TYR A O 1
ATOM 5158 N N . PHE A 1 652 ? -21.706 -5.070 -3.883 1.00 98.94 652 PHE A N 1
ATOM 5159 C CA . PHE A 1 652 ? -21.747 -5.620 -2.520 1.00 98.94 652 PHE A CA 1
ATOM 5160 C C . PHE A 1 652 ? -23.070 -6.327 -2.197 1.00 98.94 652 PHE A C 1
ATOM 5162 O O . PHE A 1 652 ? -23.053 -7.332 -1.489 1.00 98.94 652 PHE A O 1
ATOM 5169 N N . ILE A 1 653 ? -24.204 -5.855 -2.732 1.00 98.94 653 ILE A N 1
ATOM 5170 C CA . ILE A 1 653 ? -25.493 -6.559 -2.627 1.00 98.94 653 ILE A CA 1
ATOM 5171 C C . ILE A 1 653 ? -25.407 -7.926 -3.322 1.00 98.94 653 ILE A C 1
ATOM 5173 O O . ILE A 1 653 ? -25.794 -8.925 -2.721 1.00 98.94 653 ILE A O 1
ATOM 5177 N N . LYS A 1 654 ? -24.834 -7.994 -4.535 1.00 98.81 654 LYS A N 1
ATOM 5178 C CA . LYS A 1 654 ? -24.582 -9.260 -5.252 1.00 98.81 654 LYS A CA 1
ATOM 5179 C C . LYS A 1 654 ? -23.650 -10.208 -4.487 1.00 98.81 654 LYS A C 1
ATOM 5181 O O . LYS A 1 654 ? -23.935 -11.396 -4.381 1.00 98.81 654 LYS A O 1
ATOM 5186 N N . CYS A 1 655 ? -22.557 -9.688 -3.926 1.00 98.81 655 CYS A N 1
ATOM 5187 C CA . CYS A 1 655 ? -21.593 -10.473 -3.152 1.00 98.81 655 CYS A CA 1
ATOM 5188 C C . CYS A 1 655 ? -22.160 -11.019 -1.836 1.00 98.81 655 CYS A C 1
ATOM 5190 O O . CYS A 1 655 ? -21.667 -12.031 -1.338 1.00 98.81 655 CYS A O 1
ATOM 5192 N N . HIS A 1 656 ? -23.165 -10.359 -1.258 1.00 98.75 656 HIS A N 1
ATOM 5193 C CA . HIS A 1 656 ? -23.796 -10.742 0.001 1.00 98.75 656 HIS A CA 1
ATOM 5194 C C . HIS A 1 656 ? -24.991 -11.680 -0.240 1.00 98.75 656 HIS A C 1
ATOM 5196 O O . HIS A 1 656 ? -26.157 -11.304 -0.097 1.00 98.75 656 HIS A O 1
ATOM 5202 N N . ILE A 1 657 ? -24.672 -12.925 -0.596 1.00 97.44 657 ILE A N 1
ATOM 5203 C CA . ILE A 1 657 ? -25.637 -13.948 -1.032 1.00 97.44 657 ILE A CA 1
ATOM 5204 C C . ILE A 1 657 ? -26.507 -14.524 0.102 1.00 97.44 657 ILE A C 1
ATOM 5206 O O . ILE A 1 657 ? -27.591 -15.050 -0.148 1.00 97.44 657 ILE A O 1
ATOM 5210 N N . SER A 1 658 ? -26.041 -14.440 1.350 1.00 97.12 658 SER A N 1
ATOM 5211 C CA . SER A 1 658 ? -26.646 -15.059 2.537 1.00 97.12 658 SER A CA 1
ATOM 5212 C C . SER A 1 658 ? -26.163 -14.318 3.794 1.00 97.12 658 SER A C 1
ATOM 5214 O O . SER A 1 658 ? -25.031 -13.842 3.772 1.00 97.12 658 SER A O 1
ATOM 5216 N N . PRO A 1 659 ? -26.933 -14.226 4.902 1.00 97.69 659 PRO A N 1
ATOM 5217 C CA . PRO A 1 659 ? -26.594 -13.369 6.052 1.00 97.69 659 PRO A CA 1
ATOM 5218 C C . PRO A 1 659 ? -25.203 -13.563 6.681 1.00 97.69 659 PRO A C 1
ATOM 5220 O O . PRO A 1 659 ? -24.743 -12.677 7.394 1.00 97.69 659 PRO A O 1
ATOM 5223 N N . PHE A 1 660 ? -24.557 -14.710 6.442 1.00 98.19 660 PHE A N 1
ATOM 5224 C CA . PHE A 1 660 ? -23.213 -15.043 6.926 1.00 98.19 660 PHE A CA 1
ATOM 5225 C C . PHE A 1 660 ? -22.273 -15.517 5.800 1.00 98.19 660 PHE A C 1
ATOM 5227 O O . PHE A 1 660 ? -21.367 -16.305 6.054 1.00 98.19 660 PHE A O 1
ATOM 5234 N N . GLU A 1 661 ? -22.496 -15.079 4.555 1.00 98.44 661 GLU A N 1
ATOM 5235 C CA . GLU A 1 661 ? -21.615 -15.362 3.413 1.00 98.44 661 GLU A CA 1
ATOM 5236 C C . GLU A 1 661 ? -21.427 -14.113 2.544 1.00 98.44 661 GLU A C 1
ATOM 5238 O O . GLU A 1 661 ? -22.399 -13.493 2.101 1.00 98.44 661 GLU A O 1
ATOM 5243 N N . PHE A 1 662 ? -20.171 -13.756 2.269 1.00 98.75 662 PHE A N 1
ATOM 5244 C CA . PHE A 1 662 ? -19.834 -12.568 1.485 1.00 98.75 662 PHE A CA 1
ATOM 5245 C C . PHE A 1 662 ? -18.640 -12.814 0.559 1.00 98.75 662 PHE A C 1
ATOM 5247 O O . PHE A 1 662 ? -17.549 -13.153 1.023 1.00 98.75 662 PHE A O 1
ATOM 5254 N N . TYR A 1 663 ? -18.825 -12.622 -0.749 1.00 98.75 663 TYR A N 1
ATOM 5255 C CA . TYR A 1 663 ? -17.731 -12.673 -1.723 1.00 98.75 663 TYR A CA 1
ATOM 5256 C C . TYR A 1 663 ? -16.796 -11.470 -1.557 1.00 98.75 663 TYR A C 1
ATOM 5258 O O . TYR A 1 663 ? -17.178 -10.325 -1.781 1.00 98.75 663 TYR A O 1
ATOM 5266 N N . GLY A 1 664 ? -15.557 -11.748 -1.146 1.00 97.69 664 GLY A N 1
ATOM 5267 C CA . GLY A 1 664 ? -14.541 -10.740 -0.858 1.00 97.69 664 GLY A CA 1
ATOM 5268 C C . GLY A 1 664 ? -13.611 -10.433 -2.024 1.00 97.69 664 GLY A C 1
ATOM 5269 O O . GLY A 1 664 ? -13.024 -9.352 -2.059 1.00 97.69 664 GLY A O 1
ATOM 5270 N N . GLN A 1 665 ? -13.489 -11.343 -2.990 1.00 98.00 665 GLN A N 1
ATOM 5271 C CA . GLN A 1 665 ? -12.590 -11.179 -4.128 1.00 98.00 665 GLN A CA 1
ATOM 5272 C C . GLN A 1 665 ? -13.128 -11.899 -5.369 1.00 98.00 665 GLN A C 1
ATOM 5274 O O . GLN A 1 665 ? -13.628 -13.019 -5.259 1.00 98.00 665 GLN A O 1
ATOM 5279 N N . VAL A 1 666 ? -12.985 -11.281 -6.545 1.00 97.19 666 VAL A N 1
ATOM 5280 C CA . VAL A 1 666 ? -13.162 -11.949 -7.846 1.00 97.19 666 VAL A CA 1
ATOM 5281 C C . VAL A 1 666 ? -11.950 -11.668 -8.731 1.00 97.19 666 VAL A C 1
ATOM 5283 O O . VAL A 1 666 ? -11.541 -10.515 -8.878 1.00 97.19 666 VAL A O 1
ATOM 5286 N N . GLY A 1 667 ? -11.385 -12.729 -9.306 1.00 92.88 667 GLY A N 1
ATOM 5287 C CA . GLY A 1 667 ? -10.047 -12.736 -9.893 1.00 92.88 667 GLY A CA 1
ATOM 5288 C C . GLY A 1 667 ? -9.004 -13.260 -8.900 1.00 92.88 667 GLY A C 1
ATOM 5289 O O . GLY A 1 667 ? -9.125 -13.083 -7.686 1.00 92.88 667 GLY A O 1
ATOM 5290 N N . ASP A 1 668 ? -7.974 -13.919 -9.421 1.00 86.94 668 ASP A N 1
ATOM 5291 C CA . ASP A 1 668 ? -6.797 -14.329 -8.656 1.00 86.94 668 ASP A CA 1
ATOM 5292 C C . ASP A 1 668 ? -5.618 -13.466 -9.094 1.00 86.94 668 ASP A C 1
ATOM 5294 O O . ASP A 1 668 ? -5.308 -13.444 -10.281 1.00 86.94 668 ASP A O 1
ATOM 5298 N N . PHE A 1 669 ? -4.976 -12.754 -8.168 1.00 75.00 669 PHE A N 1
ATOM 5299 C CA . PHE A 1 669 ? -3.922 -11.789 -8.503 1.00 75.00 669 PHE A CA 1
ATOM 5300 C C . PHE A 1 669 ? -2.768 -12.432 -9.275 1.00 75.00 669 PHE A C 1
ATOM 5302 O O . PHE A 1 669 ? -2.315 -11.879 -10.273 1.00 75.00 669 PHE A O 1
ATOM 5309 N N . ALA A 1 670 ? -2.316 -13.621 -8.862 1.00 72.75 670 ALA A N 1
ATOM 5310 C CA . ALA A 1 670 ? -1.196 -14.287 -9.519 1.00 72.75 670 ALA A CA 1
ATOM 5311 C C . ALA A 1 670 ? -1.551 -14.734 -10.945 1.00 72.75 670 ALA A C 1
ATOM 5313 O O . ALA A 1 670 ? -0.660 -14.851 -11.780 1.00 72.75 670 ALA A O 1
ATOM 5314 N N . MET A 1 671 ? -2.835 -14.964 -11.240 1.00 70.62 671 MET A N 1
ATOM 5315 C CA . MET A 1 671 ? -3.311 -15.209 -12.602 1.00 70.62 671 MET A CA 1
ATOM 5316 C C . MET A 1 671 ? -3.502 -13.907 -13.385 1.00 70.62 671 MET A C 1
ATOM 5318 O O . MET A 1 671 ? -3.001 -13.804 -14.502 1.00 70.62 671 MET A O 1
ATOM 5322 N N . ASP A 1 672 ? -4.191 -12.920 -12.810 1.00 69.25 672 ASP A N 1
ATOM 5323 C CA . ASP A 1 672 ? -4.548 -11.651 -13.458 1.00 69.25 672 ASP A CA 1
ATOM 5324 C C . ASP A 1 672 ? -3.285 -10.886 -13.898 1.00 69.25 672 ASP A C 1
ATOM 5326 O O . ASP A 1 672 ? -3.187 -10.461 -15.046 1.00 69.25 672 ASP A O 1
ATOM 5330 N N . HIS A 1 673 ? -2.235 -10.880 -13.067 1.00 71.25 673 HIS A N 1
ATOM 5331 C CA . HIS A 1 673 ? -0.944 -10.243 -13.369 1.00 71.25 673 HIS A CA 1
ATOM 5332 C C . HIS A 1 673 ? -0.099 -10.976 -14.424 1.00 71.25 673 HIS A C 1
ATOM 5334 O O . HIS A 1 673 ? 0.883 -10.419 -14.903 1.00 71.25 673 HIS A O 1
ATOM 5340 N N . THR A 1 674 ? -0.484 -12.179 -14.878 1.00 80.81 674 THR A N 1
ATOM 5341 C CA . THR A 1 674 ? 0.111 -12.766 -16.104 1.00 80.81 674 THR A CA 1
ATOM 5342 C C . THR A 1 674 ? -0.404 -12.105 -17.387 1.00 80.81 674 THR A C 1
ATOM 5344 O O . THR A 1 674 ? 0.158 -12.317 -18.470 1.00 80.81 674 THR A O 1
ATOM 5347 N N . PHE A 1 675 ? -1.461 -11.295 -17.281 1.00 87.00 675 PHE A N 1
ATOM 5348 C CA . PHE A 1 675 ? -2.099 -10.585 -18.375 1.00 87.00 675 PHE A CA 1
ATOM 5349 C C . PHE A 1 675 ? -1.859 -9.077 -18.274 1.00 87.00 675 PHE A C 1
ATOM 5351 O O . PHE A 1 675 ? -2.072 -8.439 -17.250 1.00 87.00 675 PHE A O 1
ATOM 5358 N N . TRP A 1 676 ? -1.482 -8.481 -19.401 1.00 92.56 676 TRP A N 1
ATOM 5359 C CA . TRP A 1 676 ? -1.462 -7.034 -19.570 1.00 92.56 676 TRP A CA 1
ATOM 5360 C C . TRP A 1 676 ? -2.159 -6.700 -20.872 1.00 92.56 676 TRP A C 1
ATOM 5362 O O . TRP A 1 676 ? -1.772 -7.218 -21.921 1.00 92.56 676 TRP A O 1
ATOM 5372 N N . GLY A 1 677 ? -3.188 -5.866 -20.818 1.00 94.56 677 GLY A N 1
ATOM 5373 C CA . GLY A 1 677 ? -4.131 -5.732 -21.911 1.00 94.56 677 GLY A CA 1
ATOM 5374 C C . GLY A 1 677 ? -5.383 -4.955 -21.528 1.00 94.56 677 GLY A C 1
ATOM 5375 O O . GLY A 1 677 ? -5.442 -4.246 -20.527 1.00 94.56 677 GLY A O 1
ATOM 5376 N N . ARG A 1 678 ? -6.404 -5.094 -22.367 1.00 96.12 678 ARG A N 1
ATOM 5377 C CA . ARG A 1 678 ? -7.740 -4.541 -22.142 1.00 96.12 678 ARG A CA 1
ATOM 5378 C C . ARG A 1 678 ? -8.556 -5.493 -21.260 1.00 96.12 678 ARG A C 1
ATOM 5380 O O . ARG A 1 678 ? -8.517 -6.693 -21.530 1.00 96.12 678 ARG A O 1
ATOM 5387 N N . PRO A 1 679 ? -9.341 -5.017 -20.277 1.00 95.69 679 PRO A N 1
ATOM 5388 C CA . PRO A 1 679 ? -10.245 -5.882 -19.515 1.00 95.69 679 PRO A CA 1
ATOM 5389 C C . PRO A 1 679 ? -11.304 -6.544 -20.409 1.00 95.69 679 PRO A C 1
ATOM 5391 O O . PRO A 1 679 ? -11.820 -7.610 -20.088 1.00 95.69 679 PRO A O 1
ATOM 5394 N N . GLU A 1 680 ? -11.612 -5.931 -21.551 1.00 95.06 680 GLU A N 1
ATOM 5395 C CA . GLU A 1 680 ? -12.479 -6.478 -22.594 1.00 95.06 680 GLU A CA 1
ATOM 5396 C C . GLU A 1 680 ? -11.867 -7.713 -23.295 1.00 95.06 680 GLU A C 1
ATOM 5398 O O . GLU A 1 680 ? -12.601 -8.561 -23.794 1.00 95.06 680 GLU A O 1
ATOM 5403 N N . ASP A 1 681 ? -10.531 -7.827 -23.308 1.00 93.69 681 ASP A N 1
ATOM 5404 C CA . ASP A 1 681 ? -9.767 -8.917 -23.937 1.00 93.69 681 ASP A CA 1
ATOM 5405 C C . ASP A 1 681 ? -9.416 -10.047 -22.925 1.00 93.69 681 ASP A C 1
ATOM 5407 O O . ASP A 1 681 ? -8.660 -10.967 -23.250 1.00 93.69 681 ASP A O 1
ATOM 5411 N N . LEU A 1 682 ? -9.954 -10.003 -21.692 1.00 89.19 682 LEU A N 1
ATOM 5412 C CA . LEU A 1 682 ? -9.730 -11.017 -20.650 1.00 89.19 682 LEU A CA 1
ATOM 5413 C C . LEU A 1 682 ? -10.297 -12.387 -21.049 1.00 89.19 682 LEU A C 1
ATOM 5415 O O . LEU A 1 682 ? -11.504 -12.617 -21.017 1.00 89.19 682 LEU A O 1
ATOM 5419 N N . ASN A 1 683 ? -9.403 -13.335 -21.328 1.00 84.19 683 ASN A N 1
ATOM 5420 C CA . ASN A 1 683 ? -9.739 -14.723 -21.656 1.00 84.19 683 ASN A CA 1
ATOM 5421 C C . ASN A 1 683 ? -9.082 -15.707 -20.670 1.00 84.19 683 ASN A C 1
ATOM 5423 O O . ASN A 1 683 ? -8.300 -16.578 -21.052 1.00 84.19 683 ASN A O 1
ATOM 5427 N N . MET A 1 684 ? -9.361 -15.530 -19.376 1.00 84.50 684 MET A N 1
ATOM 5428 C CA . MET A 1 684 ? -8.869 -16.396 -18.299 1.00 84.50 684 MET A CA 1
ATOM 5429 C C . MET A 1 684 ? -9.960 -16.697 -17.267 1.00 84.50 684 MET A C 1
ATOM 5431 O O . MET A 1 684 ? -10.957 -15.985 -17.164 1.00 84.50 684 MET A O 1
ATOM 5435 N N . THR A 1 685 ? -9.767 -17.762 -16.485 1.00 87.75 685 THR A N 1
ATOM 5436 C CA . THR A 1 685 ? -10.670 -18.078 -15.369 1.00 87.75 685 THR A CA 1
ATOM 5437 C C . THR A 1 685 ? -10.455 -17.080 -14.238 1.00 87.75 685 THR A C 1
ATOM 5439 O O . THR A 1 685 ? -9.329 -16.900 -13.785 1.00 87.75 685 THR A O 1
ATOM 5442 N N . ARG A 1 686 ? -11.541 -16.466 -13.765 1.00 93.88 686 ARG A N 1
ATOM 5443 C CA . ARG A 1 686 ? -11.541 -15.486 -12.676 1.00 93.88 686 ARG A CA 1
ATOM 5444 C C . ARG A 1 686 ? -12.271 -16.089 -11.471 1.00 93.88 686 ARG A C 1
ATOM 5446 O O . ARG A 1 686 ? -13.499 -16.041 -11.434 1.00 93.88 686 ARG A O 1
ATOM 5453 N N . PRO A 1 687 ? -11.562 -16.753 -10.538 1.00 94.75 687 PRO A N 1
ATOM 5454 C CA . PRO A 1 687 ? -12.201 -17.401 -9.397 1.00 94.75 687 PRO A CA 1
ATOM 5455 C C . PRO A 1 687 ? -12.816 -16.365 -8.452 1.00 94.75 687 PRO A C 1
ATOM 5457 O O . PRO A 1 687 ? -12.317 -15.246 -8.336 1.00 94.75 687 PRO A O 1
ATOM 5460 N N . ALA A 1 688 ? -13.888 -16.753 -7.764 1.00 97.06 688 ALA A N 1
ATOM 5461 C CA . ALA A 1 688 ? -14.532 -15.946 -6.737 1.00 97.06 688 ALA A CA 1
ATOM 5462 C C . ALA A 1 688 ? -14.285 -16.559 -5.354 1.00 97.06 688 ALA A C 1
ATOM 5464 O O . ALA A 1 688 ? -14.594 -17.730 -5.118 1.00 97.06 688 ALA A O 1
ATOM 5465 N N . TYR A 1 689 ? -13.754 -15.756 -4.436 1.00 97.62 689 TYR A N 1
ATOM 5466 C CA . TYR A 1 689 ? -13.432 -16.153 -3.070 1.00 97.62 689 TYR A CA 1
ATOM 5467 C C . 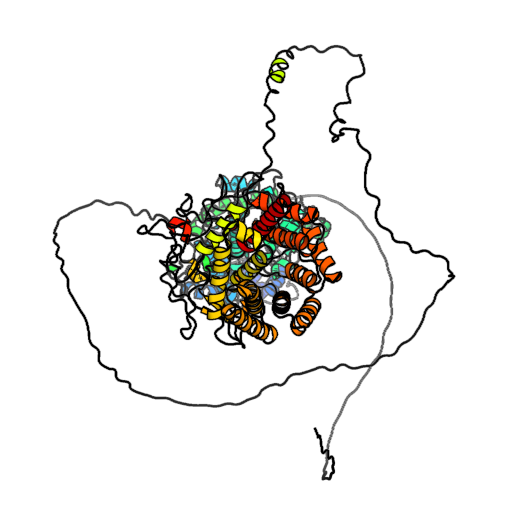TYR A 1 689 ? -14.355 -15.435 -2.079 1.00 97.62 689 TYR A C 1
ATOM 5469 O O . TYR A 1 689 ? -14.630 -14.239 -2.219 1.00 97.62 689 TYR A O 1
ATOM 5477 N N . LYS A 1 690 ? -14.834 -16.163 -1.066 1.00 97.88 690 LYS A N 1
ATOM 5478 C CA . LYS A 1 690 ? -15.763 -15.659 -0.047 1.00 97.88 690 LYS A CA 1
ATOM 5479 C C . LYS A 1 690 ? -15.221 -15.844 1.363 1.00 97.88 690 LYS A C 1
ATOM 5481 O O . LYS A 1 690 ? -14.352 -16.678 1.596 1.00 97.88 690 LYS A O 1
ATOM 5486 N N . ILE A 1 691 ? -15.800 -15.082 2.278 1.00 98.62 691 ILE A N 1
ATOM 5487 C CA . ILE A 1 691 ? -15.775 -15.341 3.714 1.00 98.62 691 ILE A CA 1
ATOM 5488 C C . ILE A 1 691 ? -17.120 -15.935 4.138 1.00 98.62 691 ILE A C 1
ATOM 5490 O O . ILE A 1 691 ? -18.165 -15.562 3.597 1.00 98.62 691 ILE A O 1
ATOM 5494 N N . ASP A 1 692 ? -17.088 -16.852 5.100 1.00 98.38 692 ASP A N 1
ATOM 5495 C CA . ASP A 1 692 ? -18.268 -17.532 5.641 1.00 98.38 692 ASP A CA 1
ATOM 5496 C C . ASP A 1 692 ? -18.123 -17.835 7.149 1.00 98.38 692 ASP A C 1
ATOM 5498 O O . ASP A 1 692 ? -17.216 -17.335 7.819 1.00 98.38 692 ASP A O 1
ATOM 5502 N N . VAL A 1 693 ? -19.058 -18.609 7.707 1.00 98.12 693 VAL A N 1
ATOM 5503 C CA . VAL A 1 693 ? -19.095 -19.010 9.126 1.00 98.12 693 VAL A CA 1
ATOM 5504 C C . VAL A 1 693 ? -17.832 -19.751 9.578 1.00 98.12 693 VAL A C 1
ATOM 5506 O O . VAL A 1 693 ? -17.402 -19.556 10.720 1.00 98.12 693 VAL A O 1
ATOM 5509 N N . ASP A 1 694 ? -17.260 -20.582 8.703 1.00 97.88 694 ASP A N 1
ATOM 5510 C CA . ASP A 1 694 ? -16.082 -21.410 8.980 1.00 97.88 694 ASP A CA 1
ATOM 5511 C C . ASP A 1 694 ? -14.778 -20.677 8.607 1.00 97.88 694 ASP A C 1
ATOM 5513 O O . ASP A 1 694 ? -13.741 -20.894 9.239 1.00 97.88 694 ASP A O 1
ATOM 5517 N N . HIS A 1 695 ? -14.847 -19.746 7.647 1.00 97.88 695 HIS A N 1
ATOM 5518 C CA . HIS A 1 695 ? -13.740 -18.915 7.161 1.00 97.88 695 HIS A CA 1
ATOM 5519 C C . HIS A 1 695 ? -14.064 -17.408 7.315 1.00 97.88 695 HIS A C 1
ATOM 5521 O O . HIS A 1 695 ? -14.327 -16.715 6.326 1.00 97.88 695 HIS A O 1
ATOM 5527 N N . PRO A 1 696 ? -14.089 -16.869 8.550 1.00 98.12 696 PRO A N 1
ATOM 5528 C CA . PRO A 1 696 ? -14.582 -15.516 8.812 1.00 98.12 696 PRO A CA 1
ATOM 5529 C C . PRO A 1 696 ? -13.604 -14.390 8.451 1.00 98.12 696 PRO A C 1
ATOM 5531 O O . PRO A 1 696 ? -12.405 -14.475 8.713 1.00 98.12 696 PRO A O 1
ATOM 5534 N N . GLY A 1 697 ? -14.148 -13.264 7.976 1.00 98.44 697 GLY A N 1
ATOM 5535 C CA . GLY A 1 697 ? -13.417 -12.012 7.739 1.00 98.44 697 GLY A CA 1
ATOM 5536 C C . GLY A 1 697 ? -14.149 -10.804 8.312 1.00 98.44 697 GLY A C 1
ATOM 5537 O O . GLY A 1 697 ? -14.882 -10.110 7.610 1.00 98.44 697 GLY A O 1
ATOM 5538 N N . SER A 1 698 ? -13.975 -10.566 9.612 1.00 98.75 698 SER A N 1
ATOM 5539 C CA . SER A 1 698 ? -14.697 -9.515 10.347 1.00 98.75 698 SER A CA 1
ATOM 5540 C C . SER A 1 698 ? -14.222 -8.086 10.049 1.00 98.75 698 SER A C 1
ATOM 5542 O O . SER A 1 698 ? -14.937 -7.127 10.321 1.00 98.75 698 SER A O 1
ATOM 5544 N N . ASP A 1 699 ? -13.041 -7.951 9.460 1.00 98.56 699 ASP A N 1
ATOM 5545 C CA . ASP A 1 699 ? -12.517 -6.730 8.847 1.00 98.56 699 ASP A CA 1
ATOM 5546 C C . ASP A 1 699 ? -13.246 -6.401 7.536 1.00 98.56 699 ASP A C 1
ATOM 5548 O O . ASP A 1 699 ? -13.888 -5.357 7.430 1.00 98.56 699 ASP A O 1
ATOM 5552 N N . LEU A 1 700 ? -13.232 -7.331 6.578 1.00 98.75 700 LEU A N 1
ATOM 5553 C CA . LEU A 1 700 ? -13.896 -7.189 5.281 1.00 98.75 700 LEU A CA 1
ATOM 5554 C C . LEU A 1 700 ? -15.410 -6.968 5.422 1.00 98.75 700 LEU A C 1
ATOM 5556 O O . LEU A 1 700 ? -15.953 -6.026 4.848 1.00 98.75 700 LEU A O 1
ATOM 5560 N N . ALA A 1 701 ? -16.096 -7.809 6.202 1.00 98.88 701 ALA A N 1
ATOM 5561 C CA . ALA A 1 701 ? -17.532 -7.657 6.445 1.00 98.88 701 ALA A CA 1
ATOM 5562 C C . ALA A 1 701 ? -17.853 -6.382 7.255 1.00 98.88 701 ALA A C 1
ATOM 5564 O O . ALA A 1 701 ? -18.915 -5.783 7.071 1.00 98.88 701 ALA A O 1
ATOM 5565 N N . GLY A 1 702 ? -16.923 -5.929 8.105 1.00 98.88 702 GLY A N 1
ATOM 5566 C CA . GLY A 1 702 ? -17.014 -4.660 8.828 1.00 98.88 702 GLY A CA 1
ATOM 5567 C C . GLY A 1 702 ? -16.991 -3.453 7.888 1.00 98.88 702 GLY A C 1
ATOM 5568 O O . GLY A 1 702 ? -17.937 -2.666 7.881 1.00 98.88 702 GLY A O 1
ATOM 5569 N N . GLU A 1 703 ? -15.967 -3.321 7.045 1.00 98.88 703 GLU A N 1
ATOM 5570 C CA . GLU A 1 703 ? -15.883 -2.205 6.091 1.00 98.88 703 GLU A CA 1
ATOM 5571 C C . GLU A 1 703 ? -17.004 -2.272 5.035 1.00 98.88 703 GLU A C 1
ATOM 5573 O O . GLU A 1 703 ? -17.618 -1.252 4.733 1.00 98.88 703 GLU A O 1
ATOM 5578 N N . ALA A 1 704 ? -17.385 -3.461 4.549 1.00 98.94 704 ALA A N 1
ATOM 5579 C CA . ALA A 1 704 ? -18.544 -3.608 3.660 1.00 98.94 704 ALA A CA 1
ATOM 5580 C C . ALA A 1 704 ? -19.856 -3.142 4.329 1.00 98.94 704 ALA A C 1
ATOM 5582 O O . ALA A 1 704 ? -20.667 -2.451 3.706 1.00 98.94 704 ALA A O 1
ATOM 5583 N N . SER A 1 705 ? -20.048 -3.436 5.622 1.00 98.94 705 SER A N 1
ATOM 5584 C CA . SER A 1 705 ? -21.149 -2.865 6.405 1.00 98.94 705 SER A CA 1
ATOM 5585 C C . SER A 1 705 ? -21.046 -1.343 6.535 1.00 98.94 705 SER A C 1
ATOM 5587 O O . SER A 1 705 ? -22.079 -0.674 6.492 1.00 98.94 705 SER A O 1
ATOM 5589 N N . ALA A 1 706 ? -19.854 -0.784 6.747 1.00 98.94 706 ALA A N 1
ATOM 5590 C CA . ALA A 1 706 ? -19.660 0.660 6.857 1.00 98.94 706 ALA A CA 1
ATOM 5591 C C . ALA A 1 706 ? -20.016 1.370 5.538 1.00 98.94 706 ALA A C 1
ATOM 5593 O O . ALA A 1 706 ? -20.773 2.343 5.557 1.00 98.94 706 ALA A O 1
ATOM 5594 N N . ALA A 1 707 ? -19.583 0.814 4.404 1.00 98.94 707 ALA A N 1
ATOM 5595 C CA . ALA A 1 707 ? -19.871 1.305 3.060 1.00 98.94 707 ALA A CA 1
ATOM 5596 C C . ALA A 1 707 ? -21.373 1.326 2.763 1.00 98.94 707 ALA A C 1
ATOM 5598 O O . ALA A 1 707 ? -21.931 2.358 2.383 1.00 98.94 707 ALA A O 1
ATOM 5599 N N . LEU A 1 708 ? -22.049 0.197 2.992 1.00 98.94 708 LEU A N 1
ATOM 5600 C CA . LEU A 1 708 ? -23.491 0.059 2.783 1.00 98.94 708 LEU A CA 1
ATOM 5601 C C . LEU A 1 708 ? -24.295 0.956 3.740 1.00 98.94 708 LEU A C 1
ATOM 5603 O O . LEU A 1 708 ? -25.282 1.565 3.325 1.00 98.94 708 LEU A O 1
ATOM 5607 N N . ALA A 1 709 ? -23.856 1.117 4.993 1.00 98.94 709 ALA A N 1
ATOM 5608 C CA . ALA A 1 709 ? -24.473 2.048 5.934 1.00 98.94 709 ALA A CA 1
ATOM 5609 C C . ALA A 1 709 ? -24.309 3.510 5.474 1.00 98.94 709 ALA A C 1
ATOM 5611 O O . ALA A 1 709 ? -25.308 4.223 5.349 1.00 98.94 709 ALA A O 1
ATOM 5612 N N . ALA A 1 710 ? -23.092 3.959 5.152 1.00 98.88 710 ALA A N 1
ATOM 5613 C CA . ALA A 1 710 ? -22.838 5.313 4.655 1.00 98.88 710 ALA A CA 1
ATOM 5614 C C . ALA A 1 710 ? -23.645 5.612 3.377 1.00 98.88 710 ALA A C 1
ATOM 5616 O O . ALA A 1 710 ? -24.344 6.627 3.299 1.00 98.88 710 ALA A O 1
ATOM 5617 N N . ALA A 1 711 ? -23.647 4.682 2.417 1.00 98.88 711 ALA A N 1
ATOM 5618 C CA . ALA A 1 711 ? -24.449 4.780 1.203 1.00 98.88 711 ALA A CA 1
ATOM 5619 C C . ALA A 1 711 ? -25.960 4.814 1.496 1.00 98.88 711 ALA A C 1
ATOM 5621 O O . ALA A 1 711 ? -26.674 5.624 0.903 1.00 98.88 711 ALA A O 1
ATOM 5622 N N . SER A 1 712 ? -26.469 4.013 2.442 1.00 98.88 712 SER A N 1
ATOM 5623 C CA . SER A 1 712 ? -27.899 4.028 2.795 1.00 98.88 712 SER A CA 1
ATOM 5624 C C . SER A 1 712 ? -28.363 5.419 3.240 1.00 98.88 712 SER A C 1
ATOM 5626 O O . SER A 1 712 ? -29.442 5.864 2.843 1.00 98.88 712 SER A O 1
ATOM 5628 N N . LEU A 1 713 ? -27.532 6.155 3.988 1.00 98.38 713 LEU A N 1
ATOM 5629 C CA . LEU A 1 713 ? -27.827 7.525 4.400 1.00 98.38 713 LEU A CA 1
ATOM 5630 C C . LEU A 1 713 ? -27.794 8.499 3.216 1.00 98.38 713 LEU A C 1
ATOM 5632 O O . LEU A 1 713 ? -28.683 9.341 3.106 1.00 98.38 713 LEU A O 1
ATOM 5636 N N . LEU A 1 714 ? -26.823 8.344 2.313 1.00 98.12 714 LEU A N 1
ATOM 5637 C CA . LEU A 1 714 ? -26.677 9.163 1.107 1.00 98.12 714 LEU A CA 1
ATOM 5638 C C . LEU A 1 714 ? -27.873 9.000 0.147 1.00 98.12 714 LEU A C 1
ATOM 5640 O O . LEU A 1 714 ? -28.395 9.983 -0.383 1.00 98.12 714 LEU A O 1
ATOM 5644 N N . PHE A 1 715 ? -28.372 7.773 -0.031 1.00 98.50 715 PHE A N 1
ATOM 5645 C CA . PHE A 1 715 ? -29.529 7.491 -0.889 1.00 98.50 715 PHE A CA 1
ATOM 5646 C C . PHE A 1 715 ? -30.889 7.745 -0.228 1.00 98.50 715 PHE A C 1
ATOM 5648 O O . PHE A 1 715 ? -31.884 7.837 -0.946 1.00 98.50 715 PHE A O 1
ATOM 5655 N N . LYS A 1 716 ? -30.953 7.929 1.099 1.00 97.06 716 LYS A N 1
ATOM 5656 C CA . LYS A 1 716 ? -32.188 8.030 1.906 1.00 97.06 716 LYS A CA 1
ATOM 5657 C C . LYS A 1 716 ? -33.282 8.927 1.322 1.00 97.06 716 LYS A C 1
ATOM 5659 O O . LYS A 1 716 ? -34.461 8.591 1.413 1.00 97.06 716 LYS A O 1
ATOM 5664 N N . HIS A 1 717 ? -32.895 10.056 0.728 1.00 94.62 717 HIS A N 1
ATOM 5665 C CA . HIS A 1 717 ? -33.821 11.031 0.144 1.00 94.62 717 HIS A CA 1
ATOM 5666 C C . HIS A 1 717 ? -33.983 10.919 -1.383 1.00 94.62 717 HIS A C 1
ATOM 5668 O O . HIS A 1 717 ? -34.995 11.382 -1.900 1.00 94.62 717 HIS A O 1
ATOM 5674 N N . LYS A 1 718 ? -33.036 10.295 -2.106 1.00 94.56 718 LYS A N 1
ATOM 5675 C CA . LYS A 1 718 ? -33.103 10.120 -3.575 1.00 94.56 718 LYS A CA 1
ATOM 5676 C C . LYS A 1 718 ? -33.779 8.806 -3.981 1.00 94.56 718 LYS A C 1
ATOM 5678 O O . LYS A 1 718 ? -34.549 8.786 -4.933 1.00 94.56 718 LYS A O 1
ATOM 5683 N N . ASN A 1 719 ? -33.502 7.715 -3.270 1.00 97.50 719 ASN A N 1
ATOM 5684 C CA . ASN A 1 719 ? -34.123 6.410 -3.475 1.00 97.50 719 ASN A CA 1
ATOM 5685 C C . ASN A 1 719 ? -34.254 5.687 -2.127 1.00 97.50 719 ASN A C 1
ATOM 5687 O O . ASN A 1 719 ? -33.329 5.025 -1.655 1.00 97.50 719 ASN A O 1
ATOM 5691 N N . ARG A 1 720 ? -35.429 5.829 -1.508 1.00 97.75 720 ARG A N 1
ATOM 5692 C CA . ARG A 1 720 ? -35.721 5.256 -0.191 1.00 97.75 720 ARG A CA 1
ATOM 5693 C C . ARG A 1 720 ? -35.693 3.724 -0.185 1.00 97.75 720 ARG A C 1
ATOM 5695 O O . ARG A 1 720 ? -35.178 3.150 0.764 1.00 97.75 720 ARG A O 1
ATOM 5702 N N . THR A 1 721 ? -36.206 3.069 -1.226 1.00 98.56 721 THR A N 1
ATOM 5703 C CA . THR A 1 721 ? -36.231 1.599 -1.304 1.00 98.56 721 THR A CA 1
ATOM 5704 C C . THR A 1 721 ? -34.815 1.030 -1.359 1.00 98.56 721 THR A C 1
ATOM 5706 O O . THR A 1 721 ? -34.490 0.141 -0.581 1.00 98.56 721 THR A O 1
ATOM 5709 N N . TYR A 1 722 ? -33.947 1.614 -2.191 1.00 98.75 722 TYR A N 1
ATOM 5710 C CA . TYR A 1 722 ? -32.533 1.235 -2.245 1.00 98.75 722 TYR A CA 1
ATOM 5711 C C . TYR A 1 722 ? -31.804 1.557 -0.929 1.00 98.75 722 TYR A C 1
ATOM 5713 O O . TYR A 1 722 ? -31.025 0.753 -0.439 1.00 98.75 722 TYR A O 1
ATOM 5721 N N . SER A 1 723 ? -32.104 2.692 -0.286 1.00 98.81 723 SER A N 1
ATOM 5722 C CA . SER A 1 723 ? -31.590 3.020 1.056 1.00 98.81 723 SER A CA 1
ATOM 5723 C C . SER A 1 723 ? -31.951 1.957 2.109 1.00 98.81 723 SER A C 1
ATOM 5725 O O . SER A 1 723 ? -31.089 1.535 2.879 1.00 98.81 723 SER A O 1
ATOM 5727 N N . GLU A 1 724 ? -33.201 1.487 2.126 1.00 98.75 724 GLU A N 1
ATOM 5728 C CA . GLU A 1 724 ? -33.672 0.452 3.057 1.00 98.75 724 GLU A CA 1
ATOM 5729 C C . GLU A 1 724 ? -33.039 -0.925 2.758 1.00 98.75 724 GLU A C 1
ATOM 5731 O O . GLU A 1 724 ? -32.690 -1.657 3.687 1.00 98.75 724 GLU A O 1
ATOM 5736 N N . GLU A 1 725 ? -32.805 -1.248 1.483 1.00 98.81 725 GLU A N 1
ATOM 5737 C CA . GLU A 1 725 ? -32.074 -2.442 1.036 1.00 98.81 725 GLU A CA 1
ATOM 5738 C C . GLU A 1 725 ? -30.594 -2.415 1.456 1.00 98.81 725 GLU A C 1
ATOM 5740 O O . GLU A 1 725 ? -30.124 -3.342 2.119 1.00 98.81 725 GLU A O 1
ATOM 5745 N N . LEU A 1 726 ? -29.878 -1.321 1.176 1.00 98.94 726 LEU A N 1
ATOM 5746 C CA . LEU A 1 726 ? -28.492 -1.113 1.612 1.00 98.94 726 LEU A CA 1
ATOM 5747 C C . LEU A 1 726 ? -28.342 -1.285 3.129 1.00 98.94 726 LEU A C 1
ATOM 5749 O O . LEU A 1 726 ? -27.448 -1.992 3.596 1.00 98.94 726 LEU A O 1
ATOM 5753 N N . LEU A 1 727 ? -29.244 -0.677 3.907 1.00 98.88 727 LEU A N 1
ATOM 5754 C CA . LEU A 1 727 ? -29.214 -0.760 5.366 1.00 98.88 727 LEU A CA 1
ATOM 5755 C C . LEU A 1 727 ? -29.460 -2.191 5.872 1.00 98.88 727 LEU A C 1
ATOM 5757 O O . LEU A 1 727 ? -28.818 -2.609 6.833 1.00 98.88 727 LEU A O 1
ATOM 5761 N N . LYS A 1 728 ? -30.341 -2.962 5.221 1.00 98.81 728 LYS A N 1
ATOM 5762 C CA . LYS A 1 728 ? -30.556 -4.382 5.537 1.00 98.81 728 LYS A CA 1
ATOM 5763 C C . LYS A 1 728 ? -29.263 -5.188 5.358 1.00 98.81 728 LYS A C 1
ATOM 5765 O O . LYS A 1 728 ? -28.862 -5.883 6.291 1.00 98.81 728 LYS A O 1
ATOM 5770 N N . HIS A 1 729 ? -28.598 -5.066 4.204 1.00 98.94 729 HIS A N 1
ATOM 5771 C CA . HIS A 1 729 ? -27.338 -5.777 3.950 1.00 98.94 729 HIS A CA 1
ATOM 5772 C C . HIS A 1 729 ? -26.220 -5.314 4.904 1.00 98.94 729 HIS A C 1
ATOM 5774 O O . HIS A 1 729 ? -25.460 -6.154 5.381 1.00 98.94 729 HIS A O 1
ATOM 5780 N N . ALA A 1 730 ? -26.160 -4.022 5.257 1.00 98.94 730 ALA A N 1
ATOM 5781 C CA . ALA A 1 730 ? -25.212 -3.495 6.242 1.00 98.94 730 ALA A CA 1
ATOM 5782 C C . ALA A 1 730 ? -25.394 -4.127 7.634 1.00 98.94 730 ALA A C 1
ATOM 5784 O O . ALA A 1 730 ? -24.443 -4.649 8.209 1.00 98.94 730 ALA A O 1
ATOM 5785 N N . VAL A 1 731 ? -26.624 -4.132 8.166 1.00 98.94 731 VAL A N 1
ATOM 5786 C CA . VAL A 1 731 ? -26.928 -4.706 9.491 1.00 98.94 731 VAL A CA 1
ATOM 5787 C C . VAL A 1 731 ? -26.562 -6.191 9.558 1.00 98.94 731 VAL A C 1
ATOM 5789 O O . VAL A 1 731 ? -25.985 -6.631 10.549 1.00 98.94 731 VAL A O 1
ATOM 5792 N N . GLN A 1 732 ? -26.852 -6.944 8.497 1.00 98.88 732 GLN A N 1
ATOM 5793 C CA . GLN A 1 732 ? -26.531 -8.368 8.396 1.00 98.88 732 GLN A CA 1
ATOM 5794 C C . GLN A 1 732 ? -25.013 -8.627 8.312 1.00 98.88 732 GLN A C 1
ATOM 5796 O O . GLN A 1 732 ? -24.502 -9.450 9.067 1.00 98.88 732 GLN A O 1
ATOM 5801 N N . LEU A 1 733 ? -24.261 -7.878 7.492 1.00 98.94 733 LEU A N 1
ATOM 5802 C CA . LEU A 1 733 ? -22.793 -8.008 7.431 1.00 98.94 733 LEU A CA 1
ATOM 5803 C C . LEU A 1 733 ? -22.113 -7.602 8.743 1.00 98.94 733 LEU A C 1
ATOM 5805 O O . LEU A 1 733 ? -21.120 -8.209 9.136 1.00 98.94 733 LEU A O 1
ATOM 5809 N N . TYR A 1 734 ? -22.662 -6.626 9.465 1.00 98.88 734 TYR A N 1
ATOM 5810 C CA . TYR A 1 734 ? -22.190 -6.290 10.804 1.00 98.88 734 TYR A CA 1
ATOM 5811 C C . TYR A 1 734 ? -22.485 -7.388 11.830 1.00 98.88 734 TYR A C 1
ATOM 5813 O O . TYR A 1 734 ? -21.639 -7.682 12.678 1.00 98.88 734 TYR A O 1
ATOM 5821 N N . GLU A 1 735 ? -23.657 -8.024 11.765 1.00 98.81 735 GLU A N 1
ATOM 5822 C CA . GLU A 1 735 ? -23.965 -9.194 12.590 1.00 98.81 735 GLU A CA 1
ATOM 5823 C C . GLU A 1 735 ? -22.972 -10.327 12.299 1.00 98.81 735 GLU A C 1
ATOM 5825 O O . GLU A 1 735 ? -22.350 -10.839 13.231 1.00 98.81 735 GLU A O 1
ATOM 5830 N N . PHE A 1 736 ? -22.717 -10.636 11.024 1.00 98.81 736 PHE A N 1
ATOM 5831 C CA . PHE A 1 736 ? -21.700 -11.602 10.600 1.00 98.81 736 PHE A CA 1
ATOM 5832 C C . PHE A 1 736 ? -20.313 -11.269 11.166 1.00 98.81 736 PHE A C 1
ATOM 5834 O O . PHE A 1 736 ? -19.731 -12.070 11.898 1.00 98.81 736 PHE A O 1
ATOM 5841 N N . ALA A 1 737 ? -19.826 -10.051 10.923 1.00 98.75 737 ALA A N 1
ATOM 5842 C CA . ALA A 1 737 ? -18.525 -9.583 11.387 1.00 98.75 737 ALA A CA 1
ATOM 5843 C C . ALA A 1 737 ? -18.398 -9.592 12.925 1.00 98.75 737 ALA A C 1
ATOM 5845 O O . ALA A 1 737 ? -17.322 -9.820 13.482 1.00 98.75 737 ALA A O 1
ATOM 5846 N N . THR A 1 738 ? -19.488 -9.336 13.655 1.00 98.38 738 THR A N 1
ATOM 5847 C CA . THR A 1 738 ? -19.455 -9.305 15.123 1.00 98.38 738 THR A CA 1
ATOM 5848 C C . THR A 1 738 ? -19.624 -10.673 15.777 1.00 98.38 738 THR A C 1
ATOM 5850 O O . THR A 1 738 ? -19.100 -10.841 16.885 1.00 98.38 738 THR A O 1
ATOM 5853 N N . THR A 1 739 ? -20.273 -11.635 15.119 1.00 98.00 739 THR A N 1
ATOM 5854 C CA . THR A 1 739 ? -20.496 -13.004 15.620 1.00 98.00 739 THR A CA 1
ATOM 5855 C C . THR A 1 739 ? -19.378 -13.970 15.215 1.00 98.00 739 THR A C 1
ATOM 5857 O O . THR A 1 739 ? -18.872 -14.693 16.075 1.00 98.00 739 THR A O 1
ATOM 5860 N N . HIS A 1 740 ? -18.915 -13.918 13.964 1.00 98.19 740 HIS A N 1
ATOM 5861 C CA . HIS A 1 740 ? -17.865 -14.778 13.416 1.00 98.19 740 HIS A CA 1
ATOM 5862 C C . HIS A 1 740 ? -16.570 -13.970 13.222 1.00 98.19 740 HIS A C 1
ATOM 5864 O O . HIS A 1 740 ? -16.447 -13.148 12.318 1.00 98.19 740 HIS A O 1
ATOM 5870 N N . ARG A 1 741 ? -15.597 -14.160 14.127 1.00 98.06 741 ARG A N 1
ATOM 5871 C CA . ARG A 1 741 ? -14.363 -13.353 14.184 1.00 98.06 741 ARG A CA 1
ATOM 5872 C C . ARG A 1 741 ? -13.204 -14.018 13.452 1.00 98.06 741 ARG A C 1
ATOM 5874 O O . ARG A 1 741 ? -12.769 -15.093 13.853 1.00 98.06 741 ARG A O 1
ATOM 5881 N N . GLY A 1 742 ? -12.641 -13.302 12.489 1.00 97.56 742 GLY A N 1
ATOM 5882 C CA . GLY A 1 742 ? -11.420 -13.661 11.768 1.00 97.56 742 GLY A CA 1
ATOM 5883 C C . GLY A 1 742 ? -10.887 -12.490 10.947 1.00 97.56 742 GLY A C 1
ATOM 5884 O O . GLY A 1 742 ? -11.525 -11.433 10.883 1.00 97.56 742 GLY A O 1
ATOM 5885 N N . LEU A 1 743 ? -9.707 -12.669 10.359 1.00 98.06 743 LEU A N 1
ATOM 5886 C CA . LEU A 1 743 ? -9.131 -11.750 9.379 1.00 98.06 743 LEU A CA 1
ATOM 5887 C C . LEU A 1 743 ? -9.428 -12.316 7.991 1.00 98.06 743 LEU A C 1
ATOM 5889 O O . LEU A 1 743 ? -9.119 -13.477 7.730 1.00 98.06 743 LEU A O 1
ATOM 5893 N N . TYR A 1 744 ? -9.999 -11.522 7.086 1.00 97.75 744 TYR A N 1
ATOM 5894 C CA . TYR A 1 744 ? -10.452 -12.037 5.787 1.00 97.75 744 TYR A CA 1
ATOM 5895 C C . TYR A 1 744 ? -9.316 -12.646 4.949 1.00 97.75 744 TYR A C 1
ATOM 5897 O O . TYR A 1 744 ? -9.549 -13.544 4.146 1.00 97.75 744 TYR A O 1
ATOM 5905 N N . HIS A 1 745 ? -8.080 -12.190 5.161 1.00 95.06 745 HIS A N 1
ATOM 5906 C CA . HIS A 1 745 ? -6.898 -12.671 4.452 1.00 95.06 745 HIS A CA 1
ATOM 5907 C C . HIS A 1 745 ? -6.389 -14.041 4.933 1.00 95.06 745 HIS A C 1
ATOM 5909 O O . HIS A 1 745 ? -5.520 -14.617 4.282 1.00 95.06 745 HIS A O 1
ATOM 5915 N N . ASP A 1 746 ? -6.900 -14.553 6.059 1.00 95.44 746 ASP A N 1
ATOM 5916 C CA . ASP A 1 746 ? -6.701 -15.949 6.473 1.00 95.44 746 ASP A CA 1
ATOM 5917 C C . ASP A 1 746 ? -7.719 -16.884 5.782 1.00 95.44 746 ASP A C 1
ATOM 5919 O O . ASP A 1 746 ? -7.477 -18.084 5.663 1.00 95.44 746 ASP A O 1
ATOM 5923 N N . ALA A 1 747 ? -8.846 -16.334 5.310 1.00 95.75 747 ALA A N 1
ATOM 5924 C CA . ALA A 1 747 ? -9.911 -17.048 4.603 1.00 95.75 747 ALA A CA 1
ATOM 5925 C C . ALA A 1 747 ? -9.745 -17.019 3.072 1.00 95.75 747 ALA A C 1
ATOM 5927 O O . ALA A 1 747 ? -9.971 -18.029 2.407 1.00 95.75 747 ALA A O 1
ATOM 5928 N N . ILE A 1 748 ? -9.340 -15.876 2.506 1.00 94.75 748 ILE A N 1
ATOM 5929 C CA . ILE A 1 748 ? -9.157 -15.684 1.062 1.00 94.75 748 ILE A CA 1
ATOM 5930 C C . ILE A 1 748 ? -7.682 -15.911 0.681 1.00 94.75 748 ILE A C 1
ATOM 5932 O O . ILE A 1 748 ? -6.819 -15.136 1.109 1.00 94.75 748 ILE A O 1
ATOM 5936 N N . PRO A 1 749 ? -7.363 -16.934 -0.141 1.00 87.50 749 PRO A N 1
ATOM 5937 C CA . PRO A 1 749 ? -5.998 -17.195 -0.591 1.00 87.50 749 PRO A CA 1
ATOM 5938 C C . PRO A 1 749 ? -5.380 -15.995 -1.316 1.00 87.50 749 PRO A C 1
ATOM 5940 O O . PRO A 1 749 ? -6.046 -15.286 -2.064 1.00 87.50 749 PRO A O 1
ATOM 5943 N N . GLY A 1 750 ? -4.085 -15.762 -1.098 1.00 79.00 750 GLY A N 1
ATOM 5944 C CA . GLY A 1 750 ? -3.333 -14.691 -1.761 1.00 79.00 750 GLY A CA 1
ATOM 5945 C C . GLY A 1 750 ? -3.583 -13.281 -1.213 1.00 79.00 750 GLY A C 1
ATOM 5946 O O . GLY A 1 750 ? -2.642 -12.496 -1.195 1.00 79.00 750 GLY A O 1
ATOM 5947 N N . ALA A 1 751 ? -4.768 -12.968 -0.674 1.00 85.38 751 ALA A N 1
ATOM 5948 C CA . ALA A 1 751 ? -5.132 -11.619 -0.214 1.00 85.38 751 ALA A CA 1
ATOM 5949 C C . ALA A 1 751 ? -4.110 -10.987 0.756 1.00 85.38 751 ALA A C 1
ATOM 5951 O O . ALA A 1 751 ? -3.833 -9.792 0.678 1.00 85.38 751 ALA A O 1
ATOM 5952 N N . LYS A 1 752 ? -3.475 -11.797 1.617 1.00 86.31 752 LYS A N 1
ATOM 5953 C CA . LYS A 1 752 ? -2.418 -11.364 2.551 1.00 86.31 752 LYS A CA 1
ATOM 5954 C C . LYS A 1 752 ? -1.169 -10.781 1.866 1.00 86.31 752 LYS A C 1
ATOM 5956 O O . LYS A 1 752 ? -0.448 -10.016 2.489 1.00 86.31 752 LYS A O 1
ATOM 5961 N N . ALA A 1 753 ? -0.881 -11.145 0.617 1.00 82.25 753 ALA A N 1
ATOM 5962 C CA . ALA A 1 753 ? 0.283 -10.633 -0.109 1.00 82.25 753 ALA A CA 1
ATOM 5963 C C . ALA A 1 753 ? 0.075 -9.216 -0.679 1.00 82.25 753 ALA A C 1
ATOM 5965 O O . ALA A 1 753 ? 1.058 -8.577 -1.045 1.00 82.25 753 ALA A O 1
ATOM 5966 N N . TYR A 1 754 ? -1.176 -8.742 -0.732 1.00 85.12 754 TYR A N 1
ATOM 5967 C CA . TYR A 1 754 ? -1.570 -7.504 -1.413 1.00 85.12 754 TYR A CA 1
ATOM 5968 C C . TYR A 1 754 ? -2.267 -6.544 -0.446 1.00 85.12 754 TYR A C 1
ATOM 5970 O O . TYR A 1 754 ? -1.774 -5.453 -0.177 1.00 85.12 754 TYR A O 1
ATOM 5978 N N . TYR A 1 755 ? -3.353 -7.006 0.175 1.00 89.62 755 TYR A N 1
ATOM 5979 C CA . TYR A 1 755 ? -4.211 -6.214 1.051 1.00 89.62 755 TYR A CA 1
ATOM 5980 C C . TYR A 1 755 ? -4.296 -6.832 2.454 1.00 89.62 755 TYR A C 1
ATOM 5982 O O . TYR A 1 755 ? -5.377 -7.162 2.954 1.00 89.62 755 TYR A O 1
ATOM 5990 N N . GLU A 1 756 ? -3.140 -7.015 3.108 1.00 91.94 756 GLU A N 1
ATOM 5991 C CA . GLU A 1 756 ? -3.081 -7.506 4.490 1.00 91.94 756 GLU A CA 1
ATOM 5992 C C . GLU A 1 756 ? -3.857 -6.574 5.436 1.00 91.94 756 GLU A C 1
ATOM 5994 O O . GLU A 1 756 ? -3.557 -5.389 5.616 1.00 91.94 756 GLU A O 1
ATOM 5999 N N . SER A 1 757 ? -4.864 -7.150 6.088 1.00 92.12 757 SER A N 1
ATOM 6000 C CA . SER A 1 757 ? -5.571 -6.491 7.179 1.00 92.12 757 SER A CA 1
ATOM 6001 C C . SER A 1 757 ? -4.702 -6.470 8.431 1.00 92.12 757 SER A C 1
ATOM 6003 O O . SER A 1 757 ? -4.216 -7.500 8.899 1.00 92.12 757 SER A O 1
ATOM 6005 N N . SER A 1 758 ? -4.545 -5.283 9.008 1.00 89.50 758 SER A N 1
ATOM 6006 C CA . SER A 1 758 ? -3.749 -5.081 10.217 1.00 89.50 758 SER A CA 1
ATOM 6007 C C . SER A 1 758 ? -4.481 -5.483 11.512 1.00 89.50 758 SER A C 1
ATOM 6009 O O . SER A 1 758 ? -3.896 -5.439 12.600 1.00 89.50 758 SER A O 1
ATOM 6011 N N . GLY A 1 759 ? -5.764 -5.842 11.401 1.00 94.19 759 GLY A N 1
ATOM 6012 C CA . GLY A 1 759 ? -6.689 -6.106 12.495 1.00 94.19 759 GLY A CA 1
ATOM 6013 C C . GLY A 1 759 ? -8.134 -5.800 12.084 1.00 94.19 759 GLY A C 1
ATOM 6014 O O . GLY A 1 759 ? -8.374 -5.026 11.172 1.00 94.19 759 GLY A O 1
ATOM 6015 N N . TYR A 1 760 ? -9.107 -6.387 12.787 1.00 97.25 760 TYR A N 1
ATOM 6016 C CA . TYR A 1 760 ? -10.544 -6.115 12.587 1.00 97.25 760 TYR A CA 1
ATOM 6017 C C . TYR A 1 760 ? -11.164 -5.244 13.698 1.00 97.25 760 TYR A C 1
ATOM 6019 O O . TYR A 1 760 ? -12.366 -4.981 13.709 1.00 97.25 760 TYR A O 1
ATOM 6027 N N . GLY A 1 761 ? -10.388 -4.873 14.723 1.00 97.94 761 GLY A N 1
ATOM 6028 C CA . GLY A 1 761 ? -10.917 -4.227 15.932 1.00 97.94 761 GLY A CA 1
ATOM 6029 C C . GLY A 1 761 ? -11.423 -2.806 15.684 1.00 97.94 761 GLY A C 1
ATOM 6030 O O . GLY A 1 761 ? -12.446 -2.396 16.238 1.00 97.94 761 GLY A O 1
ATOM 6031 N N . ASP A 1 762 ? -10.724 -2.078 14.822 1.00 98.00 762 ASP A N 1
ATOM 6032 C CA . ASP A 1 762 ? -11.142 -0.798 14.278 1.00 98.00 762 ASP A CA 1
ATOM 6033 C C . ASP A 1 762 ? -12.286 -0.972 13.273 1.00 98.00 762 ASP A C 1
ATOM 6035 O O . ASP A 1 762 ? -13.306 -0.324 13.473 1.00 98.00 762 ASP A O 1
ATOM 6039 N N . GLU A 1 763 ? -12.223 -1.900 12.314 1.00 98.62 763 GLU A N 1
ATOM 6040 C CA . GLU A 1 763 ? -13.316 -2.130 11.339 1.00 98.62 763 GLU A CA 1
ATOM 6041 C C . GLU A 1 763 ? -14.684 -2.390 11.993 1.00 98.62 763 GLU A C 1
ATOM 6043 O O . GLU A 1 763 ? -15.704 -1.812 11.615 1.00 98.62 763 GLU A O 1
ATOM 6048 N N . LEU A 1 764 ? -14.716 -3.193 13.058 1.00 98.81 764 LEU A N 1
ATOM 6049 C CA . LEU A 1 764 ? -15.942 -3.435 13.823 1.00 98.81 764 LEU A CA 1
ATOM 6050 C C . LEU A 1 764 ? -16.416 -2.213 14.611 1.00 98.81 764 LEU A C 1
ATOM 6052 O O . LEU A 1 764 ? -17.613 -2.054 14.846 1.00 98.81 764 LEU A O 1
ATOM 6056 N N . THR A 1 765 ? -15.495 -1.353 15.042 1.00 98.81 765 THR A N 1
ATOM 6057 C CA . THR A 1 765 ? -15.852 -0.084 15.686 1.00 98.81 765 THR A CA 1
ATOM 6058 C C . THR A 1 765 ? -16.385 0.902 14.641 1.00 98.81 765 THR A C 1
ATOM 6060 O O . THR A 1 765 ? -17.405 1.543 14.860 1.00 98.81 765 THR A O 1
ATOM 6063 N N . TRP A 1 766 ? -15.737 0.976 13.481 1.00 98.88 766 TRP A N 1
ATOM 6064 C CA . TRP A 1 766 ? -16.077 1.808 12.331 1.00 98.88 766 TRP A CA 1
ATOM 6065 C C . TRP A 1 766 ? -17.485 1.510 11.807 1.00 98.88 766 TRP A C 1
ATOM 6067 O O . TRP A 1 766 ? -18.336 2.403 11.790 1.00 98.88 766 TRP A O 1
ATOM 6077 N N . ALA A 1 767 ? -17.775 0.240 11.514 1.00 98.88 767 ALA A N 1
ATOM 6078 C CA . ALA A 1 767 ? -19.096 -0.227 11.103 1.00 98.88 767 ALA A CA 1
ATOM 6079 C C . ALA A 1 767 ? -20.187 0.099 12.138 1.00 98.88 767 ALA A C 1
ATOM 6081 O O . ALA A 1 767 ? -21.267 0.575 11.782 1.00 98.88 767 ALA A O 1
ATOM 6082 N N . ALA A 1 768 ? -19.891 -0.082 13.431 1.00 98.88 768 ALA A N 1
ATOM 6083 C CA . ALA A 1 768 ? -20.816 0.228 14.519 1.00 98.88 768 ALA A CA 1
ATOM 6084 C C . ALA A 1 768 ? -21.166 1.725 14.577 1.00 98.88 768 ALA A C 1
ATOM 6086 O O . ALA A 1 768 ? -22.336 2.088 14.711 1.00 98.88 768 ALA A O 1
ATOM 6087 N N . VAL A 1 769 ? -20.177 2.615 14.437 1.00 98.75 769 VAL A N 1
ATOM 6088 C CA . VAL A 1 769 ? -20.426 4.066 14.453 1.00 98.75 769 VAL A CA 1
ATOM 6089 C C . VAL A 1 769 ? -21.200 4.510 13.214 1.00 98.75 769 VAL A C 1
ATOM 6091 O O . VAL A 1 769 ? -22.100 5.342 13.340 1.00 98.75 769 VAL A O 1
ATOM 6094 N N . TRP A 1 770 ? -20.933 3.931 12.039 1.00 98.88 770 TRP A N 1
ATOM 6095 C CA . TRP A 1 770 ? -21.741 4.181 10.842 1.00 98.88 770 TRP A CA 1
ATOM 6096 C C . TRP A 1 770 ? -23.186 3.714 11.012 1.00 98.88 770 TRP A C 1
ATOM 6098 O O . TRP A 1 770 ? -24.104 4.510 10.812 1.00 98.88 770 TRP A O 1
ATOM 6108 N N . LEU A 1 771 ? -23.413 2.480 11.471 1.00 98.88 771 LEU A N 1
ATOM 6109 C CA . LEU A 1 771 ? -24.760 1.975 11.746 1.00 98.88 771 LEU A CA 1
ATOM 6110 C C . LEU A 1 771 ? -25.492 2.824 12.789 1.00 98.88 771 LEU A C 1
ATOM 6112 O O . LEU A 1 771 ? -26.672 3.123 12.597 1.00 98.88 771 LEU A O 1
ATOM 6116 N N . TYR A 1 772 ? -24.811 3.308 13.833 1.00 98.81 772 TYR A N 1
ATOM 6117 C CA . TYR A 1 772 ? -25.391 4.301 14.740 1.00 98.81 772 TYR A CA 1
ATOM 6118 C C . TYR A 1 772 ? -25.721 5.614 14.020 1.00 98.81 772 TYR A C 1
ATOM 6120 O O . TYR A 1 772 ? -26.827 6.131 14.180 1.00 98.81 772 TYR A O 1
ATOM 6128 N N . LYS A 1 773 ? -24.812 6.151 13.192 1.00 98.19 773 LYS A N 1
ATOM 6129 C CA . LYS A 1 773 ? -25.010 7.412 12.457 1.00 98.19 773 LYS A CA 1
ATOM 6130 C C . LYS A 1 773 ? -26.275 7.365 11.589 1.00 98.19 773 LYS A C 1
ATOM 6132 O O . LYS A 1 773 ? -26.992 8.368 11.573 1.00 98.19 773 LYS A O 1
ATOM 6137 N N . VAL A 1 774 ? -26.593 6.218 10.976 1.00 97.75 774 VAL A N 1
ATOM 6138 C CA . VAL A 1 774 ? -27.821 5.997 10.183 1.00 97.75 774 VAL A CA 1
ATOM 6139 C C . VAL A 1 774 ? -29.062 5.719 11.037 1.00 97.75 774 VAL A C 1
ATOM 6141 O O . VAL A 1 774 ? -30.076 6.401 10.885 1.00 97.75 774 VAL A O 1
ATOM 6144 N N . THR A 1 775 ? -29.006 4.699 11.900 1.00 97.88 775 THR A N 1
ATOM 6145 C CA . THR A 1 775 ? -30.190 4.132 12.578 1.00 97.88 775 THR A CA 1
ATOM 6146 C C . THR A 1 775 ? -30.592 4.887 13.843 1.00 97.88 775 THR A C 1
ATOM 6148 O O . THR A 1 775 ? -31.754 4.845 14.238 1.00 97.88 775 THR A O 1
ATOM 6151 N N . LYS A 1 776 ? -29.627 5.550 14.494 1.00 97.25 776 LYS A N 1
ATOM 6152 C CA . LYS A 1 776 ? -29.712 6.079 15.867 1.00 97.25 776 LYS A CA 1
ATOM 6153 C C . LYS A 1 776 ? -30.076 5.028 16.933 1.00 97.25 776 LYS A C 1
ATOM 6155 O O . LYS A 1 776 ? -30.439 5.391 18.050 1.00 97.25 776 LYS A O 1
ATOM 6160 N N . GLU A 1 777 ? -29.938 3.731 16.641 1.00 98.25 777 GLU A N 1
ATOM 6161 C CA . GLU A 1 777 ? -30.142 2.673 17.635 1.00 98.25 777 GLU A CA 1
ATOM 6162 C C . GLU A 1 777 ? -28.976 2.619 18.633 1.00 98.25 777 GLU A C 1
ATOM 6164 O O . GLU A 1 777 ? -27.837 2.324 18.267 1.00 98.25 777 GLU A O 1
ATOM 6169 N N . VAL A 1 778 ? -29.278 2.837 19.918 1.00 97.94 778 VAL A N 1
ATOM 6170 C CA . VAL A 1 778 ? -28.293 2.923 21.017 1.00 97.94 778 VAL A CA 1
ATOM 6171 C C . VAL A 1 778 ? -27.356 1.705 21.085 1.00 97.94 778 VAL A C 1
ATOM 6173 O O . VAL A 1 778 ? -26.169 1.860 21.367 1.00 97.94 778 VAL A O 1
ATOM 6176 N N . LYS A 1 779 ? -27.842 0.511 20.717 1.00 98.25 779 LYS A N 1
ATOM 6177 C CA . LYS A 1 779 ? -27.050 -0.731 20.691 1.00 98.25 779 LYS A CA 1
ATOM 6178 C C . LYS A 1 779 ? -25.750 -0.609 19.881 1.00 98.25 779 LYS A C 1
ATOM 6180 O O . LYS A 1 779 ? -24.764 -1.248 20.232 1.00 98.25 779 LYS A O 1
ATOM 6185 N N . TYR A 1 780 ? -25.737 0.189 18.807 1.00 98.69 780 TYR A N 1
ATOM 6186 C CA . TYR A 1 780 ? -24.565 0.326 17.942 1.00 98.69 780 TYR A CA 1
ATOM 6187 C C . TYR A 1 780 ? -23.519 1.277 18.526 1.00 98.69 780 TYR A C 1
ATOM 6189 O O . TYR A 1 780 ? -22.332 0.968 18.457 1.00 98.69 780 TYR A O 1
ATOM 6197 N N . ILE A 1 781 ? -23.926 2.385 19.162 1.00 98.38 781 ILE A N 1
ATOM 6198 C CA . ILE A 1 781 ? -22.961 3.266 19.837 1.00 98.38 781 ILE A CA 1
ATOM 6199 C C . ILE A 1 781 ? -22.382 2.585 21.084 1.00 98.38 781 ILE A C 1
ATOM 6201 O O . ILE A 1 781 ? -21.174 2.615 21.275 1.00 98.38 781 ILE A O 1
ATOM 6205 N N . GLU A 1 782 ? -23.184 1.848 21.860 1.00 98.25 782 GLU A N 1
ATOM 6206 C CA . GLU A 1 782 ? -22.677 1.044 22.986 1.00 98.25 782 GLU A CA 1
ATOM 6207 C C . GLU A 1 782 ? -21.649 -0.011 22.537 1.00 98.25 782 GLU A C 1
ATOM 6209 O O . GLU A 1 782 ? -20.613 -0.196 23.182 1.00 98.25 782 GLU A O 1
ATOM 6214 N N . GLN A 1 783 ? -21.893 -0.682 21.404 1.00 98.31 783 GLN A N 1
ATOM 6215 C CA . GLN A 1 783 ? -20.940 -1.633 20.822 1.00 98.31 783 GLN A CA 1
ATOM 6216 C C . GLN A 1 783 ? -19.679 -0.944 20.292 1.00 98.31 783 GLN A C 1
ATOM 6218 O O . GLN A 1 783 ? -18.580 -1.444 20.539 1.00 98.31 783 GLN A O 1
ATOM 6223 N N . ALA A 1 784 ? -19.809 0.216 19.642 1.00 98.56 784 ALA A N 1
ATOM 6224 C CA . ALA A 1 784 ? -18.672 1.026 19.219 1.00 98.56 784 ALA A CA 1
ATOM 6225 C C . ALA A 1 784 ? -17.795 1.435 20.412 1.00 98.56 784 ALA A C 1
ATOM 6227 O O . ALA A 1 784 ? -16.590 1.216 20.391 1.00 98.56 784 ALA A O 1
ATOM 6228 N N . GLU A 1 785 ? -18.378 1.967 21.488 1.00 97.75 785 GLU A N 1
ATOM 6229 C CA . GLU A 1 785 ? -17.639 2.395 22.684 1.00 97.75 785 GLU A CA 1
ATOM 6230 C C . GLU A 1 785 ? -16.951 1.217 23.402 1.00 97.75 785 GLU A C 1
ATOM 6232 O O . GLU A 1 785 ? -15.816 1.336 23.883 1.00 97.75 785 GLU A O 1
ATOM 6237 N N . ASN A 1 786 ? -17.600 0.049 23.420 1.00 98.00 786 ASN A N 1
ATOM 6238 C CA . ASN A 1 786 ? -17.026 -1.193 23.930 1.00 98.00 786 ASN A CA 1
ATOM 6239 C C . ASN A 1 786 ? -15.835 -1.668 23.077 1.00 98.00 786 ASN A C 1
ATOM 6241 O O . ASN A 1 786 ? -14.770 -1.959 23.622 1.00 98.00 786 ASN A O 1
ATOM 6245 N N . PHE A 1 787 ? -15.965 -1.710 21.746 1.00 98.31 787 PHE A N 1
ATOM 6246 C CA . PHE A 1 787 ? -14.865 -2.090 20.852 1.00 98.31 787 PHE A CA 1
ATOM 6247 C C . PHE A 1 787 ? -13.722 -1.066 20.871 1.00 98.31 787 PHE A C 1
ATOM 6249 O O . PHE A 1 787 ? -12.566 -1.470 20.997 1.00 98.31 787 PHE A O 1
ATOM 6256 N N . TYR A 1 788 ? -14.030 0.233 20.901 1.00 97.31 788 TYR A N 1
ATOM 6257 C CA . TYR A 1 788 ? -13.062 1.319 21.066 1.00 97.31 788 TYR A CA 1
ATOM 6258 C C . TYR A 1 788 ? -12.170 1.102 22.297 1.00 97.31 788 TYR A C 1
ATOM 6260 O O . TYR A 1 788 ? -10.941 1.174 22.221 1.00 97.31 788 TYR A O 1
ATOM 6268 N N . SER A 1 789 ? -12.799 0.758 23.425 1.00 95.12 789 SER A N 1
ATOM 6269 C CA . SER A 1 789 ? -12.121 0.456 24.688 1.00 95.12 789 SER A CA 1
ATOM 6270 C C . SER A 1 789 ? -11.340 -0.863 24.626 1.00 95.12 789 SER A C 1
ATOM 6272 O O . SER A 1 789 ? -10.182 -0.925 25.040 1.00 95.12 789 SER A O 1
ATOM 6274 N N . LYS A 1 790 ? -11.954 -1.925 24.089 1.00 96.19 790 LYS A N 1
ATOM 6275 C CA . LYS A 1 790 ? -11.393 -3.285 24.026 1.00 96.19 790 LYS A CA 1
ATOM 6276 C C . LYS A 1 790 ? -10.163 -3.383 23.120 1.00 96.19 790 LYS A C 1
ATOM 6278 O O . LYS A 1 790 ? -9.214 -4.080 23.471 1.00 96.19 790 LYS A O 1
ATOM 6283 N N . PHE A 1 791 ? -10.181 -2.702 21.976 1.00 94.62 791 PHE A N 1
ATOM 6284 C CA . PHE A 1 791 ? -9.131 -2.758 20.953 1.00 94.62 791 PHE A CA 1
ATOM 6285 C C . PHE A 1 791 ? -8.149 -1.576 21.010 1.00 94.62 791 PHE A C 1
ATOM 6287 O O . PHE A 1 791 ? -7.313 -1.443 20.125 1.00 94.62 791 PHE A O 1
ATOM 6294 N N . ARG A 1 792 ? -8.201 -0.751 22.071 1.00 91.31 792 ARG A N 1
ATOM 6295 C CA . ARG A 1 792 ? -7.296 0.397 22.302 1.00 91.31 792 ARG A CA 1
ATOM 6296 C C . ARG A 1 792 ? -7.323 1.457 21.190 1.00 91.31 792 ARG A C 1
ATOM 6298 O O . ARG A 1 792 ? -6.338 2.142 20.946 1.00 91.31 792 ARG A O 1
ATOM 6305 N N . ILE A 1 793 ? -8.493 1.679 20.595 1.00 94.19 793 ILE A N 1
ATOM 6306 C CA . ILE A 1 793 ? -8.723 2.679 19.533 1.00 94.19 793 ILE A CA 1
ATOM 6307 C C . ILE A 1 793 ? -8.546 4.129 20.047 1.00 94.19 793 ILE A C 1
ATOM 6309 O O . ILE A 1 793 ? -8.576 5.083 19.277 1.00 94.19 793 ILE A O 1
ATOM 6313 N N . LYS A 1 794 ? -8.322 4.311 21.356 1.00 91.88 794 LYS A N 1
ATOM 6314 C CA . LYS A 1 794 ? -7.954 5.587 21.986 1.00 91.88 794 LYS A CA 1
ATOM 6315 C C . LYS A 1 794 ? -6.547 6.078 21.639 1.00 91.88 794 LYS A C 1
ATOM 6317 O O . LYS A 1 794 ? -6.300 7.282 21.721 1.00 91.88 794 LYS A O 1
ATOM 6322 N N . ASP A 1 795 ? -5.631 5.175 21.304 1.00 92.31 795 ASP A N 1
ATOM 6323 C CA . ASP A 1 795 ? -4.249 5.547 21.011 1.00 92.31 795 ASP A CA 1
ATOM 6324 C C . ASP A 1 795 ? -4.198 6.383 19.713 1.00 92.31 795 ASP A C 1
ATOM 6326 O O . ASP A 1 795 ? -4.968 6.152 18.777 1.00 92.31 795 ASP A O 1
ATOM 6330 N N . ARG A 1 796 ? -3.334 7.410 19.658 1.00 93.69 796 ARG A N 1
ATOM 6331 C CA . ARG A 1 796 ? -3.242 8.300 18.485 1.00 93.69 796 ARG A CA 1
ATOM 6332 C C . ARG A 1 796 ? -2.703 7.497 17.287 1.00 93.69 796 ARG A C 1
ATOM 6334 O O . ARG A 1 796 ? -1.567 7.031 17.368 1.00 93.69 796 ARG A O 1
ATOM 6341 N N . PRO A 1 797 ? -3.440 7.375 16.169 1.00 94.38 797 PRO A N 1
ATOM 6342 C CA . PRO A 1 797 ? -2.915 6.733 14.969 1.00 94.38 797 PRO A CA 1
ATOM 6343 C C . PRO A 1 797 ? -1.940 7.664 14.244 1.00 94.38 797 PRO A C 1
ATOM 6345 O O . PRO A 1 797 ? -2.019 8.884 14.388 1.00 94.38 797 PRO A O 1
ATOM 6348 N N . ASN A 1 798 ? -1.027 7.104 13.452 1.00 91.50 798 ASN A N 1
ATOM 6349 C CA . ASN A 1 798 ? -0.145 7.890 12.580 1.00 91.50 798 ASN A CA 1
ATOM 6350 C C . ASN A 1 798 ? -0.787 8.211 11.220 1.00 91.50 798 ASN A C 1
ATOM 6352 O O . ASN A 1 798 ? -0.308 9.104 10.531 1.00 91.50 798 ASN A O 1
ATOM 6356 N N . GLU A 1 799 ? -1.858 7.507 10.851 1.00 95.75 799 GLU A N 1
ATOM 6357 C CA . GLU A 1 799 ? -2.450 7.521 9.513 1.00 95.75 799 GLU A CA 1
ATOM 6358 C C . GLU A 1 799 ? -3.971 7.290 9.539 1.00 95.75 799 GLU A C 1
ATOM 6360 O O . GLU A 1 799 ? -4.547 6.904 10.562 1.00 95.75 799 GLU A O 1
ATOM 6365 N N . PHE A 1 800 ? -4.599 7.479 8.379 1.00 97.88 800 PHE A N 1
ATOM 6366 C CA . PHE A 1 800 ? -5.940 7.000 8.058 1.00 97.88 800 PHE A CA 1
ATOM 6367 C C . PHE A 1 800 ? -5.884 6.348 6.673 1.00 97.88 800 PHE A C 1
ATOM 6369 O O . PHE A 1 800 ? -5.498 7.006 5.705 1.00 97.88 800 PHE A O 1
ATOM 6376 N N . PHE A 1 801 ? -6.190 5.054 6.583 1.00 96.50 801 PHE A N 1
ATOM 6377 C CA . PHE A 1 801 ? -5.932 4.259 5.376 1.00 96.50 801 PHE A CA 1
ATOM 6378 C C . PHE A 1 801 ? -6.839 3.023 5.295 1.00 96.50 801 PHE A C 1
ATOM 6380 O O . PHE A 1 801 ? -7.548 2.726 6.262 1.00 96.50 801 PHE A O 1
ATOM 6387 N N . TYR A 1 802 ? -6.827 2.290 4.173 1.00 95.50 802 TYR A N 1
ATOM 6388 C CA . TYR A 1 802 ? -7.796 1.213 3.908 1.00 95.50 802 TYR A CA 1
ATOM 6389 C C . TYR A 1 802 ? -7.787 0.076 4.949 1.00 95.50 802 TYR A C 1
ATOM 6391 O O . TYR A 1 802 ? -8.796 -0.607 5.089 1.00 95.50 802 TYR A O 1
ATOM 6399 N N . ASN A 1 803 ? -6.702 -0.116 5.709 1.00 92.38 803 ASN A N 1
ATOM 6400 C CA . ASN A 1 803 ? -6.580 -1.108 6.790 1.00 92.38 803 ASN A CA 1
ATOM 6401 C C . ASN A 1 803 ? -6.356 -0.482 8.186 1.00 92.38 803 ASN A C 1
ATOM 6403 O O . ASN A 1 803 ? -5.882 -1.176 9.096 1.00 92.38 803 ASN A O 1
ATOM 6407 N N . LYS A 1 804 ? -6.642 0.825 8.338 1.00 95.38 804 LYS A N 1
ATOM 6408 C CA . LYS A 1 804 ? -6.496 1.619 9.574 1.00 95.38 804 LYS A CA 1
ATOM 6409 C C . LYS A 1 804 ? -7.584 2.695 9.701 1.00 95.38 804 LYS A C 1
ATOM 6411 O O . LYS A 1 804 ? -7.415 3.825 9.236 1.00 95.38 804 LYS A O 1
ATOM 6416 N N . LYS A 1 805 ? -8.680 2.397 10.409 1.00 97.12 805 LYS A N 1
ATOM 6417 C CA . LYS A 1 805 ? -9.831 3.322 10.571 1.00 97.12 805 LYS A CA 1
ATOM 6418 C C . LYS A 1 805 ? -9.795 4.220 11.803 1.00 97.12 805 LYS A C 1
ATOM 6420 O O . LYS A 1 805 ? -10.673 5.066 11.962 1.00 97.12 805 LYS A O 1
ATOM 6425 N N . VAL A 1 806 ? -8.796 4.068 12.673 1.00 98.12 806 VAL A N 1
ATOM 6426 C CA . VAL A 1 806 ? -8.731 4.701 14.007 1.00 98.12 806 VAL A CA 1
ATOM 6427 C C . VAL A 1 806 ? -9.051 6.206 13.992 1.00 98.12 806 VAL A C 1
ATOM 6429 O O . VAL A 1 806 ? -9.879 6.647 14.788 1.00 98.12 806 VAL A O 1
ATOM 6432 N N . ALA A 1 807 ? -8.472 6.993 13.077 1.00 98.31 807 ALA A N 1
ATOM 6433 C CA . ALA A 1 807 ? -8.722 8.439 13.018 1.00 98.31 807 ALA A CA 1
ATOM 6434 C C . ALA A 1 807 ? -10.175 8.768 12.614 1.00 98.31 807 ALA A C 1
ATOM 6436 O O . ALA A 1 807 ? -10.824 9.603 13.245 1.00 98.31 807 ALA A O 1
ATOM 6437 N N . GLY A 1 808 ? -10.720 8.057 11.620 1.00 98.44 808 GLY A N 1
ATOM 6438 C CA . GLY A 1 808 ? -12.119 8.181 11.206 1.00 98.44 808 GLY A CA 1
ATOM 6439 C C . GLY A 1 808 ? -13.099 7.777 12.310 1.00 98.44 808 GLY A C 1
ATOM 6440 O O . GLY A 1 808 ? -14.096 8.461 12.524 1.00 98.44 808 GLY A O 1
ATOM 6441 N N . ILE A 1 809 ? -12.788 6.728 13.076 1.00 98.75 809 ILE A N 1
ATOM 6442 C CA . ILE A 1 809 ? -13.572 6.312 14.249 1.00 98.75 809 ILE A CA 1
ATOM 6443 C C . ILE A 1 809 ? -13.577 7.403 15.321 1.00 98.75 809 ILE A C 1
ATOM 6445 O O . ILE A 1 809 ? -14.643 7.761 15.818 1.00 98.75 809 ILE A O 1
ATOM 6449 N N . GLN A 1 810 ? -12.404 7.937 15.678 1.00 98.38 810 GLN A N 1
ATOM 6450 C CA . GLN A 1 810 ? -12.277 9.008 16.672 1.00 98.38 810 GLN A CA 1
ATOM 6451 C C . GLN A 1 810 ? -13.076 10.250 16.251 1.00 98.38 810 GLN A C 1
ATOM 6453 O O . GLN A 1 810 ? -13.791 10.825 17.072 1.00 98.38 810 GLN A O 1
ATOM 6458 N N . LEU A 1 811 ? -13.019 10.619 14.968 1.00 98.50 811 LEU A N 1
ATOM 6459 C CA . LEU A 1 811 ? -13.785 11.725 14.399 1.00 98.50 811 LEU A CA 1
ATOM 6460 C C . LEU A 1 811 ? -15.297 11.465 14.413 1.00 98.50 811 LEU A C 1
ATOM 6462 O O . LEU A 1 811 ? -16.046 12.278 14.949 1.00 98.50 811 LEU A O 1
ATOM 6466 N N . LEU A 1 812 ? -15.770 10.327 13.896 1.00 98.44 812 LEU A N 1
ATOM 6467 C CA . LEU A 1 812 ? -17.204 10.025 13.893 1.00 98.44 812 LEU A CA 1
ATOM 6468 C C . LEU A 1 812 ? -17.769 9.883 15.313 1.00 98.44 812 LEU A C 1
ATOM 6470 O O . LEU A 1 812 ? -18.879 10.345 15.566 1.00 98.44 812 LEU A O 1
ATOM 6474 N N . LEU A 1 813 ? -17.030 9.301 16.262 1.00 98.44 813 LEU A N 1
ATOM 6475 C CA . LEU A 1 813 ? -17.441 9.265 17.669 1.00 98.44 813 LEU A CA 1
ATOM 6476 C C . LEU A 1 813 ? -17.517 10.676 18.271 1.00 98.44 813 LEU A C 1
ATOM 6478 O O . LEU A 1 813 ? -18.474 10.985 18.981 1.00 98.44 813 LEU A O 1
ATOM 6482 N N . ALA A 1 814 ? -16.565 11.556 17.949 1.00 98.00 814 ALA A N 1
ATOM 6483 C CA . ALA A 1 814 ? -16.625 12.960 18.345 1.00 98.00 814 ALA A CA 1
ATOM 6484 C C . ALA A 1 814 ? -17.860 13.669 17.760 1.00 98.00 814 ALA A C 1
ATOM 6486 O O . ALA A 1 814 ? -18.582 14.315 18.515 1.00 98.00 814 ALA A O 1
ATOM 6487 N N . GLU A 1 815 ? -18.170 13.484 16.471 1.00 96.56 815 GLU A N 1
ATOM 6488 C CA . GLU A 1 815 ? -19.392 14.009 15.837 1.00 96.56 815 GLU A CA 1
ATOM 6489 C C . GLU A 1 815 ? -20.677 13.463 16.470 1.00 96.56 815 GLU A C 1
ATOM 6491 O O . GLU A 1 815 ? -21.645 14.197 16.657 1.00 96.56 815 GLU A O 1
ATOM 6496 N N . GLN A 1 816 ? -20.722 12.158 16.758 1.00 96.50 816 GLN A N 1
ATOM 6497 C CA . GLN A 1 816 ? -21.947 11.483 17.184 1.00 96.50 816 GLN A CA 1
ATOM 6498 C C . GLN A 1 816 ? -22.241 11.626 18.684 1.00 96.50 816 GLN A C 1
ATOM 6500 O O . GLN A 1 816 ? -23.408 11.524 19.064 1.00 96.50 816 GLN A O 1
ATOM 6505 N N . THR A 1 817 ? -21.231 11.855 19.534 1.00 95.81 817 THR A N 1
ATOM 6506 C CA . THR A 1 817 ? -21.426 11.974 20.993 1.00 95.81 817 THR A CA 1
ATOM 6507 C C . THR A 1 817 ? -21.002 13.320 21.584 1.00 95.81 817 THR A C 1
ATOM 6509 O O . THR A 1 817 ? -21.254 13.542 22.768 1.00 95.81 817 THR A O 1
ATOM 6512 N N . LEU A 1 818 ? -20.303 14.183 20.832 1.00 94.62 818 LEU A N 1
ATOM 6513 C CA . LEU A 1 818 ? -19.737 15.468 21.289 1.00 94.62 818 LEU A CA 1
ATOM 6514 C C . LEU A 1 818 ? -18.911 15.368 22.592 1.00 94.62 818 LEU A C 1
ATOM 6516 O O . LEU A 1 818 ? -18.803 16.326 23.361 1.00 94.62 818 LEU A O 1
ATOM 6520 N N . ARG A 1 819 ? -18.324 14.195 22.877 1.00 95.75 819 ARG A N 1
ATOM 6521 C CA . ARG A 1 819 ? -17.565 13.970 24.117 1.00 95.75 819 ARG A CA 1
ATOM 6522 C C . ARG A 1 819 ? -16.133 14.463 23.957 1.00 95.75 819 ARG A C 1
ATOM 6524 O O . ARG A 1 819 ? -15.445 14.102 23.004 1.00 95.75 819 ARG A O 1
ATOM 6531 N N . LEU A 1 820 ? -15.665 15.214 24.958 1.00 94.81 820 LEU A N 1
ATOM 6532 C CA . LEU A 1 820 ? -14.315 15.787 24.991 1.00 94.81 820 LEU A CA 1
ATOM 6533 C C . LEU A 1 820 ? -13.204 14.746 24.809 1.00 94.81 820 LEU A C 1
ATOM 6535 O O . LEU A 1 820 ? -12.164 15.083 24.258 1.00 94.81 820 LEU A O 1
ATOM 6539 N N . GLU A 1 821 ? -13.411 13.494 25.224 1.00 94.62 821 GLU A N 1
ATOM 6540 C CA . GLU A 1 821 ? -12.449 12.407 25.002 1.00 94.62 821 GLU A CA 1
ATOM 6541 C C . GLU A 1 821 ? -12.139 12.200 23.512 1.00 94.62 821 GLU A C 1
ATOM 6543 O O . GLU A 1 821 ? -10.972 12.233 23.127 1.00 94.62 821 GLU A O 1
ATOM 6548 N N . TYR A 1 822 ? -13.170 12.064 22.676 1.00 96.75 822 TYR A N 1
ATOM 6549 C CA . TYR A 1 822 ? -13.012 11.831 21.239 1.00 96.75 822 TYR A CA 1
ATOM 6550 C C . TYR A 1 822 ? -12.563 13.084 20.493 1.00 96.75 822 TYR A C 1
ATOM 6552 O O . TYR A 1 822 ? -11.688 13.012 19.633 1.00 96.75 822 TYR A O 1
ATOM 6560 N N . ILE A 1 823 ? -13.097 14.246 20.890 1.00 97.19 823 ILE A N 1
ATOM 6561 C CA . ILE A 1 823 ? -12.649 15.561 20.409 1.00 97.19 823 ILE A CA 1
ATOM 6562 C C . ILE A 1 823 ? -11.143 15.739 20.675 1.00 97.19 823 ILE A C 1
ATOM 6564 O O . ILE A 1 823 ? -10.416 16.225 19.813 1.00 97.19 823 ILE A O 1
ATOM 6568 N N . THR A 1 824 ? -10.647 15.292 21.834 1.00 97.06 824 THR A N 1
ATOM 6569 C CA . THR A 1 824 ? -9.216 15.351 22.169 1.00 97.06 824 THR A CA 1
ATOM 6570 C C . THR A 1 824 ? -8.394 14.388 21.314 1.00 97.06 824 THR A C 1
ATOM 6572 O O . THR A 1 824 ? -7.338 14.778 20.826 1.00 97.06 824 THR A O 1
ATOM 6575 N N . THR A 1 825 ? -8.844 13.147 21.092 1.00 97.44 825 THR A N 1
ATOM 6576 C CA . THR A 1 825 ? -8.069 12.188 20.283 1.00 97.44 825 THR A CA 1
ATOM 6577 C C . THR A 1 825 ? -7.977 12.603 18.815 1.00 97.44 825 THR A C 1
ATOM 6579 O O . THR A 1 825 ? -6.877 12.572 18.264 1.00 97.44 825 THR A O 1
ATOM 6582 N N . ILE A 1 826 ? -9.067 13.097 18.206 1.00 97.88 826 ILE A N 1
ATOM 6583 C CA . ILE A 1 826 ? -9.008 13.593 16.821 1.00 97.88 826 ILE A CA 1
ATOM 6584 C C . ILE A 1 826 ? -8.176 14.876 16.698 1.00 97.88 826 ILE A C 1
ATOM 6586 O O . ILE A 1 826 ? -7.386 15.009 15.763 1.00 97.88 826 ILE A O 1
ATOM 6590 N N . LYS A 1 827 ? -8.258 15.781 17.685 1.00 97.81 827 LYS A N 1
ATOM 6591 C CA . LYS A 1 827 ? -7.380 16.957 17.757 1.00 97.81 827 LYS A CA 1
ATOM 6592 C C . LYS A 1 827 ? -5.906 16.542 17.816 1.00 97.81 827 LYS A C 1
ATOM 6594 O O . LYS A 1 827 ? -5.096 17.083 17.075 1.00 97.81 827 LYS A O 1
ATOM 6599 N N . ASN A 1 828 ? -5.563 15.540 18.628 1.00 97.88 828 ASN A N 1
ATOM 6600 C CA . ASN A 1 828 ? -4.194 15.026 18.721 1.00 97.88 828 ASN A CA 1
ATOM 6601 C C . ASN A 1 828 ? -3.702 14.403 17.402 1.00 97.88 828 ASN A C 1
ATOM 6603 O O . ASN A 1 828 ? -2.524 14.535 17.083 1.00 97.88 828 ASN A O 1
ATOM 6607 N N . PHE A 1 829 ? -4.570 13.729 16.636 1.00 98.38 829 PHE A N 1
ATOM 6608 C CA . PHE A 1 829 ? -4.225 13.218 15.303 1.00 98.38 829 PHE A CA 1
ATOM 6609 C C . PHE A 1 829 ? -3.893 14.356 14.326 1.00 98.38 829 PHE A C 1
ATOM 6611 O O . PHE A 1 829 ? -2.861 14.308 13.654 1.00 98.38 829 PHE A O 1
ATOM 6618 N N . CYS A 1 830 ? -4.725 15.396 14.276 1.00 98.50 830 CYS A N 1
ATOM 6619 C CA . CYS A 1 830 ? -4.526 16.510 13.352 1.00 98.50 830 CYS A CA 1
ATOM 6620 C C . CYS A 1 830 ? -3.385 17.441 13.759 1.00 98.50 830 CYS A C 1
ATOM 6622 O O . CYS A 1 830 ? -2.585 17.821 12.909 1.00 98.50 830 CYS A O 1
ATOM 6624 N N . ASP A 1 831 ? -3.235 17.743 15.049 1.00 98.19 831 ASP A N 1
ATOM 6625 C CA . ASP A 1 831 ? -2.087 18.503 15.544 1.00 98.19 831 ASP A CA 1
ATOM 6626 C C . ASP A 1 831 ? -0.769 17.770 15.239 1.00 98.19 831 ASP A C 1
ATOM 6628 O O . ASP A 1 831 ? 0.176 18.404 14.776 1.00 98.19 831 ASP A O 1
ATOM 6632 N N . TYR A 1 832 ? -0.715 16.443 15.411 1.00 98.25 832 TYR A N 1
ATOM 6633 C CA . TYR A 1 832 ? 0.453 15.640 15.032 1.00 98.25 832 TYR A CA 1
ATOM 6634 C C . TYR A 1 832 ? 0.703 15.672 13.515 1.00 98.25 832 TYR A C 1
ATOM 6636 O O . TYR A 1 832 ? 1.819 15.943 13.080 1.00 98.25 832 TYR A O 1
ATOM 6644 N N . SER A 1 833 ? -0.343 15.468 12.704 1.00 97.69 833 SER A N 1
ATOM 6645 C CA . SER A 1 833 ? -0.266 15.499 11.231 1.00 97.69 833 SER A CA 1
ATOM 6646 C C . SER A 1 833 ? 0.252 16.835 10.685 1.00 97.69 833 SER A C 1
ATOM 6648 O O . SER A 1 833 ? 0.880 16.880 9.628 1.00 97.69 833 SER A O 1
ATOM 6650 N N . ILE A 1 834 ? 0.005 17.928 11.410 1.00 97.06 834 ILE A N 1
ATOM 6651 C CA . ILE A 1 834 ? 0.458 19.270 11.048 1.00 97.06 834 ILE A CA 1
ATOM 6652 C C . ILE A 1 834 ? 1.892 19.520 11.520 1.00 97.06 834 ILE A C 1
ATOM 6654 O O . ILE A 1 834 ? 2.722 19.925 10.703 1.00 97.06 834 ILE A O 1
ATOM 6658 N N . ASN A 1 835 ? 2.173 19.297 12.807 1.00 96.31 835 ASN A N 1
ATOM 6659 C CA . ASN A 1 835 ? 3.378 19.808 13.469 1.00 96.31 835 ASN A CA 1
ATOM 6660 C C . ASN A 1 835 ? 4.542 18.807 13.534 1.00 96.31 835 ASN A C 1
ATOM 6662 O O . ASN A 1 835 ? 5.695 19.230 13.498 1.00 96.31 835 ASN A O 1
ATOM 6666 N N . ASP A 1 836 ? 4.248 17.509 13.644 1.00 96.56 836 ASP A N 1
ATOM 6667 C CA . ASP A 1 836 ? 5.215 16.482 14.068 1.00 96.56 836 ASP A CA 1
ATOM 6668 C C . ASP A 1 836 ? 5.384 15.332 13.058 1.00 96.56 836 ASP A C 1
ATOM 6670 O O . ASP A 1 836 ? 6.347 14.566 13.140 1.00 96.56 836 ASP A O 1
ATOM 6674 N N . GLN A 1 837 ? 4.433 15.163 12.134 1.00 96.62 837 GLN A N 1
ATOM 6675 C CA . GLN A 1 837 ? 4.495 14.137 11.098 1.00 96.62 837 GLN A CA 1
ATOM 6676 C C . GLN A 1 837 ? 5.627 14.434 10.105 1.00 96.62 837 GLN A C 1
ATOM 6678 O O . GLN A 1 837 ? 5.922 15.589 9.790 1.00 96.62 837 GLN A O 1
ATOM 6683 N N . THR A 1 838 ? 6.261 13.374 9.600 1.00 96.94 838 THR A N 1
ATOM 6684 C CA . THR A 1 838 ? 7.385 13.488 8.663 1.00 96.94 838 THR A CA 1
ATOM 6685 C C . THR A 1 838 ? 6.936 14.148 7.361 1.00 96.94 838 THR A C 1
ATOM 6687 O O . THR A 1 838 ? 5.830 13.909 6.872 1.00 96.94 838 THR A O 1
ATOM 6690 N N . ARG A 1 839 ? 7.798 15.006 6.806 1.00 97.75 839 ARG A N 1
ATOM 6691 C CA . ARG A 1 839 ? 7.546 15.733 5.561 1.00 97.75 839 ARG A CA 1
ATOM 6692 C C . ARG A 1 839 ? 8.722 15.647 4.602 1.00 97.75 839 ARG A C 1
ATOM 6694 O O . ARG A 1 839 ? 9.871 15.588 5.036 1.00 97.75 839 ARG A O 1
ATOM 6701 N N . THR A 1 840 ? 8.415 15.721 3.314 1.00 98.00 840 THR A N 1
ATOM 6702 C CA . THR A 1 840 ? 9.396 15.955 2.253 1.00 98.00 840 THR A CA 1
ATOM 6703 C C . THR A 1 840 ? 9.948 17.393 2.312 1.00 98.00 840 THR A C 1
ATOM 6705 O O . THR A 1 840 ? 9.294 18.277 2.885 1.00 98.00 840 THR A O 1
ATOM 6708 N N . PRO A 1 841 ? 11.119 17.680 1.708 1.00 97.94 841 PRO A N 1
ATOM 6709 C CA . PRO A 1 841 ? 11.676 19.032 1.593 1.00 97.94 841 PRO A CA 1
ATOM 6710 C C . PRO A 1 841 ? 10.713 20.118 1.079 1.00 97.94 841 PRO A C 1
ATOM 6712 O O . PRO A 1 841 ? 10.807 21.267 1.515 1.00 97.94 841 PRO A O 1
ATOM 6715 N N . LEU A 1 842 ? 9.782 19.790 0.177 1.00 97.25 842 LEU A N 1
ATOM 6716 C CA . LEU A 1 842 ? 8.800 20.731 -0.382 1.00 97.25 842 LEU A CA 1
ATOM 6717 C C . LEU A 1 842 ? 7.473 20.789 0.405 1.00 97.25 842 LEU A C 1
ATOM 6719 O O . LEU A 1 842 ? 6.631 21.648 0.102 1.00 97.25 842 LEU A O 1
ATOM 6723 N N . GLY A 1 843 ? 7.316 19.960 1.446 1.00 96.88 843 GLY A N 1
ATOM 6724 C CA . GLY A 1 843 ? 6.285 20.078 2.486 1.00 96.88 843 GLY A CA 1
ATOM 6725 C C . GLY A 1 843 ? 5.151 19.045 2.457 1.00 96.88 843 GLY A C 1
ATOM 6726 O O . GLY A 1 843 ? 4.211 19.178 3.251 1.00 96.88 843 GLY A O 1
ATOM 6727 N N . LEU A 1 844 ? 5.219 18.032 1.588 1.00 98.62 844 LEU A N 1
ATOM 6728 C CA . LEU A 1 844 ? 4.261 16.921 1.559 1.00 98.62 844 LEU A CA 1
ATOM 6729 C C . LEU A 1 844 ? 4.421 16.054 2.812 1.00 98.62 844 LEU A C 1
ATOM 6731 O O . LEU A 1 844 ? 5.542 15.727 3.187 1.00 98.62 844 LEU A O 1
ATOM 6735 N N . VAL A 1 845 ? 3.317 15.659 3.444 1.00 98.25 845 VAL A N 1
ATOM 6736 C CA . VAL A 1 845 ? 3.297 14.642 4.505 1.00 98.25 845 VAL A CA 1
ATOM 6737 C C . VAL A 1 845 ? 3.698 13.283 3.933 1.00 98.25 845 VAL A C 1
ATOM 6739 O O . VAL A 1 845 ? 3.056 12.776 3.019 1.00 98.25 845 VAL A O 1
ATOM 6742 N N . PHE A 1 846 ? 4.742 12.685 4.502 1.00 97.56 846 PHE A N 1
ATOM 6743 C CA . PHE A 1 846 ? 5.306 11.407 4.076 1.00 97.56 846 PHE A CA 1
ATOM 6744 C C . PHE A 1 846 ? 5.094 10.363 5.182 1.00 97.56 846 PHE A C 1
ATOM 6746 O O . PHE A 1 846 ? 5.674 10.485 6.262 1.00 97.56 846 PHE A O 1
ATOM 6753 N N . ILE A 1 847 ? 4.230 9.372 4.930 1.00 96.00 847 ILE A N 1
ATOM 6754 C CA . ILE A 1 847 ? 3.847 8.328 5.904 1.00 96.00 847 ILE A CA 1
ATOM 6755 C C . ILE A 1 847 ? 4.410 6.970 5.483 1.00 96.00 847 ILE A C 1
ATOM 6757 O O . ILE A 1 847 ? 5.204 6.387 6.218 1.00 96.00 847 ILE A O 1
ATOM 6761 N N . ASP A 1 848 ? 4.039 6.512 4.289 1.00 93.56 848 ASP A N 1
ATOM 6762 C CA . ASP A 1 848 ? 4.651 5.380 3.595 1.00 93.56 848 ASP A CA 1
ATOM 6763 C C . ASP A 1 848 ? 5.099 5.832 2.192 1.00 93.56 848 ASP A C 1
ATOM 6765 O O . ASP A 1 848 ? 4.728 6.911 1.725 1.00 93.56 848 ASP A O 1
ATOM 6769 N N . LYS A 1 849 ? 5.930 5.011 1.550 1.00 89.50 849 LYS A N 1
ATOM 6770 C CA . LYS A 1 849 ? 6.422 5.168 0.175 1.00 89.50 849 LYS A CA 1
ATOM 6771 C C . LYS A 1 849 ? 5.436 4.642 -0.880 1.00 89.50 849 LYS A C 1
ATOM 6773 O O . LYS A 1 849 ? 5.619 4.931 -2.057 1.00 89.50 849 LYS A O 1
ATOM 6778 N N . SER A 1 850 ? 4.479 3.802 -0.481 1.00 89.00 850 SER A N 1
ATOM 6779 C CA . SER A 1 850 ? 3.375 3.328 -1.318 1.00 89.00 850 SER A CA 1
ATOM 6780 C C . SER A 1 850 ? 2.159 4.179 -0.991 1.00 89.00 850 SER A C 1
ATOM 6782 O O . SER A 1 850 ? 1.802 4.307 0.178 1.00 89.00 850 SER A O 1
ATOM 6784 N N . GLY A 1 851 ? 1.546 4.805 -1.991 1.00 94.44 851 GLY A N 1
ATOM 6785 C CA . GLY A 1 851 ? 0.397 5.676 -1.766 1.00 94.44 851 GLY A CA 1
ATOM 6786 C C . GLY A 1 851 ? 0.738 6.951 -0.996 1.00 94.44 851 GLY A C 1
ATOM 6787 O O . GLY A 1 851 ? -0.132 7.481 -0.302 1.00 94.44 851 GLY A O 1
ATOM 6788 N N . THR A 1 852 ? 1.971 7.467 -1.098 1.00 98.12 852 THR A N 1
ATOM 6789 C CA . THR A 1 852 ? 2.445 8.682 -0.404 1.00 98.12 852 THR A CA 1
ATOM 6790 C C . THR A 1 852 ? 1.408 9.814 -0.447 1.00 98.12 852 THR A C 1
ATOM 6792 O O . THR A 1 852 ? 1.056 10.404 0.579 1.00 98.12 852 THR A O 1
ATOM 6795 N N . LEU A 1 853 ? 0.861 10.091 -1.635 1.00 98.75 853 LEU A N 1
ATOM 6796 C CA . LEU A 1 853 ? -0.127 11.152 -1.842 1.00 98.75 853 LEU A CA 1
ATOM 6797 C C . LEU A 1 853 ? -1.517 10.781 -1.313 1.00 98.75 853 LEU A C 1
ATOM 6799 O O . LEU A 1 853 ? -2.229 11.663 -0.832 1.00 98.75 853 LEU A O 1
ATOM 6803 N N . SER A 1 854 ? -1.888 9.497 -1.324 1.00 98.31 854 SER A N 1
ATOM 6804 C CA . SER A 1 854 ? -3.112 9.014 -0.676 1.00 98.31 854 SER A CA 1
ATOM 6805 C C . SER A 1 854 ? -3.069 9.235 0.829 1.00 98.31 854 SER A C 1
ATOM 6807 O O . SER A 1 854 ? -4.036 9.737 1.396 1.00 98.31 854 SER A O 1
ATOM 6809 N N . HIS A 1 855 ? -1.960 8.890 1.485 1.00 98.69 855 HIS A N 1
ATOM 6810 C CA . HIS A 1 855 ? -1.791 9.083 2.921 1.00 98.69 855 HIS A CA 1
ATOM 6811 C C . HIS A 1 855 ? -1.909 10.569 3.302 1.00 98.69 855 HIS A C 1
ATOM 6813 O O . HIS A 1 855 ? -2.633 10.913 4.244 1.00 98.69 855 HIS A O 1
ATOM 6819 N N . ALA A 1 856 ? -1.278 11.463 2.531 1.00 98.75 856 ALA A N 1
ATOM 6820 C CA . ALA A 1 856 ? -1.401 12.908 2.715 1.00 98.75 856 ALA A CA 1
ATOM 6821 C C . ALA A 1 856 ? -2.836 13.419 2.468 1.00 98.75 856 ALA A C 1
ATOM 6823 O O . ALA A 1 856 ? -3.357 14.206 3.262 1.00 98.75 856 ALA A O 1
ATOM 6824 N N . ALA A 1 857 ? -3.506 12.945 1.412 1.00 98.88 857 ALA A N 1
ATOM 6825 C CA . ALA A 1 857 ? -4.884 13.310 1.085 1.00 98.88 857 ALA A CA 1
ATOM 6826 C C . ALA A 1 857 ? -5.904 12.805 2.122 1.00 98.88 857 ALA A C 1
ATOM 6828 O O . ALA A 1 857 ? -6.844 13.520 2.470 1.00 98.88 857 ALA A O 1
ATOM 6829 N N . ASN A 1 858 ? -5.702 11.605 2.668 1.00 98.88 858 ASN A N 1
ATOM 6830 C CA . ASN A 1 858 ? -6.532 11.031 3.725 1.00 98.88 858 ASN A CA 1
ATOM 6831 C C . ASN A 1 858 ? -6.383 11.813 5.040 1.00 98.88 858 ASN A C 1
ATOM 6833 O O . ASN A 1 858 ? -7.385 12.128 5.684 1.00 98.88 858 ASN A O 1
ATOM 6837 N N . ALA A 1 859 ? -5.154 12.187 5.419 1.00 98.69 859 ALA A N 1
ATOM 6838 C CA . ALA A 1 859 ? -4.912 13.062 6.567 1.00 98.69 859 ALA A CA 1
ATOM 6839 C C . ALA A 1 859 ? -5.541 14.454 6.363 1.00 98.69 859 ALA A C 1
ATOM 6841 O O . ALA A 1 859 ? -6.198 14.976 7.267 1.00 98.69 859 ALA A O 1
ATOM 6842 N N . ALA A 1 860 ? -5.407 15.027 5.160 1.00 98.75 860 ALA A N 1
ATOM 6843 C CA . ALA A 1 860 ? -6.049 16.284 4.781 1.00 98.75 860 ALA A CA 1
ATOM 6844 C C . ALA A 1 860 ? -7.580 16.210 4.905 1.00 98.75 860 ALA A C 1
ATOM 6846 O O . ALA A 1 860 ? -8.170 17.079 5.545 1.00 98.75 860 ALA A O 1
ATOM 6847 N N . PHE A 1 861 ? -8.222 15.164 4.371 1.00 98.88 861 PHE A N 1
ATOM 6848 C CA . PHE A 1 861 ? -9.670 14.956 4.480 1.00 98.88 861 PHE A CA 1
ATOM 6849 C C . PHE A 1 861 ? -10.136 14.851 5.938 1.00 98.88 861 PHE A C 1
ATOM 6851 O O . PHE A 1 861 ? -11.068 15.551 6.331 1.00 98.88 861 PHE A O 1
ATOM 6858 N N . ILE A 1 862 ? -9.470 14.035 6.761 1.00 98.75 862 ILE A N 1
ATOM 6859 C CA . ILE A 1 862 ? -9.841 13.855 8.172 1.00 98.75 862 ILE A CA 1
ATOM 6860 C C . ILE A 1 862 ? -9.732 15.170 8.957 1.00 98.75 862 ILE A C 1
ATOM 6862 O O . ILE A 1 862 ? -10.631 15.499 9.733 1.00 98.75 862 ILE A O 1
ATOM 6866 N N . CYS A 1 863 ? -8.677 15.957 8.738 1.00 98.69 863 CYS A N 1
ATOM 6867 C CA . CYS A 1 863 ? -8.512 17.227 9.445 1.00 98.69 863 CYS A CA 1
ATOM 6868 C C . CYS A 1 863 ? -9.421 18.335 8.913 1.00 98.69 863 CYS A C 1
ATOM 6870 O O . CYS A 1 863 ? -9.921 19.135 9.701 1.00 98.69 863 CYS A O 1
ATOM 6872 N N . LEU A 1 864 ? -9.725 18.335 7.615 1.00 98.06 864 LEU A N 1
ATOM 6873 C CA . LEU A 1 864 ? -10.739 19.200 7.017 1.00 98.06 864 LEU A CA 1
ATOM 6874 C C . LEU A 1 864 ? -12.139 18.888 7.569 1.00 98.06 864 LEU A C 1
ATOM 6876 O O . LEU A 1 864 ? -12.871 19.797 7.947 1.00 98.06 864 LEU A O 1
ATOM 6880 N N . GLN A 1 865 ? -12.489 17.611 7.710 1.00 98.12 865 GLN A N 1
ATOM 6881 C CA . GLN A 1 865 ? -13.737 17.194 8.342 1.00 98.12 865 GLN A CA 1
ATOM 6882 C C . GLN A 1 865 ? -13.772 17.603 9.826 1.00 98.12 865 GLN A C 1
ATOM 6884 O O . GLN A 1 865 ? -14.748 18.209 10.253 1.00 98.12 865 GLN A O 1
ATOM 6889 N N . ALA A 1 866 ? -12.703 17.377 10.601 1.00 98.12 866 ALA A N 1
ATOM 6890 C CA . ALA A 1 866 ? -12.620 17.812 12.001 1.00 98.12 866 ALA A CA 1
ATOM 6891 C C . ALA A 1 866 ? -12.708 19.346 12.170 1.00 98.12 866 ALA A C 1
ATOM 6893 O O . ALA A 1 866 ? -13.283 19.835 13.145 1.00 98.12 866 ALA A O 1
ATOM 6894 N N . ALA A 1 867 ? -12.175 20.108 11.211 1.00 97.69 867 ALA A N 1
ATOM 6895 C CA . ALA A 1 867 ? -12.316 21.559 11.157 1.00 97.69 867 ALA A CA 1
ATOM 6896 C C . ALA A 1 867 ? -13.780 21.977 10.974 1.00 97.69 867 ALA A C 1
ATOM 6898 O O . ALA A 1 867 ? -14.267 22.835 11.703 1.00 97.69 867 ALA A O 1
ATOM 6899 N N . LEU A 1 868 ? -14.471 21.357 10.014 1.00 96.12 868 LEU A N 1
ATOM 6900 C CA . LEU A 1 868 ? -15.777 21.800 9.527 1.00 96.12 868 LEU A CA 1
ATOM 6901 C C . LEU A 1 868 ? -16.968 21.223 10.309 1.00 96.12 868 LEU A C 1
ATOM 6903 O O . LEU A 1 868 ? -17.979 21.906 10.447 1.00 96.12 868 LEU A O 1
ATOM 6907 N N . SER A 1 869 ? -16.878 19.992 10.829 1.00 94.94 869 SER A N 1
ATOM 6908 C CA . SER A 1 869 ? -17.975 19.353 11.578 1.00 94.94 869 SER A CA 1
ATOM 6909 C C . SER A 1 869 ? -17.905 19.563 13.094 1.00 94.94 869 SER A C 1
ATOM 6911 O O . SER A 1 869 ? -18.929 19.459 13.770 1.00 94.94 869 SER A O 1
ATOM 6913 N N . LEU A 1 870 ? -16.722 19.886 13.634 1.00 94.75 870 LEU A N 1
ATOM 6914 C CA . LEU A 1 870 ? -16.483 20.066 15.074 1.00 94.75 870 LEU A CA 1
ATOM 6915 C C . LEU A 1 870 ? -15.918 21.448 15.452 1.00 94.75 870 LEU A C 1
ATOM 6917 O O . LEU A 1 870 ? -15.725 21.709 16.640 1.00 94.75 870 LEU A O 1
ATOM 6921 N N . ASN A 1 871 ? -15.658 22.334 14.481 1.00 92.75 871 ASN A N 1
ATOM 6922 C CA . ASN A 1 871 ? -15.059 23.663 14.682 1.00 92.75 871 ASN A CA 1
ATOM 6923 C C . ASN A 1 871 ? -13.697 23.627 15.415 1.00 92.75 871 ASN A C 1
ATOM 6925 O O . ASN A 1 871 ? -13.344 24.548 16.158 1.00 92.75 871 ASN A O 1
ATOM 6929 N N . ILE A 1 872 ? -12.915 22.555 15.229 1.00 90.81 872 ILE A N 1
ATOM 6930 C CA . ILE A 1 872 ? -11.602 22.383 15.871 1.00 90.81 872 ILE A CA 1
ATOM 6931 C C . ILE A 1 872 ? -10.531 23.048 15.007 1.00 90.81 872 ILE A C 1
ATOM 6933 O O . ILE A 1 872 ? -10.310 22.636 13.872 1.00 90.81 872 ILE A O 1
ATOM 6937 N N . SER A 1 873 ? -9.829 24.043 15.560 1.00 91.12 873 SER A N 1
ATOM 6938 C CA . SER A 1 873 ? -8.648 24.669 14.936 1.00 91.12 873 SER A CA 1
ATOM 6939 C C . SER A 1 873 ? -8.862 25.104 13.469 1.00 91.12 873 SER A C 1
ATOM 6941 O O . SER A 1 873 ? -7.918 25.047 12.679 1.00 91.12 873 SER A O 1
ATOM 6943 N N . GLU A 1 874 ? -10.086 25.533 13.114 1.00 92.06 874 GLU A N 1
ATOM 6944 C CA . GLU A 1 874 ? -10.627 25.558 11.738 1.00 92.06 874 GLU A CA 1
ATOM 6945 C C . GLU A 1 874 ? -9.625 26.092 10.696 1.00 92.06 874 GLU A C 1
ATOM 6947 O O . GLU A 1 874 ? -9.249 25.377 9.767 1.00 92.06 874 GLU A O 1
ATOM 6952 N N . THR A 1 875 ? -9.085 27.297 10.906 1.00 94.81 875 THR A N 1
ATOM 6953 C CA . THR A 1 875 ? -8.092 27.924 10.015 1.00 94.81 875 THR A CA 1
ATOM 6954 C C . THR A 1 875 ? -6.836 27.076 9.797 1.00 94.81 875 THR A C 1
ATOM 6956 O O . THR A 1 875 ? -6.357 26.971 8.672 1.00 94.81 875 THR A O 1
ATOM 6959 N N . SER A 1 876 ? -6.281 26.473 10.852 1.00 97.38 876 SER A N 1
ATOM 6960 C CA . SER A 1 876 ? -5.035 25.702 10.755 1.00 97.38 876 SER A CA 1
ATOM 6961 C C . SER A 1 876 ? -5.244 24.394 10.001 1.00 97.38 876 SER A C 1
ATOM 6963 O O . SER A 1 876 ? -4.394 23.998 9.208 1.00 97.38 876 SER A O 1
ATOM 6965 N N . TYR A 1 877 ? -6.366 23.724 10.252 1.00 98.31 877 TYR A N 1
ATOM 6966 C CA . TYR A 1 877 ? -6.666 22.420 9.668 1.00 98.31 877 TYR A CA 1
ATOM 6967 C C . TYR A 1 877 ? -7.104 22.554 8.200 1.00 98.31 877 TYR A C 1
ATOM 6969 O O . TYR A 1 877 ? -6.669 21.763 7.365 1.00 98.31 877 TYR A O 1
ATOM 6977 N N . ILE A 1 878 ? -7.864 23.604 7.854 1.00 98.19 878 ILE A N 1
ATOM 6978 C CA . ILE A 1 878 ? -8.178 23.950 6.456 1.00 98.19 878 ILE A CA 1
ATOM 6979 C C . ILE A 1 878 ? -6.907 24.332 5.687 1.00 98.19 878 ILE A C 1
ATOM 6981 O O . ILE A 1 878 ? -6.732 23.883 4.556 1.00 98.19 878 ILE A O 1
ATOM 6985 N N . ASN A 1 879 ? -6.008 25.130 6.277 1.00 97.81 879 ASN A N 1
ATOM 6986 C CA . ASN A 1 879 ? -4.753 25.505 5.617 1.00 97.81 879 ASN A CA 1
ATOM 6987 C C . ASN A 1 879 ? -3.864 24.282 5.363 1.00 97.81 879 ASN A C 1
ATOM 6989 O O . ASN A 1 879 ? -3.385 24.119 4.247 1.00 97.81 879 ASN A O 1
ATOM 6993 N N . PHE A 1 880 ? -3.717 23.386 6.343 1.00 98.50 880 PHE A N 1
ATOM 6994 C CA . PHE A 1 880 ? -3.006 22.119 6.158 1.00 98.50 880 PHE A CA 1
ATOM 6995 C C . PHE A 1 880 ? -3.611 21.277 5.028 1.00 98.50 880 PHE A C 1
ATOM 6997 O O . PHE A 1 880 ? -2.885 20.829 4.141 1.00 98.50 880 PHE A O 1
ATOM 7004 N N . ALA A 1 881 ? -4.937 21.101 5.018 1.00 98.56 881 ALA A N 1
ATOM 7005 C CA . ALA A 1 881 ? -5.609 20.361 3.956 1.00 98.56 881 ALA A CA 1
ATOM 7006 C C . ALA A 1 881 ? -5.370 21.006 2.580 1.00 98.56 881 ALA A C 1
ATOM 7008 O O . ALA A 1 881 ? -5.037 20.305 1.624 1.00 98.56 881 ALA A O 1
ATOM 7009 N N . LYS A 1 882 ? -5.446 22.342 2.491 1.00 98.31 882 LYS A N 1
ATOM 7010 C CA . LYS A 1 882 ? -5.101 23.084 1.275 1.00 98.31 882 LYS A CA 1
ATOM 7011 C C . LYS A 1 882 ? -3.648 22.860 0.860 1.00 98.31 882 LYS A C 1
ATOM 7013 O O . LYS A 1 882 ? -3.424 22.573 -0.303 1.00 98.31 882 LYS A O 1
ATOM 7018 N N . GLU A 1 883 ? -2.676 22.926 1.766 1.00 98.12 883 GLU A N 1
ATOM 7019 C CA . GLU A 1 883 ? -1.257 22.705 1.444 1.00 98.12 883 GLU A CA 1
ATOM 7020 C C . GLU A 1 883 ? -0.994 21.314 0.846 1.00 98.12 883 GLU A C 1
ATOM 7022 O O . GLU A 1 883 ? -0.243 21.201 -0.122 1.00 98.12 883 GLU A O 1
ATOM 7027 N N . GLN A 1 884 ? -1.619 20.260 1.386 1.00 98.75 884 GLN A N 1
ATOM 7028 C CA . GLN A 1 884 ? -1.430 18.895 0.876 1.00 98.75 884 GLN A CA 1
ATOM 7029 C C . GLN A 1 884 ? -2.122 18.684 -0.481 1.00 98.75 884 GLN A C 1
ATOM 7031 O O . GLN A 1 884 ? -1.535 18.102 -1.392 1.00 98.75 884 GLN A O 1
ATOM 7036 N N . ILE A 1 885 ? -3.341 19.202 -0.661 1.00 98.81 885 ILE A N 1
ATOM 7037 C CA . ILE A 1 885 ? -4.059 19.094 -1.940 1.00 98.81 885 ILE A CA 1
ATOM 7038 C C . ILE A 1 885 ? -3.431 20.003 -3.009 1.00 98.81 885 ILE A C 1
ATOM 7040 O O . ILE A 1 885 ? -3.267 19.583 -4.151 1.00 98.81 885 ILE A O 1
ATOM 7044 N N . ASP A 1 886 ? -2.978 21.206 -2.653 1.00 98.56 886 ASP A N 1
ATOM 7045 C CA . ASP A 1 886 ? -2.208 22.080 -3.542 1.00 98.56 886 ASP A CA 1
ATOM 7046 C C . ASP A 1 886 ? -0.882 21.433 -3.956 1.00 98.56 886 ASP A C 1
ATOM 7048 O O . ASP A 1 886 ? -0.425 21.664 -5.074 1.00 98.56 886 ASP A O 1
ATOM 7052 N N . TYR A 1 887 ? -0.231 20.641 -3.094 1.00 98.56 887 TYR A N 1
ATOM 7053 C CA . TYR A 1 887 ? 0.943 19.852 -3.481 1.00 98.56 887 TYR A CA 1
ATOM 7054 C C . TYR A 1 887 ? 0.571 18.859 -4.590 1.00 98.56 887 TYR A C 1
ATOM 7056 O O . TYR A 1 887 ? 1.154 18.912 -5.670 1.00 98.56 887 TYR A O 1
ATOM 7064 N N . ILE A 1 888 ? -0.447 18.022 -4.352 1.00 98.81 888 ILE A N 1
ATOM 7065 C CA . ILE A 1 888 ? -0.955 17.011 -5.300 1.00 98.81 888 ILE A CA 1
ATOM 7066 C C . ILE A 1 888 ? -1.336 17.634 -6.656 1.00 98.81 888 ILE A C 1
ATOM 7068 O O . ILE A 1 888 ? -1.043 17.082 -7.720 1.00 98.81 888 ILE A O 1
ATOM 7072 N N . LEU A 1 889 ? -1.968 18.810 -6.632 1.00 98.56 889 LEU A N 1
ATOM 7073 C CA . LEU A 1 889 ? -2.414 19.525 -7.829 1.00 98.56 889 LEU A CA 1
ATOM 7074 C C . LEU A 1 889 ? -1.304 20.336 -8.519 1.00 98.56 889 LEU A C 1
ATOM 7076 O O . LEU A 1 889 ? -1.476 20.723 -9.673 1.00 98.56 889 LEU A O 1
ATOM 7080 N N . GLY A 1 890 ? -0.164 20.543 -7.856 1.00 96.81 890 GLY A N 1
ATOM 7081 C CA . GLY A 1 890 ? 1.090 20.951 -8.490 1.00 96.81 890 GLY A CA 1
ATOM 7082 C C . GLY A 1 890 ? 1.698 22.291 -8.092 1.00 96.81 890 GLY A C 1
ATOM 7083 O O . GLY A 1 890 ? 2.526 22.830 -8.827 1.00 96.81 890 GLY A O 1
ATOM 7084 N N . SER A 1 891 ? 1.387 22.797 -6.898 1.00 96.00 891 SER A N 1
ATOM 7085 C CA . SER A 1 891 ? 2.006 24.004 -6.315 1.00 96.00 891 SER A CA 1
ATOM 7086 C C . SER A 1 891 ? 3.535 23.955 -6.210 1.00 96.00 891 SER A C 1
ATOM 7088 O O . SER A 1 891 ? 4.169 24.992 -6.013 1.00 96.00 891 SER A O 1
ATOM 7090 N N . LYS A 1 892 ? 4.130 22.760 -6.322 1.00 93.88 892 LYS A N 1
ATOM 7091 C CA . LYS A 1 892 ? 5.573 22.502 -6.217 1.00 93.88 892 LYS A CA 1
ATOM 7092 C C . LYS A 1 892 ? 6.258 22.170 -7.549 1.00 93.88 892 LYS A C 1
ATOM 7094 O O . LYS A 1 892 ? 7.441 21.855 -7.545 1.00 93.88 892 LYS A O 1
ATOM 7099 N N . GLY A 1 893 ? 5.552 22.285 -8.679 1.00 90.94 893 GLY A N 1
ATOM 7100 C CA . GLY A 1 893 ? 6.150 22.262 -10.023 1.00 90.94 893 GLY A CA 1
ATOM 7101 C C . GLY A 1 893 ? 5.419 21.386 -11.042 1.00 90.94 893 GLY A C 1
ATOM 7102 O O . GLY A 1 893 ? 5.332 21.776 -12.203 1.00 90.94 893 GLY A O 1
ATOM 7103 N N . ARG A 1 894 ? 4.850 20.254 -10.609 1.00 95.06 894 ARG A N 1
ATOM 7104 C CA . ARG A 1 894 ? 4.066 19.327 -11.444 1.00 95.06 894 ARG A CA 1
ATOM 7105 C C . ARG A 1 894 ? 2.811 18.854 -10.729 1.00 95.06 894 ARG A C 1
ATOM 7107 O O . ARG A 1 894 ? 2.831 18.747 -9.508 1.00 95.06 894 ARG A O 1
ATOM 7114 N N . SER A 1 895 ? 1.756 18.517 -11.464 1.00 98.06 895 SER A N 1
ATOM 7115 C CA . SER A 1 895 ? 0.648 17.747 -10.896 1.00 98.06 895 SER A CA 1
ATOM 7116 C C . SER A 1 895 ? 1.039 16.275 -10.744 1.00 98.06 895 SER A C 1
ATOM 7118 O O . SER A 1 895 ? 1.864 15.763 -11.499 1.00 98.06 895 SER A O 1
ATOM 7120 N N . PHE A 1 896 ? 0.395 15.591 -9.802 1.00 98.69 896 PHE A N 1
ATOM 7121 C CA . PHE A 1 896 ? 0.420 14.135 -9.644 1.00 98.69 896 PHE A CA 1
ATOM 7122 C C . PHE A 1 896 ? -0.933 13.485 -9.991 1.00 98.69 896 PHE A C 1
ATOM 7124 O O . PHE A 1 896 ? -1.159 12.309 -9.714 1.00 98.69 896 PHE A O 1
ATOM 7131 N N . VAL A 1 897 ? -1.847 14.248 -10.600 1.00 98.81 897 VAL A N 1
ATOM 7132 C CA . VAL A 1 897 ? -3.180 13.785 -11.002 1.00 98.81 897 VAL A CA 1
ATOM 7133 C C . VAL A 1 897 ? -3.230 13.700 -12.521 1.00 98.81 897 VAL A C 1
ATOM 7135 O O . VAL A 1 897 ? -3.097 14.707 -13.219 1.00 98.81 897 VAL A O 1
ATOM 7138 N N . VAL A 1 898 ? -3.419 12.494 -13.051 1.00 98.81 898 VAL A N 1
ATOM 7139 C CA . VAL A 1 898 ? -3.403 12.239 -14.497 1.00 98.81 898 VAL A CA 1
ATOM 7140 C C . VAL A 1 898 ? -4.466 13.095 -15.201 1.00 98.81 898 VAL A C 1
ATOM 7142 O O . VAL A 1 898 ? -5.644 13.089 -14.846 1.00 98.81 898 VAL A O 1
ATOM 7145 N N . GLY A 1 899 ? -4.059 13.852 -16.219 1.00 98.00 899 GLY A N 1
ATOM 7146 C CA . GLY A 1 899 ? -4.945 14.740 -16.976 1.00 98.00 899 GLY A CA 1
ATOM 7147 C C . GLY A 1 899 ? -5.251 16.094 -16.320 1.00 98.00 899 GLY A C 1
ATOM 7148 O O . GLY A 1 899 ? -6.008 16.863 -16.910 1.00 98.00 899 GLY A O 1
ATOM 7149 N N . PHE A 1 900 ? -4.689 16.409 -15.146 1.00 98.19 900 PHE A N 1
ATOM 7150 C CA . PHE A 1 900 ? -4.851 17.707 -14.483 1.00 98.19 900 PHE A CA 1
ATOM 7151 C C . PHE A 1 900 ? -3.628 18.615 -14.688 1.00 98.19 900 PHE A C 1
ATOM 7153 O O . PHE A 1 900 ? -2.489 18.180 -14.570 1.00 98.19 900 PHE A O 1
ATOM 7160 N N . GLY A 1 901 ? -3.842 19.907 -14.949 1.00 94.00 901 GLY A N 1
ATOM 7161 C CA . GLY A 1 901 ? -2.742 20.847 -15.192 1.00 94.00 901 GLY A CA 1
ATOM 7162 C C . GLY A 1 901 ? -2.000 20.592 -16.515 1.00 94.00 901 GLY A C 1
ATOM 7163 O O . GLY A 1 901 ? -2.535 19.975 -17.434 1.00 94.00 901 GLY A O 1
ATOM 7164 N N . GLN A 1 902 ? -0.780 21.124 -16.635 1.00 86.56 902 GLN A N 1
ATOM 7165 C CA . GLN A 1 902 ? 0.038 21.027 -17.858 1.00 86.56 902 GLN A CA 1
ATOM 7166 C C . GLN A 1 902 ? 1.056 19.876 -17.776 1.00 86.56 902 GLN A C 1
ATOM 7168 O O . GLN A 1 902 ? 1.083 18.998 -18.644 1.00 86.56 902 GLN A O 1
ATOM 7173 N N . ASP A 1 903 ? 1.851 19.850 -16.702 1.00 94.88 903 ASP A N 1
ATOM 7174 C CA . ASP A 1 903 ? 2.732 18.729 -16.364 1.00 94.88 903 ASP A CA 1
ATOM 7175 C C . ASP A 1 903 ? 2.013 17.788 -15.388 1.00 94.88 903 ASP A C 1
ATOM 7177 O O . ASP A 1 903 ? 1.608 18.212 -14.304 1.00 94.88 903 ASP A O 1
ATOM 7181 N N . TYR A 1 904 ? 1.807 16.541 -15.813 1.00 97.81 904 TYR A N 1
ATOM 7182 C CA . TYR A 1 904 ? 1.079 15.493 -15.090 1.00 97.81 904 TYR A CA 1
ATOM 7183 C C . TYR A 1 904 ? 1.562 14.108 -15.545 1.00 97.81 904 TYR A C 1
ATOM 7185 O O . TYR A 1 904 ? 2.007 14.012 -16.694 1.00 97.81 904 TYR A O 1
ATOM 7193 N N . PRO A 1 905 ? 1.404 13.043 -14.733 1.00 98.50 905 PRO A N 1
ATOM 7194 C CA . PRO A 1 905 ? 1.877 11.695 -15.057 1.00 98.50 905 PRO A CA 1
ATOM 7195 C C . PRO A 1 905 ? 1.300 11.162 -16.369 1.00 98.50 905 PRO A C 1
ATOM 7197 O O . PRO A 1 905 ? 0.079 11.099 -16.547 1.00 98.50 905 PRO A O 1
ATOM 7200 N N . LYS A 1 906 ? 2.164 10.790 -17.311 1.00 98.44 906 LYS A N 1
ATOM 7201 C CA . LYS A 1 906 ? 1.772 10.258 -18.620 1.00 98.44 906 LYS A CA 1
ATOM 7202 C C . LYS A 1 906 ? 1.887 8.741 -18.690 1.00 98.44 906 LYS A C 1
ATOM 7204 O O . LYS A 1 906 ? 1.292 8.143 -19.584 1.00 98.44 906 LYS A O 1
ATOM 7209 N N . GLN A 1 907 ? 2.634 8.116 -17.784 1.00 98.00 907 GLN A N 1
ATOM 7210 C CA . GLN A 1 907 ? 2.880 6.678 -17.743 1.00 98.00 907 GLN A CA 1
ATOM 7211 C C . GLN A 1 907 ? 2.385 6.039 -16.429 1.00 98.00 907 GLN A C 1
ATOM 7213 O O . GLN A 1 907 ? 3.143 5.292 -15.809 1.00 98.00 907 GLN A O 1
ATOM 7218 N N . PRO A 1 908 ? 1.121 6.266 -15.995 1.00 98.00 908 PRO A N 1
ATOM 7219 C CA . PRO A 1 908 ? 0.585 5.563 -14.837 1.00 98.00 908 PRO A CA 1
ATOM 7220 C C . PRO A 1 908 ? 0.637 4.051 -15.084 1.00 98.00 908 PRO A C 1
ATOM 7222 O O . PRO A 1 908 ? 0.322 3.568 -16.183 1.00 98.00 908 PRO A O 1
ATOM 7225 N N . HIS A 1 909 ? 1.034 3.313 -14.051 1.00 96.69 909 HIS A N 1
ATOM 7226 C CA . HIS A 1 909 ? 1.068 1.859 -14.031 1.00 96.69 909 HIS A CA 1
ATOM 7227 C C . HIS A 1 909 ? -0.378 1.353 -14.027 1.00 96.69 909 HIS A C 1
ATOM 7229 O O . HIS A 1 909 ? -0.989 1.186 -12.980 1.00 96.69 909 HIS A O 1
ATOM 7235 N N . HIS A 1 910 ? -0.962 1.208 -15.218 1.00 97.94 910 HIS A N 1
ATOM 7236 C CA . HIS A 1 910 ? -2.363 0.844 -15.395 1.00 97.94 910 HIS A CA 1
ATOM 7237 C C . HIS A 1 910 ? -2.588 0.157 -16.748 1.00 97.94 910 HIS A C 1
ATOM 7239 O O . HIS A 1 910 ? -2.309 0.733 -17.808 1.00 97.94 910 HIS A O 1
ATOM 7245 N N . SER A 1 911 ? -3.092 -1.079 -16.707 1.00 96.12 911 SER A N 1
ATOM 7246 C CA . SER A 1 911 ? -3.154 -1.987 -17.855 1.00 96.12 911 SER A CA 1
ATOM 7247 C C . SER A 1 911 ? -4.064 -1.446 -18.960 1.00 96.12 911 SER A C 1
ATOM 7249 O O . SER A 1 911 ? -3.587 -1.136 -20.057 1.00 96.12 911 SER A O 1
ATOM 7251 N N . ALA A 1 912 ? -5.332 -1.161 -18.644 1.00 97.19 912 ALA A N 1
ATOM 7252 C CA . ALA A 1 912 ? -6.325 -0.758 -19.641 1.00 97.19 912 ALA A CA 1
ATOM 7253 C C . ALA A 1 912 ? -6.009 0.579 -20.342 1.00 97.19 912 ALA A C 1
ATOM 7255 O O . ALA A 1 912 ? -6.249 0.714 -21.540 1.00 97.19 912 ALA A O 1
ATOM 7256 N N . SER A 1 913 ? -5.445 1.568 -19.634 1.00 98.25 913 SER A N 1
ATOM 7257 C CA . SER A 1 913 ? -5.142 2.879 -20.244 1.00 98.25 913 SER A CA 1
ATOM 7258 C C . SER A 1 913 ? -3.853 2.882 -21.067 1.00 98.25 913 SER A C 1
ATOM 7260 O O . SER A 1 913 ? -3.694 3.716 -21.957 1.00 98.25 913 SER A O 1
ATOM 7262 N N . SER A 1 914 ? -2.951 1.922 -20.829 1.00 97.69 914 SER A N 1
ATOM 7263 C CA . SER A 1 914 ? -1.774 1.700 -21.679 1.00 97.69 914 SER A CA 1
ATOM 7264 C C . SER A 1 914 ? -2.123 1.141 -23.069 1.00 97.69 914 SER A C 1
ATOM 7266 O O . SER A 1 914 ? -1.263 1.104 -23.952 1.00 97.69 914 SER A O 1
ATOM 7268 N N . CYS A 1 915 ? -3.374 0.729 -23.288 1.00 97.50 915 CYS A N 1
ATOM 7269 C CA . CYS A 1 915 ? -3.813 0.114 -24.529 1.00 97.50 915 CYS A CA 1
ATOM 7270 C C . CYS A 1 915 ? -4.203 1.125 -25.619 1.00 97.50 915 CYS A C 1
ATOM 7272 O O . CYS A 1 915 ? -4.916 2.090 -25.342 1.00 97.50 915 CYS A O 1
ATOM 7274 N N . PRO A 1 916 ? -3.811 0.886 -26.885 1.00 96.31 916 PRO A N 1
ATOM 7275 C CA . PRO A 1 916 ? -4.340 1.638 -28.017 1.00 96.31 916 PRO A CA 1
ATOM 7276 C C . PRO A 1 916 ? -5.823 1.313 -28.256 1.00 96.31 916 PRO A C 1
ATOM 7278 O O . PRO A 1 916 ? -6.349 0.302 -27.772 1.00 96.31 916 PRO A O 1
ATOM 7281 N N . ASP A 1 917 ? -6.483 2.153 -29.052 1.00 93.81 917 ASP A N 1
ATOM 7282 C CA . ASP A 1 917 ? -7.847 1.906 -29.517 1.00 93.81 917 ASP A CA 1
ATOM 7283 C C . ASP A 1 917 ? -7.953 0.604 -30.326 1.00 93.81 917 ASP A C 1
ATOM 7285 O O . ASP A 1 917 ? -7.046 0.207 -31.059 1.00 93.81 917 ASP A O 1
ATOM 7289 N N . LEU A 1 918 ? -9.103 -0.063 -30.225 1.00 89.31 918 LEU A N 1
ATOM 7290 C CA . LEU A 1 918 ? -9.411 -1.221 -31.065 1.00 89.31 918 LEU A CA 1
ATOM 7291 C C . LEU A 1 918 ? -9.527 -0.799 -32.547 1.00 89.31 918 LEU A C 1
ATOM 7293 O O . LEU A 1 918 ? -10.136 0.234 -32.830 1.00 89.31 918 LEU A O 1
ATOM 7297 N N . PRO A 1 919 ? -9.017 -1.602 -33.502 1.00 94.12 919 PRO A N 1
ATOM 7298 C CA . PRO A 1 919 ? -8.648 -3.013 -33.357 1.00 94.12 919 PRO A CA 1
ATOM 7299 C C . PRO A 1 919 ? -7.173 -3.289 -33.007 1.00 94.12 919 PRO A C 1
ATOM 7301 O O . PRO A 1 919 ? -6.772 -4.451 -33.048 1.00 94.12 919 PRO A O 1
ATOM 7304 N N . GLU A 1 920 ? -6.353 -2.284 -32.678 1.00 95.56 920 GLU A N 1
ATOM 7305 C CA . GLU A 1 920 ? -4.924 -2.513 -32.412 1.00 95.56 920 GLU A CA 1
ATOM 7306 C C . GLU A 1 920 ? -4.713 -3.468 -31.218 1.00 95.56 920 GLU A C 1
ATOM 7308 O O . GLU A 1 920 ? -5.415 -3.363 -30.201 1.00 95.56 920 GLU A O 1
ATOM 7313 N N . PRO A 1 921 ? -3.758 -4.413 -31.296 1.00 93.25 921 PRO A N 1
ATOM 7314 C CA . PRO A 1 921 ? -3.524 -5.375 -30.228 1.00 93.25 921 PRO A CA 1
ATOM 7315 C C . PRO A 1 921 ? -2.917 -4.689 -29.000 1.00 93.25 921 PRO A C 1
ATOM 7317 O O . PRO A 1 921 ? -1.912 -3.979 -29.101 1.00 93.25 921 PRO A O 1
ATOM 7320 N N . CYS A 1 922 ? -3.497 -4.950 -27.828 1.00 94.56 922 CYS A N 1
ATOM 7321 C CA . CYS A 1 922 ? -2.876 -4.625 -26.550 1.00 94.56 922 CYS A CA 1
ATOM 7322 C C . CYS A 1 922 ? -2.257 -5.878 -25.928 1.00 94.56 922 CYS A C 1
ATOM 7324 O O . CYS A 1 922 ? -2.782 -6.979 -26.076 1.00 94.56 922 CYS A O 1
ATOM 7326 N N . GLY A 1 923 ? -1.121 -5.708 -25.264 1.00 92.44 923 GLY A N 1
ATOM 7327 C CA . GLY A 1 923 ? -0.362 -6.798 -24.681 1.00 92.44 923 GLY A CA 1
ATOM 7328 C C . GLY A 1 923 ? 0.790 -6.289 -23.825 1.00 92.44 923 GLY A C 1
ATOM 7329 O O . GLY A 1 923 ? 1.026 -5.088 -23.680 1.00 92.44 923 GLY A O 1
ATOM 7330 N N . TRP A 1 924 ? 1.624 -7.218 -23.375 1.00 92.19 924 TRP A N 1
ATOM 7331 C CA . TRP A 1 924 ? 2.861 -6.941 -22.642 1.00 92.19 924 TRP A CA 1
ATOM 7332 C C . TRP A 1 924 ? 3.887 -6.029 -23.345 1.00 92.19 924 TRP A C 1
ATOM 7334 O O . TRP A 1 924 ? 4.848 -5.610 -22.698 1.00 92.19 924 TRP A O 1
ATOM 7344 N N . LYS A 1 925 ? 3.692 -5.705 -24.632 1.00 92.50 925 LYS A N 1
ATOM 7345 C CA . LYS A 1 925 ? 4.465 -4.701 -25.383 1.00 92.50 925 LYS A CA 1
ATOM 7346 C C . LYS A 1 925 ? 4.128 -3.272 -24.941 1.00 92.50 925 LYS A C 1
ATOM 7348 O O . LYS A 1 925 ? 5.036 -2.449 -24.842 1.00 92.50 925 LYS A O 1
ATOM 7353 N N . GLN A 1 926 ? 2.853 -2.987 -24.665 1.00 93.62 926 GLN A N 1
ATOM 7354 C CA . GLN A 1 926 ? 2.383 -1.688 -24.176 1.00 93.62 926 GLN A CA 1
ATOM 7355 C C . GLN A 1 926 ? 2.918 -1.390 -22.773 1.00 93.62 926 GLN A C 1
ATOM 7357 O O . GLN A 1 926 ? 3.311 -0.259 -22.514 1.00 93.62 926 GLN A O 1
ATOM 7362 N N . PHE A 1 927 ? 3.043 -2.409 -21.914 1.00 91.38 927 PHE A N 1
ATOM 7363 C CA . PHE A 1 927 ? 3.698 -2.284 -20.608 1.00 91.38 927 PHE A CA 1
ATOM 7364 C C . PHE A 1 927 ? 5.101 -1.661 -20.718 1.00 91.38 927 PHE A C 1
ATOM 7366 O O . PHE A 1 927 ? 5.368 -0.623 -20.120 1.00 91.38 927 PHE A O 1
ATOM 7373 N N . THR A 1 928 ? 5.969 -2.250 -21.550 1.00 88.81 928 THR A N 1
ATOM 7374 C CA . THR A 1 928 ? 7.380 -1.844 -21.716 1.00 88.81 928 THR A CA 1
ATOM 7375 C C . THR A 1 928 ? 7.602 -0.627 -22.625 1.00 88.81 928 THR A C 1
ATOM 7377 O O . THR A 1 928 ? 8.741 -0.234 -22.886 1.00 88.81 928 THR A O 1
ATOM 7380 N N . TRP A 1 929 ? 6.544 -0.066 -23.213 1.00 90.94 929 TRP A N 1
ATOM 7381 C CA . TRP A 1 929 ? 6.677 1.000 -24.204 1.00 90.94 929 TRP A CA 1
ATOM 7382 C C . TRP A 1 929 ? 6.922 2.353 -23.529 1.00 90.94 929 TRP A C 1
ATOM 7384 O O . TRP A 1 929 ? 6.080 2.840 -22.786 1.00 90.94 929 TRP A O 1
ATOM 7394 N N . LYS A 1 930 ? 8.052 3.001 -23.826 1.00 92.38 930 LYS A N 1
ATOM 7395 C CA . LYS A 1 930 ? 8.514 4.232 -23.148 1.00 92.38 930 LYS A CA 1
ATOM 7396 C C . LYS A 1 930 ? 7.753 5.522 -23.508 1.00 92.38 930 LYS A C 1
ATOM 7398 O O . LYS A 1 930 ? 8.279 6.613 -23.315 1.00 92.38 930 LYS A O 1
ATOM 7403 N N . GLY A 1 931 ? 6.570 5.406 -24.107 1.00 95.00 931 GLY A N 1
ATOM 7404 C CA . GLY A 1 931 ? 5.711 6.538 -24.448 1.00 95.00 931 GLY A CA 1
ATOM 7405 C C . GLY A 1 931 ? 4.524 6.694 -23.489 1.00 95.00 931 GLY A C 1
ATOM 7406 O O . GLY A 1 931 ? 4.253 5.795 -22.691 1.00 95.00 931 GLY A O 1
ATOM 7407 N N . PRO A 1 932 ? 3.808 7.829 -23.568 1.00 97.88 932 PRO A N 1
ATOM 7408 C CA . PRO A 1 932 ? 2.670 8.143 -22.704 1.00 97.88 932 PRO A CA 1
ATOM 7409 C C . PRO A 1 932 ? 1.491 7.201 -22.979 1.00 97.88 932 PRO A C 1
ATOM 7411 O O . PRO A 1 932 ? 1.193 6.957 -24.145 1.00 97.88 932 PRO A O 1
ATOM 7414 N N . ASN A 1 933 ? 0.798 6.704 -21.947 1.00 98.31 933 ASN A N 1
ATOM 7415 C CA . ASN A 1 933 ? -0.366 5.815 -22.089 1.00 98.31 933 ASN A CA 1
ATOM 7416 C C . ASN A 1 933 ? -1.337 6.360 -23.165 1.00 98.31 933 ASN A C 1
ATOM 7418 O O . ASN A 1 933 ? -1.704 7.535 -23.078 1.00 98.31 933 ASN A O 1
ATOM 7422 N N . PRO A 1 934 ? -1.750 5.562 -24.178 1.00 97.50 934 PRO A N 1
ATOM 7423 C CA . PRO A 1 934 ? -2.549 6.071 -25.294 1.00 97.50 934 PRO A CA 1
ATOM 7424 C C . PRO A 1 934 ? -3.896 6.638 -24.844 1.00 97.50 934 PRO A C 1
ATOM 7426 O O . PRO A 1 934 ? -4.375 7.606 -25.429 1.00 97.50 934 PRO A O 1
ATOM 7429 N N . GLN A 1 935 ? -4.471 6.071 -23.779 1.00 98.00 935 GLN A N 1
ATOM 7430 C CA . GLN A 1 935 ? -5.644 6.620 -23.112 1.00 98.00 935 GLN A CA 1
ATOM 7431 C C . GLN A 1 935 ? -5.220 7.453 -21.901 1.00 98.00 935 GLN A C 1
ATOM 7433 O O . GLN A 1 935 ? -4.474 6.992 -21.033 1.00 98.00 935 GLN A O 1
ATOM 7438 N N . ILE A 1 936 ? -5.764 8.664 -21.787 1.00 98.12 936 ILE A N 1
ATOM 7439 C CA . ILE A 1 936 ? -5.579 9.490 -20.592 1.00 98.12 936 ILE A CA 1
ATOM 7440 C C . ILE A 1 936 ? -6.493 8.946 -19.488 1.00 98.12 936 ILE A C 1
ATOM 7442 O O . ILE A 1 936 ? -7.721 9.013 -19.588 1.00 98.12 936 ILE A O 1
ATOM 7446 N N . LEU A 1 937 ? -5.890 8.423 -18.417 1.00 98.50 937 LEU A N 1
ATOM 7447 C CA . LEU A 1 937 ? -6.590 7.930 -17.227 1.00 98.50 937 LEU A CA 1
ATOM 7448 C C . LEU A 1 937 ? -7.005 9.099 -16.317 1.00 98.50 937 LEU A C 1
ATOM 7450 O O . LEU A 1 937 ? -6.473 9.277 -15.226 1.00 98.50 937 LEU A O 1
ATOM 7454 N N . TYR A 1 938 ? -7.900 9.950 -16.818 1.00 98.75 938 TYR A N 1
ATOM 7455 C CA . TYR A 1 938 ? -8.301 11.198 -16.168 1.00 98.75 938 TYR A CA 1
ATOM 7456 C C . TYR A 1 938 ? -8.616 11.036 -14.677 1.00 98.75 938 TYR A C 1
ATOM 7458 O O . TYR A 1 938 ? -9.476 10.250 -14.299 1.00 98.75 938 TYR A O 1
ATOM 7466 N N . GLY A 1 939 ? -7.954 11.846 -13.851 1.00 98.56 939 GLY A N 1
ATOM 7467 C CA . GLY A 1 939 ? -8.208 11.972 -12.421 1.00 98.56 939 GLY A CA 1
ATOM 7468 C C . GLY A 1 939 ? -7.508 10.968 -11.523 1.00 98.56 939 GLY A C 1
ATOM 7469 O O . GLY A 1 939 ? -7.625 11.119 -10.309 1.00 98.56 939 GLY A O 1
ATOM 7470 N N . ALA A 1 940 ? -6.800 9.977 -12.067 1.00 98.81 940 ALA A N 1
ATOM 7471 C CA . ALA A 1 940 ? -6.056 9.029 -11.249 1.00 98.81 940 ALA A CA 1
ATOM 7472 C C . ALA A 1 940 ? -4.942 9.745 -10.473 1.00 98.81 940 ALA A C 1
ATOM 7474 O O . ALA A 1 940 ? -4.131 10.464 -11.068 1.00 98.81 940 ALA A O 1
ATOM 7475 N N . LEU A 1 941 ? -4.919 9.554 -9.156 1.00 98.81 941 LEU A N 1
ATOM 7476 C CA . LEU A 1 941 ? -3.830 9.967 -8.285 1.00 98.81 941 LEU A CA 1
ATOM 7477 C C . LEU A 1 941 ? -2.782 8.854 -8.274 1.00 98.81 941 LEU A C 1
ATOM 7479 O O . LEU A 1 941 ? -3.079 7.733 -7.863 1.00 98.81 941 LEU A O 1
ATOM 7483 N N . VAL A 1 942 ? -1.568 9.160 -8.731 1.00 98.69 942 VAL A N 1
ATOM 7484 C CA . VAL A 1 942 ? -0.451 8.209 -8.626 1.00 98.69 942 VAL A CA 1
ATOM 7485 C C . VAL A 1 942 ? 0.032 8.092 -7.176 1.00 98.69 942 VAL A C 1
ATOM 7487 O O . VAL A 1 942 ? -0.173 9.017 -6.389 1.00 98.69 942 VAL A O 1
ATOM 7490 N N . SER A 1 943 ? 0.712 6.993 -6.831 1.00 98.06 943 SER A N 1
ATOM 7491 C CA . SER A 1 943 ? 1.356 6.778 -5.521 1.00 98.06 943 SER A CA 1
ATOM 7492 C C . SER A 1 943 ? 2.128 8.021 -5.046 1.00 98.06 943 SER A C 1
ATOM 7494 O O . SER A 1 943 ? 1.912 8.512 -3.931 1.00 98.06 943 SER A O 1
ATOM 7496 N N . GLY A 1 944 ? 2.929 8.610 -5.943 1.00 97.50 944 GLY A N 1
ATOM 7497 C CA . GLY A 1 944 ? 3.552 9.919 -5.755 1.00 97.50 944 GLY A CA 1
ATOM 7498 C C . GLY A 1 944 ? 5.061 9.876 -5.543 1.00 97.50 944 GLY A C 1
ATOM 7499 O O . GLY A 1 944 ? 5.690 8.895 -5.912 1.00 97.50 944 GLY A O 1
ATOM 7500 N N . PRO A 1 945 ? 5.669 10.955 -5.023 1.00 97.62 945 PRO A N 1
ATOM 7501 C CA . PRO A 1 945 ? 7.117 11.061 -4.882 1.00 97.62 945 PRO A CA 1
ATOM 7502 C C . PRO A 1 945 ? 7.663 10.293 -3.671 1.00 97.62 945 PRO A C 1
ATOM 7504 O O . PRO A 1 945 ? 6.929 9.904 -2.758 1.00 97.62 945 PRO A O 1
ATOM 7507 N N . ASP A 1 946 ? 8.987 10.139 -3.643 1.00 94.44 946 ASP A N 1
ATOM 7508 C CA . ASP A 1 946 ? 9.718 9.714 -2.454 1.00 94.44 946 ASP A CA 1
ATOM 7509 C C . ASP A 1 946 ? 9.849 10.830 -1.397 1.00 94.44 946 ASP A C 1
ATOM 7511 O O . ASP A 1 946 ? 9.435 11.981 -1.568 1.00 94.44 946 ASP A O 1
ATOM 7515 N N . GLN A 1 947 ? 10.487 10.472 -0.284 1.00 94.50 947 GLN A N 1
ATOM 7516 C CA . GLN A 1 947 ? 10.772 11.337 0.863 1.00 94.50 947 GLN A CA 1
ATOM 7517 C C . GLN A 1 947 ? 11.579 12.617 0.546 1.00 94.50 947 GLN A C 1
ATOM 7519 O O . GLN A 1 947 ? 11.663 13.495 1.401 1.00 94.50 947 GLN A O 1
ATOM 7524 N N . ASN A 1 948 ? 12.183 12.732 -0.642 1.00 94.56 948 ASN A N 1
ATOM 7525 C CA . ASN A 1 948 ? 12.981 13.875 -1.096 1.00 94.56 948 ASN A CA 1
ATOM 7526 C C . ASN A 1 948 ? 12.294 14.669 -2.226 1.00 94.56 948 ASN A C 1
ATOM 7528 O O . ASN A 1 948 ? 12.961 15.453 -2.900 1.00 94.56 948 ASN A O 1
ATOM 7532 N N . ASP A 1 949 ? 10.994 14.448 -2.455 1.00 96.75 949 ASP A N 1
ATOM 7533 C CA . ASP A 1 949 ? 10.223 14.986 -3.587 1.00 96.75 949 ASP A CA 1
ATOM 7534 C C . ASP A 1 949 ? 10.674 14.472 -4.972 1.00 96.75 949 ASP A C 1
ATOM 7536 O O . ASP A 1 949 ? 10.276 15.025 -6.003 1.00 96.75 949 ASP A O 1
ATOM 7540 N N . HIS A 1 950 ? 11.479 13.403 -5.036 1.00 94.75 950 HIS A N 1
ATOM 7541 C CA . HIS A 1 950 ? 11.842 12.786 -6.309 1.00 94.75 950 HIS A CA 1
ATOM 7542 C C . HIS A 1 950 ? 10.711 11.881 -6.813 1.00 94.75 950 HIS A C 1
ATOM 7544 O O . HIS A 1 950 ? 10.119 11.112 -6.060 1.00 94.75 950 HIS A O 1
ATOM 7550 N N . TYR A 1 951 ? 10.412 11.985 -8.106 1.00 95.81 951 TYR A N 1
ATOM 7551 C CA . TYR A 1 951 ? 9.376 11.216 -8.785 1.00 95.81 951 TYR A CA 1
ATOM 7552 C C . TYR A 1 951 ? 9.759 11.022 -10.251 1.00 95.81 951 TYR A C 1
ATOM 7554 O O . TYR A 1 951 ? 10.123 11.992 -10.933 1.00 95.81 951 TYR A O 1
ATOM 7562 N N . GLU A 1 952 ? 9.616 9.787 -10.721 1.00 93.62 952 GLU A N 1
ATOM 7563 C CA . GLU A 1 952 ? 9.868 9.361 -12.092 1.00 93.62 952 GLU A CA 1
ATOM 7564 C C . GLU A 1 952 ? 8.554 8.882 -12.736 1.00 93.62 952 GLU A C 1
ATOM 7566 O O . GLU A 1 952 ? 7.852 8.059 -12.161 1.00 93.62 952 GLU A O 1
ATOM 7571 N N . ASP A 1 953 ? 8.205 9.398 -13.919 1.00 96.44 953 ASP A N 1
ATOM 7572 C CA . ASP A 1 953 ? 6.978 9.052 -14.664 1.00 96.44 953 ASP A CA 1
ATOM 7573 C C . ASP A 1 953 ? 7.256 7.878 -15.619 1.00 96.44 953 ASP A C 1
ATOM 7575 O O . ASP A 1 953 ? 7.423 8.064 -16.827 1.00 96.44 953 ASP A O 1
ATOM 7579 N N . VAL A 1 954 ? 7.395 6.672 -15.061 1.00 94.44 954 VAL A N 1
ATOM 7580 C CA . VAL A 1 954 ? 7.772 5.436 -15.765 1.00 94.44 954 VAL A CA 1
ATOM 7581 C C . VAL A 1 954 ? 6.838 4.301 -15.348 1.00 94.44 954 VAL A C 1
ATOM 7583 O O . VAL A 1 954 ? 6.749 3.946 -14.175 1.00 94.44 954 VAL A O 1
ATOM 7586 N N . ARG A 1 955 ? 6.173 3.682 -16.331 1.00 93.25 955 ARG A N 1
ATOM 7587 C CA . ARG A 1 955 ? 5.117 2.676 -16.108 1.00 93.25 955 ARG A CA 1
ATOM 7588 C C . ARG A 1 955 ? 5.582 1.438 -15.349 1.00 93.25 955 ARG A C 1
ATOM 7590 O O . ARG A 1 955 ? 4.778 0.794 -14.683 1.00 93.25 955 ARG A O 1
ATOM 7597 N N . GLU A 1 956 ? 6.854 1.074 -15.478 1.00 90.00 956 GLU A N 1
ATOM 7598 C CA . GLU A 1 956 ? 7.421 -0.063 -14.752 1.00 90.00 956 GLU A CA 1
ATOM 7599 C C . GLU A 1 956 ? 7.686 0.255 -13.264 1.00 90.00 956 GLU A C 1
ATOM 7601 O O . GLU A 1 956 ? 7.658 -0.652 -12.435 1.00 90.00 956 GLU A O 1
ATOM 7606 N N . GLU A 1 957 ? 7.852 1.533 -12.901 1.00 89.94 957 GLU A N 1
ATOM 7607 C CA . GLU A 1 957 ? 8.096 1.993 -11.528 1.00 89.94 957 GLU A CA 1
ATOM 7608 C C . GLU A 1 957 ? 6.774 2.230 -10.781 1.00 89.94 957 GLU A C 1
ATOM 7610 O O . GLU A 1 957 ? 6.348 3.363 -10.529 1.00 89.94 957 GLU A O 1
ATOM 7615 N N . PHE A 1 958 ? 6.102 1.131 -10.427 1.00 85.75 958 PHE A N 1
ATOM 7616 C CA . PHE A 1 958 ? 4.816 1.145 -9.719 1.00 85.75 958 PHE A CA 1
ATOM 7617 C C . PHE A 1 958 ? 4.874 1.894 -8.375 1.00 85.75 958 PHE A C 1
ATOM 7619 O O . PHE A 1 958 ? 3.919 2.580 -8.033 1.00 85.75 958 PHE A O 1
ATOM 7626 N N . LEU A 1 959 ? 6.010 1.886 -7.661 1.00 88.56 959 LEU A N 1
ATOM 7627 C CA . LEU A 1 959 ? 6.178 2.652 -6.411 1.00 88.56 959 LEU A CA 1
ATOM 7628 C C . LEU A 1 959 ? 5.868 4.149 -6.572 1.00 88.56 959 LEU A C 1
ATOM 7630 O O . LEU A 1 959 ? 5.390 4.776 -5.630 1.00 88.56 959 LEU A O 1
ATOM 7634 N N . TYR A 1 960 ? 6.111 4.705 -7.761 1.00 92.62 960 TYR A N 1
ATOM 7635 C CA . TYR A 1 960 ? 5.769 6.081 -8.107 1.00 92.62 960 TYR A CA 1
ATOM 7636 C C . TYR A 1 960 ? 4.425 6.176 -8.847 1.00 92.62 960 TYR A C 1
ATOM 7638 O O . TYR A 1 960 ? 3.657 7.105 -8.595 1.00 92.62 960 TYR A O 1
ATOM 7646 N N . ASN A 1 961 ? 4.137 5.226 -9.747 1.00 96.94 961 ASN A N 1
ATOM 7647 C CA . ASN A 1 961 ? 3.106 5.347 -10.790 1.00 96.94 961 ASN A CA 1
ATOM 7648 C C . ASN A 1 961 ? 1.871 4.454 -10.631 1.00 96.94 961 ASN A C 1
ATOM 7650 O O . ASN A 1 961 ? 0.981 4.513 -11.480 1.00 96.94 961 ASN A O 1
ATOM 7654 N N . GLU A 1 962 ? 1.804 3.629 -9.590 1.00 97.00 962 GLU A N 1
ATOM 7655 C CA . GLU A 1 962 ? 0.601 2.880 -9.225 1.00 97.00 962 GLU A CA 1
ATOM 7656 C C . GLU A 1 962 ? -0.576 3.823 -8.958 1.00 97.00 962 GLU A C 1
ATOM 7658 O O . GLU A 1 962 ? -0.404 4.922 -8.428 1.00 97.00 962 GLU A O 1
ATOM 7663 N N . VAL A 1 963 ? -1.768 3.377 -9.344 1.00 98.19 963 VAL A N 1
ATOM 7664 C CA . VAL A 1 963 ? -3.045 4.071 -9.174 1.00 98.19 963 VAL A CA 1
ATOM 7665 C C . VAL A 1 963 ? -4.050 3.054 -8.638 1.00 98.19 963 VAL A C 1
ATOM 7667 O O . VAL A 1 963 ? -4.156 1.966 -9.201 1.00 98.19 963 VAL A O 1
ATOM 7670 N N . THR A 1 964 ? -4.770 3.383 -7.566 1.00 97.31 964 THR A N 1
ATOM 7671 C CA . THR A 1 964 ? -5.730 2.473 -6.915 1.00 97.31 964 THR A CA 1
ATOM 7672 C C . THR A 1 964 ? -7.041 3.182 -6.570 1.00 97.31 964 THR A C 1
ATOM 7674 O O . THR A 1 964 ? -7.116 4.416 -6.505 1.00 97.31 964 THR A O 1
ATOM 7677 N N . LEU A 1 965 ? -8.093 2.404 -6.309 1.00 97.56 965 LEU A N 1
ATOM 7678 C CA . LEU A 1 965 ? -9.375 2.914 -5.816 1.00 97.56 965 LEU A CA 1
ATOM 7679 C C . LEU A 1 965 ? -9.255 3.683 -4.497 1.00 97.56 965 LEU A C 1
ATOM 7681 O O . LEU A 1 965 ? -10.004 4.640 -4.286 1.00 97.56 965 LEU A O 1
ATOM 7685 N N . ASP A 1 966 ? -8.385 3.256 -3.582 1.00 97.06 966 ASP A N 1
ATOM 7686 C CA . ASP A 1 966 ? -8.242 3.889 -2.270 1.00 97.06 966 ASP A CA 1
ATOM 7687 C C . ASP A 1 966 ? -7.398 5.170 -2.330 1.00 97.06 966 ASP A C 1
ATOM 7689 O O . ASP A 1 966 ? -7.712 6.119 -1.603 1.00 97.06 966 ASP A O 1
ATOM 7693 N N . TYR A 1 967 ? -6.448 5.274 -3.275 1.00 98.56 967 TYR A N 1
ATOM 7694 C CA . TYR A 1 967 ? -5.655 6.494 -3.475 1.00 98.56 967 TYR A CA 1
ATOM 7695 C C . TYR A 1 967 ? -6.535 7.711 -3.788 1.00 98.56 967 TYR A C 1
ATOM 7697 O O . TYR A 1 967 ? -6.353 8.798 -3.231 1.00 98.56 967 TYR A O 1
ATOM 7705 N N . ASN A 1 968 ? -7.562 7.528 -4.619 1.00 98.69 968 ASN A N 1
ATOM 7706 C CA . ASN A 1 968 ? -8.485 8.598 -4.982 1.00 98.69 968 ASN A CA 1
ATOM 7707 C C . ASN A 1 968 ? -9.542 8.927 -3.904 1.00 98.69 968 ASN A C 1
ATOM 7709 O O . ASN A 1 968 ? -10.235 9.941 -4.033 1.00 98.69 968 ASN A O 1
ATOM 7713 N N . ALA A 1 969 ? -9.715 8.113 -2.858 1.00 98.56 969 ALA A N 1
ATOM 7714 C CA . ALA A 1 969 ? -10.898 8.169 -1.991 1.00 98.56 969 ALA A CA 1
ATOM 7715 C C . ALA A 1 969 ? -10.922 9.397 -1.060 1.00 98.56 969 ALA A C 1
ATOM 7717 O O . ALA A 1 969 ? -11.852 10.217 -1.105 1.00 98.56 969 ALA A O 1
ATOM 7718 N N . GLY A 1 970 ? -9.879 9.570 -0.240 1.00 98.62 970 GLY A N 1
ATOM 7719 C CA . GLY A 1 970 ? -9.727 10.768 0.591 1.00 98.62 970 GLY A CA 1
ATOM 7720 C C . GLY A 1 970 ? -9.413 12.008 -0.240 1.00 98.62 970 GLY A C 1
ATOM 7721 O O . GLY A 1 970 ? -9.911 13.084 0.076 1.00 98.62 970 GLY A O 1
ATOM 7722 N N . PHE A 1 971 ? -8.688 11.856 -1.353 1.00 98.88 971 PHE A N 1
ATOM 7723 C CA . PHE A 1 971 ? -8.407 12.941 -2.296 1.00 98.88 971 PHE A CA 1
ATOM 7724 C C . PHE A 1 971 ? -9.688 13.579 -2.851 1.00 98.88 971 PHE A C 1
ATOM 7726 O O . PHE A 1 971 ? -9.874 14.790 -2.709 1.00 98.88 971 PHE A O 1
ATOM 7733 N N . GLN A 1 972 ? -10.621 12.786 -3.392 1.00 98.81 972 GLN A N 1
ATOM 7734 C CA . GLN A 1 972 ? -11.889 13.315 -3.905 1.00 98.81 972 GLN A CA 1
ATOM 7735 C C . GLN A 1 972 ? -12.726 13.991 -2.806 1.00 98.81 972 GLN A C 1
ATOM 7737 O O . GLN A 1 972 ? -13.361 15.024 -3.031 1.00 98.81 972 GLN A O 1
ATOM 7742 N N . SER A 1 973 ? -12.695 13.437 -1.595 1.00 98.81 973 SER A N 1
ATOM 7743 C CA . SER A 1 973 ? -13.448 13.960 -0.451 1.00 98.81 973 SER A CA 1
ATOM 7744 C C . SER A 1 973 ? -12.843 15.258 0.106 1.00 98.81 973 SER A C 1
ATOM 7746 O O . SER A 1 973 ? -13.581 16.172 0.479 1.00 98.81 973 SER A O 1
ATOM 7748 N N . ALA A 1 974 ? -11.514 15.393 0.090 1.00 98.81 974 ALA A N 1
ATOM 7749 C CA . ALA A 1 974 ? -10.806 16.625 0.434 1.00 98.81 974 ALA A CA 1
ATOM 7750 C C . ALA A 1 974 ? -11.033 17.736 -0.606 1.00 98.81 974 ALA A C 1
ATOM 7752 O O . ALA A 1 974 ? -11.261 18.883 -0.222 1.00 98.81 974 ALA A O 1
ATOM 7753 N N . LEU A 1 975 ? -11.043 17.409 -1.906 1.00 98.81 975 LEU A N 1
ATOM 7754 C CA . LEU A 1 975 ? -11.396 18.355 -2.973 1.00 98.81 975 LEU A CA 1
ATOM 7755 C C . LEU A 1 975 ? -12.789 18.958 -2.757 1.00 98.81 975 LEU A C 1
ATOM 7757 O O . LEU A 1 975 ? -12.945 20.178 -2.800 1.00 98.81 975 LEU A O 1
ATOM 7761 N N . ALA A 1 976 ? -13.789 18.116 -2.478 1.00 98.75 976 ALA A N 1
ATOM 7762 C CA . ALA A 1 976 ? -15.150 18.568 -2.199 1.00 98.75 976 ALA A CA 1
ATOM 7763 C C . ALA A 1 976 ? -15.207 19.494 -0.967 1.00 98.75 976 ALA A C 1
ATOM 7765 O O . ALA A 1 976 ? -15.822 20.559 -1.026 1.00 98.75 976 ALA A O 1
ATOM 7766 N N . GLY A 1 977 ? -14.496 19.151 0.112 1.00 98.38 977 GLY A N 1
ATOM 7767 C CA . GLY A 1 977 ? -14.406 20.001 1.303 1.00 98.38 977 GLY A CA 1
ATOM 7768 C C . GLY A 1 977 ? -13.713 21.347 1.051 1.00 98.38 977 GLY A C 1
ATOM 7769 O O . GLY A 1 977 ? -14.127 22.364 1.603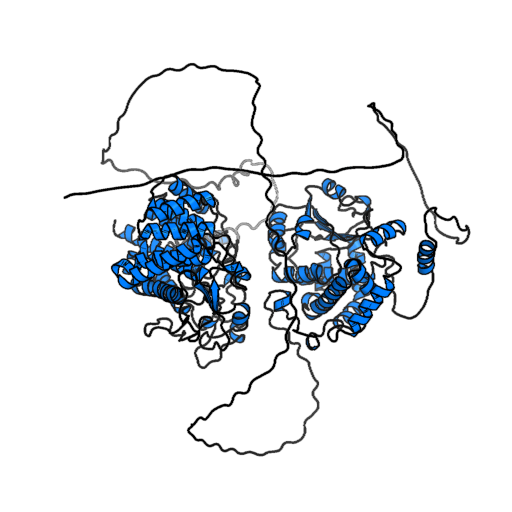 1.00 98.38 977 GLY A O 1
ATOM 7770 N N . LEU A 1 978 ? -12.694 21.398 0.184 1.00 98.31 978 LEU A N 1
ATOM 7771 C CA . LEU A 1 978 ? -12.024 22.653 -0.172 1.00 98.31 978 LEU A CA 1
ATOM 7772 C C . LEU A 1 978 ? -12.909 23.550 -1.051 1.00 98.31 978 LEU A C 1
ATOM 7774 O O . LEU A 1 978 ? -12.952 24.756 -0.812 1.00 98.31 978 LEU A O 1
ATOM 7778 N N . ILE A 1 979 ? -13.679 22.981 -1.986 1.00 98.06 979 ILE A N 1
ATOM 7779 C CA . ILE A 1 979 ? -14.701 23.714 -2.759 1.00 98.06 979 ILE A CA 1
ATOM 7780 C C . ILE A 1 979 ? -15.774 24.286 -1.818 1.00 98.06 979 ILE A C 1
ATOM 7782 O O . ILE A 1 979 ? -16.112 25.466 -1.914 1.00 98.06 979 ILE A O 1
ATOM 7786 N N . HIS A 1 980 ? -16.250 23.491 -0.856 1.00 97.19 980 HIS A N 1
ATOM 7787 C CA . HIS A 1 980 ? -17.176 23.943 0.185 1.00 97.19 980 HIS A CA 1
ATOM 7788 C C . HIS A 1 980 ? -16.596 25.118 1.006 1.00 97.19 980 HIS A C 1
ATOM 7790 O O . HIS A 1 980 ? -17.280 26.114 1.256 1.00 97.19 980 HIS A O 1
ATOM 7796 N N . CYS A 1 981 ? -15.308 25.067 1.370 1.00 95.75 981 CYS A N 1
ATOM 7797 C CA . CYS A 1 981 ? -14.618 26.180 2.031 1.00 95.75 981 CYS A CA 1
ATOM 7798 C C . CYS A 1 981 ? -14.498 27.443 1.162 1.00 95.75 981 CYS A C 1
ATOM 7800 O O . CYS A 1 981 ? -14.585 28.549 1.697 1.00 95.75 981 CYS A O 1
ATOM 7802 N N . GLU A 1 982 ? -14.267 27.314 -0.147 1.00 93.94 982 GLU A N 1
ATOM 7803 C CA . GLU A 1 982 ? -14.261 28.459 -1.069 1.00 93.94 982 GLU A CA 1
ATOM 7804 C C . GLU A 1 982 ? -15.642 29.105 -1.158 1.00 93.94 982 GLU A C 1
ATOM 7806 O O . GLU A 1 982 ? -15.761 30.324 -1.038 1.00 93.94 982 GLU A O 1
ATOM 7811 N N . LYS A 1 983 ? -16.688 28.285 -1.284 1.00 90.12 983 LYS A N 1
ATOM 7812 C CA . LYS A 1 983 ? -18.071 28.748 -1.345 1.00 90.12 983 LYS A CA 1
ATOM 7813 C C . LYS A 1 983 ? -18.482 29.490 -0.071 1.00 90.12 983 LYS A C 1
ATOM 7815 O O . LYS A 1 983 ? -18.921 30.636 -0.167 1.00 90.12 983 LYS A O 1
ATOM 7820 N N . ARG A 1 984 ? -18.226 28.920 1.118 1.00 87.50 984 ARG A N 1
ATOM 7821 C CA . ARG A 1 984 ? -18.475 29.584 2.418 1.00 87.50 984 ARG A CA 1
ATOM 7822 C C . ARG A 1 984 ? -17.793 30.955 2.542 1.00 87.50 984 ARG A C 1
ATOM 7824 O O . ARG A 1 984 ? -18.323 31.820 3.227 1.00 87.50 984 ARG A O 1
ATOM 7831 N N . LYS A 1 985 ? -16.639 31.165 1.892 1.00 83.81 985 LYS A N 1
ATOM 7832 C CA . LYS A 1 985 ? -15.924 32.459 1.845 1.00 83.81 985 LYS A CA 1
ATOM 7833 C C . LYS A 1 985 ? -16.456 33.437 0.790 1.00 83.81 985 LYS A C 1
ATOM 7835 O O . LYS A 1 985 ? -16.044 34.589 0.793 1.00 83.81 985 LYS A O 1
ATOM 7840 N N . SER A 1 986 ? -17.294 32.976 -0.137 1.00 74.31 986 SER A N 1
ATOM 7841 C CA . SER A 1 986 ? -17.941 33.813 -1.158 1.00 74.31 986 SER A CA 1
ATOM 7842 C C . SER A 1 986 ? -19.354 34.262 -0.765 1.00 74.31 986 SER A C 1
ATOM 7844 O O . SER A 1 986 ? -19.852 35.244 -1.307 1.00 74.31 986 SER A O 1
ATOM 7846 N N . GLU A 1 987 ? -19.986 33.552 0.177 1.00 71.56 987 GLU A N 1
ATOM 7847 C CA . GLU A 1 987 ? -21.344 33.823 0.672 1.00 71.56 987 GLU A CA 1
ATOM 7848 C C . GLU A 1 987 ? -21.381 34.683 1.955 1.00 71.56 987 GLU A C 1
ATOM 7850 O O . GLU A 1 987 ? -22.459 35.149 2.330 1.00 71.56 987 GLU A O 1
ATOM 7855 N N . GLY A 1 988 ? -20.236 34.894 2.622 1.00 50.69 988 GLY A N 1
ATOM 7856 C CA . GLY A 1 988 ? -20.091 35.674 3.864 1.00 50.69 988 GLY A CA 1
ATOM 7857 C C . GLY A 1 988 ? -19.102 36.828 3.747 1.00 50.69 988 GLY A C 1
ATOM 7858 O O . GLY A 1 988 ? -19.369 37.865 4.393 1.00 50.69 988 GLY A O 1
#

InterPro domains:
  IPR001251 CRAL-TRIO lipid binding domain [PF00650] (206-348)
  IPR001251 CRAL-TRIO lipid binding domain [PS50191] (193-354)
  IPR001251 CRAL-TRIO lipid binding domain [SM00516] (193-351)
  IPR001251 CRAL-TRIO lipid binding domain [cd00170] (194-349)
  IPR001701 Glycoside hydrolase family 9 [PF00759] (554-975)
  IPR008928 Six-hairpin glycosidase superfamily [SSF48208] (552-980)
  IPR012341 Six-hairpin glycosidase-like superfamily [G3DSA:1.50.10.10] (551-982)
  IPR033126 Glycosyl hydrolases family 9, Asp/Glu active sites [PS00698] (951-969)
  IPR036273 CRAL/TRIO, N-terminal domain superfamily [SSF46938] (115-189)
  IPR036865 CRAL-TRIO lipid binding domain superfamily [G3DSA:3.40.525.10] (204-335)
  IPR036865 CRAL-TRIO lipid binding domain superfamily [SSF52087] (204-374)

Nearest PDB structures (foldseek):
  8u49-assembly1_A  TM=9.408E-01  e=4.305E-37  Bacillus licheniformis DSM 13 = ATCC 14580
  2xfg-assembly1_A  TM=9.376E-01  e=1.560E-35  Acetivibrio thermocellus
  4tf4-assembly2_B  TM=9.245E-01  e=9.960E-36  Thermobifida fusca
  1g87-assembly1_A  TM=9.153E-01  e=2.884E-34  Ruminiclostridium cellulolyticum
  1ga2-assembly1_A  TM=9.147E-01  e=2.758E-34  Ruminiclostridium cellulolyticum

Solvent-accessible surface area (backbone atoms only — not comparable to full-atom values): 58954 Å² total; per-residue (Å²): 134,89,82,89,87,91,86,86,87,87,86,91,82,92,89,82,88,88,92,88,82,90,85,86,91,84,89,82,90,77,88,84,87,86,94,88,86,88,87,87,91,89,82,84,90,83,84,89,77,91,83,85,89,78,89,78,92,79,90,82,83,88,88,83,83,91,82,86,79,93,75,85,68,93,85,70,54,79,62,62,57,46,60,59,55,52,76,78,60,85,88,85,86,89,72,90,82,66,88,60,85,81,62,45,64,73,71,52,76,73,51,41,56,54,32,30,64,74,24,59,55,47,85,90,46,50,66,58,53,50,47,55,49,48,64,45,31,59,69,34,80,18,46,58,61,70,76,62,63,63,41,51,48,36,33,29,54,38,39,40,56,36,61,73,53,27,53,54,20,52,53,39,38,26,40,48,46,52,70,40,49,74,50,46,46,87,60,42,52,82,40,67,74,49,43,56,42,59,64,38,48,41,63,39,65,47,39,52,61,48,99,79,37,28,38,41,28,45,36,36,57,76,51,76,83,72,79,64,69,68,56,54,57,57,50,20,52,53,49,52,51,52,60,52,44,39,61,60,43,82,87,58,59,60,23,32,33,39,38,40,46,32,76,56,71,47,70,70,64,46,72,76,62,51,70,67,61,51,49,54,51,48,45,42,51,69,52,22,42,49,68,39,77,64,43,35,37,35,33,60,62,50,85,64,48,61,57,51,51,60,67,49,42,83,80,44,56,67,83,56,58,79,27,59,44,80,30,98,46,69,75,62,44,46,76,78,48,60,47,63,67,28,30,44,91,73,75,21,66,63,44,55,60,66,60,46,35,52,54,49,53,52,48,46,46,76,37,25,73,54,43,60,58,50,56,75,63,34,38,42,55,94,48,36,88,73,80,56,85,49,65,46,83,74,64,75,44,95,76,86,85,80,84,75,86,78,86,75,82,91,76,87,88,85,84,84,84,91,83,84,87,85,83,90,83,86,88,81,84,87,87,86,89,84,86,86,89,88,84,88,87,89,84,85,87,85,87,89,85,77,87,85,89,84,83,88,88,80,87,88,84,90,81,88,90,82,85,89,82,93,81,92,85,86,86,88,85,85,83,90,84,84,82,88,80,89,83,87,86,82,88,85,85,81,89,88,83,82,87,85,85,83,88,89,79,84,94,86,84,78,86,87,78,75,91,90,87,84,93,86,85,84,88,87,88,86,91,86,63,79,71,58,61,66,60,65,72,74,71,78,75,75,76,83,71,75,75,74,80,83,76,78,64,48,64,60,50,42,55,27,35,53,46,26,55,58,65,30,52,34,8,79,66,60,97,81,58,85,51,80,90,64,65,57,16,58,70,81,32,32,43,94,85,68,47,67,47,43,39,24,47,28,37,47,38,58,73,36,29,50,40,46,47,52,17,36,22,33,26,39,42,28,46,27,44,68,75,22,48,63,31,28,50,76,66,70,38,42,66,61,54,49,51,55,43,43,44,46,48,59,26,51,55,45,27,46,77,43,69,53,35,36,52,43,30,36,38,44,65,83,62,48,70,76,57,42,30,44,62,66,70,67,87,70,89,50,53,50,38,50,29,30,79,92,34,20,19,10,26,42,29,6,32,40,14,20,17,25,22,34,40,16,57,63,29,44,84,82,39,50,68,59,14,55,50,31,37,51,55,13,55,32,26,39,50,30,22,72,72,34,79,35,53,37,44,82,42,29,84,71,37,51,83,77,66,54,67,78,60,34,49,46,28,46,21,41,21,21,46,32,45,19,72,64,70,66,47,65,70,27,46,54,47,17,57,49,32,32,62,73,60,53,50,73,59,74,54,97,59,39,53,79,58,37,45,42,46,59,39,27,41,52,48,17,71,75,64,70,40,66,70,31,47,48,42,36,48,52,35,41,53,36,63,71,76,69,50,51,57,20,87,90,64,46,48,48,83,51,62,67,35,14,47,24,47,29,24,23,48,24,24,54,28,34,46,42,13,72,77,68,67,45,64,38,71,62,28,42,50,51,23,48,54,44,52,40,42,46,63,22,73,82,77,42,18,45,25,16,79,39,77,86,49,39,51,46,19,56,24,33,30,54,34,36,25,59,67,84,89,53,86,52,32,69,65,46,63,76,43,96,60,62,33,70,36,78,55,32,26,35,34,30,12,33,41,47,73,76,64,51,71,61,75,37,39,82,45,40,59,28,15,28,33,41,52,51,34,39,17,30,38,43,26,29,34,25,47,50,47,39,53,53,49,59,66,72,78,110

Foldseek 3Di:
DDDDDDDDDDDDDDDDYDDDDDDDDDYDDDDDDDDDDDDDDDDDDDDDDDDDDDDDDDDDDDDDDDDDDDDDDPPDDPVLVVVVVVVVDDDDDDDDPDDLPPQADADDSVLLVLLCVLLVPDPVCLVVLLVVLLVVQCVFQQADNDDDSLLLSLLCSLVSVPSVLSNQQQQLQQALLVQPCLQQPPQACVDPLNVVVLQFKFWFFFRDAFPNFEIEIEIDTPDQDDQQGDVSSVLS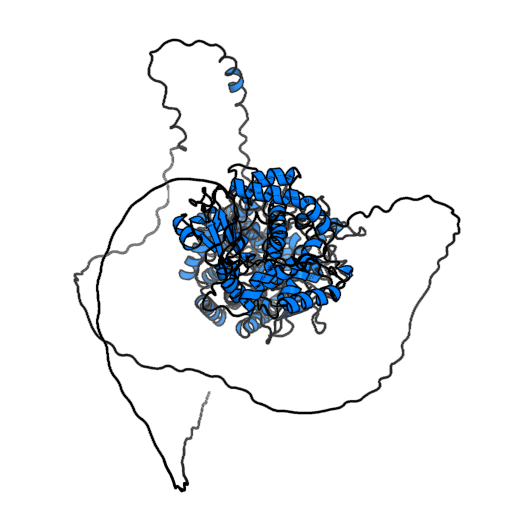LVVLLLVVCSNSNRSDTSFYEYEYECLRPDPRNCVNPDPQSLLSSLCCPPRHGSGDYQAYEYPNDDPCVVVVCVVCVVSDDPVHNVRYHYDPALVRVCVPGPQQRDEVVSVYNSYHSVVSSVVSSVVSNVCVVVSVVCSPRHTDQVRGPDHRDDPCNSRVDDDDDDDDPDDDDDDDDDDDDDDDDDDDDDDDDDDDDDDDDDDDDDDDDDDDDDDDDDDDDDDDDDDDDDDDDDDDDDDDDDDDDDDDDDDDDDDDDDDDDDDDDDDDDDDPPDPPPPDDDDDDDDDDDDDDDVVVVVVVVVPPPPPPDPDDQDDFDLLQLLVLLLLLLLVFKWAAHDPPRPQVLAGGFPPQQAAPVRQGLTFAGQFWQWRKHQLLLSLLLLLLLLVLCVQQVVLCVVSVNNVSSLVSSVRHLVNQLSQCPDLFKGFRMWADPVVRVVWFAASRPDDDHTYIFMAGLVRHALSSLLSNLSSLLSSLVSCCVVPVVSSVSSNVSSVSSLVNSVVRDDRNPSRGDPCCVPPNAPDNLLSSLSSLLSNCVRPVDPVSPVSNVVSCVVVVLLDADQFDFSRDCSLVSLLSNCLNPVDPSSLVNNLVNLVCQQPPAAAAPLGQRADDLFLSLLRQLLSLLSLLSSCRRVVRVNVSSLVSSCSSLSVCLQSPHAHQFFPHDDHYQQQAQHRNQLDDHPPDGGTPVSQQDAGGRNHGSGSFGQSAADSHRDADNHNVPNSRRMGTSSSSRSSSSSSSSNSVVVVVVVVD

pLDDT: mean 76.46, std 28.8, range [20.38, 98.94]

Mean predicted aligned error: 20.82 Å

Organism: Tenebrio molitor (NCBI:txid7067)

Secondary structure (DSSP, 8-state):
-------------------------------------------------------------------------TT--HHHHHHHHHHH----S-----SGGGTSPPPPHHHHHHHHHHHT--TTTHHHHHHHHHHHHTT-TTS-S---HHHHHHHHHHTTT-HHHHHHHHHHHHHHHHH-HHHHSS--TTSHHHHHHHHHEE-PEEEEE-TT-EEEEEEEES-SS-----HHHHHHHHHHHHHHHHHH-SS--SEEEEEEE-TT--HHHHHT--HHHHHHHHHIIIIIS---EEEEEEES--THHHHHHHHHGGGS-HHHHTTEEE-SSHHHHTTTS-GGGS-GGGT-SS--HHHHHHHHHHHHHHHHHHHHHTTS-S--GGG-SSS---HHHHHS-----------PPP--------------------------------------------PPP----------------------------------------------------SSS-SS--------------TTTHHHHSSS-------PPPP---HHHHHHHHHHHHHHTB-BSPPTT-S-TT---B-TT-B-TT--B---SB--SSS--EEHHHHHHHHHHHHHHHHH-HHHHHHTT-HHHHHHHHHHHHHHHHHH--BTTBEEEEES-HHHHTT--S-GGG--S---EEEE-SSS--HHHHHHHHHHHHHHHHHHTTT-HHHHHHHHHHHHHHHHHHHHS---HHHHSTTGGGTS----SHHHHHHHHHHHHHHH--HHHHHHHHHHHHHTTTTSPPS--BTTB-HHHHHHHHHHHH--HHHHHHHHHHHHHHHHTS-B-TTS-B-S-SSSHHHHHHHHHHHHHHHHHHH-SSHHHHHHHHHHHHHHHHTTTSS--BTTSSSS--SS-B-TGGGSPSTTSPPSHHHHT--SPPSS--TTPBP----TTS-----TT-HHHHB--TTHHHHHHHHHHHHHHHHHHHH--